Protein AF-0000000086670997 (afdb_homodimer)

pLDDT: mean 85.23, std 21.54, range [17.92, 98.88]

Structure (mmCIF, N/CA/C/O backbone):
data_AF-0000000086670997-model_v1
#
loop_
_entity.id
_entity.type
_entity.pdbx_description
1 polymer 'Uncharacterized protein'
#
loop_
_atom_site.group_PDB
_atom_site.id
_atom_site.type_symbol
_atom_site.label_atom_id
_atom_site.label_alt_id
_atom_site.label_comp_id
_atom_site.label_asym_id
_atom_site.label_entity_id
_atom_site.label_seq_id
_atom_site.pdbx_PDB_ins_code
_atom_site.Cartn_x
_atom_site.Cartn_y
_atom_site.Cartn_z
_atom_site.occupancy
_atom_site.B_iso_or_equiv
_atom_site.auth_seq_id
_atom_site.auth_comp_id
_atom_site.auth_asym_id
_atom_site.auth_atom_id
_atom_site.pdbx_PDB_model_num
ATOM 1 N N . MET A 1 1 ? 8.398 23.922 -49.25 1 22.88 1 MET A N 1
ATOM 2 C CA . MET A 1 1 ? 7.891 25.281 -49.438 1 22.88 1 MET A CA 1
ATOM 3 C C . MET A 1 1 ? 7.719 26 -48.094 1 22.88 1 MET A C 1
ATOM 5 O O . MET A 1 1 ? 7.359 25.359 -47.094 1 22.88 1 MET A O 1
ATOM 9 N N . PRO A 1 2 ? 8.055 27.344 -48 1 24.55 2 PRO A N 1
ATOM 10 C CA . PRO A 1 2 ? 8.688 28.125 -46.938 1 24.55 2 PRO A CA 1
ATOM 11 C C . PRO A 1 2 ? 7.676 28.641 -45.906 1 24.55 2 PRO A C 1
ATOM 13 O O . PRO A 1 2 ? 6.695 29.297 -46.281 1 24.55 2 PRO A O 1
ATOM 16 N N . PRO A 1 3 ? 7.285 27.75 -44.906 1 23.03 3 PRO A N 1
ATOM 17 C CA . PRO A 1 3 ? 6.168 27.797 -43.969 1 23.03 3 PRO A CA 1
ATOM 18 C C . PRO A 1 3 ? 6.16 29.062 -43.125 1 23.03 3 PRO A C 1
ATOM 20 O O . PRO A 1 3 ? 6.891 29.156 -42.125 1 23.03 3 PRO A O 1
ATOM 23 N N . SER A 1 4 ? 5.891 30.062 -44.031 1 19.33 4 SER A N 1
ATOM 24 C CA . SER A 1 4 ? 6.199 31.453 -43.688 1 19.33 4 SER A CA 1
ATOM 25 C C . SER A 1 4 ? 5.582 31.844 -42.344 1 19.33 4 SER A C 1
ATOM 27 O O . SER A 1 4 ? 4.711 31.141 -41.844 1 19.33 4 SER A O 1
ATOM 29 N N . LYS A 1 5 ? 5.254 33.188 -42.219 1 19.38 5 LYS A N 1
ATOM 30 C CA . LYS A 1 5 ? 5.641 34.344 -41.406 1 19.38 5 LYS A CA 1
ATOM 31 C C . LYS A 1 5 ? 4.562 34.688 -40.406 1 19.38 5 LYS A C 1
ATOM 33 O O . LYS A 1 5 ? 3.434 35.031 -40.781 1 19.38 5 LYS A O 1
ATOM 38 N N . ARG A 1 6 ? 4.547 34.062 -39.281 1 19.53 6 ARG A N 1
ATOM 39 C CA . ARG A 1 6 ? 3.598 34.031 -38.188 1 19.53 6 ARG A CA 1
ATOM 40 C C . ARG A 1 6 ? 3.234 35.469 -37.719 1 19.53 6 ARG A C 1
ATOM 42 O O . ARG A 1 6 ? 4.062 36.156 -37.156 1 19.53 6 ARG A O 1
ATOM 49 N N . GLN A 1 7 ? 2.412 36 -38.656 1 19.33 7 GLN A N 1
ATOM 50 C CA . GLN A 1 7 ? 2.205 37.438 -38.5 1 19.33 7 GLN A CA 1
ATOM 51 C C . GLN A 1 7 ? 1.81 37.812 -37.094 1 19.33 7 GLN A C 1
ATOM 53 O O . GLN A 1 7 ? 1.206 37 -36.375 1 19.33 7 GLN A O 1
ATOM 58 N N . ARG A 1 8 ? 1.976 39.062 -36.75 1 18.05 8 ARG A N 1
ATOM 59 C CA . ARG A 1 8 ? 2.275 40.062 -35.719 1 18.05 8 ARG A CA 1
ATOM 60 C C . ARG A 1 8 ? 1.058 40.344 -34.844 1 18.05 8 ARG A C 1
ATOM 62 O O . ARG A 1 8 ? -0.078 40.125 -35.25 1 18.05 8 ARG A O 1
ATOM 69 N N . VAL A 1 9 ? 1.232 40.906 -33.656 1 22.52 9 VAL A N 1
ATOM 70 C CA . VAL A 1 9 ? 0.93 41.125 -32.25 1 22.52 9 VAL A CA 1
ATOM 71 C C . VAL A 1 9 ? -0.15 42.219 -32.125 1 22.52 9 VAL A C 1
ATOM 73 O O . VAL A 1 9 ? -0.377 42.719 -31.031 1 22.52 9 VAL A O 1
ATOM 76 N N . LYS A 1 10 ? -0.94 42.344 -33.281 1 17.92 10 LYS A N 1
ATOM 77 C CA . LYS A 1 10 ? -1.246 43.781 -33.156 1 17.92 10 LYS A CA 1
ATOM 78 C C . LYS A 1 10 ? -1.859 44.094 -31.797 1 17.92 10 LYS A C 1
ATOM 80 O O . LYS A 1 10 ? -1.407 45 -31.109 1 17.92 10 LYS A O 1
ATOM 85 N N . GLU A 1 11 ? -3.236 44.188 -31.672 1 20.27 11 GLU A N 1
ATOM 86 C CA . GLU A 1 11 ? -3.916 45.469 -31.469 1 20.27 11 GLU A CA 1
ATOM 87 C C . GLU A 1 11 ? -4.168 45.719 -30 1 20.27 11 GLU A C 1
ATOM 89 O O . GLU A 1 11 ? -4.148 44.781 -29.172 1 20.27 11 GLU A O 1
ATOM 94 N N . GLU A 1 12 ? -5.234 46.531 -29.688 1 21.55 12 GLU A N 1
ATOM 95 C CA . GLU A 1 12 ? -5.445 47.844 -29.047 1 21.55 12 GLU A CA 1
ATOM 96 C C . GLU A 1 12 ? -5.695 47.688 -27.547 1 21.55 12 GLU A C 1
ATOM 98 O O . GLU A 1 12 ? -6.012 46.594 -27.078 1 21.55 12 GLU A O 1
ATOM 103 N N . PRO A 1 13 ? -6.699 48.562 -26.984 1 22.67 13 PRO A N 1
ATOM 104 C CA . PRO A 1 13 ? -6.676 49.656 -26 1 22.67 13 PRO A CA 1
ATOM 105 C C . PRO A 1 13 ? -7.016 49.156 -24.594 1 22.67 13 PRO A C 1
ATOM 107 O O . PRO A 1 13 ? -7.695 48.156 -24.438 1 22.67 13 PRO A O 1
ATOM 110 N N . ASP A 1 14 ? -6.418 49.688 -23.625 1 22.3 14 ASP A N 1
ATOM 111 C CA . ASP A 1 14 ? -6.121 49.625 -22.203 1 22.3 14 ASP A CA 1
ATOM 112 C C . ASP A 1 14 ? -7.379 49.844 -21.375 1 22.3 14 ASP A C 1
ATOM 114 O O . ASP A 1 14 ? -7.828 50.969 -21.203 1 22.3 14 ASP A O 1
ATOM 118 N N . PRO A 1 15 ? -8.586 49.281 -21.766 1 24.11 15 PRO A N 1
ATOM 119 C CA . PRO A 1 15 ? -9.656 49.938 -21.031 1 24.11 15 PRO A CA 1
ATOM 120 C C . PRO A 1 15 ? -9.422 49.969 -19.516 1 24.11 15 PRO A C 1
ATOM 122 O O . PRO A 1 15 ? -8.695 49.125 -19 1 24.11 15 PRO A O 1
ATOM 125 N N . SER A 1 16 ? -9.734 51.125 -18.891 1 21.25 16 SER A N 1
ATOM 126 C CA . SER A 1 16 ? -9.578 51.75 -17.594 1 21.25 16 SER A CA 1
ATOM 127 C C . SER A 1 16 ? -10.094 50.844 -16.469 1 21.25 16 SER A C 1
ATOM 129 O O . SER A 1 16 ? -10.961 50 -16.703 1 21.25 16 SER A O 1
ATOM 131 N N . ASP A 1 17 ? -9.469 50.938 -15.242 1 20.86 17 ASP A N 1
ATOM 132 C CA . ASP A 1 17 ? -9.094 50.344 -13.961 1 20.86 17 ASP A CA 1
ATOM 133 C C . ASP A 1 17 ? -10.273 50.312 -13 1 20.86 17 ASP A C 1
ATOM 135 O O . ASP A 1 17 ? -10.102 50.125 -11.797 1 20.86 17 ASP A O 1
ATOM 139 N N . SER A 1 18 ? -11.57 50.688 -13.414 1 22.69 18 SER A N 1
ATOM 140 C CA . SER A 1 18 ? -12.312 51.062 -12.211 1 22.69 18 SER A CA 1
ATOM 141 C C . SER A 1 18 ? -12.469 49.844 -11.281 1 22.69 18 SER A C 1
ATOM 143 O O . SER A 1 18 ? -13.07 48.844 -11.656 1 22.69 18 SER A O 1
ATOM 145 N N . GLY A 1 19 ? -11.531 49.656 -10.375 1 20.67 19 GLY A N 1
ATOM 146 C CA . GLY A 1 19 ? -11.266 48.594 -9.391 1 20.67 19 GLY A CA 1
ATOM 147 C C . GLY A 1 19 ? -12.391 48.438 -8.398 1 20.67 19 GLY A C 1
ATOM 148 O O . GLY A 1 19 ? -12.148 48.125 -7.223 1 20.67 19 GLY A O 1
ATOM 149 N N . GLY A 1 20 ? -13.688 48.812 -8.711 1 20.59 20 GLY A N 1
ATOM 150 C CA . GLY A 1 20 ? -14.516 48.719 -7.523 1 20.59 20 GLY A CA 1
ATOM 151 C C . GLY A 1 20 ? -14.555 47.312 -6.938 1 20.59 20 GLY A C 1
ATOM 152 O O . GLY A 1 20 ? -14.734 46.344 -7.668 1 20.59 20 GLY A O 1
ATOM 153 N N . SER A 1 21 ? -13.742 47.094 -5.93 1 22.33 21 SER A N 1
ATOM 154 C CA . SER A 1 21 ? -13.578 45.875 -5.148 1 22.33 21 SER A CA 1
ATOM 155 C C . SER A 1 21 ? -14.922 45.344 -4.633 1 22.33 21 SER A C 1
ATOM 157 O O . SER A 1 21 ? -15.531 45.969 -3.75 1 22.33 21 SER A O 1
ATOM 159 N N . GLU A 1 22 ? -15.883 45.031 -5.523 1 22.14 22 GLU A N 1
ATOM 160 C CA . GLU A 1 22 ? -17.094 44.469 -4.934 1 22.14 22 GLU A CA 1
ATOM 161 C C . GLU A 1 22 ? -16.75 43.281 -4.039 1 22.14 22 GLU A C 1
ATOM 163 O O . GLU A 1 22 ? -16.141 42.312 -4.492 1 22.14 22 GLU A O 1
ATOM 168 N N . TYR A 1 23 ? -16.484 43.562 -2.789 1 25.14 23 TYR A N 1
ATOM 169 C CA . TYR A 1 23 ? -16.453 42.531 -1.739 1 25.14 23 TYR A CA 1
ATOM 170 C C . TYR A 1 23 ? -17.641 41.594 -1.855 1 25.14 23 TYR A C 1
ATOM 172 O O . TYR A 1 23 ? -18.797 42.031 -1.812 1 25.14 23 TYR A O 1
ATOM 180 N N . GLY A 1 24 ? -17.578 40.719 -2.807 1 23.8 24 GLY A N 1
ATOM 181 C CA . GLY A 1 24 ? -18.609 39.688 -2.898 1 23.8 24 GLY A CA 1
ATOM 182 C C . GLY A 1 24 ? -18.953 39.062 -1.558 1 23.8 24 GLY A C 1
ATOM 183 O O . GLY A 1 24 ? -18.078 38.594 -0.852 1 23.8 24 GLY A O 1
ATOM 184 N N . VAL A 1 25 ? -19.906 39.719 -0.866 1 27.75 25 VAL A N 1
ATOM 185 C CA . VAL A 1 25 ? -20.609 39 0.188 1 27.75 25 VAL A CA 1
ATOM 186 C C . VAL A 1 25 ? -20.875 37.562 -0.249 1 27.75 25 VAL A C 1
ATOM 188 O O . VAL A 1 25 ? -21.5 37.312 -1.286 1 27.75 25 VAL A O 1
ATOM 191 N N . GLU A 1 26 ? -19.922 36.781 0.002 1 29.64 26 GLU A N 1
ATOM 192 C CA . GLU A 1 26 ? -20.219 35.344 -0.138 1 29.64 26 GLU A CA 1
ATOM 193 C C . GLU A 1 26 ? -21.641 35.031 0.292 1 29.64 26 GLU A C 1
ATOM 195 O O . GLU A 1 26 ? -22.062 35.406 1.388 1 29.64 26 GLU A O 1
ATOM 200 N N . SER A 1 27 ? -22.562 35.094 -0.643 1 27.83 27 SER A N 1
ATOM 201 C CA . SER A 1 27 ? -23.875 34.469 -0.455 1 27.83 27 SER A CA 1
ATOM 202 C C . SER A 1 27 ? -23.781 33.25 0.461 1 27.83 27 SER A C 1
ATOM 204 O O . SER A 1 27 ? -22.797 32.5 0.411 1 27.83 27 SER A O 1
ATOM 206 N N . ASP A 1 28 ? -24.406 33.344 1.614 1 27.94 28 ASP A N 1
ATOM 207 C CA . ASP A 1 28 ? -24.781 32.219 2.455 1 27.94 28 ASP A CA 1
ATOM 208 C C . ASP A 1 28 ? -25.219 31.031 1.605 1 27.94 28 ASP A C 1
ATOM 210 O O . ASP A 1 28 ? -26.375 30.922 1.216 1 27.94 28 ASP A O 1
ATOM 214 N N . LYS A 1 29 ? -24.625 30.688 0.598 1 35.12 29 LYS A N 1
ATOM 215 C CA . LYS A 1 29 ? -25.016 29.344 0.172 1 35.12 29 LYS A CA 1
ATOM 216 C C . LYS A 1 29 ? -25.297 28.453 1.372 1 35.12 29 LYS A C 1
ATOM 218 O O . LYS A 1 29 ? -24.422 28.219 2.203 1 35.12 29 LYS A O 1
ATOM 223 N N . GLY A 1 30 ? -26.484 28.406 1.93 1 33.06 30 GLY A N 1
ATOM 224 C CA . GLY A 1 30 ? -27 27.5 2.939 1 33.06 30 GLY A CA 1
ATOM 225 C C . GLY A 1 30 ? -26.234 26.188 3.025 1 33.06 30 GLY A C 1
ATOM 226 O O . GLY A 1 30 ? -25.656 25.734 2.031 1 33.06 30 GLY A O 1
ATOM 227 N N . ASP A 1 31 ? -25.719 25.812 4.277 1 41.69 31 ASP A N 1
ATOM 228 C CA . ASP A 1 31 ? -25.078 24.641 4.875 1 41.69 31 ASP A CA 1
ATOM 229 C C . ASP A 1 31 ? -25.703 23.359 4.348 1 41.69 31 ASP A C 1
ATOM 231 O O . ASP A 1 31 ? -26.625 22.812 4.957 1 41.69 31 ASP A O 1
ATOM 235 N N . HIS A 1 32 ? -26.141 23.312 3.211 1 40.5 32 HIS A N 1
ATOM 236 C CA . HIS A 1 32 ? -26.75 22.047 2.82 1 40.5 32 HIS A CA 1
ATOM 237 C C . HIS A 1 32 ? -25.797 20.875 3.07 1 40.5 32 HIS A C 1
ATOM 239 O O . HIS A 1 32 ? -25.109 20.422 2.148 1 40.5 32 HIS A O 1
ATOM 245 N N . HIS A 1 33 ? -25.078 20.922 4.125 1 50.41 33 HIS A N 1
ATOM 246 C CA . HIS A 1 33 ? -24.578 19.562 4.363 1 50.41 33 HIS A CA 1
ATOM 247 C C . HIS A 1 33 ? -25.719 18.547 4.32 1 50.41 33 HIS A C 1
ATOM 249 O O . HIS A 1 33 ? -26.719 18.703 5.012 1 50.41 33 HIS A O 1
ATOM 255 N N . GLU A 1 34 ? -25.891 17.875 3.287 1 57.31 34 GLU A N 1
ATOM 256 C CA . GLU A 1 34 ? -26.828 16.781 3.031 1 57.31 34 GLU A CA 1
ATOM 257 C C . GLU A 1 34 ? -27.031 15.922 4.273 1 57.31 34 GLU A C 1
ATOM 259 O O . GLU A 1 34 ? -26.125 15.781 5.094 1 57.31 34 GLU A O 1
ATOM 264 N N . ASN A 1 35 ? -28.25 15.688 4.727 1 75.88 35 ASN A N 1
ATOM 265 C CA . ASN A 1 35 ? -28.781 14.836 5.793 1 75.88 35 ASN A CA 1
ATOM 266 C C . ASN A 1 35 ? -28.141 13.453 5.766 1 75.88 35 ASN A C 1
ATOM 268 O O . ASN A 1 35 ? -28.422 12.656 4.867 1 75.88 35 ASN A O 1
ATOM 272 N N . VAL A 1 36 ? -27.031 13.312 6.578 1 91.25 36 VAL A N 1
ATOM 273 C CA . VAL A 1 36 ? -26.422 12 6.762 1 91.25 36 VAL A CA 1
ATOM 274 C C . VAL A 1 36 ? -27.375 11.086 7.535 1 91.25 36 VAL A C 1
ATOM 276 O O . VAL A 1 36 ? -27.844 11.445 8.617 1 91.25 36 VAL A O 1
ATOM 279 N N . ALA A 1 37 ? -27.75 10 6.961 1 92.12 37 ALA A N 1
ATOM 280 C CA . ALA A 1 37 ? -28.656 9.055 7.598 1 92.12 37 ALA A CA 1
ATOM 281 C C . ALA A 1 37 ? -27.938 8.234 8.664 1 92.12 37 ALA A C 1
ATOM 283 O O . ALA A 1 37 ? -26.797 7.812 8.461 1 92.12 37 ALA A O 1
ATOM 284 N N . PRO A 1 38 ? -28.625 8.078 9.828 1 95.31 38 PRO A N 1
ATOM 285 C CA . PRO A 1 38 ? -28.031 7.188 10.828 1 95.31 38 PRO A CA 1
ATOM 286 C C . PRO A 1 38 ? -27.969 5.734 10.367 1 95.31 38 PRO A C 1
ATOM 288 O O . PRO A 1 38 ? -28.734 5.328 9.484 1 95.31 38 PRO A O 1
ATOM 291 N N . GLY A 1 39 ? -27.016 4.965 10.93 1 95.25 39 GLY A N 1
ATOM 292 C CA . GLY A 1 39 ? -26.875 3.557 10.594 1 95.25 39 GLY A CA 1
ATOM 293 C C . GLY A 1 39 ? -25.469 3.021 10.836 1 95.25 39 GLY A C 1
ATOM 294 O O . GLY A 1 39 ? -24.609 3.738 11.352 1 95.25 39 GLY A O 1
ATOM 295 N N . ILE A 1 40 ? -25.359 1.769 10.57 1 95.25 40 ILE A N 1
ATOM 296 C CA . ILE A 1 40 ? -24.078 1.108 10.734 1 95.25 40 ILE A CA 1
ATOM 297 C C . ILE A 1 40 ? -23.438 0.872 9.367 1 95.25 40 ILE A C 1
ATOM 299 O O . ILE A 1 40 ? -24.078 0.349 8.461 1 95.25 40 ILE A O 1
ATOM 303 N N . HIS A 1 41 ? -22.266 1.304 9.234 1 94.25 41 HIS A N 1
ATOM 304 C CA . HIS A 1 41 ? -21.5 1.111 8 1 94.25 41 HIS A CA 1
ATOM 305 C C . HIS A 1 41 ? -20.328 0.166 8.219 1 94.25 41 HIS A C 1
ATOM 307 O O . HIS A 1 41 ? -19.391 0.493 8.953 1 94.25 41 HIS A O 1
ATOM 313 N N . MET A 1 42 ? -20.422 -1.019 7.582 1 93.38 42 MET A N 1
ATOM 314 C CA . MET A 1 42 ? -19.266 -1.915 7.598 1 93.38 42 MET A CA 1
ATOM 315 C C . MET A 1 42 ? -18.172 -1.414 6.656 1 93.38 42 MET A C 1
ATOM 317 O O . MET A 1 42 ? -18.453 -1.081 5.504 1 93.38 42 MET A O 1
ATOM 321 N N . LEU A 1 43 ? -16.938 -1.371 7.191 1 95.62 43 LEU A N 1
ATOM 322 C CA . LEU A 1 43 ? -15.898 -0.694 6.422 1 95.62 43 LEU A CA 1
ATOM 323 C C . LEU A 1 43 ? -15.07 -1.698 5.629 1 95.62 43 LEU A C 1
ATOM 325 O O . LEU A 1 43 ? -14.219 -1.31 4.828 1 95.62 43 LEU A O 1
ATOM 329 N N . GLY A 1 44 ? -15.266 -3.004 5.863 1 94.75 44 GLY A N 1
ATOM 330 C CA . GLY A 1 44 ? -14.57 -4.027 5.102 1 94.75 44 GLY A CA 1
ATOM 331 C C . GLY A 1 44 ? -13.133 -4.238 5.555 1 94.75 44 GLY A C 1
ATOM 332 O O . GLY A 1 44 ? -12.32 -4.789 4.812 1 94.75 44 GLY A O 1
ATOM 333 N N . LEU A 1 45 ? -12.758 -3.768 6.695 1 96.94 45 LEU A N 1
ATOM 334 C CA . LEU A 1 45 ? -11.414 -3.895 7.254 1 96.94 45 LEU A CA 1
ATOM 335 C C . LEU A 1 45 ? -11.414 -4.832 8.461 1 96.94 45 LEU A C 1
ATOM 337 O O . LEU A 1 45 ? -12.18 -4.633 9.406 1 96.94 45 LEU A O 1
ATOM 341 N N . SER A 1 46 ? -10.602 -5.836 8.359 1 95.56 46 SER A N 1
ATOM 342 C CA . SER A 1 46 ? -10.422 -6.703 9.516 1 95.56 46 SER A CA 1
ATOM 343 C C . SER A 1 46 ? -9.461 -6.078 10.531 1 95.56 46 SER A C 1
ATOM 345 O O . SER A 1 46 ? -8.641 -5.23 10.172 1 95.56 46 SER A O 1
ATOM 347 N N . GLN A 1 47 ? -9.5 -6.523 11.711 1 95.62 47 GLN A N 1
ATOM 348 C CA . GLN A 1 47 ? -8.711 -5.992 12.812 1 95.62 47 GLN A CA 1
ATOM 349 C C . GLN A 1 47 ? -7.219 -6.062 12.5 1 95.62 47 GLN A C 1
ATOM 351 O O . GLN A 1 47 ? -6.445 -5.215 12.961 1 95.62 47 GLN A O 1
ATOM 356 N N . ASP A 1 48 ? -6.816 -6.938 11.641 1 91.75 48 ASP A N 1
ATOM 357 C CA . ASP A 1 48 ? -5.395 -7.191 11.43 1 91.75 48 ASP A CA 1
ATOM 358 C C . ASP A 1 48 ? -4.914 -6.582 10.109 1 91.75 48 ASP A C 1
ATOM 360 O O . ASP A 1 48 ? -3.809 -6.875 9.656 1 91.75 48 ASP A O 1
ATOM 364 N N . TYR A 1 49 ? -5.754 -5.809 9.477 1 95.75 49 TYR A N 1
ATOM 365 C CA . TYR A 1 49 ? -5.316 -5.133 8.258 1 95.75 49 TYR A CA 1
ATOM 366 C C . TYR A 1 49 ? -4.195 -4.145 8.562 1 95.75 49 TYR A C 1
ATOM 368 O O . TYR A 1 49 ? -4.258 -3.404 9.547 1 95.75 49 TYR A O 1
ATOM 376 N N . VAL A 1 50 ? -3.082 -4.145 7.797 1 95.38 50 VAL A N 1
ATOM 377 C CA . VAL A 1 50 ? -1.878 -3.334 7.949 1 95.38 50 VAL A CA 1
ATOM 378 C C . VAL A 1 50 ? -1.318 -3.502 9.359 1 95.38 50 VAL A C 1
ATOM 380 O O . VAL A 1 50 ? -1.239 -2.535 10.125 1 95.38 50 VAL A O 1
ATOM 383 N N . PRO A 1 51 ? -0.908 -4.633 9.672 1 93.44 51 PRO A N 1
ATOM 384 C CA . PRO A 1 51 ? -0.532 -4.961 11.047 1 93.44 51 PRO A CA 1
ATOM 385 C C . PRO A 1 51 ? 0.698 -4.191 11.523 1 93.44 51 PRO A C 1
ATOM 387 O O . PRO A 1 51 ? 0.923 -4.066 12.734 1 93.44 51 PRO A O 1
ATOM 390 N N . SER A 1 52 ? 1.49 -3.641 10.672 1 91.25 52 SER A N 1
ATOM 391 C CA . SER A 1 52 ? 2.738 -2.98 11.047 1 91.25 52 SER A CA 1
ATOM 392 C C . SER A 1 52 ? 2.49 -1.548 11.5 1 91.25 52 SER A C 1
ATOM 394 O O . SER A 1 52 ? 3.373 -0.917 12.094 1 91.25 52 SER A O 1
ATOM 396 N N . TRP A 1 53 ? 1.298 -1.001 11.195 1 95.94 53 TRP A N 1
ATOM 397 C CA . TRP A 1 53 ? 1.023 0.386 11.555 1 95.94 53 TRP A CA 1
ATOM 398 C C . TRP A 1 53 ? 0.849 0.532 13.062 1 95.94 53 TRP A C 1
ATOM 400 O O . TRP A 1 53 ? 0.199 -0.299 13.703 1 95.94 53 TRP A O 1
ATOM 410 N N . THR A 1 54 ? 1.431 1.566 13.586 1 96.88 54 THR A N 1
ATOM 411 C CA . THR A 1 54 ? 1.367 1.905 15 1 96.88 54 THR A CA 1
ATOM 412 C C . THR A 1 54 ? 0.404 3.064 15.234 1 96.88 54 THR A C 1
ATOM 414 O O . THR A 1 54 ? -0.127 3.643 14.289 1 96.88 54 THR A O 1
ATOM 417 N N . GLU A 1 55 ? 0.192 3.398 16.516 1 98.12 55 GLU A N 1
ATOM 418 C CA . GLU A 1 55 ? -0.625 4.562 16.844 1 98.12 55 GLU A CA 1
ATOM 419 C C . GLU A 1 55 ? -0.013 5.844 16.297 1 98.12 55 GLU A C 1
ATOM 421 O O . GLU A 1 55 ? -0.734 6.773 15.93 1 98.12 55 GLU A O 1
ATOM 426 N N . GLY A 1 56 ? 1.317 5.875 16.219 1 97.31 56 GLY A N 1
ATOM 427 C CA . GLY A 1 56 ? 1.982 7.004 15.578 1 97.31 56 GLY A CA 1
ATOM 428 C C . GLY A 1 56 ? 1.624 7.164 14.117 1 97.31 56 GLY A C 1
ATOM 429 O O . GLY A 1 56 ? 1.399 8.281 13.641 1 97.31 56 GLY A O 1
ATOM 430 N N . ASP A 1 57 ? 1.565 6.02 13.414 1 96.62 57 ASP A N 1
ATOM 431 C CA . ASP A 1 57 ? 1.136 6.043 12.023 1 96.62 57 ASP A CA 1
ATOM 432 C C . ASP A 1 57 ? -0.304 6.535 11.898 1 96.62 57 ASP A C 1
ATOM 434 O O . ASP A 1 57 ? -0.635 7.277 10.969 1 96.62 57 ASP A O 1
ATOM 438 N N . ALA A 1 58 ? -1.138 6.082 12.797 1 98.38 58 ALA A N 1
ATOM 439 C CA . ALA A 1 58 ? -2.533 6.516 12.805 1 98.38 58 ALA A CA 1
ATOM 440 C C . ALA A 1 58 ? -2.639 8.023 13.039 1 98.38 58 ALA A C 1
ATOM 442 O O . ALA A 1 58 ? -3.404 8.711 12.359 1 98.38 58 ALA A O 1
ATOM 443 N N . PHE A 1 59 ? -1.895 8.539 14.016 1 98.5 59 PHE A N 1
ATOM 444 C CA . PHE A 1 59 ? -1.889 9.969 14.273 1 98.5 59 PHE A CA 1
ATOM 445 C C . PHE A 1 59 ? -1.448 10.742 13.039 1 98.5 59 PHE A C 1
ATOM 447 O O . PHE A 1 59 ? -2.002 11.805 12.727 1 98.5 59 PHE A O 1
ATOM 454 N N . ARG A 1 60 ? -0.437 10.211 12.336 1 97.25 60 ARG A N 1
ATOM 455 C CA . ARG A 1 60 ? 0.03 10.836 11.102 1 97.25 60 ARG A CA 1
ATOM 456 C C . ARG A 1 60 ? -1.124 11.062 10.133 1 97.25 60 ARG A C 1
ATOM 458 O O . ARG A 1 60 ? -1.22 12.117 9.508 1 97.25 60 ARG A O 1
ATOM 465 N N . GLU A 1 61 ? -2.004 10.062 9.984 1 97.38 61 GLU A N 1
ATOM 466 C CA . GLU A 1 61 ? -3.145 10.148 9.078 1 97.38 61 GLU A CA 1
ATOM 467 C C . GLU A 1 61 ? -4.156 11.18 9.555 1 97.38 61 GLU A C 1
ATOM 469 O O . GLU A 1 61 ? -4.703 11.945 8.75 1 97.38 61 GLU A O 1
ATOM 474 N N . TRP A 1 62 ? -4.434 11.203 10.836 1 98.12 62 TRP A N 1
ATOM 475 C CA . TRP A 1 62 ? -5.363 12.18 11.391 1 98.12 62 TRP A CA 1
ATOM 476 C C . TRP A 1 62 ? -4.836 13.602 11.203 1 98.12 62 TRP A C 1
ATOM 478 O O . TRP A 1 62 ? -5.586 14.5 10.812 1 98.12 62 TRP A O 1
ATOM 488 N N . TYR A 1 63 ? -3.549 13.781 11.516 1 98.12 63 TYR A N 1
ATOM 489 C CA . TYR A 1 63 ? -2.936 15.094 11.344 1 98.12 63 TYR A CA 1
ATOM 490 C C . TYR A 1 63 ? -2.998 15.531 9.883 1 98.12 63 TYR A C 1
ATOM 492 O O . TYR A 1 63 ? -3.326 16.688 9.586 1 98.12 63 TYR A O 1
ATOM 500 N N . GLN A 1 64 ? -2.598 14.578 8.977 1 96.81 64 GLN A N 1
ATOM 501 C CA . GLN A 1 64 ? -2.645 14.883 7.547 1 96.81 64 GLN A CA 1
ATOM 502 C C . GLN A 1 64 ? -4.035 15.359 7.133 1 96.81 64 GLN A C 1
ATOM 504 O O . GLN A 1 64 ? -4.172 16.344 6.402 1 96.81 64 GLN A O 1
ATOM 509 N N . ASN A 1 65 ? -5.059 14.617 7.539 1 96.31 65 ASN A N 1
ATOM 510 C CA . ASN A 1 65 ? -6.43 14.992 7.203 1 96.31 65 ASN A CA 1
ATOM 511 C C . ASN A 1 65 ? -6.797 16.359 7.781 1 96.31 65 ASN A C 1
ATOM 513 O O . ASN A 1 65 ? -7.469 17.156 7.129 1 96.31 65 ASN A O 1
ATOM 517 N N . TRP A 1 66 ? -6.344 16.578 8.969 1 97.62 66 TRP A N 1
ATOM 518 C CA . TRP A 1 66 ? -6.57 17.859 9.633 1 97.62 66 TRP A CA 1
ATOM 519 C C . TRP A 1 66 ? -5.938 19 8.844 1 97.62 66 TRP A C 1
ATOM 521 O O . TRP A 1 66 ? -6.621 19.953 8.469 1 97.62 66 TRP A O 1
ATOM 531 N N . LYS A 1 67 ? -4.746 18.875 8.516 1 96.75 67 LYS A N 1
ATOM 532 C CA . LYS A 1 67 ? -3.979 19.875 7.781 1 96.75 67 LYS A CA 1
ATOM 533 C C . LYS A 1 67 ? -4.551 20.094 6.387 1 96.75 67 LYS A C 1
ATOM 535 O O . LYS A 1 67 ? -4.809 21.219 5.984 1 96.75 67 LYS A O 1
ATOM 540 N N . ASP A 1 68 ? -4.746 19.016 5.641 1 95.62 68 ASP A N 1
ATOM 541 C CA . ASP A 1 68 ? -5.258 19.094 4.277 1 95.62 68 ASP A CA 1
ATOM 542 C C . ASP A 1 68 ? -6.609 19.797 4.234 1 95.62 68 ASP A C 1
ATOM 544 O O . ASP A 1 68 ? -6.859 20.625 3.35 1 95.62 68 ASP A O 1
ATOM 548 N N . SER A 1 69 ? -7.465 19.422 5.16 1 95.31 69 SER A N 1
ATOM 549 C CA . SER A 1 69 ? -8.797 20.016 5.199 1 95.31 69 SER A CA 1
ATOM 550 C C . SER A 1 69 ? -8.727 21.516 5.41 1 95.31 69 SER A C 1
ATOM 552 O O . SER A 1 69 ? -9.445 22.281 4.75 1 95.31 69 SER A O 1
ATOM 554 N N . ILE A 1 70 ? -7.91 21.969 6.293 1 96.88 70 ILE A N 1
ATOM 555 C CA . ILE A 1 70 ? -7.781 23.391 6.598 1 96.88 70 ILE A CA 1
ATOM 556 C C . ILE A 1 70 ? -7.223 24.141 5.387 1 96.88 70 ILE A C 1
ATOM 558 O O . ILE A 1 70 ? -7.723 25.203 5.016 1 96.88 70 ILE A O 1
ATOM 562 N N . ILE A 1 71 ? -6.215 23.547 4.77 1 95.38 71 ILE A N 1
ATOM 563 C CA . ILE A 1 71 ? -5.602 24.141 3.592 1 95.38 71 ILE A CA 1
ATOM 564 C C . ILE A 1 71 ? -6.641 24.297 2.484 1 95.38 71 ILE A C 1
ATOM 566 O O . ILE A 1 71 ? -6.742 25.344 1.858 1 95.38 71 ILE A O 1
ATOM 570 N N . GLN A 1 72 ? -7.406 23.266 2.287 1 93.5 72 GLN A N 1
ATOM 571 C CA . GLN A 1 72 ? -8.398 23.281 1.22 1 93.5 72 GLN A CA 1
ATOM 572 C C . GLN A 1 72 ? -9.547 24.234 1.539 1 93.5 72 GLN A C 1
ATOM 574 O O . GLN A 1 72 ? -9.945 25.031 0.695 1 93.5 72 GLN A O 1
ATOM 579 N N . THR A 1 73 ? -10.055 24.188 2.723 1 95.12 73 THR A N 1
ATOM 580 C CA . THR A 1 73 ? -11.219 24.953 3.133 1 95.12 73 THR A CA 1
ATOM 581 C C . THR A 1 73 ? -10.922 26.453 3.061 1 95.12 73 THR A C 1
ATOM 583 O O . THR A 1 73 ? -11.766 27.234 2.611 1 95.12 73 THR A O 1
ATOM 586 N N . PHE A 1 74 ? -9.75 26.828 3.42 1 95.56 74 PHE A N 1
ATOM 587 C CA . PHE A 1 74 ? -9.461 28.25 3.549 1 95.56 74 PHE A CA 1
ATOM 588 C C . PHE A 1 74 ? -8.453 28.703 2.494 1 95.56 74 PHE A C 1
ATOM 590 O O . PHE A 1 74 ? -7.93 29.812 2.557 1 95.56 74 PHE A O 1
ATOM 597 N N . ASN A 1 75 ? -8.102 27.75 1.561 1 93.25 75 ASN A N 1
ATOM 598 C CA . ASN A 1 75 ? -7.188 28.016 0.453 1 93.25 75 ASN A CA 1
ATOM 599 C C . ASN A 1 75 ? -5.867 28.594 0.942 1 93.25 75 ASN A C 1
ATOM 601 O O . ASN A 1 75 ? -5.422 29.641 0.452 1 93.25 75 ASN A O 1
ATOM 605 N N . LEU A 1 76 ? -5.312 27.953 1.938 1 93.69 76 LEU A N 1
ATOM 606 C CA . LEU A 1 76 ? -4.051 28.406 2.516 1 93.69 76 LEU A CA 1
ATOM 607 C C . LEU A 1 76 ? -2.871 27.938 1.672 1 93.69 76 LEU A C 1
ATOM 609 O O . LEU A 1 76 ? -2.975 26.938 0.946 1 93.69 76 LEU A O 1
ATOM 613 N N . ASN A 1 77 ? -1.798 28.766 1.789 1 90.12 77 ASN A N 1
ATOM 614 C CA . ASN A 1 77 ? -0.51 28.25 1.337 1 90.12 77 ASN A CA 1
ATOM 615 C C . ASN A 1 77 ? -0.014 27.125 2.234 1 90.12 77 ASN A C 1
ATOM 617 O O . ASN A 1 77 ? 0.093 27.281 3.451 1 90.12 77 ASN A O 1
ATOM 621 N N . PRO A 1 78 ? 0.252 26 1.66 1 89.69 78 PRO A N 1
ATOM 622 C CA . PRO A 1 78 ? 0.613 24.828 2.479 1 89.69 78 PRO A CA 1
ATOM 623 C C . PRO A 1 78 ? 1.992 24.969 3.119 1 89.69 78 PRO A C 1
ATOM 625 O O . PRO A 1 78 ? 2.309 24.25 4.07 1 89.69 78 PRO A O 1
ATOM 628 N N . ARG A 1 79 ? 2.881 25.844 2.539 1 86.5 79 ARG A N 1
ATOM 629 C CA . ARG A 1 79 ? 4.238 26.016 3.045 1 86.5 79 ARG A CA 1
ATOM 630 C C . ARG A 1 79 ? 4.625 27.5 3.094 1 86.5 79 ARG A C 1
ATOM 632 O O . ARG A 1 79 ? 4.684 28.156 2.059 1 86.5 79 ARG A O 1
ATOM 639 N N . PRO A 1 80 ? 4.801 28.062 4.32 1 87.44 80 PRO A N 1
ATOM 640 C CA . PRO A 1 80 ? 4.852 27.328 5.582 1 87.44 80 PRO A CA 1
ATOM 641 C C . PRO A 1 80 ? 3.477 27.172 6.234 1 87.44 80 PRO A C 1
ATOM 643 O O . PRO A 1 80 ? 2.617 28.047 6.078 1 87.44 80 PRO A O 1
ATOM 646 N N . PHE A 1 81 ? 3.289 26.109 6.867 1 92.12 81 PHE A N 1
ATOM 647 C CA . PHE A 1 81 ? 2.119 25.875 7.703 1 92.12 81 PHE A CA 1
ATOM 648 C C . PHE A 1 81 ? 2.418 26.203 9.164 1 92.12 81 PHE A C 1
ATOM 650 O O . PHE A 1 81 ? 2.936 25.359 9.898 1 92.12 81 PHE A O 1
ATOM 657 N N . ILE A 1 82 ? 2.084 27.359 9.555 1 92.12 82 ILE A N 1
ATOM 658 C CA . ILE A 1 82 ? 2.559 27.922 10.812 1 92.12 82 ILE A CA 1
ATOM 659 C C . ILE A 1 82 ? 1.525 27.656 11.914 1 92.12 82 ILE A C 1
ATOM 661 O O . ILE A 1 82 ? 0.373 28.078 11.797 1 92.12 82 ILE A O 1
ATOM 665 N N . LEU A 1 83 ? 1.984 27.031 12.922 1 96.62 83 LEU A N 1
ATOM 666 C CA . LEU A 1 83 ? 1.136 26.703 14.062 1 96.62 83 LEU A CA 1
ATOM 667 C C . LEU A 1 83 ? 1.562 27.484 15.305 1 96.62 83 LEU A C 1
ATOM 669 O O . LEU A 1 83 ? 2.725 27.875 15.422 1 96.62 83 LEU A O 1
ATOM 673 N N . GLU A 1 84 ? 0.607 27.797 16.125 1 96.88 84 GLU A N 1
ATOM 674 C CA . GLU A 1 84 ? 0.867 28.344 17.453 1 96.88 84 GLU A CA 1
ATOM 675 C C . GLU A 1 84 ? 0.609 27.297 18.547 1 96.88 84 GLU A C 1
ATOM 677 O O . GLU A 1 84 ? -0.375 26.562 18.484 1 96.88 84 GLU A O 1
ATOM 682 N N . GLN A 1 85 ? 1.503 27.219 19.484 1 96.69 85 GLN A N 1
ATOM 683 C CA . GLN A 1 85 ? 1.388 26.219 20.531 1 96.69 85 GLN A CA 1
ATOM 684 C C . GLN A 1 85 ? 1.336 26.875 21.906 1 96.69 85 GLN A C 1
ATOM 686 O O . GLN A 1 85 ? 2.086 27.812 22.188 1 96.69 85 GLN A O 1
ATOM 691 N N . ASN A 1 86 ? 0.396 26.469 22.688 1 96.56 86 ASN A N 1
ATOM 692 C CA . ASN A 1 86 ? 0.243 26.891 24.078 1 96.56 86 ASN A CA 1
ATOM 693 C C . ASN A 1 86 ? 0.027 25.703 25 1 96.56 86 ASN A C 1
ATOM 695 O O . ASN A 1 86 ? -0.91 24.922 24.812 1 96.56 86 ASN A O 1
ATOM 699 N N . THR A 1 87 ? 0.892 25.516 25.969 1 95.56 87 THR A N 1
ATOM 700 C CA . THR A 1 87 ? 0.767 24.422 26.938 1 95.56 87 THR A CA 1
ATOM 701 C C . THR A 1 87 ? 0.361 24.953 28.297 1 95.56 87 THR A C 1
ATOM 703 O O . THR A 1 87 ? 1.024 25.844 28.859 1 95.56 87 THR A O 1
ATOM 706 N N . THR A 1 88 ? -0.681 24.484 28.781 1 95.69 88 THR A N 1
ATOM 707 C CA . THR A 1 88 ? -1.137 24.797 30.125 1 95.69 88 THR A CA 1
ATOM 708 C C . THR A 1 88 ? -1.014 23.578 31.031 1 95.69 88 THR A C 1
ATOM 710 O O . THR A 1 88 ? -0.536 22.516 30.609 1 95.69 88 THR A O 1
ATOM 713 N N . ASP A 1 89 ? -1.404 23.703 32.281 1 95.69 89 ASP A N 1
ATOM 714 C CA . ASP A 1 89 ? -1.392 22.578 33.219 1 95.69 89 ASP A CA 1
ATOM 715 C C . ASP A 1 89 ? -2.428 21.531 32.812 1 95.69 89 ASP A C 1
ATOM 717 O O . ASP A 1 89 ? -2.236 20.328 33.062 1 95.69 89 ASP A O 1
ATOM 721 N N . SER A 1 90 ? -3.428 21.984 32.156 1 97.19 90 SER A N 1
ATOM 722 C CA . SER A 1 90 ? -4.551 21.094 31.891 1 97.19 90 SER A CA 1
ATOM 723 C C . SER A 1 90 ? -4.469 20.516 30.484 1 97.19 90 SER A C 1
ATOM 725 O O . SER A 1 90 ? -4.914 19.391 30.234 1 97.19 90 SER A O 1
ATOM 727 N N . ASP A 1 91 ? -3.938 21.344 29.531 1 97.69 91 ASP A N 1
ATOM 728 C CA . ASP A 1 91 ? -3.99 20.844 28.172 1 97.69 91 ASP A CA 1
ATOM 729 C C . ASP A 1 91 ? -2.867 21.438 27.312 1 97.69 91 ASP A C 1
ATOM 731 O O . ASP A 1 91 ? -2.146 22.328 27.781 1 97.69 91 ASP A O 1
ATOM 735 N N . ILE A 1 92 ? -2.514 20.812 26.25 1 98.25 92 ILE A N 1
ATOM 736 C CA . ILE A 1 92 ? -1.697 21.328 25.156 1 98.25 92 ILE A CA 1
ATOM 737 C C . ILE A 1 92 ? -2.6 21.797 24.016 1 98.25 92 ILE A C 1
ATOM 739 O O . ILE A 1 92 ? -3.465 21.047 23.562 1 98.25 92 ILE A O 1
ATOM 743 N N . GLN A 1 93 ? -2.4 23.062 23.609 1 98.56 93 GLN A N 1
ATOM 744 C CA . GLN A 1 93 ? -3.213 23.641 22.547 1 98.56 93 GLN A CA 1
ATOM 745 C C . GLN A 1 93 ? -2.352 24.047 21.359 1 98.56 93 GLN A C 1
ATOM 747 O O . GLN A 1 93 ? -1.388 24.797 21.516 1 98.56 93 GLN A O 1
ATOM 752 N N . ILE A 1 94 ? -2.643 23.484 20.203 1 98.5 94 ILE A N 1
ATOM 753 C CA . ILE A 1 94 ? -2.016 23.844 18.938 1 98.5 94 ILE A CA 1
ATOM 754 C C . ILE A 1 94 ? -3.059 24.438 18 1 98.5 94 ILE A C 1
ATOM 756 O O . ILE A 1 94 ? -4.086 23.828 17.719 1 98.5 94 ILE A O 1
ATOM 760 N N . THR A 1 95 ? -2.809 25.688 17.484 1 98.38 95 THR A N 1
ATOM 761 C CA . THR A 1 95 ? -3.838 26.406 16.734 1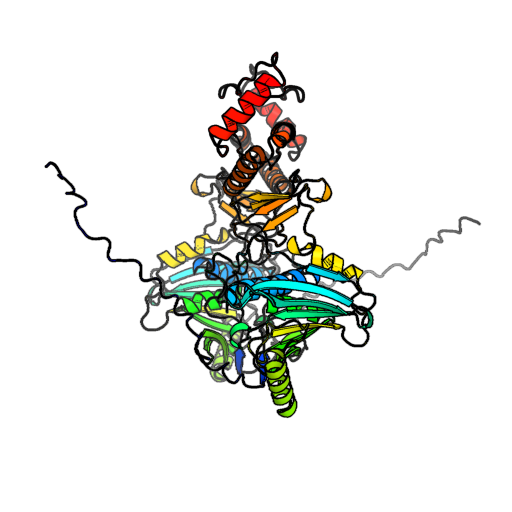 98.38 95 THR A CA 1
ATOM 762 C C . THR A 1 95 ? -3.283 26.938 15.422 1 98.38 95 THR A C 1
ATOM 764 O O . THR A 1 95 ? -2.072 27.125 15.273 1 98.38 95 THR A O 1
ATOM 767 N N . ILE A 1 96 ? -4.105 27.094 14.469 1 97.94 96 ILE A N 1
ATOM 768 C CA . ILE A 1 96 ? -3.805 27.703 13.18 1 97.94 96 ILE A CA 1
ATOM 769 C C . ILE A 1 96 ? -4.75 28.875 12.938 1 97.94 96 ILE A C 1
ATOM 771 O O . ILE A 1 96 ? -5.949 28.781 13.188 1 97.94 96 ILE A O 1
ATOM 775 N N . HIS A 1 97 ? -4.156 30.016 12.477 1 97.44 97 HIS A N 1
ATOM 776 C CA . HIS A 1 97 ? -4.898 31.266 12.32 1 97.44 97 HIS A CA 1
ATOM 777 C C . HIS A 1 97 ? -4.664 31.875 10.945 1 97.44 97 HIS A C 1
ATOM 779 O O . HIS A 1 97 ? -3.678 31.547 10.281 1 97.44 97 HIS A O 1
ATOM 785 N N . ARG A 1 98 ? -5.574 32.625 10.555 1 95.38 98 ARG A N 1
ATOM 786 C CA . ARG A 1 98 ? -5.355 33.531 9.43 1 95.38 98 ARG A CA 1
ATOM 787 C C . ARG A 1 98 ? -5.742 34.969 9.797 1 95.38 98 ARG A C 1
ATOM 789 O O . ARG A 1 98 ? -6.516 35.188 10.734 1 95.38 98 ARG A O 1
ATOM 796 N N . LYS A 1 99 ? -5.133 35.875 9.07 1 92.31 99 LYS A N 1
ATOM 797 C CA . LYS A 1 99 ? -5.484 37.281 9.234 1 92.31 99 LYS A CA 1
ATOM 798 C C . LYS A 1 99 ? -6.586 37.688 8.258 1 92.31 99 LYS A C 1
ATOM 800 O O . LYS A 1 99 ? -6.512 37.375 7.066 1 92.31 99 LYS A O 1
ATOM 805 N N . ILE A 1 100 ? -7.594 38.219 8.844 1 89.5 100 ILE A N 1
ATOM 806 C CA . ILE A 1 100 ? -8.672 38.719 7.992 1 89.5 100 ILE A CA 1
ATOM 807 C C . ILE A 1 100 ? -8.797 40.219 8.125 1 89.5 100 ILE A C 1
ATOM 809 O O . ILE A 1 100 ? -8.672 40.781 9.219 1 89.5 100 ILE A O 1
ATOM 813 N N . GLN A 1 101 ? -8.883 40.875 6.992 1 86.44 101 GLN A N 1
ATOM 814 C CA . GLN A 1 101 ? -9.039 42.344 6.98 1 86.44 101 GLN A CA 1
ATOM 815 C C . GLN A 1 101 ? -10.492 42.719 7.23 1 86.44 101 GLN A C 1
ATOM 817 O O . GLN A 1 101 ? -11.406 42.219 6.574 1 86.44 101 GLN A O 1
ATOM 822 N N . ILE A 1 102 ? -10.562 43.438 8.406 1 80.75 102 ILE A N 1
ATOM 823 C CA . ILE A 1 102 ? -11.883 43.969 8.719 1 80.75 102 ILE A CA 1
ATOM 824 C C . ILE A 1 102 ? -11.891 45.469 8.453 1 80.75 102 ILE A C 1
ATOM 826 O O . ILE A 1 102 ? -11.312 46.25 9.211 1 80.75 102 ILE A O 1
ATOM 830 N N . GLY A 1 103 ? -12.25 46 7.285 1 74.69 103 GLY A N 1
ATOM 831 C CA . GLY A 1 103 ? -12.234 47.406 6.91 1 74.69 103 GLY A CA 1
ATOM 832 C C . GLY A 1 103 ? -10.867 47.875 6.453 1 74.69 103 GLY A C 1
ATOM 833 O O . GLY A 1 103 ? -9.984 47.062 6.164 1 74.69 103 GLY A O 1
ATOM 834 N N . ALA A 1 104 ? -10.688 49.188 6.266 1 78.5 104 ALA A N 1
ATOM 835 C CA . ALA A 1 104 ? -9.492 49.781 5.676 1 78.5 104 ALA A CA 1
ATOM 836 C C . ALA A 1 104 ? -8.297 49.688 6.613 1 78.5 104 ALA A C 1
ATOM 838 O O . ALA A 1 104 ? -7.168 49.469 6.168 1 78.5 104 ALA A O 1
ATOM 839 N N . ASP A 1 105 ? -8.539 49.656 7.898 1 81.25 105 ASP A N 1
ATOM 840 C CA . ASP A 1 105 ? -7.348 49.75 8.742 1 81.25 105 ASP A CA 1
ATOM 841 C C . ASP A 1 105 ? -7.395 48.75 9.891 1 81.25 105 ASP A C 1
ATOM 843 O O . ASP A 1 105 ? -6.734 48.938 10.914 1 81.25 105 ASP A O 1
ATOM 847 N N . ARG A 1 106 ? -8.234 47.719 9.781 1 86.25 106 ARG A N 1
ATOM 848 C CA . ARG A 1 106 ? -8.328 46.781 10.898 1 86.25 106 ARG A CA 1
ATOM 849 C C . ARG A 1 106 ? -8.289 45.344 10.406 1 86.25 106 ARG A C 1
ATOM 851 O O . ARG A 1 106 ? -8.875 45.031 9.375 1 86.25 106 ARG A O 1
ATOM 858 N N . SER A 1 107 ? -7.375 44.531 11.078 1 90 107 SER A N 1
ATOM 859 C CA . SER A 1 107 ? -7.305 43.094 10.789 1 90 107 SER A CA 1
ATOM 860 C C . SER A 1 107 ? -7.633 42.281 12.031 1 90 107 SER A C 1
ATOM 862 O O . SER A 1 107 ? -7.52 42.75 13.156 1 90 107 SER A O 1
ATOM 864 N N . GLN A 1 108 ? -8.305 41.219 11.797 1 91.38 108 GLN A N 1
ATOM 865 C CA . GLN A 1 108 ? -8.602 40.281 12.852 1 91.38 108 GLN A CA 1
ATOM 866 C C . GLN A 1 108 ? -7.898 38.938 12.602 1 91.38 108 GLN A C 1
ATOM 868 O O . GLN A 1 108 ? -7.652 38.562 11.453 1 91.38 108 GLN A O 1
ATOM 873 N N . LYS A 1 109 ? -7.594 38.375 13.75 1 94.31 109 LYS A N 1
ATOM 874 C CA . LYS A 1 109 ? -7.055 37 13.711 1 94.31 109 LYS A CA 1
ATOM 875 C C . LYS A 1 109 ? -8.164 35.969 13.867 1 94.31 109 LYS A C 1
ATOM 877 O O . LYS A 1 109 ? -8.93 36.031 14.828 1 94.31 109 LYS A O 1
ATOM 882 N N . GLU A 1 110 ? -8.305 35.125 12.867 1 96.69 110 GLU A N 1
ATOM 883 C CA . GLU A 1 110 ? -9.352 34.094 12.875 1 96.69 110 GLU A CA 1
ATOM 884 C C . GLU A 1 110 ? -8.773 32.719 13.109 1 96.69 110 GLU A C 1
ATOM 886 O O . GLU A 1 110 ? -7.789 32.312 12.477 1 96.69 110 GLU A O 1
ATOM 891 N N . LEU A 1 111 ? -9.344 32 14.047 1 98.12 111 LEU A N 1
ATOM 892 C CA . LEU A 1 111 ? -8.992 30.609 14.289 1 98.12 111 LEU A CA 1
ATOM 893 C C . LEU A 1 111 ? -9.602 29.688 13.234 1 98.12 111 LEU A C 1
ATOM 895 O O . LEU A 1 111 ? -10.805 29.781 12.961 1 98.12 111 LEU A O 1
ATOM 899 N N . LEU A 1 112 ? -8.789 28.844 12.609 1 98.31 112 LEU A N 1
ATOM 900 C CA . LEU A 1 112 ? -9.234 28 11.508 1 98.31 112 LEU A CA 1
ATOM 901 C C . LEU A 1 112 ? -9.422 26.562 11.969 1 98.31 112 LEU A C 1
ATOM 903 O O . LEU A 1 112 ? -10.164 25.797 11.344 1 98.31 112 LEU A O 1
ATOM 907 N N . GLY A 1 113 ? -8.773 26.125 12.992 1 98.56 113 GLY A N 1
ATOM 908 C CA . GLY A 1 113 ? -8.773 24.797 13.594 1 98.56 113 GLY A CA 1
ATOM 909 C C . GLY A 1 113 ? -7.777 24.672 14.742 1 98.56 113 GLY A C 1
ATOM 910 O O . GLY A 1 113 ? -7.012 25.594 15.008 1 98.56 113 GLY A O 1
ATOM 911 N N . TYR A 1 114 ? -7.844 23.531 15.422 1 98.81 114 TYR A N 1
ATOM 912 C CA . TYR A 1 114 ? -6.918 23.344 16.531 1 98.81 114 TYR A CA 1
ATOM 913 C C . TYR A 1 114 ? -6.699 21.859 16.812 1 98.81 114 TYR A C 1
ATOM 915 O O . TYR A 1 114 ? -7.488 21.016 16.375 1 98.81 114 TYR A O 1
ATOM 923 N N . ILE A 1 115 ? -5.637 21.516 17.422 1 98.75 115 ILE A N 1
ATOM 924 C CA . ILE A 1 115 ? -5.352 20.25 18.094 1 98.75 115 ILE A CA 1
ATOM 925 C C . ILE A 1 115 ? -5.227 20.5 19.594 1 98.75 115 ILE A C 1
ATOM 927 O O . ILE A 1 115 ? -4.531 21.422 20.031 1 98.75 115 ILE A O 1
ATOM 931 N N . LYS A 1 116 ? -5.895 19.719 20.391 1 98.81 116 LYS A N 1
ATOM 932 C CA . LYS A 1 116 ? -5.883 19.875 21.844 1 98.81 116 LYS A CA 1
ATOM 933 C C . LYS A 1 116 ? -5.688 18.516 22.531 1 98.81 116 LYS A C 1
ATOM 935 O O . LYS A 1 116 ? -6.375 17.547 22.203 1 98.81 116 LYS A O 1
ATOM 940 N N . PHE A 1 117 ? -4.723 18.422 23.359 1 98.81 117 PHE A N 1
ATOM 941 C CA . PHE A 1 117 ? -4.516 17.25 24.188 1 98.81 117 PHE A CA 1
ATOM 942 C C . PHE A 1 117 ? -4.887 17.531 25.641 1 98.81 117 PHE A C 1
ATOM 944 O O . PHE A 1 117 ? -4.246 18.359 26.297 1 98.81 117 PHE A O 1
ATOM 951 N N . ILE A 1 118 ? -5.891 16.922 26.125 1 98.75 118 ILE A N 1
ATOM 952 C CA . ILE A 1 118 ? -6.367 17.078 27.484 1 98.75 118 ILE A CA 1
ATOM 953 C C . ILE A 1 118 ? -5.641 16.094 28.406 1 98.75 118 ILE A C 1
ATOM 955 O O . ILE A 1 118 ? -5.883 14.883 28.344 1 98.75 118 ILE A O 1
ATOM 959 N N . LYS A 1 119 ? -4.844 16.609 29.281 1 97.94 119 LYS A N 1
ATOM 960 C CA . LYS A 1 119 ? -3.904 15.812 30.062 1 97.94 119 LYS A CA 1
ATOM 961 C C . LYS A 1 119 ? -4.641 14.898 31.031 1 97.94 119 LYS A C 1
ATOM 963 O O . LYS A 1 119 ? -4.289 13.727 31.172 1 97.94 119 LYS A O 1
ATOM 968 N N . GLN A 1 120 ? -5.664 15.375 31.703 1 97.38 120 GLN A N 1
ATOM 969 C CA . GLN A 1 120 ? -6.352 14.648 32.781 1 97.38 120 GLN A CA 1
ATOM 970 C C . GLN A 1 120 ? -7 13.375 32.25 1 97.38 120 GLN A C 1
ATOM 972 O O . GLN A 1 120 ? -6.93 12.32 32.875 1 97.38 120 GLN A O 1
ATOM 977 N N . THR A 1 121 ? -7.551 13.445 31.078 1 97.69 121 THR A N 1
ATOM 978 C CA . THR A 1 121 ? -8.305 12.312 30.547 1 97.69 121 THR A CA 1
ATOM 979 C C . THR A 1 121 ? -7.5 11.578 29.484 1 97.69 121 THR A C 1
ATOM 981 O O . THR A 1 121 ? -7.883 10.484 29.047 1 97.69 121 THR A O 1
ATOM 984 N N . GLY A 1 122 ? -6.355 12.172 29.094 1 98.38 122 GLY A N 1
ATOM 985 C CA . GLY A 1 122 ? -5.621 11.578 27.984 1 98.38 122 GLY A CA 1
ATOM 986 C C . GLY A 1 122 ? -6.414 11.547 26.688 1 98.38 122 GLY A C 1
ATOM 987 O O . GLY A 1 122 ? -6.492 10.516 26.031 1 98.38 122 GLY A O 1
ATOM 988 N N . THR A 1 123 ? -7.055 12.648 26.359 1 98.75 123 THR A N 1
ATOM 989 C CA . THR A 1 123 ? -7.902 12.75 25.172 1 98.75 123 THR A CA 1
ATOM 990 C C . THR A 1 123 ? -7.301 13.719 24.156 1 98.75 123 THR A C 1
ATOM 992 O O . THR A 1 123 ? -6.848 14.805 24.516 1 98.75 123 THR A O 1
ATOM 995 N N . LEU A 1 124 ? -7.227 13.305 22.953 1 98.81 124 LEU A N 1
ATOM 996 C CA . LEU A 1 124 ? -6.746 14.117 21.844 1 98.81 124 LEU A CA 1
ATOM 997 C C . LEU A 1 124 ? -7.906 14.586 20.984 1 98.81 124 LEU A C 1
ATOM 999 O O . LEU A 1 124 ? -8.789 13.797 20.625 1 98.81 124 LEU A O 1
ATOM 1003 N N . GLU A 1 125 ? -7.918 15.875 20.672 1 98.88 125 GLU A N 1
ATOM 1004 C CA . GLU A 1 125 ? -8.922 16.469 19.797 1 98.88 125 GLU A CA 1
ATOM 1005 C C . GLU A 1 125 ? -8.273 17.141 18.594 1 98.88 125 GLU A C 1
ATOM 1007 O O . GLU A 1 125 ? -7.27 17.844 18.734 1 98.88 125 GLU A O 1
ATOM 1012 N N . LEU A 1 126 ? -8.711 16.875 17.438 1 98.88 126 LEU A N 1
ATOM 1013 C CA . LEU A 1 126 ? -8.367 17.594 16.219 1 98.88 126 LEU A CA 1
ATOM 1014 C C . LEU A 1 126 ? -9.609 18.203 15.57 1 98.88 126 LEU A C 1
ATOM 1016 O O . LEU A 1 126 ? -10.5 17.484 15.133 1 98.88 126 LEU A O 1
ATOM 1020 N N . ALA A 1 127 ? -9.711 19.516 15.5 1 98.81 127 ALA A N 1
ATOM 1021 C CA . ALA A 1 127 ? -10.898 20.188 14.984 1 98.81 127 ALA A CA 1
ATOM 1022 C C . ALA A 1 127 ? -10.57 21.016 13.734 1 98.81 127 ALA A C 1
ATOM 1024 O O . ALA A 1 127 ? -9.609 21.797 13.734 1 98.81 127 ALA A O 1
ATOM 1025 N N . ASN A 1 128 ? -11.328 20.734 12.734 1 97.25 128 ASN A N 1
ATOM 1026 C CA . ASN A 1 128 ? -11.352 21.531 11.508 1 97.25 128 ASN A CA 1
ATOM 1027 C C . ASN A 1 128 ? -12.625 22.375 11.414 1 97.25 128 ASN A C 1
ATOM 1029 O O . ASN A 1 128 ? -13.727 21.828 11.352 1 97.25 128 ASN A O 1
ATOM 1033 N N . PHE A 1 129 ? -12.344 23.688 11.289 1 98.19 129 PHE A N 1
ATOM 1034 C CA . PHE A 1 129 ? -13.523 24.531 11.164 1 98.19 129 PHE A CA 1
ATOM 1035 C C . PHE A 1 129 ? -14.023 24.562 9.727 1 98.19 129 PHE A C 1
ATOM 1037 O O . PHE A 1 129 ? -13.234 24.391 8.789 1 98.19 129 PHE A O 1
ATOM 1044 N N . SER A 1 130 ? -15.328 24.719 9.594 1 97.31 130 SER A N 1
ATOM 1045 C CA . SER A 1 130 ? -15.992 24.812 8.297 1 97.31 130 SER A CA 1
ATOM 1046 C C . SER A 1 130 ? -15.672 23.609 7.414 1 97.31 130 SER A C 1
ATOM 1048 O O . SER A 1 130 ? -15.297 23.766 6.25 1 97.31 130 SER A O 1
ATOM 1050 N N . ALA A 1 131 ? -15.766 22.469 7.965 1 96.5 131 ALA A N 1
ATOM 1051 C CA . ALA A 1 131 ? -15.523 21.203 7.277 1 96.5 131 ALA A CA 1
ATOM 1052 C C . ALA A 1 131 ? -16.703 20.25 7.445 1 96.5 131 ALA A C 1
ATOM 1054 O O . ALA A 1 131 ? -17.594 20.5 8.258 1 96.5 131 ALA A O 1
ATOM 1055 N N . ALA A 1 132 ? -16.734 19.25 6.656 1 95.81 132 ALA A N 1
ATOM 1056 C CA . ALA A 1 132 ? -17.797 18.266 6.703 1 95.81 132 ALA A CA 1
ATOM 1057 C C . ALA A 1 132 ? -17.281 16.875 6.355 1 95.81 132 ALA A C 1
ATOM 1059 O O . ALA A 1 132 ? -16.188 16.734 5.797 1 95.81 132 ALA A O 1
ATOM 1060 N N . LEU A 1 133 ? -17.938 15.891 6.797 1 94.62 133 LEU A N 1
ATOM 1061 C CA . LEU A 1 133 ? -17.672 14.492 6.473 1 94.62 133 LEU A CA 1
ATOM 1062 C C . LEU A 1 133 ? -18.891 13.852 5.801 1 94.62 133 LEU A C 1
ATOM 1064 O O . LEU A 1 133 ? -20.031 14.094 6.207 1 94.62 133 LEU A O 1
ATOM 1068 N N . ASP A 1 134 ? -18.656 13.102 4.789 1 92.62 134 ASP A N 1
ATOM 1069 C CA . ASP A 1 134 ? -19.688 12.391 4.035 1 92.62 134 ASP A CA 1
ATOM 1070 C C . ASP A 1 134 ? -19.5 10.875 4.152 1 92.62 134 ASP A C 1
ATOM 1072 O O . ASP A 1 134 ? -18.359 10.383 4.156 1 92.62 134 ASP A O 1
ATOM 1076 N N . PRO A 1 135 ? -20.641 10.156 4.219 1 91.56 135 PRO A N 1
ATOM 1077 C CA . PRO A 1 135 ? -20.547 8.695 4.32 1 91.56 135 PRO A CA 1
ATOM 1078 C C . PRO A 1 135 ? -19.734 8.078 3.184 1 91.56 135 PRO A C 1
ATOM 1080 O O . PRO A 1 135 ? -19.141 7.012 3.35 1 91.56 135 PRO A O 1
ATOM 1083 N N . ARG A 1 136 ? -19.672 8.703 2.051 1 88.12 136 ARG A N 1
ATOM 1084 C CA . ARG A 1 136 ? -18.891 8.203 0.93 1 88.12 136 ARG A CA 1
ATOM 1085 C C . ARG A 1 136 ? -17.406 8.133 1.29 1 88.12 136 ARG A C 1
ATOM 1087 O O . ARG A 1 136 ? -16.656 7.363 0.695 1 88.12 136 ARG A O 1
ATOM 1094 N N . HIS A 1 137 ? -17 8.914 2.287 1 91.69 137 HIS A N 1
ATOM 1095 C CA . HIS A 1 137 ? -15.602 8.961 2.699 1 91.69 137 HIS A CA 1
ATOM 1096 C C . HIS A 1 137 ? -15.234 7.742 3.539 1 91.69 137 HIS A C 1
ATOM 1098 O O . HIS A 1 137 ? -14.055 7.52 3.836 1 91.69 137 HIS A O 1
ATOM 1104 N N . LEU A 1 138 ? -16.234 6.926 3.861 1 94.31 138 LEU A N 1
ATOM 1105 C CA . LEU A 1 138 ? -15.977 5.742 4.68 1 94.31 138 LEU A CA 1
ATOM 1106 C C . LEU A 1 138 ? -15.453 4.594 3.83 1 94.31 138 LEU A C 1
ATOM 1108 O O . LEU A 1 138 ? -14.945 3.604 4.363 1 94.31 138 LEU A O 1
ATOM 1112 N N . SER A 1 139 ? -15.594 4.652 2.527 1 94.19 139 SER A N 1
ATOM 1113 C CA . SER A 1 139 ? -15.055 3.633 1.631 1 94.19 139 SER A CA 1
ATOM 1114 C C . SER A 1 139 ? -13.609 3.93 1.264 1 94.19 139 SER A C 1
ATOM 1116 O O . SER A 1 139 ? -13.227 5.09 1.089 1 94.19 139 SER A O 1
ATOM 1118 N N . LEU A 1 140 ? -12.797 2.889 1.147 1 95.75 140 LEU A N 1
ATOM 1119 C CA . LEU A 1 140 ? -11.438 3.094 0.643 1 95.75 140 LEU A CA 1
ATOM 1120 C C . LEU A 1 140 ? -11.469 3.592 -0.798 1 95.75 140 LEU A C 1
ATOM 1122 O O . LEU A 1 140 ? -12.242 3.092 -1.618 1 95.75 140 LEU A O 1
ATOM 1126 N N . GLY A 1 141 ? -10.641 4.613 -1.044 1 91.88 141 GLY A N 1
ATOM 1127 C CA . GLY A 1 141 ? -10.578 5.184 -2.381 1 91.88 141 GLY A CA 1
ATOM 1128 C C . GLY A 1 141 ? -11.445 6.414 -2.547 1 91.88 141 GLY A C 1
ATOM 1129 O O . GLY A 1 141 ? -11.328 7.137 -3.537 1 91.88 141 GLY A O 1
ATOM 1130 N N . GLY A 1 142 ? -12.344 6.684 -1.644 1 81.62 142 GLY A N 1
ATOM 1131 C CA . GLY A 1 142 ? -13.203 7.855 -1.697 1 81.62 142 GLY A CA 1
ATOM 1132 C C . GLY A 1 142 ? -12.5 9.133 -1.278 1 81.62 142 GLY A C 1
ATOM 1133 O O . GLY A 1 142 ? -12.484 9.477 -0.095 1 81.62 142 GLY A O 1
ATOM 1134 N N . THR A 1 143 ? -11.68 9.719 -2.201 1 80.69 143 THR A N 1
ATOM 1135 C CA . THR A 1 143 ? -10.961 10.938 -1.829 1 80.69 143 THR A CA 1
ATOM 1136 C C . THR A 1 143 ? -11.172 12.031 -2.871 1 80.69 143 THR A C 1
ATOM 1138 O O . THR A 1 143 ? -11.367 11.742 -4.055 1 80.69 143 THR A O 1
ATOM 1141 N N . THR A 1 144 ? -11.195 13.219 -2.367 1 76.88 144 THR A N 1
ATOM 1142 C CA . THR A 1 144 ? -11.242 14.406 -3.219 1 76.88 144 THR A CA 1
ATOM 1143 C C . THR A 1 144 ? -9.859 15.039 -3.326 1 76.88 144 THR A C 1
ATOM 1145 O O . THR A 1 144 ? -9.688 16.062 -3.992 1 76.88 144 THR A O 1
ATOM 1148 N N . LYS A 1 145 ? -8.852 14.422 -2.748 1 74.06 145 LYS A N 1
ATOM 1149 C CA . LYS A 1 145 ? -7.539 15.047 -2.58 1 74.06 145 LYS A CA 1
ATOM 1150 C C . LYS A 1 145 ? -6.547 14.531 -3.619 1 74.06 145 LYS A C 1
ATOM 1152 O O . LYS A 1 145 ? -5.445 15.062 -3.752 1 74.06 145 LYS A O 1
ATOM 1157 N N . ARG A 1 146 ? -6.82 13.57 -4.414 1 74.56 146 ARG A N 1
ATOM 1158 C CA . ARG A 1 146 ? -5.883 12.844 -5.262 1 74.56 146 ARG A CA 1
ATOM 1159 C C . ARG A 1 146 ? -5.203 13.781 -6.258 1 74.56 146 ARG A C 1
ATOM 1161 O O . ARG A 1 146 ? -4 13.664 -6.504 1 74.56 146 ARG A O 1
ATOM 1168 N N . ASP A 1 147 ? -5.836 14.742 -6.719 1 71.81 147 ASP A N 1
ATOM 1169 C CA . ASP A 1 147 ? -5.289 15.57 -7.793 1 71.81 147 ASP A CA 1
ATOM 1170 C C . ASP A 1 147 ? -4.91 16.953 -7.277 1 71.81 147 ASP A C 1
ATOM 1172 O O . ASP A 1 147 ? -4.539 17.828 -8.055 1 71.81 147 ASP A O 1
ATOM 1176 N N . GLY A 1 148 ? -5.023 17 -5.996 1 73.06 148 GLY A N 1
ATOM 1177 C CA . GLY A 1 148 ? -4.703 18.312 -5.453 1 73.06 148 GLY A CA 1
ATOM 1178 C C . GLY A 1 148 ? -3.213 18.531 -5.277 1 73.06 148 GLY A C 1
ATOM 1179 O O . GLY A 1 148 ? -2.518 17.688 -4.711 1 73.06 148 GLY A O 1
ATOM 1180 N N . SER A 1 149 ? -2.736 19.578 -5.746 1 76.81 149 SER A N 1
ATOM 1181 C CA . SER A 1 149 ? -1.312 19.891 -5.664 1 76.81 149 SER A CA 1
ATOM 1182 C C . SER A 1 149 ? -0.927 20.344 -4.262 1 76.81 149 SER A C 1
ATOM 1184 O O . SER A 1 149 ? 0.224 20.188 -3.846 1 76.81 149 SER A O 1
ATOM 1186 N N . LYS A 1 150 ? -1.885 20.797 -3.506 1 82.31 150 LYS A N 1
ATOM 1187 C CA . LYS A 1 150 ? -1.551 21.406 -2.219 1 82.31 150 LYS A CA 1
ATOM 1188 C C . LYS A 1 150 ? -1.665 20.391 -1.087 1 82.31 150 LYS A C 1
ATOM 1190 O O . LYS A 1 150 ? -1.043 20.547 -0.034 1 82.31 150 LYS A O 1
ATOM 1195 N N . THR A 1 151 ? -2.426 19.344 -1.316 1 85.81 151 THR A N 1
ATOM 1196 C CA . THR A 1 151 ? -2.707 18.391 -0.248 1 85.81 151 THR A CA 1
ATOM 1197 C C . THR A 1 151 ? -1.745 17.203 -0.311 1 85.81 151 THR A C 1
ATOM 1199 O O . THR A 1 151 ? -1.186 16.906 -1.369 1 85.81 151 THR A O 1
ATOM 1202 N N . ALA A 1 152 ? -1.559 16.594 0.811 1 82.69 152 ALA A N 1
ATOM 1203 C CA . ALA A 1 152 ? -0.662 15.445 0.92 1 82.69 152 ALA A CA 1
ATOM 1204 C C . ALA A 1 152 ? -1.402 14.141 0.638 1 82.69 152 ALA A C 1
ATOM 1206 O O . ALA A 1 152 ? -0.808 13.172 0.159 1 82.69 152 ALA A O 1
ATOM 1207 N N . GLY A 1 153 ? -2.641 14.109 0.925 1 83.88 153 GLY A N 1
ATOM 1208 C CA . GLY A 1 153 ? -3.414 12.891 0.772 1 83.88 153 GLY A CA 1
ATOM 1209 C C . GLY A 1 153 ? -3.615 12.484 -0.677 1 83.88 153 GLY A C 1
ATOM 1210 O O . GLY A 1 153 ? -3.893 13.336 -1.528 1 83.88 153 GLY A O 1
ATOM 1211 N N . THR A 1 154 ? -3.451 11.133 -0.924 1 82.81 154 THR A N 1
ATOM 1212 C CA . THR A 1 154 ? -3.584 10.719 -2.318 1 82.81 154 THR A CA 1
ATOM 1213 C C . THR A 1 154 ? -4.293 9.375 -2.422 1 82.81 154 THR A C 1
ATOM 1215 O O . THR A 1 154 ? -4.914 9.07 -3.441 1 82.81 154 THR A O 1
ATOM 1218 N N . HIS A 1 155 ? -4.445 8.609 -1.403 1 90.12 155 HIS A N 1
ATOM 1219 C CA . HIS A 1 155 ? -4.832 7.211 -1.552 1 90.12 155 HIS A CA 1
ATOM 1220 C C . HIS A 1 155 ? -6.297 7.004 -1.181 1 90.12 155 HIS A C 1
ATOM 1222 O O . HIS A 1 155 ? -6.906 6.004 -1.569 1 90.12 155 HIS A O 1
ATOM 1228 N N . GLY A 1 156 ? -6.875 7.871 -0.316 1 91.62 156 GLY A N 1
ATOM 1229 C CA . GLY A 1 156 ? -8.266 7.762 0.088 1 91.62 156 GLY A CA 1
ATOM 1230 C C . GLY A 1 156 ? -8.508 6.652 1.093 1 91.62 156 GLY A C 1
ATOM 1231 O O . GLY A 1 156 ? -9.578 6.031 1.091 1 91.62 156 GLY A O 1
ATOM 1232 N N . GLU A 1 157 ? -7.551 6.32 1.88 1 94.5 157 GLU A N 1
ATOM 1233 C CA . GLU A 1 157 ? -7.734 5.254 2.857 1 94.5 157 GLU A CA 1
ATOM 1234 C C . GLU A 1 157 ? -7.316 5.703 4.254 1 94.5 157 GLU A C 1
ATOM 1236 O O . GLU A 1 157 ? -7.625 5.035 5.242 1 94.5 157 GLU A O 1
ATOM 1241 N N . GLY A 1 158 ? -6.801 6.859 4.402 1 94.12 158 GLY A N 1
ATOM 1242 C CA . GLY A 1 158 ? -6 7.254 5.551 1 94.12 158 GLY A CA 1
ATOM 1243 C C . GLY A 1 158 ? -6.762 7.18 6.863 1 94.12 158 GLY A C 1
ATOM 1244 O O . GLY A 1 158 ? -6.422 6.387 7.738 1 94.12 158 GLY A O 1
ATOM 1245 N N . PHE A 1 159 ? -7.875 7.93 7.047 1 95.19 159 PHE A N 1
ATOM 1246 C CA . PHE A 1 159 ? -8.461 8.039 8.375 1 95.19 159 PHE A CA 1
ATOM 1247 C C . PHE A 1 159 ? -9.211 6.762 8.742 1 95.19 159 PHE A C 1
ATOM 1249 O O . PHE A 1 159 ? -9.391 6.461 9.93 1 95.19 159 PHE A O 1
ATOM 1256 N N . LYS A 1 160 ? -9.641 5.918 7.707 1 97.44 160 LYS A N 1
ATOM 1257 C CA . LYS A 1 160 ? -10.273 4.641 8.023 1 97.44 160 LYS A CA 1
ATOM 1258 C C . LYS A 1 160 ? -9.266 3.672 8.641 1 97.44 160 LYS A C 1
ATOM 1260 O O . LYS A 1 160 ? -9.555 3.021 9.648 1 97.44 160 LYS A O 1
ATOM 1265 N N . VAL A 1 161 ? -8.086 3.629 7.965 1 97.88 161 VAL A N 1
ATOM 1266 C CA . VAL A 1 161 ? -7.039 2.762 8.492 1 97.88 161 VAL A CA 1
ATOM 1267 C C . VAL A 1 161 ? -6.566 3.285 9.844 1 97.88 161 VAL A C 1
ATOM 1269 O O . VAL A 1 161 ? -6.273 2.502 10.75 1 97.88 161 VAL A O 1
ATOM 1272 N N . ALA A 1 162 ? -6.484 4.637 9.961 1 98.62 162 ALA A N 1
ATOM 1273 C CA . ALA A 1 162 ? -6.129 5.23 11.25 1 98.62 162 ALA A CA 1
ATOM 1274 C C . ALA A 1 162 ? -7.129 4.844 12.328 1 98.62 162 ALA A C 1
ATOM 1276 O O . ALA A 1 162 ? -6.742 4.512 13.453 1 98.62 162 ALA A O 1
ATOM 1277 N N . ALA A 1 163 ? -8.43 4.906 12.016 1 98.75 163 ALA A N 1
ATOM 1278 C CA . ALA A 1 163 ? -9.469 4.484 12.961 1 98.75 163 ALA A CA 1
ATOM 1279 C C . ALA A 1 163 ? -9.297 3.018 13.336 1 98.75 163 ALA A C 1
ATOM 1281 O O . ALA A 1 163 ? -9.438 2.652 14.508 1 98.75 163 ALA A O 1
ATOM 1282 N N . LEU A 1 164 ? -9 2.182 12.375 1 98.69 164 LEU A N 1
ATOM 1283 C CA . LEU A 1 164 ? -8.75 0.763 12.617 1 98.69 164 LEU A CA 1
ATOM 1284 C C . LEU A 1 164 ? -7.613 0.569 13.617 1 98.69 164 LEU A C 1
ATOM 1286 O O . LEU A 1 164 ? -7.77 -0.142 14.609 1 98.69 164 LEU A O 1
ATOM 1290 N N . VAL A 1 165 ? -6.473 1.205 13.32 1 98.69 165 VAL A N 1
ATOM 1291 C CA . VAL A 1 165 ? -5.273 1.055 14.133 1 98.69 165 VAL A CA 1
ATOM 1292 C C . VAL A 1 165 ? -5.551 1.548 15.555 1 98.69 165 VAL A C 1
ATOM 1294 O O . VAL A 1 165 ? -5.176 0.892 16.531 1 98.69 165 VAL A O 1
ATOM 1297 N N . MET A 1 166 ? -6.234 2.693 15.688 1 98.81 166 MET A N 1
ATOM 1298 C CA . MET A 1 166 ? -6.582 3.207 17.016 1 98.81 166 MET A CA 1
ATOM 1299 C C . MET A 1 166 ? -7.496 2.236 17.75 1 98.81 166 MET A C 1
ATOM 1301 O O . MET A 1 166 ? -7.258 1.918 18.922 1 98.81 166 MET A O 1
ATOM 1305 N N . THR A 1 167 ? -8.531 1.745 17.094 1 98.56 167 THR A N 1
ATOM 1306 C CA . THR A 1 167 ? -9.523 0.871 17.703 1 98.56 167 THR A CA 1
ATOM 1307 C C . THR A 1 167 ? -8.875 -0.431 18.172 1 98.56 167 THR A C 1
ATOM 1309 O O . THR A 1 167 ? -9.141 -0.894 19.281 1 98.56 167 THR A O 1
ATOM 1312 N N . ARG A 1 168 ? -8.016 -1.062 17.344 1 97.44 168 ARG A N 1
ATOM 1313 C CA . ARG A 1 168 ? -7.422 -2.334 17.734 1 97.44 168 ARG A CA 1
ATOM 1314 C C . ARG A 1 168 ? -6.441 -2.148 18.891 1 97.44 168 ARG A C 1
ATOM 1316 O O . ARG A 1 168 ? -6.066 -3.115 19.562 1 97.44 168 ARG A O 1
ATOM 1323 N N . ASN A 1 169 ? -5.945 -0.921 19.109 1 97.81 169 ASN A N 1
ATOM 1324 C CA . ASN A 1 169 ? -5.078 -0.604 20.25 1 97.81 169 ASN A CA 1
ATOM 1325 C C . ASN A 1 169 ? -5.871 -0.041 21.422 1 97.81 169 ASN A C 1
ATOM 1327 O O . ASN A 1 169 ? -5.332 0.706 22.234 1 97.81 169 ASN A O 1
ATOM 1331 N N . ASN A 1 170 ? -7.18 -0.238 21.438 1 97.81 170 ASN A N 1
ATOM 1332 C CA . ASN A 1 170 ? -8.094 0.061 22.531 1 97.81 170 ASN A CA 1
ATOM 1333 C C . ASN A 1 170 ? -8.336 1.562 22.672 1 97.81 170 ASN A C 1
ATOM 1335 O O . ASN A 1 170 ? -8.562 2.062 23.766 1 97.81 170 ASN A O 1
ATOM 1339 N N . ARG A 1 171 ? -8.125 2.307 21.609 1 98.62 171 ARG A N 1
ATOM 1340 C CA . ARG A 1 171 ? -8.523 3.711 21.594 1 98.62 171 ARG A CA 1
ATOM 1341 C C . ARG A 1 171 ? -9.953 3.861 21.094 1 98.62 171 ARG A C 1
ATOM 1343 O O . ARG A 1 171 ? -10.453 3.002 20.359 1 98.62 171 ARG A O 1
ATOM 1350 N N . VAL A 1 172 ? -10.602 4.879 21.516 1 98.62 172 VAL A N 1
ATOM 1351 C CA . VAL A 1 172 ? -11.945 5.23 21.078 1 98.62 172 VAL A CA 1
ATOM 1352 C C . VAL A 1 172 ? -11.883 6.441 20.141 1 98.62 172 VAL A C 1
ATOM 1354 O O . VAL A 1 172 ? -11.398 7.508 20.531 1 98.62 172 VAL A O 1
ATOM 1357 N N . VAL A 1 173 ? -12.312 6.23 18.906 1 98.75 173 VAL A N 1
ATOM 1358 C CA . VAL A 1 173 ? -12.352 7.316 17.938 1 98.75 173 VAL A CA 1
ATOM 1359 C C . VAL A 1 173 ? -13.789 7.797 17.75 1 98.75 173 VAL A C 1
ATOM 1361 O O . VAL A 1 173 ? -14.656 7.027 17.328 1 98.75 173 VAL A O 1
ATOM 1364 N N . HIS A 1 174 ? -14 9.031 18.094 1 98.62 174 HIS A N 1
ATOM 1365 C CA . HIS A 1 174 ? -15.305 9.68 17.969 1 98.62 174 HIS A CA 1
ATOM 1366 C C . HIS A 1 174 ? -15.211 10.938 17.109 1 98.62 174 HIS A C 1
ATOM 1368 O O . HIS A 1 174 ? -14.422 11.844 17.406 1 98.62 174 HIS A O 1
ATOM 1374 N N . ILE A 1 175 ? -16.031 10.961 16.078 1 98.81 175 ILE A N 1
ATOM 1375 C CA . ILE A 1 175 ? -16.031 12.125 15.188 1 98.81 175 ILE A CA 1
ATOM 1376 C C . ILE A 1 175 ? -17.391 12.82 15.266 1 98.81 175 ILE A C 1
ATOM 1378 O O . ILE A 1 175 ? -18.438 12.164 15.297 1 98.81 175 ILE A O 1
ATOM 1382 N N . GLU A 1 176 ? -17.422 14.094 15.367 1 98.56 176 GLU A N 1
ATOM 1383 C CA . GLU A 1 176 ? -18.594 14.938 15.188 1 98.56 176 GLU A CA 1
ATOM 1384 C C . GLU A 1 176 ? -18.484 15.758 13.906 1 98.56 176 GLU A C 1
ATOM 1386 O O . GLU A 1 176 ? -17.547 16.531 13.734 1 98.56 176 GLU A O 1
ATOM 1391 N N . ALA A 1 177 ? -19.328 15.555 13.039 1 98.06 177 ALA A N 1
ATOM 1392 C CA . ALA A 1 177 ? -19.312 16.219 11.742 1 98.06 177 ALA A CA 1
ATOM 1393 C C . ALA A 1 177 ? -20.672 16.109 11.055 1 98.06 177 ALA A C 1
ATOM 1395 O O . ALA A 1 177 ? -21.375 15.102 11.219 1 98.06 177 ALA A O 1
ATOM 1396 N N . SER A 1 178 ? -21.094 17.109 10.336 1 97.31 178 SER A N 1
ATOM 1397 C CA . SER A 1 178 ? -22.25 17.062 9.445 1 97.31 178 SER A CA 1
ATOM 1398 C C . SER A 1 178 ? -23.531 16.75 10.219 1 97.31 178 SER A C 1
ATOM 1400 O O . SER A 1 178 ? -24.359 15.961 9.758 1 97.31 178 SER A O 1
ATOM 1402 N N . SER A 1 179 ? -23.578 17.234 11.445 1 97.06 179 SER A N 1
ATOM 1403 C CA . SER A 1 179 ? -24.75 17.172 12.32 1 97.06 179 SER A CA 1
ATOM 1404 C C . SER A 1 179 ? -25 15.75 12.812 1 97.06 179 SER A C 1
ATOM 1406 O O . SER A 1 179 ? -26.125 15.383 13.133 1 97.06 179 SER A O 1
ATOM 1408 N N . VAL A 1 180 ? -23.984 14.898 12.773 1 98.12 180 VAL A N 1
ATOM 1409 C CA . VAL A 1 180 ? -24.109 13.539 13.281 1 98.12 180 VAL A CA 1
ATOM 1410 C C . VAL A 1 180 ? -22.844 13.141 14.023 1 98.12 180 VAL A C 1
ATOM 1412 O O . VAL A 1 180 ? -21.828 13.844 13.953 1 98.12 180 VAL A O 1
ATOM 1415 N N . TYR A 1 181 ? -22.938 12.055 14.789 1 98.44 181 TYR A N 1
ATOM 1416 C CA . TYR A 1 181 ? -21.812 11.43 15.477 1 98.44 181 TYR A CA 1
ATOM 1417 C C . TYR A 1 181 ? -21.359 10.18 14.734 1 98.44 181 TYR A C 1
ATOM 1419 O O . TYR A 1 181 ? -22.172 9.391 14.266 1 98.44 181 TYR A O 1
ATOM 1427 N N . TRP A 1 182 ? -20.078 10.031 14.516 1 98.62 182 TRP A N 1
ATOM 1428 C CA . TRP A 1 182 ? -19.438 8.859 13.914 1 98.62 182 TRP A CA 1
ATOM 1429 C C . TRP A 1 182 ? -18.594 8.117 14.938 1 98.62 182 TRP A C 1
ATOM 1431 O O . TRP A 1 182 ? -17.625 8.664 15.477 1 98.62 182 TRP A O 1
ATOM 1441 N N . ARG A 1 183 ? -18.922 6.891 15.211 1 98.5 183 ARG A N 1
ATOM 1442 C CA . ARG A 1 183 ? -18.188 6.086 16.172 1 98.5 183 ARG A CA 1
ATOM 1443 C C . ARG A 1 183 ? -17.672 4.801 15.539 1 98.5 183 ARG A C 1
ATOM 1445 O O . ARG A 1 183 ? -18.422 4.105 14.844 1 98.5 183 ARG A O 1
ATOM 1452 N N . PHE A 1 184 ? -16.438 4.496 15.828 1 98.56 184 PHE A N 1
ATOM 1453 C CA . PHE A 1 184 ? -15.836 3.314 15.234 1 98.56 184 PHE A CA 1
ATOM 1454 C C . PHE A 1 184 ? -15.711 2.191 16.25 1 98.56 184 PHE A C 1
ATOM 1456 O O . PHE A 1 184 ? -15.453 2.441 17.438 1 98.56 184 PHE A O 1
ATOM 1463 N N . GLY A 1 185 ? -15.898 1.011 15.797 1 97.94 185 GLY A N 1
ATOM 1464 C CA . GLY A 1 185 ? -15.781 -0.187 16.609 1 97.94 185 GLY A CA 1
ATOM 1465 C C . GLY A 1 185 ? -15.805 -1.467 15.797 1 97.94 185 GLY A C 1
ATOM 1466 O O . GLY A 1 185 ? -16.047 -1.438 14.594 1 97.94 185 GLY A O 1
ATOM 1467 N N . PHE A 1 186 ? -15.461 -2.557 16.469 1 96.94 186 PHE A N 1
ATOM 1468 C CA . PHE A 1 186 ? -15.445 -3.85 15.805 1 96.94 186 PHE A CA 1
ATOM 1469 C C . PHE A 1 186 ? -16.797 -4.535 15.922 1 96.94 186 PHE A C 1
ATOM 1471 O O . PHE A 1 186 ? -17.438 -4.48 16.969 1 96.94 186 PHE A O 1
ATOM 1478 N N . ARG A 1 187 ? -17.203 -5.059 14.82 1 94.25 187 ARG A N 1
ATOM 1479 C CA . ARG A 1 187 ? -18.453 -5.789 14.734 1 94.25 187 ARG A CA 1
ATOM 1480 C C . ARG A 1 187 ? -18.281 -7.102 13.984 1 94.25 187 ARG A C 1
ATOM 1482 O O . ARG A 1 187 ? -17.156 -7.508 13.688 1 94.25 187 ARG A O 1
ATOM 1489 N N . GLY A 1 188 ? -19.484 -7.828 13.734 1 87.06 188 GLY A N 1
ATOM 1490 C CA . G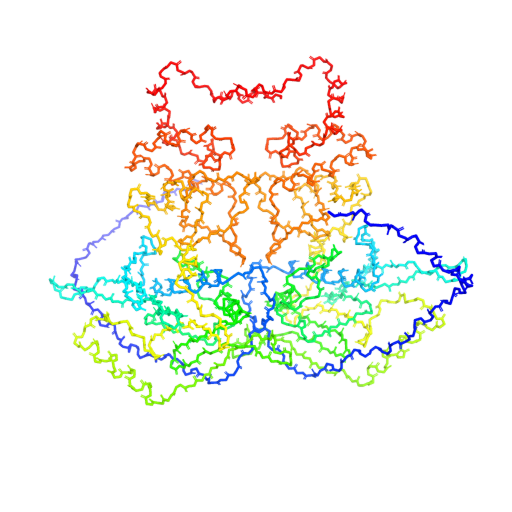LY A 1 188 ? -19.469 -9.125 13.07 1 87.06 188 GLY A CA 1
ATOM 1491 C C . GLY A 1 188 ? -19.469 -10.289 14.039 1 87.06 188 GLY A C 1
ATOM 1492 O O . GLY A 1 188 ? -19.391 -10.094 15.258 1 87.06 188 GLY A O 1
ATOM 1493 N N . ASP A 1 189 ? -19.453 -11.438 13.484 1 83.25 189 ASP A N 1
ATOM 1494 C CA . ASP A 1 189 ? -19.594 -12.641 14.297 1 83.25 189 ASP A CA 1
ATOM 1495 C C . ASP A 1 189 ? -18.391 -12.797 15.242 1 83.25 189 ASP A C 1
ATOM 1497 O O . ASP A 1 189 ? -18.562 -13.156 16.406 1 83.25 189 ASP A O 1
ATOM 1501 N N . ASN A 1 190 ? -17.281 -12.461 14.742 1 87.06 190 ASN A N 1
ATOM 1502 C CA . ASN A 1 190 ? -16.062 -12.609 15.539 1 87.06 190 ASN A CA 1
ATOM 1503 C C . ASN A 1 190 ? -15.617 -11.281 16.141 1 87.06 190 ASN A C 1
ATOM 1505 O O . ASN A 1 190 ? -14.562 -11.211 16.781 1 87.06 190 ASN A O 1
ATOM 1509 N N . LYS A 1 191 ? -16.375 -10.164 15.922 1 91.94 191 LYS A N 1
ATOM 1510 C CA . LYS A 1 191 ? -16.062 -8.828 16.422 1 91.94 191 LYS A CA 1
ATOM 1511 C C . LYS A 1 191 ? -14.68 -8.383 15.961 1 91.94 191 LYS A C 1
ATOM 1513 O O . LYS A 1 191 ? -13.875 -7.914 16.781 1 91.94 191 LYS A O 1
ATOM 1518 N N . ASP A 1 192 ? -14.398 -8.641 14.742 1 93.44 192 ASP A N 1
ATOM 1519 C CA . ASP A 1 192 ? -13.062 -8.336 14.219 1 93.44 192 ASP A CA 1
ATOM 1520 C C . ASP A 1 192 ? -13.156 -7.48 12.953 1 93.44 192 ASP A C 1
ATOM 1522 O O . ASP A 1 192 ? -12.148 -7.262 12.273 1 93.44 192 ASP A O 1
ATOM 1526 N N . LYS A 1 193 ? -14.398 -7.047 12.672 1 95.06 193 LYS A N 1
ATOM 1527 C CA . LYS A 1 193 ? -14.602 -6.215 11.492 1 95.06 193 LYS A CA 1
ATOM 1528 C C . LYS A 1 193 ? -14.906 -4.77 11.883 1 95.06 193 LYS A C 1
ATOM 1530 O O . LYS A 1 193 ? -15.836 -4.516 12.648 1 95.06 193 LYS A O 1
ATOM 1535 N N . LEU A 1 194 ? -14.125 -3.883 11.367 1 97.62 194 LEU A N 1
ATOM 1536 C CA . LEU A 1 194 ? -14.312 -2.479 11.711 1 97.62 194 LEU A CA 1
ATOM 1537 C C . LEU A 1 194 ? -15.617 -1.944 11.125 1 97.62 194 LEU A C 1
ATOM 1539 O O . LEU A 1 194 ? -15.938 -2.227 9.969 1 97.62 194 LEU A O 1
ATOM 1543 N N . ALA A 1 195 ? -16.344 -1.233 11.891 1 97.62 195 ALA A N 1
ATOM 1544 C CA . ALA A 1 195 ? -17.594 -0.577 11.477 1 97.62 195 ALA A CA 1
ATOM 1545 C C . ALA A 1 195 ? -17.656 0.846 12.023 1 97.62 195 ALA A C 1
ATOM 1547 O O . ALA A 1 195 ? -16.969 1.182 12.992 1 97.62 195 ALA A O 1
ATOM 1548 N N . CYS A 1 196 ? -18.344 1.677 11.352 1 98.06 196 CYS A N 1
ATOM 1549 C CA . CYS A 1 196 ? -18.656 3.025 11.805 1 98.06 196 CYS A CA 1
ATOM 1550 C C . CYS A 1 196 ? -20.156 3.16 12.102 1 98.06 196 CYS A C 1
ATOM 1552 O O . CYS A 1 196 ? -20.984 2.908 11.227 1 98.06 196 CYS A O 1
ATOM 1554 N N . GLN A 1 197 ? -20.5 3.455 13.281 1 98.31 197 GLN A N 1
ATOM 1555 C CA . GLN A 1 197 ? -21.875 3.73 13.672 1 98.31 197 GLN A CA 1
ATOM 1556 C C . GLN A 1 197 ? -22.172 5.227 13.625 1 98.31 197 GLN A C 1
ATOM 1558 O O . GLN A 1 197 ? -21.484 6.023 14.258 1 98.31 197 GLN A O 1
ATOM 1563 N N . ILE A 1 198 ? -23.141 5.598 12.852 1 97.81 198 ILE A N 1
ATOM 1564 C CA . ILE A 1 198 ? -23.562 6.988 12.734 1 97.81 198 ILE A CA 1
ATOM 1565 C C . ILE A 1 198 ? -24.844 7.203 13.523 1 97.81 198 ILE A C 1
ATOM 1567 O O . ILE A 1 198 ? -25.828 6.473 13.336 1 97.81 198 ILE A O 1
ATOM 1571 N N . THR A 1 199 ? -24.828 8.125 14.398 1 98 199 THR A N 1
ATOM 1572 C CA . THR A 1 199 ? -26 8.469 15.203 1 98 199 THR A CA 1
ATOM 1573 C C . THR A 1 199 ? -26.266 9.969 15.164 1 98 199 THR A C 1
ATOM 1575 O O . THR A 1 199 ? -25.359 10.758 14.883 1 98 199 THR A O 1
ATOM 1578 N N . LYS A 1 200 ? -27.5 10.328 15.461 1 96.5 200 LYS A N 1
ATOM 1579 C CA . LYS A 1 200 ? -27.875 11.734 15.469 1 96.5 200 LYS A CA 1
ATOM 1580 C C . LYS A 1 200 ? -27.875 12.297 16.891 1 96.5 200 LYS A C 1
ATOM 1582 O O . LYS A 1 200 ? -28.375 11.656 17.812 1 96.5 200 LYS A O 1
ATOM 1587 N N . PRO A 1 201 ? -27.219 13.414 16.984 1 96.31 201 PRO A N 1
ATOM 1588 C CA . PRO A 1 201 ? -27.391 14.086 18.266 1 96.31 201 PRO A CA 1
ATOM 1589 C C . PRO A 1 201 ? -28.828 14.547 18.516 1 96.31 201 PRO A C 1
ATOM 1591 O O . PRO A 1 201 ? -29.625 14.594 17.594 1 96.31 201 PRO A O 1
ATOM 1594 N N . ALA A 1 202 ? -29.078 14.883 19.797 1 95.31 202 ALA A N 1
ATOM 1595 C CA . ALA A 1 202 ? -30.375 15.492 20.125 1 95.31 202 ALA A CA 1
ATOM 1596 C C . ALA A 1 202 ? -30.547 16.812 19.391 1 95.31 202 ALA A C 1
ATOM 1598 O O . ALA A 1 202 ? -29.594 17.562 19.203 1 95.31 202 ALA A O 1
ATOM 1599 N N . THR A 1 203 ? -31.781 17.062 18.969 1 94.19 203 THR A N 1
ATOM 1600 C CA . THR A 1 203 ? -32.094 18.297 18.281 1 94.19 203 THR A CA 1
ATOM 1601 C C . THR A 1 203 ? -31.703 19.516 19.109 1 94.19 203 THR A C 1
ATOM 1603 O O . THR A 1 203 ? -31.266 20.531 18.562 1 94.19 203 THR A O 1
ATOM 1606 N N . SER A 1 204 ? -31.844 19.391 20.344 1 95.56 204 SER A N 1
ATOM 1607 C CA . SER A 1 204 ? -31.484 20.484 21.25 1 95.56 204 SER A CA 1
ATOM 1608 C C . SER A 1 204 ? -30 20.781 21.172 1 95.56 204 SER A C 1
ATOM 1610 O O . SER A 1 204 ? -29.578 21.938 21.266 1 95.56 204 SER A O 1
ATOM 1612 N N . THR A 1 205 ? -29.266 19.703 21.047 1 94.44 205 THR A N 1
ATOM 1613 C CA . THR A 1 205 ? -27.812 19.859 20.953 1 94.44 205 THR A CA 1
ATOM 1614 C C . THR A 1 205 ? -27.438 20.609 19.688 1 94.44 205 THR A C 1
ATOM 1616 O O . THR A 1 205 ? -26.578 21.5 19.703 1 94.44 205 THR A O 1
ATOM 1619 N N . ILE A 1 206 ? -28.031 20.297 18.625 1 94.62 206 ILE A N 1
ATOM 1620 C CA . ILE A 1 206 ? -27.75 20.938 17.344 1 94.62 206 ILE A CA 1
ATOM 1621 C C . ILE A 1 206 ? -28.141 22.406 17.406 1 94.62 206 ILE A C 1
ATOM 1623 O O . ILE A 1 206 ? -27.406 23.281 16.938 1 94.62 206 ILE A O 1
ATOM 1627 N N . LYS A 1 207 ? -29.297 22.656 17.953 1 95 207 LYS A N 1
ATOM 1628 C CA . LYS A 1 207 ? -29.766 24.031 18.094 1 95 207 LYS A CA 1
ATOM 1629 C C . LYS A 1 207 ? -28.812 24.859 18.969 1 95 207 LYS A C 1
ATOM 1631 O O . LYS A 1 207 ? -28.5 26 18.641 1 95 207 LYS A O 1
ATOM 1636 N N . LYS A 1 208 ? -28.422 24.234 20.031 1 96.25 208 LYS A N 1
ATOM 1637 C CA . LYS A 1 208 ? -27.469 24.922 20.922 1 96.25 208 LYS A CA 1
ATOM 1638 C C . 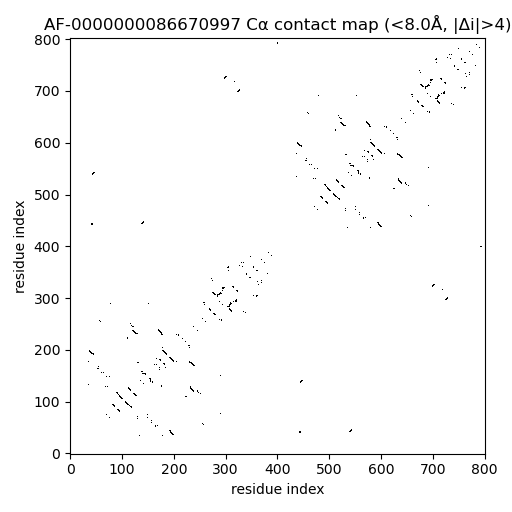LYS A 1 208 ? -26.188 25.266 20.188 1 96.25 208 LYS A C 1
ATOM 1640 O O . LYS A 1 208 ? -25.641 26.359 20.344 1 96.25 208 LYS A O 1
ATOM 1645 N N . HIS A 1 209 ? -25.656 24.344 19.438 1 96.12 209 HIS A N 1
ATOM 1646 C CA . HIS A 1 209 ? -24.453 24.578 18.625 1 96.12 209 HIS A CA 1
ATOM 1647 C C . HIS A 1 209 ? -24.672 25.719 17.641 1 96.12 209 HIS A C 1
ATOM 1649 O O . HIS A 1 209 ? -23.797 26.578 17.484 1 96.12 209 HIS A O 1
ATOM 1655 N N . HIS A 1 210 ? -25.812 25.703 17 1 95.62 210 HIS A N 1
ATOM 1656 C CA . HIS A 1 210 ? -26.141 26.75 16.047 1 95.62 210 HIS A CA 1
ATOM 1657 C C . HIS A 1 210 ? -26.156 28.125 16.719 1 95.62 210 HIS A C 1
ATOM 1659 O O . HIS A 1 210 ? -25.547 29.078 16.219 1 95.62 210 HIS A O 1
ATOM 1665 N N . ASP A 1 211 ? -26.797 28.234 17.812 1 96.69 211 ASP A N 1
ATOM 1666 C CA . ASP A 1 211 ? -26.922 29.5 18.531 1 96.69 211 ASP A CA 1
ATOM 1667 C C . ASP A 1 211 ? -25.562 29.984 19.031 1 96.69 211 ASP A C 1
ATOM 1669 O O . ASP A 1 211 ? -25.266 31.172 18.984 1 96.69 211 ASP A O 1
ATOM 1673 N N . SER A 1 212 ? -24.844 29.062 19.547 1 96.19 212 SER A N 1
ATOM 1674 C CA . SER A 1 212 ? -23.516 29.406 20.062 1 96.19 212 SER A CA 1
ATOM 1675 C C . SER A 1 212 ? -22.625 29.953 18.969 1 96.19 212 SER A C 1
ATOM 1677 O O . SER A 1 212 ? -21.891 30.922 19.188 1 96.19 212 SER A O 1
ATOM 1679 N N . LEU A 1 213 ? -22.625 29.328 17.812 1 96.12 213 LEU A N 1
ATOM 1680 C CA . LEU A 1 213 ? -21.812 29.797 16.703 1 96.12 213 LEU A CA 1
ATOM 1681 C C . LEU A 1 213 ? -22.266 31.172 16.234 1 96.12 213 LEU A C 1
ATOM 1683 O O . LEU A 1 213 ? -21.438 32.031 15.945 1 96.12 213 LEU A O 1
ATOM 1687 N N . LEU A 1 214 ? -23.594 31.344 16.125 1 95.38 214 LEU A N 1
ATOM 1688 C CA . LEU A 1 214 ? -24.141 32.656 15.719 1 95.38 214 LEU A CA 1
ATOM 1689 C C . LEU A 1 214 ? -23.703 33.75 16.688 1 95.38 214 LEU A C 1
ATOM 1691 O O . LEU A 1 214 ? -23.375 34.844 16.266 1 95.38 214 LEU A O 1
ATOM 1695 N N . SER A 1 215 ? -23.75 33.406 17.922 1 96.19 215 SER A N 1
ATOM 1696 C CA . SER A 1 215 ? -23.328 34.344 18.938 1 96.19 215 SER A CA 1
ATOM 1697 C C . SER A 1 215 ? -21.844 34.688 18.828 1 96.19 215 SER A C 1
ATOM 1699 O O . SER A 1 215 ? -21.453 35.844 18.953 1 96.19 215 SER A O 1
ATOM 1701 N N . GLU A 1 216 ? -21.047 33.75 18.578 1 94.56 216 GLU A N 1
ATOM 1702 C CA . GLU A 1 216 ? -19.609 33.906 18.484 1 94.56 216 GLU A CA 1
ATOM 1703 C C . GLU A 1 216 ? -19.234 34.75 17.266 1 94.56 216 GLU A C 1
ATOM 1705 O O . GLU A 1 216 ? -18.25 35.531 17.312 1 94.56 216 GLU A O 1
ATOM 1710 N N . THR A 1 217 ? -19.969 34.656 16.266 1 93.38 217 THR A N 1
ATOM 1711 C CA . THR A 1 217 ? -19.609 35.312 15.008 1 93.38 217 THR A CA 1
ATOM 1712 C C . THR A 1 217 ? -20.484 36.531 14.766 1 93.38 217 THR A C 1
ATOM 1714 O O . THR A 1 217 ? -20.562 37.031 13.641 1 93.38 217 THR A O 1
ATOM 1717 N N . LYS A 1 218 ? -21.109 36.938 15.766 1 91.56 218 LYS A N 1
ATOM 1718 C CA . LYS A 1 218 ? -22 38.094 15.641 1 91.56 218 LYS A CA 1
ATOM 1719 C C . LYS A 1 218 ? -21.234 39.312 15.156 1 91.56 218 LYS A C 1
ATOM 1721 O O . LYS A 1 218 ? -20.094 39.531 15.57 1 91.56 218 LYS A O 1
ATOM 1726 N N . ASN A 1 219 ? -21.828 40.125 14.242 1 88.69 219 ASN A N 1
ATOM 1727 C CA . ASN A 1 219 ? -21.266 41.375 13.703 1 88.69 219 ASN A CA 1
ATOM 1728 C C . ASN A 1 219 ? -19.984 41.125 12.93 1 88.69 219 ASN A C 1
ATOM 1730 O O . ASN A 1 219 ? -19.062 41.938 12.969 1 88.69 219 ASN A O 1
ATOM 1734 N N . GLY A 1 220 ? -19.875 39.906 12.414 1 85.94 220 GLY A N 1
ATOM 1735 C CA . GLY A 1 220 ? -18.734 39.625 11.562 1 85.94 220 GLY A CA 1
ATOM 1736 C C . GLY A 1 220 ? -17.469 39.281 12.344 1 85.94 220 GLY A C 1
ATOM 1737 O O . GLY A 1 220 ? -16.375 39.344 11.805 1 85.94 220 GLY A O 1
ATOM 1738 N N . ARG A 1 221 ? -17.609 38.969 13.578 1 91.06 221 ARG A N 1
ATOM 1739 C CA . ARG A 1 221 ? -16.469 38.625 14.414 1 91.06 221 ARG A CA 1
ATOM 1740 C C . ARG A 1 221 ? -15.859 37.312 14 1 91.06 221 ARG A C 1
ATOM 1742 O O . ARG A 1 221 ? -16.578 36.344 13.68 1 91.06 221 ARG A O 1
ATOM 1749 N N . ALA A 1 222 ? -14.516 37.312 14.016 1 94.31 222 ALA A N 1
ATOM 1750 C CA . ALA A 1 222 ? -13.789 36.094 13.695 1 94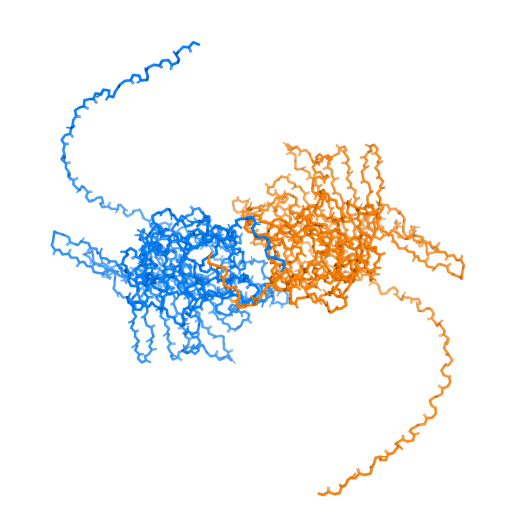.31 222 ALA A CA 1
ATOM 1751 C C . ALA A 1 222 ? -13.891 35.062 14.828 1 94.31 222 ALA A C 1
ATOM 1753 O O . ALA A 1 222 ? -13.945 35.469 16 1 94.31 222 ALA A O 1
ATOM 1754 N N . ARG A 1 223 ? -13.953 33.812 14.445 1 95.69 223 ARG A N 1
ATOM 1755 C CA . ARG A 1 223 ? -13.93 32.75 15.453 1 95.69 223 ARG A CA 1
ATOM 1756 C C . ARG A 1 223 ? -12.609 32.75 16.219 1 95.69 223 ARG A C 1
ATOM 1758 O O . ARG A 1 223 ? -11.539 32.844 15.617 1 95.69 223 ARG A O 1
ATOM 1765 N N . LYS A 1 224 ? -12.672 32.562 17.578 1 95.12 224 LYS A N 1
ATOM 1766 C CA . LYS A 1 224 ? -11.461 32.625 18.406 1 95.12 224 LYS A CA 1
ATOM 1767 C C . LYS A 1 224 ? -11.43 31.5 19.422 1 95.12 224 LYS A C 1
ATOM 1769 O O . LYS A 1 224 ? -10.375 31.172 19.969 1 95.12 224 LYS A O 1
ATOM 1774 N N . ASN A 1 225 ? -12.547 30.875 19.641 1 95.75 225 ASN A N 1
ATOM 1775 C CA . ASN A 1 225 ? -12.656 29.875 20.703 1 95.75 225 ASN A CA 1
ATOM 1776 C C . ASN A 1 225 ? -12.32 28.484 20.219 1 95.75 225 ASN A C 1
ATOM 1778 O O . ASN A 1 225 ? -12.641 28.125 19.078 1 95.75 225 ASN A O 1
ATOM 1782 N N . LEU A 1 226 ? -11.711 27.672 21.078 1 97.69 226 LEU A N 1
ATOM 1783 C CA . LEU A 1 226 ? -11.43 26.281 20.781 1 97.69 226 LEU A CA 1
ATOM 1784 C C . LEU A 1 226 ? -12.68 25.422 20.938 1 97.69 226 LEU A C 1
ATOM 1786 O O . LEU A 1 226 ? -12.719 24.516 21.766 1 97.69 226 LEU A O 1
ATOM 1790 N N . THR A 1 227 ? -13.656 25.734 20.125 1 97.5 227 THR A N 1
ATOM 1791 C CA . THR A 1 227 ? -14.938 25.047 20.141 1 97.5 227 THR A CA 1
ATOM 1792 C C . THR A 1 227 ? -15.367 24.656 18.734 1 97.5 227 THR A C 1
ATOM 1794 O O . THR A 1 227 ? -15.344 25.484 17.828 1 97.5 227 THR A O 1
ATOM 1797 N N . SER A 1 228 ? -15.695 23.422 18.609 1 97.69 228 SER A N 1
ATOM 1798 C CA . SER A 1 228 ? -16.234 22.922 17.344 1 97.69 228 SER A CA 1
ATOM 1799 C C . SER A 1 228 ? -17.75 22.75 17.422 1 97.69 228 SER A C 1
ATOM 1801 O O . SER A 1 228 ? -18.281 22.406 18.469 1 97.69 228 SER A O 1
ATOM 1803 N N . TYR A 1 229 ? -18.391 22.984 16.359 1 98 229 TYR A N 1
ATOM 1804 C CA . TYR A 1 229 ? -19.844 22.844 16.266 1 98 229 TYR A CA 1
ATOM 1805 C C . TYR A 1 229 ? -20.234 21.75 15.273 1 98 229 TYR A C 1
ATOM 1807 O O . TYR A 1 229 ? -19.859 21.812 14.102 1 98 229 TYR A O 1
ATOM 1815 N N . VAL A 1 230 ? -21.062 20.828 15.672 1 97.38 230 VAL A N 1
ATOM 1816 C CA . VAL A 1 230 ? -21.297 19.547 15.008 1 97.38 230 VAL A CA 1
ATOM 1817 C C . VAL A 1 230 ? -21.891 19.797 13.625 1 97.38 230 VAL A C 1
ATOM 1819 O O . VAL A 1 230 ? -21.656 19.016 12.695 1 97.38 230 VAL A O 1
ATOM 1822 N N . HIS A 1 231 ? -22.656 20.891 13.375 1 96.31 231 HIS A N 1
ATOM 1823 C CA . HIS A 1 231 ? -23.312 21.125 12.102 1 96.31 231 HIS A CA 1
ATOM 1824 C C . HIS A 1 231 ? -22.391 21.859 11.133 1 96.31 231 HIS A C 1
ATOM 1826 O O . HIS A 1 231 ? -22.688 21.938 9.938 1 96.31 231 HIS A O 1
ATOM 1832 N N . ARG A 1 232 ? -21.25 22.391 11.609 1 97.38 232 ARG A N 1
ATOM 1833 C CA . ARG A 1 232 ? -20.453 23.297 10.781 1 97.38 232 ARG A CA 1
ATOM 1834 C C . ARG A 1 232 ? -19.016 22.797 10.656 1 97.38 232 ARG A C 1
ATOM 1836 O O . ARG A 1 232 ? -18.312 23.125 9.695 1 97.38 232 ARG A O 1
ATOM 1843 N N . ASP A 1 233 ? -18.562 22.016 11.648 1 98.25 233 ASP A N 1
ATOM 1844 C CA . ASP A 1 233 ? -17.156 21.656 11.766 1 98.25 233 ASP A CA 1
ATOM 1845 C C . ASP A 1 233 ? -16.984 20.141 11.812 1 98.25 233 ASP A C 1
ATOM 1847 O O . ASP A 1 233 ? -17.953 19.391 11.781 1 98.25 233 ASP A O 1
ATOM 1851 N N . VAL A 1 234 ? -15.758 19.719 11.734 1 98.44 234 VAL A N 1
ATOM 1852 C CA . VAL A 1 234 ? -15.367 18.328 11.992 1 98.44 234 VAL A CA 1
ATOM 1853 C C . VAL A 1 234 ? -14.43 18.281 13.203 1 98.44 234 VAL A C 1
ATOM 1855 O O . VAL A 1 234 ? -13.453 19.016 13.266 1 98.44 234 VAL A O 1
ATOM 1858 N N . ILE A 1 235 ? -14.719 17.469 14.172 1 98.81 235 ILE A N 1
ATOM 1859 C CA . ILE A 1 235 ? -13.797 17.234 15.273 1 98.81 235 ILE A CA 1
ATOM 1860 C C . ILE A 1 235 ? -13.602 15.734 15.469 1 98.81 235 ILE A C 1
ATOM 1862 O O . ILE A 1 235 ? -14.57 14.969 15.469 1 98.81 235 ILE A O 1
ATOM 1866 N N . VAL A 1 236 ? -12.406 15.305 15.492 1 98.88 236 VAL A N 1
ATOM 1867 C CA . VAL A 1 236 ? -12.008 13.938 15.828 1 98.88 236 VAL A CA 1
ATOM 1868 C C . VAL A 1 236 ? -11.523 13.883 17.281 1 98.88 236 VAL A C 1
ATOM 1870 O O . VAL A 1 236 ? -10.602 14.602 17.656 1 98.88 236 VAL A O 1
ATOM 1873 N N . ARG A 1 237 ? -12.125 13.078 18.078 1 98.81 237 ARG A N 1
ATOM 1874 C CA . ARG A 1 237 ? -11.719 12.852 19.453 1 98.81 237 ARG A CA 1
ATOM 1875 C C . ARG A 1 237 ? -11.188 11.438 19.656 1 98.81 237 ARG A C 1
ATOM 1877 O O . ARG A 1 237 ? -11.859 10.469 19.297 1 98.81 237 ARG A O 1
ATOM 1884 N N . ILE A 1 238 ? -10.023 11.328 20.109 1 98.81 238 ILE A N 1
ATOM 1885 C CA . ILE A 1 238 ? -9.398 10.039 20.375 1 98.81 238 ILE A CA 1
ATOM 1886 C C . ILE A 1 238 ? -9.148 9.898 21.875 1 98.81 238 ILE A C 1
ATOM 1888 O O . ILE A 1 238 ? -8.438 10.703 22.484 1 98.81 238 ILE A O 1
ATOM 1892 N N . SER A 1 239 ? -9.742 8.961 22.453 1 98.62 239 SER A N 1
ATOM 1893 C CA . SER A 1 239 ? -9.578 8.609 23.859 1 98.62 239 SER A CA 1
ATOM 1894 C C . SER A 1 239 ? -9.281 7.121 24.031 1 98.62 239 SER A C 1
ATOM 1896 O O . SER A 1 239 ? -8.766 6.48 23.109 1 98.62 239 SER A O 1
ATOM 1898 N N . THR A 1 240 ? -9.438 6.656 25.266 1 98.44 240 THR A N 1
ATOM 1899 C CA . THR A 1 240 ? -9.117 5.262 25.547 1 98.44 240 THR A CA 1
ATOM 1900 C C . THR A 1 240 ? -10.328 4.535 26.125 1 98.44 240 THR A C 1
ATOM 1902 O O . THR A 1 240 ? -11.078 5.113 26.922 1 98.44 240 THR A O 1
ATOM 1905 N N . SER A 1 241 ? -10.453 3.311 25.672 1 96.56 241 SER A N 1
ATOM 1906 C CA . SER A 1 241 ? -11.531 2.482 26.219 1 96.56 241 SER A CA 1
ATOM 1907 C C . SER A 1 241 ? -11.352 2.252 27.703 1 96.56 241 SER A C 1
ATOM 1909 O O . SER A 1 241 ? -10.227 2.242 28.219 1 96.56 241 SER A O 1
ATOM 1911 N N . LYS A 1 242 ? -12.469 1.948 28.375 1 95.12 242 LYS A N 1
ATOM 1912 C CA . LYS A 1 242 ? -12.445 1.684 29.797 1 95.12 242 LYS A CA 1
ATOM 1913 C C . LYS A 1 242 ? -11.547 0.496 30.125 1 95.12 242 LYS A C 1
ATOM 1915 O O . LYS A 1 242 ? -11.57 -0.518 29.422 1 95.12 242 LYS A O 1
ATOM 1920 N N . GLY A 1 243 ? -10.758 0.637 31.156 1 95.69 243 GLY A N 1
ATOM 1921 C CA . GLY A 1 243 ? -9.922 -0.462 31.625 1 95.69 243 GLY A CA 1
ATOM 1922 C C . GLY A 1 243 ? -8.531 -0.453 31.016 1 95.69 243 GLY A C 1
ATOM 1923 O O . GLY A 1 243 ? -7.695 -1.289 31.359 1 95.69 243 GLY A O 1
ATOM 1924 N N . HIS A 1 244 ? -8.328 0.477 30.141 1 97.44 244 HIS A N 1
ATOM 1925 C CA . HIS A 1 244 ? -7.016 0.566 29.516 1 97.44 244 HIS A CA 1
ATOM 1926 C C . HIS A 1 244 ? -6.316 1.87 29.875 1 97.44 244 HIS A C 1
ATOM 1928 O O . HIS A 1 244 ? -6.957 2.805 30.375 1 97.44 244 HIS A O 1
ATOM 1934 N N . GLU A 1 245 ? -5.039 1.92 29.688 1 97.06 245 GLU A N 1
ATOM 1935 C CA . GLU A 1 245 ? -4.246 3.086 30.062 1 97.06 245 GLU A CA 1
ATOM 1936 C C . GLU A 1 245 ? -4.512 4.262 29.125 1 97.06 245 GLU A C 1
ATOM 1938 O O . GLU A 1 245 ? -4.492 4.102 27.891 1 97.06 245 GLU A O 1
ATOM 1943 N N . SER A 1 246 ? -4.738 5.398 29.703 1 97.88 246 SER A N 1
ATOM 1944 C CA . SER A 1 246 ? -5 6.605 28.922 1 97.88 246 SER A CA 1
ATOM 1945 C C . SER A 1 246 ? -3.764 7.039 28.141 1 97.88 246 SER A C 1
ATOM 1947 O O . SER A 1 246 ? -2.645 6.641 28.469 1 97.88 246 SER A O 1
ATOM 1949 N N . ILE A 1 247 ? -3.959 7.828 27.141 1 98.44 247 ILE A N 1
ATOM 1950 C CA . ILE A 1 247 ? -2.857 8.383 26.359 1 98.44 247 ILE A CA 1
ATOM 1951 C C . ILE A 1 247 ? -2.039 9.336 27.219 1 98.44 247 ILE A C 1
ATOM 1953 O O . ILE A 1 247 ? -2.578 10.289 27.781 1 98.44 247 ILE A O 1
ATOM 1957 N N . LYS A 1 248 ? -0.813 9.094 27.328 1 98 248 LYS A N 1
ATOM 1958 C CA . LYS A 1 248 ? 0.074 9.953 28.094 1 98 248 LYS A CA 1
ATOM 1959 C C . LYS A 1 248 ? 0.578 11.125 27.25 1 98 248 LYS A C 1
ATOM 1961 O O . LYS A 1 248 ? 0.65 11.023 26.031 1 98 248 LYS A O 1
ATOM 1966 N N . GLU A 1 249 ? 0.863 12.156 27.969 1 97.69 249 GLU A N 1
ATOM 1967 C CA . GLU A 1 249 ? 1.402 13.336 27.297 1 97.69 249 GLU A CA 1
ATOM 1968 C C . GLU A 1 249 ? 2.627 12.984 26.453 1 97.69 249 GLU A C 1
ATOM 1970 O O . GLU A 1 249 ? 2.762 13.445 25.328 1 97.69 249 GLU A O 1
ATOM 1975 N N . GLN A 1 250 ? 3.484 12.211 27 1 97.12 250 GLN A N 1
ATOM 1976 C CA . GLN A 1 250 ? 4.691 11.812 26.281 1 97.12 250 GLN A CA 1
ATOM 1977 C C . GLN A 1 250 ? 4.348 11.047 25.016 1 97.12 250 GLN A C 1
ATOM 1979 O O . GLN A 1 250 ? 5.02 11.203 23.984 1 97.12 250 GLN A O 1
ATOM 1984 N N . GLN A 1 251 ? 3.377 10.195 25.047 1 97.44 251 GLN A N 1
ATOM 1985 C CA . GLN A 1 251 ? 2.932 9.461 23.859 1 97.44 251 GLN A CA 1
ATOM 1986 C C . GLN A 1 251 ? 2.453 10.414 22.766 1 97.44 251 GLN A C 1
ATOM 1988 O O . GLN A 1 251 ? 2.76 10.211 21.594 1 97.44 251 GLN A O 1
ATOM 1993 N N . PHE A 1 252 ? 1.729 11.391 23.25 1 97.94 252 PHE A N 1
ATOM 1994 C CA . PHE A 1 252 ? 1.276 12.391 22.297 1 97.94 252 PHE A CA 1
ATOM 1995 C C . PHE A 1 252 ? 2.461 13.047 21.594 1 97.94 252 PHE A C 1
ATOM 1997 O O . PHE A 1 252 ? 2.461 13.203 20.375 1 97.94 252 PHE A O 1
ATOM 2004 N N . TRP A 1 253 ? 3.395 13.43 22.312 1 96.38 253 TRP A N 1
ATOM 2005 C CA . TRP A 1 253 ? 4.559 14.094 21.734 1 96.38 253 TRP A CA 1
ATOM 2006 C C . TRP A 1 253 ? 5.336 13.141 20.828 1 96.38 253 TRP A C 1
ATOM 2008 O O . TRP A 1 253 ? 5.875 13.555 19.797 1 96.38 253 TRP A O 1
ATOM 2018 N N . ASP A 1 254 ? 5.395 11.906 21.188 1 96.56 254 ASP A N 1
ATOM 2019 C CA . ASP A 1 254 ? 6.02 10.906 20.312 1 96.56 254 ASP A CA 1
ATOM 2020 C C . ASP A 1 254 ? 5.281 10.797 18.984 1 96.56 254 ASP A C 1
ATOM 2022 O O . ASP A 1 254 ? 5.906 10.773 17.922 1 96.56 254 ASP A O 1
ATOM 2026 N N . TRP A 1 255 ? 3.959 10.75 19.094 1 97.56 255 TRP A N 1
ATOM 2027 C CA . TRP A 1 255 ? 3.154 10.695 17.875 1 97.56 255 TRP A CA 1
ATOM 2028 C C . TRP A 1 255 ? 3.404 11.922 17 1 97.56 255 TRP A C 1
ATOM 2030 O O . TRP A 1 255 ? 3.518 11.805 15.781 1 97.56 255 TRP A O 1
ATOM 2040 N N . SER A 1 256 ? 3.551 13.062 17.625 1 96.62 256 SER A N 1
ATOM 2041 C CA . SER A 1 256 ? 3.607 14.344 16.922 1 96.62 256 SER A CA 1
ATOM 2042 C C . SER A 1 256 ? 4.891 14.469 16.109 1 96.62 256 SER A C 1
ATOM 2044 O O . SER A 1 256 ? 4.992 15.32 15.234 1 96.62 256 SER A O 1
ATOM 2046 N N . SER A 1 257 ? 5.887 13.609 16.344 1 93.25 257 SER A N 1
ATOM 2047 C CA . SER A 1 257 ? 7.168 13.656 15.641 1 93.25 257 SER A CA 1
ATOM 2048 C C . SER A 1 257 ? 7.004 13.328 14.164 1 93.25 257 SER A C 1
ATOM 2050 O O . SER A 1 257 ? 7.914 13.562 13.367 1 93.25 257 SER A O 1
ATOM 2052 N N . VAL A 1 258 ? 5.879 12.883 13.766 1 94.19 258 VAL A N 1
ATOM 2053 C CA . VAL A 1 258 ? 5.621 12.5 12.383 1 94.19 258 VAL A CA 1
ATOM 2054 C C . VAL A 1 258 ? 5.395 13.75 11.531 1 94.19 258 VAL A C 1
ATOM 2056 O O . VAL A 1 258 ? 5.406 13.68 10.297 1 94.19 258 VAL A O 1
ATOM 2059 N N . ALA A 1 259 ? 5.145 14.844 12.148 1 95.06 259 ALA A N 1
ATOM 2060 C CA . ALA A 1 259 ? 4.852 16.078 11.438 1 95.06 259 ALA A CA 1
ATOM 2061 C C . ALA A 1 259 ? 5.863 17.172 11.797 1 95.06 259 ALA A C 1
ATOM 2063 O O . ALA A 1 259 ? 6.016 17.516 12.969 1 95.06 259 ALA A O 1
ATOM 2064 N N . ILE A 1 260 ? 6.461 17.766 10.852 1 94.19 260 ILE A N 1
ATOM 2065 C CA . ILE A 1 260 ? 7.516 18.734 11.102 1 94.19 260 ILE A CA 1
ATOM 2066 C C . ILE A 1 260 ? 6.902 20.047 11.609 1 94.19 260 ILE A C 1
ATOM 2068 O O . ILE A 1 260 ? 7.531 20.766 12.383 1 94.19 260 ILE A O 1
ATOM 2072 N N . ASP A 1 261 ? 5.648 20.297 11.281 1 94.19 261 ASP A N 1
ATOM 2073 C CA . ASP A 1 261 ? 4.965 21.516 11.688 1 94.19 261 ASP A CA 1
ATOM 2074 C C . ASP A 1 261 ? 4.793 21.562 13.203 1 94.19 261 ASP A C 1
ATOM 2076 O O . ASP A 1 261 ? 4.773 22.641 13.797 1 94.19 261 ASP A O 1
ATOM 2080 N N . LEU A 1 262 ? 4.598 20.453 13.773 1 95.75 262 LEU A N 1
ATOM 2081 C CA . LEU A 1 262 ? 4.32 20.375 15.203 1 95.75 262 LEU A CA 1
ATOM 2082 C C . LEU A 1 262 ? 5.594 20.562 16.016 1 95.75 262 LEU A C 1
ATOM 2084 O O . LEU A 1 262 ? 5.531 20.859 17.219 1 95.75 262 LEU A O 1
ATOM 2088 N N . HIS A 1 263 ? 6.719 20.344 15.367 1 90.81 263 HIS A N 1
ATOM 2089 C CA . HIS A 1 263 ? 8.047 20.578 15.93 1 90.81 263 HIS A CA 1
ATOM 2090 C C . HIS A 1 263 ? 8.883 21.453 15 1 90.81 263 HIS A C 1
ATOM 2092 O O . HIS A 1 263 ? 9.969 21.062 14.578 1 90.81 263 HIS A O 1
ATOM 2098 N N . CYS A 1 264 ? 8.336 22.562 14.797 1 88.12 264 CYS A N 1
ATOM 2099 C CA . CYS A 1 264 ? 8.977 23.438 13.82 1 88.12 264 CYS A CA 1
ATOM 2100 C C . CYS A 1 264 ? 10.367 23.844 14.289 1 88.12 264 CYS A C 1
ATOM 2102 O O . CYS A 1 264 ? 10.531 24.375 15.383 1 88.12 264 CYS A O 1
ATOM 2104 N N . PRO A 1 265 ? 11.289 23.625 13.375 1 91.62 265 PRO A N 1
ATOM 2105 C CA . PRO A 1 265 ? 12.648 24.031 13.75 1 91.62 265 PRO A CA 1
ATOM 2106 C C . PRO A 1 265 ? 12.797 25.547 13.852 1 91.62 265 PRO A C 1
ATOM 2108 O O . PRO A 1 265 ? 12.023 26.297 13.234 1 91.62 265 PRO A O 1
ATOM 2111 N N . SER A 1 266 ? 13.797 25.969 14.648 1 92.69 266 SER A N 1
ATOM 2112 C CA . SER A 1 266 ? 14.133 27.391 14.688 1 92.69 266 SER A CA 1
ATOM 2113 C C . SER A 1 266 ? 14.602 27.891 13.32 1 92.69 266 SER A C 1
ATOM 2115 O O . SER A 1 266 ? 15.07 27.094 12.492 1 92.69 266 SER A O 1
ATOM 2117 N N . PRO A 1 267 ? 14.422 29.125 13.133 1 91.88 267 PRO A N 1
ATOM 2118 C CA . PRO A 1 267 ? 14.75 29.688 11.828 1 91.88 267 PRO A CA 1
ATOM 2119 C C . PRO A 1 267 ? 16.188 29.391 11.391 1 91.88 267 PRO A C 1
ATOM 2121 O O . PRO A 1 267 ? 16.469 29.312 10.195 1 91.88 267 PRO A O 1
ATOM 2124 N N . GLU A 1 268 ? 17.078 29.234 12.297 1 93.81 268 GLU A N 1
ATOM 2125 C CA . GLU A 1 268 ? 18.469 28.984 11.977 1 93.81 268 GLU A CA 1
ATOM 2126 C C . GLU A 1 268 ? 18.672 27.547 11.492 1 93.81 268 GLU A C 1
ATOM 2128 O O . GLU A 1 268 ? 19.688 27.234 10.883 1 93.81 268 GLU A O 1
ATOM 2133 N N . LYS A 1 269 ? 17.688 26.797 11.719 1 96.25 269 LYS A N 1
ATOM 2134 C CA . LYS A 1 269 ? 17.859 25.359 11.453 1 96.25 269 LYS A CA 1
ATOM 2135 C C . LYS A 1 269 ? 17 24.922 10.273 1 96.25 269 LYS A C 1
ATOM 2137 O O . LYS A 1 269 ? 16.875 23.719 10.016 1 96.25 269 LYS A O 1
ATOM 2142 N N . ILE A 1 270 ? 16.422 25.859 9.648 1 96.31 270 ILE A N 1
ATOM 2143 C CA . ILE A 1 270 ? 15.594 25.5 8.508 1 96.31 270 ILE A CA 1
ATOM 2144 C C . ILE A 1 270 ? 15.766 26.531 7.395 1 96.31 270 ILE A C 1
ATOM 2146 O O . ILE A 1 270 ? 15.859 27.734 7.66 1 96.31 270 ILE A O 1
ATOM 2150 N N . ILE A 1 271 ? 15.922 26.094 6.16 1 97.12 271 ILE A N 1
ATOM 2151 C CA . ILE A 1 271 ? 15.883 26.922 4.965 1 97.12 271 ILE A CA 1
ATOM 2152 C C . ILE A 1 271 ? 14.758 26.469 4.047 1 97.12 271 ILE A C 1
ATOM 2154 O O . ILE A 1 271 ? 14.742 25.312 3.596 1 97.12 271 ILE A O 1
ATOM 2158 N N . ARG A 1 272 ? 13.844 27.328 3.818 1 95.44 272 ARG A N 1
ATOM 2159 C CA . ARG A 1 272 ? 12.68 27.016 2.998 1 95.44 272 ARG A CA 1
ATOM 2160 C C . ARG A 1 272 ? 12.914 27.406 1.543 1 95.44 272 ARG A C 1
ATOM 2162 O O . ARG A 1 272 ? 13.352 28.531 1.263 1 95.44 272 ARG A O 1
ATOM 2169 N N . THR A 1 273 ? 12.719 26.438 0.667 1 96.44 273 THR A N 1
ATOM 2170 C CA . THR A 1 273 ? 12.82 26.688 -0.765 1 96.44 273 THR A CA 1
ATOM 2171 C C . THR A 1 273 ? 11.562 26.219 -1.489 1 96.44 273 THR A C 1
ATOM 2173 O O . THR A 1 273 ? 10.711 25.562 -0.894 1 96.44 273 THR A O 1
ATOM 2176 N N . GLU A 1 274 ? 11.422 26.547 -2.719 1 94.69 274 GLU A N 1
ATOM 2177 C CA . GLU A 1 274 ? 10.25 26.156 -3.5 1 94.69 274 GLU A CA 1
ATOM 2178 C C . GLU A 1 274 ? 10.227 24.641 -3.73 1 94.69 274 GLU A C 1
ATOM 2180 O O . GLU A 1 274 ? 9.164 24.062 -3.971 1 94.69 274 GLU A O 1
ATOM 2185 N N . HIS A 1 275 ? 11.391 24.016 -3.609 1 96.5 275 HIS A N 1
ATOM 2186 C CA . HIS A 1 275 ? 11.484 22.578 -3.879 1 96.5 275 HIS A CA 1
ATOM 2187 C C . HIS A 1 275 ? 11.352 21.766 -2.594 1 96.5 275 HIS A C 1
ATOM 2189 O O . HIS A 1 275 ? 11.172 20.547 -2.641 1 96.5 275 HIS A O 1
ATOM 2195 N N . GLY A 1 276 ? 11.422 22.422 -1.455 1 96.81 276 GLY A N 1
ATOM 2196 C CA . GLY A 1 276 ? 11.406 21.781 -0.149 1 96.81 276 GLY A CA 1
ATOM 2197 C C . GLY A 1 276 ? 12.281 22.484 0.869 1 96.81 276 GLY A C 1
ATOM 2198 O O . GLY A 1 276 ? 12.891 23.516 0.567 1 96.81 276 GLY A O 1
ATOM 2199 N N . ASP A 1 277 ? 12.328 21.953 2.029 1 97.25 277 ASP A N 1
ATOM 2200 C CA . ASP A 1 277 ? 13.094 22.578 3.107 1 97.25 277 ASP A CA 1
ATOM 2201 C C . ASP A 1 277 ? 14.344 21.766 3.43 1 97.25 277 ASP A C 1
ATOM 2203 O O . ASP A 1 277 ? 14.312 20.531 3.402 1 97.25 277 ASP A O 1
ATOM 2207 N N . LEU A 1 278 ? 15.406 22.516 3.662 1 98.12 278 LEU A N 1
ATOM 2208 C CA . LEU A 1 278 ? 16.609 21.938 4.246 1 98.12 278 LEU A CA 1
ATOM 2209 C C . LEU A 1 278 ? 16.594 22.062 5.77 1 98.12 278 LEU A C 1
ATOM 2211 O O . LEU A 1 278 ? 16.438 23.156 6.305 1 98.12 278 LEU A O 1
ATOM 2215 N N . LEU A 1 279 ? 16.656 20.984 6.441 1 97.25 279 LEU A N 1
ATOM 2216 C CA . LEU A 1 279 ? 16.703 20.953 7.898 1 97.25 279 LEU A CA 1
ATOM 2217 C C . LEU A 1 279 ? 18.125 20.75 8.398 1 97.25 279 LEU A C 1
ATOM 2219 O O . LEU A 1 279 ? 18.766 19.75 8.055 1 97.25 279 LEU A O 1
ATOM 2223 N N . ILE A 1 280 ? 18.547 21.641 9.18 1 96.69 280 ILE A N 1
ATOM 2224 C CA . ILE A 1 280 ? 19.953 21.672 9.594 1 96.69 280 ILE A CA 1
ATOM 2225 C C . ILE A 1 280 ? 20.078 21.234 11.047 1 96.69 280 ILE A C 1
ATOM 2227 O O . ILE A 1 280 ? 19.359 21.75 11.914 1 96.69 280 ILE A O 1
ATOM 2231 N N . GLY A 1 281 ? 21.047 20.312 11.289 1 93.75 281 GLY A N 1
ATOM 2232 C CA . GLY A 1 281 ? 21.312 19.828 12.633 1 93.75 281 GLY A CA 1
ATOM 2233 C C . GLY A 1 281 ? 21.297 18.312 12.75 1 93.75 281 GLY A C 1
ATOM 2234 O O . GLY A 1 281 ? 20.609 17.641 11.984 1 93.75 281 GLY A O 1
ATOM 2235 N N . PRO A 1 282 ? 22.047 17.766 13.656 1 92.62 282 PRO A N 1
ATOM 2236 C CA . PRO A 1 282 ? 22.141 16.312 13.805 1 92.62 282 PRO A CA 1
ATOM 2237 C C . PRO A 1 282 ? 20.812 15.664 14.141 1 92.62 282 PRO A C 1
ATOM 2239 O O . PRO A 1 282 ? 20.578 14.508 13.773 1 92.62 282 PRO A O 1
ATOM 2242 N N . GLN A 1 283 ? 19.938 16.406 14.758 1 91.25 283 GLN A N 1
ATOM 2243 C CA . GLN A 1 283 ? 18.641 15.852 15.156 1 91.25 283 GLN A CA 1
ATOM 2244 C C . GLN A 1 283 ? 17.766 15.586 13.945 1 91.25 283 GLN A C 1
ATOM 2246 O O . GLN A 1 283 ? 16.781 14.836 14.039 1 91.25 283 GLN A O 1
ATOM 2251 N N . PHE A 1 284 ? 18.109 16.25 12.844 1 93.25 284 PHE A N 1
ATOM 2252 C CA . PHE A 1 284 ? 17.281 16.094 11.648 1 93.25 284 PHE A CA 1
ATOM 2253 C C . PHE A 1 284 ? 17.938 15.148 10.648 1 93.25 284 PHE A C 1
ATOM 2255 O O . PHE A 1 284 ? 17.344 14.836 9.609 1 93.25 284 PHE A O 1
ATOM 2262 N N . ALA A 1 285 ? 19.172 14.672 10.969 1 91.62 285 ALA A N 1
ATOM 2263 C CA . ALA A 1 285 ? 19.891 13.797 10.047 1 91.62 285 ALA A CA 1
ATOM 2264 C C . ALA A 1 285 ? 19.062 12.57 9.695 1 91.62 285 ALA A C 1
ATOM 2266 O O . ALA A 1 285 ? 18.516 11.898 10.586 1 91.62 285 ALA A O 1
ATOM 2267 N N . GLY A 1 286 ? 18.875 12.414 8.422 1 89.56 286 GLY A N 1
ATOM 2268 C CA . GLY A 1 286 ? 18.172 11.227 7.953 1 89.56 286 GLY A CA 1
ATOM 2269 C C . GLY A 1 286 ? 16.672 11.359 8.016 1 89.56 286 GLY A C 1
ATOM 2270 O O . GLY A 1 286 ? 15.945 10.453 7.609 1 89.56 286 GLY A O 1
ATOM 2271 N N . ARG A 1 287 ? 16.141 12.445 8.492 1 91.06 287 ARG A N 1
ATOM 2272 C CA . ARG A 1 287 ? 14.695 12.633 8.578 1 91.06 287 ARG A CA 1
ATOM 2273 C C . ARG A 1 287 ? 14.148 13.258 7.297 1 91.06 287 ARG A C 1
ATOM 2275 O O . ARG A 1 287 ? 14.516 14.383 6.945 1 91.06 287 ARG A O 1
ATOM 2282 N N . ILE A 1 288 ? 13.336 12.477 6.656 1 92.81 288 ILE A N 1
ATOM 2283 C CA . ILE A 1 288 ? 12.766 12.938 5.395 1 92.81 288 ILE A CA 1
ATOM 2284 C C . ILE A 1 288 ? 11.258 13.125 5.547 1 92.81 288 ILE A C 1
ATOM 2286 O O . ILE A 1 288 ? 10.57 12.258 6.082 1 92.81 288 ILE A O 1
ATOM 2290 N N . TYR A 1 289 ? 10.789 14.227 5.133 1 94 289 TYR A N 1
ATOM 2291 C CA . TYR A 1 289 ? 9.375 14.57 5.137 1 94 289 TYR A CA 1
ATOM 2292 C C . TYR A 1 289 ? 8.891 14.883 3.725 1 94 289 TYR A C 1
ATOM 2294 O O . TYR A 1 289 ? 9.688 15.234 2.85 1 94 289 TYR A O 1
ATOM 2302 N N . LEU A 1 290 ? 7.719 14.648 3.475 1 94.19 290 LEU A N 1
ATOM 2303 C CA . LEU A 1 290 ? 7.008 15.094 2.281 1 94.19 290 LEU A CA 1
ATOM 2304 C C . LEU A 1 290 ? 5.785 15.922 2.654 1 94.19 290 LEU A C 1
ATOM 2306 O O . LEU A 1 290 ? 4.863 15.422 3.301 1 94.19 290 LEU A O 1
ATOM 2310 N N . LYS A 1 291 ? 5.785 17.188 2.307 1 93.5 291 LYS A N 1
ATOM 2311 C CA . LYS A 1 291 ? 4.707 18.109 2.621 1 93.5 291 LYS A CA 1
ATOM 2312 C C . LYS A 1 291 ? 4.434 18.156 4.121 1 93.5 291 LYS A C 1
ATOM 2314 O O . LYS A 1 291 ? 3.277 18.141 4.551 1 93.5 291 LYS A O 1
ATOM 2319 N N . GLY A 1 292 ? 5.52 18.031 4.816 1 94.75 292 GLY A N 1
ATOM 2320 C CA . GLY A 1 292 ? 5.473 18.234 6.258 1 94.75 292 GLY A CA 1
ATOM 2321 C C . GLY A 1 292 ? 5.258 16.953 7.031 1 94.75 292 GLY A C 1
ATOM 2322 O O . GLY A 1 292 ? 5.234 16.953 8.266 1 94.75 292 GLY A O 1
ATOM 2323 N N . LEU A 1 293 ? 5.105 15.82 6.355 1 95.56 293 LEU A N 1
ATOM 2324 C CA . LEU A 1 293 ? 4.828 14.547 7.012 1 95.56 293 LEU A CA 1
ATOM 2325 C C . LEU A 1 293 ? 5.984 13.57 6.816 1 95.56 293 LEU A C 1
ATOM 2327 O O . LEU A 1 293 ? 6.492 13.414 5.707 1 95.56 293 LEU A O 1
ATOM 2331 N N . ARG A 1 294 ? 6.352 12.891 7.871 1 93.5 294 ARG A N 1
ATOM 2332 C CA . ARG A 1 294 ? 7.48 11.969 7.863 1 93.5 294 ARG A CA 1
ATOM 2333 C C . ARG A 1 294 ? 7.234 10.812 6.902 1 93.5 294 ARG A C 1
ATOM 2335 O O . ARG A 1 294 ? 6.125 10.281 6.832 1 93.5 294 ARG A O 1
ATOM 2342 N N . VAL A 1 295 ? 8.18 10.539 6.109 1 90.69 295 VAL A N 1
ATOM 2343 C CA . VAL A 1 295 ? 8.102 9.414 5.18 1 90.69 295 VAL A CA 1
ATOM 2344 C C . VAL A 1 295 ? 9.266 8.461 5.43 1 90.69 295 VAL A C 1
ATOM 2346 O O . VAL A 1 295 ? 10.352 8.883 5.828 1 90.69 295 VAL A O 1
ATOM 2349 N N . SER A 1 296 ? 8.852 7.227 5.367 1 77.69 296 SER A N 1
ATOM 2350 C CA . SER A 1 296 ? 9.93 6.25 5.496 1 77.69 296 SER A CA 1
ATOM 2351 C C . SER A 1 296 ? 10.547 5.922 4.141 1 77.69 296 SER A C 1
ATOM 2353 O O . SER A 1 296 ? 9.914 6.133 3.102 1 77.69 296 SER A O 1
ATOM 2355 N N . GLY A 1 297 ? 11.727 5.84 4.07 1 65.94 297 GLY A N 1
ATOM 2356 C CA . GLY A 1 297 ? 12.328 5.496 2.791 1 65.94 297 GLY A CA 1
ATOM 2357 C C . GLY A 1 297 ? 13.367 4.391 2.898 1 65.94 297 GLY A C 1
ATOM 2358 O O . GLY A 1 297 ? 13.812 4.059 3.996 1 65.94 297 GLY A O 1
ATOM 2359 N N . HIS A 1 298 ? 13.344 3.561 1.795 1 54.31 298 HIS A N 1
ATOM 2360 C CA . HIS A 1 298 ? 14.383 2.551 1.655 1 54.31 298 HIS A CA 1
ATOM 2361 C C . HIS A 1 298 ? 15.766 3.193 1.613 1 54.31 298 HIS A C 1
ATOM 2363 O O . HIS A 1 298 ? 16.109 3.871 0.644 1 54.31 298 HIS A O 1
ATOM 2369 N N . GLY A 1 299 ? 15.961 4.125 2.719 1 47.41 299 GLY A N 1
ATOM 2370 C CA . GLY A 1 299 ? 17.328 4.57 2.516 1 47.41 299 GLY A CA 1
ATOM 2371 C C . GLY A 1 299 ? 18.25 3.477 1.992 1 47.41 299 GLY A C 1
ATOM 2372 O O . GLY A 1 299 ? 17.922 2.291 2.096 1 47.41 299 GLY A O 1
ATOM 2373 N N . LEU A 1 300 ? 18.953 3.838 0.896 1 43.72 300 LEU A N 1
ATOM 2374 C CA . LEU A 1 300 ? 20.062 2.963 0.552 1 43.72 300 LEU A CA 1
ATOM 2375 C C . LEU A 1 300 ? 20.672 2.336 1.803 1 43.72 300 LEU A C 1
ATOM 2377 O O . LEU A 1 300 ? 20.641 2.938 2.879 1 43.72 300 LEU A O 1
ATOM 2381 N N . ASP A 1 301 ? 21.078 1.062 1.714 1 44.53 301 ASP A N 1
ATOM 2382 C CA . ASP A 1 301 ? 21.969 0.153 2.432 1 44.53 301 ASP A CA 1
ATOM 2383 C C . ASP A 1 301 ? 22.641 0.852 3.617 1 44.53 301 ASP A C 1
ATOM 2385 O O . ASP A 1 301 ? 23.859 0.923 3.697 1 44.53 301 ASP A O 1
ATOM 2389 N N . GLY A 1 302 ? 21.797 1.576 4.52 1 53.78 302 GLY A N 1
ATOM 2390 C CA . GLY A 1 302 ? 22.609 2.047 5.625 1 53.78 302 GLY A CA 1
ATOM 2391 C C . GLY A 1 302 ? 23.031 3.494 5.473 1 53.78 302 GLY A C 1
ATOM 2392 O O . GLY A 1 302 ? 23.625 4.07 6.391 1 53.78 302 GLY A O 1
ATOM 2393 N N . VAL A 1 303 ? 22.938 3.926 4.219 1 60.69 303 VAL A N 1
ATOM 2394 C CA . VAL A 1 303 ? 23.453 5.289 4.109 1 60.69 303 VAL A CA 1
ATOM 2395 C C . VAL A 1 303 ? 22.328 6.285 4.395 1 60.69 303 VAL A C 1
ATOM 2397 O O . VAL A 1 303 ? 21.219 6.16 3.861 1 60.69 303 VAL A O 1
ATOM 2400 N N . THR A 1 304 ? 22.5 7.047 5.387 1 76.56 304 THR A N 1
ATOM 2401 C CA . THR A 1 304 ? 21.547 8.016 5.91 1 76.56 304 THR A CA 1
ATOM 2402 C C . THR A 1 304 ? 21.938 9.43 5.488 1 76.56 304 THR A C 1
ATOM 2404 O O . THR A 1 304 ? 23.109 9.734 5.297 1 76.56 304 THR A O 1
ATOM 2407 N N . TYR A 1 305 ? 20.938 10.141 5.059 1 90 305 TYR A N 1
ATOM 2408 C CA . TYR A 1 305 ? 21.125 11.57 4.824 1 90 305 TYR A CA 1
ATOM 2409 C C . TYR A 1 305 ? 21.828 12.227 6.008 1 90 305 TYR A C 1
ATOM 2411 O O . TYR A 1 305 ? 21.531 11.914 7.164 1 90 305 TYR A O 1
ATOM 2419 N N . SER A 1 306 ? 22.766 13 5.613 1 93.5 306 SER A N 1
ATOM 2420 C CA . SER A 1 306 ? 23.438 13.773 6.652 1 93.5 306 SER A CA 1
ATOM 2421 C C . SER A 1 306 ? 22.531 14.898 7.168 1 93.5 306 SER A C 1
ATOM 2423 O O . SER A 1 306 ? 22.688 15.352 8.305 1 93.5 306 SER A O 1
ATOM 2425 N N . TYR A 1 307 ? 21.625 15.352 6.348 1 95.88 307 TYR A N 1
ATOM 2426 C CA . TYR A 1 307 ? 20.672 16.391 6.695 1 95.88 307 TYR A CA 1
ATOM 2427 C C . TYR A 1 307 ? 19.234 15.891 6.574 1 95.88 307 TYR A C 1
ATOM 2429 O O . TYR A 1 307 ? 19 14.781 6.102 1 95.88 307 TYR A O 1
ATOM 2437 N N . GLY A 1 308 ? 18.328 16.719 7.145 1 95.25 308 GLY A N 1
ATOM 2438 C CA . GLY A 1 308 ? 16.922 16.453 6.949 1 95.25 308 GLY A CA 1
ATOM 2439 C C . GLY A 1 308 ? 16.312 17.25 5.816 1 95.25 308 GLY A C 1
ATOM 2440 O O . GLY A 1 308 ? 16.828 18.297 5.441 1 95.25 308 GLY A O 1
ATOM 2441 N N . TYR A 1 309 ? 15.297 16.688 5.223 1 96.25 309 TYR A N 1
ATOM 2442 C CA . TYR A 1 309 ? 14.633 17.359 4.113 1 96.25 309 TYR A CA 1
ATOM 2443 C C . TYR A 1 309 ? 13.117 17.25 4.238 1 96.25 309 TYR A C 1
ATOM 2445 O O . TYR A 1 309 ? 12.594 16.203 4.633 1 96.25 309 TYR A O 1
ATOM 2453 N N . ASP A 1 310 ? 12.375 18.281 3.957 1 95.75 310 ASP A N 1
ATOM 2454 C CA . ASP A 1 310 ? 10.938 18.266 3.729 1 95.75 310 ASP A CA 1
ATOM 2455 C C . ASP A 1 310 ? 10.609 18.609 2.275 1 95.75 310 ASP A C 1
ATOM 2457 O O . ASP A 1 310 ? 10.539 19.781 1.907 1 95.75 310 ASP A O 1
ATOM 2461 N N . PHE A 1 311 ? 10.383 17.594 1.485 1 95.06 311 PHE A N 1
ATOM 2462 C CA . PHE A 1 311 ? 10.18 17.766 0.052 1 95.06 311 PHE A CA 1
ATOM 2463 C C . PHE A 1 311 ? 8.828 18.406 -0.228 1 95.06 311 PHE A C 1
ATOM 2465 O O . PHE A 1 311 ? 7.824 18.047 0.401 1 95.06 311 PHE A O 1
ATOM 2472 N N . ALA A 1 312 ? 8.789 19.312 -1.195 1 94.38 312 ALA A N 1
ATOM 2473 C CA . ALA A 1 312 ? 7.547 19.984 -1.583 1 94.38 312 ALA A CA 1
ATOM 2474 C C . ALA A 1 312 ? 6.73 19.125 -2.537 1 94.38 312 ALA A C 1
ATOM 2476 O O . ALA A 1 312 ? 5.52 19.312 -2.672 1 94.38 312 ALA A O 1
ATOM 2477 N N . SER A 1 313 ? 7.41 18.234 -3.156 1 91.12 313 SER A N 1
ATOM 2478 C CA . SER A 1 313 ? 6.758 17.344 -4.113 1 91.12 313 SER A CA 1
ATOM 2479 C C . SER A 1 313 ? 7.363 15.945 -4.07 1 91.12 313 SER A C 1
ATOM 2481 O O . SER A 1 313 ? 8.508 15.773 -3.648 1 91.12 313 SER A O 1
ATOM 2483 N N . GLY A 1 314 ? 6.551 15.07 -4.441 1 89.19 314 GLY A N 1
ATOM 2484 C CA . GLY A 1 314 ? 6.965 13.68 -4.445 1 89.19 314 GLY A CA 1
ATOM 2485 C C . GLY A 1 314 ? 5.797 12.711 -4.387 1 89.19 314 GLY A C 1
ATOM 2486 O O . GLY A 1 314 ? 4.637 13.125 -4.406 1 89.19 314 GLY A O 1
ATOM 2487 N N . ARG A 1 315 ? 6.145 11.406 -4.395 1 86.12 315 ARG A N 1
ATOM 2488 C CA . ARG A 1 315 ? 5.129 10.359 -4.355 1 86.12 315 ARG A CA 1
ATOM 2489 C C . ARG A 1 315 ? 5.43 9.344 -3.254 1 86.12 315 ARG A C 1
ATOM 2491 O O . ARG A 1 315 ? 6.594 9.023 -3.002 1 86.12 315 ARG A O 1
ATOM 2498 N N . ILE A 1 316 ? 4.359 8.953 -2.615 1 88.69 316 ILE A N 1
ATOM 2499 C CA . ILE A 1 316 ? 4.5 7.914 -1.599 1 88.69 316 ILE A CA 1
ATOM 2500 C C . ILE A 1 316 ? 3.525 6.773 -1.889 1 88.69 316 ILE A C 1
ATOM 2502 O O . ILE A 1 316 ? 2.488 6.98 -2.523 1 88.69 316 ILE A O 1
ATOM 2506 N N . ASN A 1 317 ? 3.867 5.617 -1.48 1 90.25 317 ASN A N 1
ATOM 2507 C CA . ASN A 1 317 ? 2.99 4.465 -1.651 1 90.25 317 ASN A CA 1
ATOM 2508 C C . ASN A 1 317 ? 1.979 4.355 -0.513 1 90.25 317 ASN A C 1
ATOM 2510 O O . ASN A 1 317 ? 1.904 5.242 0.343 1 90.25 317 ASN A O 1
ATOM 2514 N N . ARG A 1 318 ? 1.127 3.318 -0.493 1 92.06 318 ARG A N 1
ATOM 2515 C CA . ARG A 1 318 ? 0.051 3.176 0.483 1 92.06 318 ARG A CA 1
ATOM 2516 C C . ARG A 1 318 ? 0.61 2.938 1.882 1 92.06 318 ARG A C 1
ATOM 2518 O O . ARG A 1 318 ? -0.071 3.189 2.879 1 92.06 318 ARG A O 1
ATOM 2525 N N . ASP A 1 319 ? 1.81 2.484 1.974 1 91.5 319 ASP A N 1
ATOM 2526 C CA . ASP A 1 319 ? 2.457 2.279 3.266 1 91.5 319 ASP A CA 1
ATOM 2527 C C . ASP A 1 319 ? 3.281 3.498 3.668 1 91.5 319 ASP A C 1
ATOM 2529 O O . ASP A 1 319 ? 4.082 3.434 4.605 1 91.5 319 ASP A O 1
ATOM 2533 N N . ARG A 1 320 ? 3.154 4.578 2.857 1 90.94 320 ARG A N 1
ATOM 2534 C CA . ARG A 1 320 ? 3.742 5.891 3.113 1 90.94 320 ARG A CA 1
ATOM 2535 C C . ARG A 1 320 ? 5.266 5.832 3.029 1 90.94 320 ARG A C 1
ATOM 2537 O O . ARG A 1 320 ? 5.957 6.496 3.805 1 90.94 320 ARG A O 1
ATOM 2544 N N . GLU A 1 321 ? 5.688 5.023 2.143 1 86.75 321 GLU A N 1
ATOM 2545 C CA . GLU A 1 321 ? 7.102 4.98 1.793 1 86.75 321 GLU A CA 1
ATOM 2546 C C . GLU A 1 321 ? 7.387 5.809 0.543 1 86.75 321 GLU A C 1
ATOM 2548 O O . GLU A 1 321 ? 6.582 5.832 -0.389 1 86.75 321 GLU A O 1
ATOM 2553 N N . ARG A 1 322 ? 8.461 6.398 0.566 1 81.81 322 ARG A N 1
ATOM 2554 C CA . ARG A 1 322 ? 8.844 7.23 -0.57 1 81.81 322 ARG A CA 1
ATOM 2555 C C . ARG A 1 322 ? 9.023 6.391 -1.83 1 81.81 322 ARG A C 1
ATOM 2557 O O . ARG A 1 322 ? 9.602 5.305 -1.78 1 81.81 322 ARG A O 1
ATOM 2564 N N . MET A 1 323 ? 8.523 6.918 -2.922 1 70 323 MET A N 1
ATOM 2565 C CA . MET A 1 323 ? 8.539 6.188 -4.188 1 70 323 MET A CA 1
ATOM 2566 C C . MET A 1 323 ? 9.375 6.926 -5.23 1 70 323 MET A C 1
ATOM 2568 O O . MET A 1 323 ? 9.469 6.484 -6.379 1 70 323 MET A O 1
ATOM 2572 N N . MET A 1 324 ? 9.992 7.965 -4.871 1 73.5 324 MET A N 1
ATOM 2573 C CA . MET A 1 324 ? 10.742 8.727 -5.867 1 73.5 324 MET A CA 1
ATOM 2574 C C . MET A 1 324 ? 11.969 7.941 -6.336 1 73.5 324 MET A C 1
ATOM 2576 O O . MET A 1 324 ? 12.633 7.285 -5.535 1 73.5 324 MET A O 1
ATOM 2580 N N . LYS A 1 325 ? 12.141 8.047 -7.613 1 75.88 325 LYS A N 1
ATOM 2581 C CA . LYS A 1 325 ? 13.398 7.535 -8.156 1 75.88 325 LYS A CA 1
ATOM 2582 C C . LYS A 1 325 ? 14.594 8.266 -7.547 1 75.88 325 LYS A C 1
ATOM 2584 O O . LYS A 1 325 ? 14.5 9.445 -7.203 1 75.88 325 LYS A O 1
ATOM 2589 N N . GLN A 1 326 ? 15.602 7.629 -7.465 1 78.06 326 GLN A N 1
ATOM 2590 C CA . GLN A 1 326 ? 16.781 8.188 -6.82 1 78.06 326 GLN A CA 1
ATOM 2591 C C . GLN A 1 326 ? 17.234 9.469 -7.516 1 78.06 326 GLN A C 1
ATOM 2593 O O . GLN A 1 326 ? 17.578 10.453 -6.859 1 78.06 326 GLN A O 1
ATOM 2598 N N . ARG A 1 327 ? 17.25 9.445 -8.82 1 82.81 327 ARG A N 1
ATOM 2599 C CA . ARG A 1 327 ? 17.719 10.609 -9.57 1 82.81 327 ARG A CA 1
ATOM 2600 C C . ARG A 1 327 ? 16.766 11.789 -9.383 1 82.81 327 ARG A C 1
ATOM 2602 O O . ARG A 1 327 ? 17.203 12.938 -9.32 1 82.81 327 ARG A O 1
ATOM 2609 N N . GLU A 1 328 ? 15.5 11.445 -9.367 1 86.88 328 GLU A N 1
ATOM 2610 C CA . GLU A 1 328 ? 14.523 12.5 -9.125 1 86.88 328 GLU A CA 1
ATOM 2611 C C . GLU A 1 328 ? 14.703 13.117 -7.746 1 86.88 328 GLU A C 1
ATOM 2613 O O . GLU A 1 328 ? 14.672 14.336 -7.594 1 86.88 328 GLU A O 1
ATOM 2618 N N . GLU A 1 329 ? 14.875 12.281 -6.832 1 89.25 329 GLU A N 1
ATOM 2619 C CA . GLU A 1 329 ? 15.117 12.75 -5.473 1 89.25 329 GLU A CA 1
ATOM 2620 C C . GLU A 1 329 ? 16.406 13.562 -5.398 1 89.25 329 GLU A C 1
ATOM 2622 O O . GLU A 1 329 ? 16.453 14.609 -4.75 1 89.25 329 GLU A O 1
ATOM 2627 N N . ALA A 1 330 ? 17.438 13.047 -6.062 1 91.12 330 ALA A N 1
ATOM 2628 C CA . ALA A 1 330 ? 18.719 13.742 -6.098 1 91.12 330 ALA A CA 1
ATOM 2629 C C . ALA A 1 330 ? 18.562 15.133 -6.707 1 91.12 330 ALA A C 1
ATOM 2631 O O . ALA A 1 330 ? 19.203 16.094 -6.254 1 91.12 330 ALA A O 1
ATOM 2632 N N . ARG A 1 331 ? 17.781 15.227 -7.707 1 94.19 331 ARG A N 1
ATOM 2633 C CA . ARG A 1 331 ? 17.531 16.516 -8.352 1 94.19 331 ARG A CA 1
ATOM 2634 C C . ARG A 1 331 ? 16.875 17.5 -7.398 1 94.19 331 ARG A C 1
ATOM 2636 O O . ARG A 1 331 ? 17.266 18.672 -7.336 1 94.19 331 ARG A O 1
ATOM 2643 N N . ILE A 1 332 ? 15.906 17.031 -6.672 1 95.56 332 ILE A N 1
ATOM 2644 C CA . ILE A 1 332 ? 15.211 17.875 -5.703 1 95.56 332 ILE A CA 1
ATOM 2645 C C . ILE A 1 332 ? 16.188 18.328 -4.629 1 95.56 332 ILE A C 1
ATOM 2647 O O . ILE A 1 332 ? 16.25 19.516 -4.293 1 95.56 332 ILE A O 1
ATOM 2651 N N . VAL A 1 333 ? 16.984 17.406 -4.145 1 96.44 333 VAL A N 1
ATOM 2652 C CA . VAL A 1 333 ? 17.953 17.703 -3.098 1 96.44 333 VAL A CA 1
ATOM 2653 C C . VAL A 1 333 ? 18.969 18.719 -3.609 1 96.44 333 VAL A C 1
ATOM 2655 O O . VAL A 1 333 ? 19.297 19.688 -2.916 1 96.44 333 VAL A O 1
ATOM 2658 N N . ALA A 1 334 ? 19.438 18.516 -4.844 1 97.25 334 ALA A N 1
ATOM 2659 C CA . ALA A 1 334 ? 20.375 19.453 -5.453 1 97.25 334 ALA A CA 1
ATOM 2660 C C . ALA A 1 334 ? 19.766 20.844 -5.566 1 97.25 334 ALA A C 1
ATOM 2662 O O . ALA A 1 334 ? 20.438 21.844 -5.281 1 97.25 334 ALA A O 1
ATOM 2663 N N . SER A 1 335 ? 18.547 20.891 -5.945 1 97.5 335 SER A N 1
ATOM 2664 C CA . SER A 1 335 ? 17.859 22.172 -6.082 1 97.5 335 SER A CA 1
ATOM 2665 C C . SER A 1 335 ? 17.688 22.859 -4.73 1 97.5 335 SER A C 1
ATOM 2667 O O . SER A 1 335 ? 17.828 24.078 -4.625 1 97.5 335 SER A O 1
ATOM 2669 N N . ILE A 1 336 ? 17.344 22.109 -3.73 1 98 336 ILE A N 1
ATOM 2670 C CA . ILE A 1 336 ? 17.219 22.641 -2.377 1 98 336 ILE A CA 1
ATOM 2671 C C . ILE A 1 336 ? 18.547 23.25 -1.931 1 98 336 ILE A C 1
ATOM 2673 O O . ILE A 1 336 ? 18.578 24.375 -1.438 1 98 336 ILE A O 1
ATOM 2677 N N . TRP A 1 337 ? 19.625 22.547 -2.143 1 97.94 337 TRP A N 1
ATOM 2678 C CA . TRP A 1 337 ? 20.938 23 -1.704 1 97.94 337 TRP A CA 1
ATOM 2679 C C . TRP A 1 337 ? 21.375 24.25 -2.486 1 97.94 337 TRP A C 1
ATOM 2681 O O . TRP A 1 337 ? 21.984 25.156 -1.93 1 97.94 337 TRP A O 1
ATOM 2691 N N . GLU A 1 338 ? 21.078 24.25 -3.783 1 97.62 338 GLU A N 1
ATOM 2692 C CA . GLU A 1 338 ? 21.422 25.422 -4.594 1 97.62 338 GLU A CA 1
ATOM 2693 C C . GLU A 1 338 ? 20.781 26.688 -4.027 1 97.62 338 GLU A C 1
ATOM 2695 O O . GLU A 1 338 ? 21.453 27.703 -3.85 1 97.62 338 GLU A O 1
ATOM 2700 N N . LEU A 1 339 ? 19.547 26.594 -3.711 1 97.56 339 LEU A N 1
ATOM 2701 C CA . LEU A 1 339 ? 18.828 27.734 -3.176 1 97.56 339 LEU A CA 1
ATOM 2702 C C . LEU A 1 339 ? 19.266 28.031 -1.743 1 97.56 339 LEU A C 1
ATOM 2704 O O . LEU A 1 339 ? 19.312 29.188 -1.329 1 97.56 339 LEU A O 1
ATOM 2708 N N . ALA A 1 340 ? 19.547 27 -0.969 1 97.56 340 ALA A N 1
ATOM 2709 C CA . ALA A 1 340 ? 20 27.172 0.412 1 97.56 340 ALA A CA 1
ATOM 2710 C C . ALA A 1 340 ? 21.312 27.938 0.476 1 97.56 340 ALA A C 1
ATOM 2712 O O . ALA A 1 340 ? 21.469 28.844 1.284 1 97.56 340 ALA A O 1
ATOM 2713 N N . VAL A 1 341 ? 22.25 27.625 -0.417 1 96.56 341 VAL A N 1
ATOM 2714 C CA . VAL A 1 341 ? 23.578 28.25 -0.427 1 96.56 341 VAL A CA 1
ATOM 2715 C C . VAL A 1 341 ? 23.453 29.688 -0.916 1 96.56 341 VAL A C 1
ATOM 2717 O O . VAL A 1 341 ? 24.188 30.578 -0.467 1 96.56 341 VAL A O 1
ATOM 2720 N N . ALA A 1 342 ? 22.516 29.859 -1.808 1 95.94 342 ALA A N 1
ATOM 2721 C CA . ALA A 1 342 ? 22.25 31.219 -2.264 1 95.94 342 ALA A CA 1
ATOM 2722 C C . ALA A 1 342 ? 21.75 32.094 -1.119 1 95.94 342 ALA A C 1
ATOM 2724 O O . ALA A 1 342 ? 22.109 33.281 -1.02 1 95.94 342 ALA A O 1
ATOM 2725 N N . GLU A 1 343 ? 20.969 31.547 -0.277 1 96.31 343 GLU A N 1
ATOM 2726 C CA . GLU A 1 343 ? 20.391 32.281 0.853 1 96.31 343 GLU A CA 1
ATOM 2727 C C . GLU A 1 343 ? 21.406 32.406 1.989 1 96.31 343 GLU A C 1
ATOM 2729 O O . GLU A 1 343 ? 21.469 33.438 2.646 1 96.31 343 GLU A O 1
ATOM 2734 N N . ARG A 1 344 ? 22.141 31.359 2.242 1 96.62 344 ARG A N 1
ATOM 2735 C CA . ARG A 1 344 ? 23.156 31.312 3.289 1 96.62 344 ARG A CA 1
ATOM 2736 C C . ARG A 1 344 ? 24.469 30.766 2.752 1 96.62 344 ARG A C 1
ATOM 2738 O O . ARG A 1 344 ? 24.797 29.594 2.951 1 96.62 344 ARG A O 1
ATOM 2745 N N . PRO A 1 345 ? 25.312 31.594 2.287 1 94.06 345 PRO A N 1
ATOM 2746 C CA . PRO A 1 345 ? 26.547 31.172 1.616 1 94.06 345 PRO A CA 1
ATOM 2747 C C . PRO A 1 345 ? 27.484 30.375 2.529 1 94.06 345 PRO A C 1
ATOM 2749 O O . PRO A 1 345 ? 28.281 29.562 2.051 1 94.06 345 PRO A O 1
ATOM 2752 N N . GLU A 1 346 ? 27.344 30.516 3.801 1 93.38 346 GLU A N 1
ATOM 2753 C CA . GLU A 1 346 ? 28.188 29.797 4.738 1 93.38 346 GLU A CA 1
ATOM 2754 C C . GLU A 1 346 ? 27.938 28.297 4.664 1 93.38 346 GLU A C 1
ATOM 2756 O O . GLU A 1 346 ? 28.766 27.5 5.105 1 93.38 346 GLU A O 1
ATOM 2761 N N . LEU A 1 347 ? 26.859 27.938 4.031 1 95.94 347 LEU A N 1
ATOM 2762 C CA . LEU A 1 347 ? 26.5 26.516 3.918 1 95.94 347 LEU A CA 1
ATOM 2763 C C . LEU A 1 347 ? 27.297 25.844 2.807 1 95.94 347 LEU A C 1
ATOM 2765 O O . LEU A 1 347 ? 27.281 24.609 2.689 1 95.94 347 LEU A O 1
ATOM 2769 N N . THR A 1 348 ? 27.984 26.688 2.037 1 96.12 348 THR A N 1
ATOM 2770 C CA . THR A 1 348 ? 28.797 26.125 0.963 1 96.12 348 THR A CA 1
ATOM 2771 C C . THR A 1 348 ? 29.828 25.141 1.52 1 96.12 348 THR A C 1
ATOM 2773 O O . THR A 1 348 ? 30.031 24.062 0.96 1 96.12 348 THR A O 1
ATOM 2776 N N . LYS A 1 349 ? 30.438 25.531 2.588 1 94.81 349 LYS A N 1
ATOM 2777 C CA . LYS A 1 349 ? 31.422 24.672 3.229 1 94.81 349 LYS A CA 1
ATOM 2778 C C . LYS A 1 349 ? 30.797 23.328 3.623 1 94.81 349 LYS A C 1
ATOM 2780 O O . LYS A 1 349 ? 31.422 22.281 3.438 1 94.81 349 LYS A O 1
ATOM 2785 N N . GLU A 1 350 ? 29.625 23.391 4.145 1 95.31 350 GLU A N 1
ATOM 2786 C CA . GLU A 1 350 ? 28.922 22.188 4.566 1 95.31 350 GLU A CA 1
ATOM 2787 C C . GLU A 1 350 ? 28.562 21.312 3.371 1 95.31 350 GLU A C 1
ATOM 2789 O O . GLU A 1 350 ? 28.672 20.078 3.438 1 95.31 350 GLU A O 1
ATOM 2794 N N . TYR A 1 351 ? 28.094 21.938 2.322 1 96.25 351 TYR A N 1
ATOM 2795 C CA . TYR A 1 351 ? 27.75 21.203 1.112 1 96.25 351 TYR A CA 1
ATOM 2796 C C . TYR A 1 351 ? 28.969 20.469 0.561 1 96.25 351 TYR A C 1
ATOM 2798 O O . TYR A 1 351 ? 28.875 19.297 0.183 1 96.25 351 TYR A O 1
ATOM 2806 N N . VAL A 1 352 ? 30.094 21.125 0.538 1 93.62 352 VAL A N 1
ATOM 2807 C CA . VAL A 1 352 ? 31.344 20.562 0.02 1 93.62 352 VAL A CA 1
ATOM 2808 C C . VAL A 1 352 ? 31.781 19.391 0.894 1 93.62 352 VAL A C 1
ATOM 2810 O O . VAL A 1 352 ? 32.25 18.359 0.385 1 93.62 352 VAL A O 1
ATOM 2813 N N . ARG A 1 353 ? 31.578 19.469 2.15 1 93.25 353 ARG A N 1
ATOM 2814 C CA . ARG A 1 353 ? 31.969 18.406 3.086 1 93.25 353 ARG A CA 1
ATOM 2815 C C . ARG A 1 353 ? 31.156 17.141 2.836 1 93.25 353 ARG A C 1
ATOM 2817 O O . ARG A 1 353 ? 31.594 16.047 3.186 1 93.25 353 ARG A O 1
ATOM 2824 N N . LEU A 1 354 ? 29.969 17.25 2.258 1 94 354 LEU A N 1
ATOM 2825 C CA . LEU A 1 354 ? 29.125 16.094 1.997 1 94 354 LEU A CA 1
ATOM 2826 C C . LEU A 1 354 ? 29.766 15.148 1.001 1 94 354 LEU A C 1
ATOM 2828 O O . LEU A 1 354 ? 29.484 13.953 0.995 1 94 354 LEU A O 1
ATOM 2832 N N . PHE A 1 355 ? 30.625 15.656 0.168 1 89 355 PHE A N 1
ATOM 2833 C CA . PHE A 1 355 ? 31.297 14.836 -0.835 1 89 355 PHE A CA 1
ATOM 2834 C C . PHE A 1 355 ? 32.344 13.938 -0.189 1 89 355 PHE A C 1
ATOM 2836 O O . PHE A 1 355 ? 32.812 12.984 -0.81 1 89 355 PHE A O 1
ATOM 2843 N N . ASP A 1 356 ? 32.656 14.266 1.043 1 86.69 356 ASP A N 1
ATOM 2844 C CA . ASP A 1 356 ? 33.625 13.445 1.78 1 86.69 356 ASP A CA 1
ATOM 2845 C C . ASP A 1 356 ? 32.906 12.25 2.436 1 86.69 356 ASP A C 1
ATOM 2847 O O . ASP A 1 356 ? 33.594 11.32 2.898 1 86.69 356 ASP A O 1
ATOM 2851 N N . VAL A 1 357 ? 31.688 12.336 2.461 1 84 357 VAL A N 1
ATOM 2852 C CA . VAL A 1 357 ? 30.906 11.234 3.035 1 84 357 VAL A CA 1
ATOM 2853 C C . VAL A 1 357 ? 30.703 10.148 1.985 1 84 357 VAL A C 1
ATOM 2855 O O . VAL A 1 357 ? 30.172 10.422 0.902 1 84 357 VAL A O 1
ATOM 2858 N N . VAL A 1 358 ? 31.062 8.922 2.287 1 75.81 358 VAL A N 1
ATOM 2859 C CA . VAL A 1 358 ? 30.984 7.801 1.353 1 75.81 358 VAL A CA 1
ATOM 2860 C C . VAL A 1 358 ? 29.531 7.523 1.005 1 75.81 358 VAL A C 1
ATOM 2862 O O . VAL A 1 358 ? 28.703 7.301 1.894 1 75.81 358 VAL A O 1
ATOM 2865 N N . ARG A 1 359 ? 29.203 7.629 -0.299 1 76.5 359 ARG A N 1
ATOM 2866 C CA . ARG A 1 359 ? 27.875 7.309 -0.836 1 76.5 359 ARG A CA 1
ATOM 2867 C C . ARG A 1 359 ? 26.797 8.18 -0.202 1 76.5 359 ARG A C 1
ATOM 2869 O O . ARG A 1 359 ? 25.719 7.699 0.137 1 76.5 359 ARG A O 1
ATOM 2876 N N . SER A 1 360 ? 27.141 9.438 0.005 1 85.88 360 SER A N 1
ATOM 2877 C CA . SER A 1 360 ? 26.203 10.383 0.598 1 85.88 360 SER A CA 1
ATOM 2878 C C . SER A 1 360 ? 25 10.609 -0.319 1 85.88 360 SER A C 1
ATOM 2880 O O . SER A 1 360 ? 25.156 11.062 -1.454 1 85.88 360 SER A O 1
ATOM 2882 N N . PRO A 1 361 ? 23.875 10.391 0.2 1 87.56 361 PRO A N 1
ATOM 2883 C CA . PRO A 1 361 ? 22.688 10.672 -0.625 1 87.56 361 PRO A CA 1
ATOM 2884 C C . PRO A 1 361 ? 22.453 12.164 -0.829 1 87.56 361 PRO A C 1
ATOM 2886 O O . PRO A 1 361 ? 21.766 12.562 -1.771 1 87.56 361 PRO A O 1
ATOM 2889 N N . ASP A 1 362 ? 23.047 12.953 -0.008 1 93.88 362 ASP A N 1
ATOM 2890 C CA . ASP A 1 362 ? 22.859 14.406 -0.089 1 93.88 362 ASP A CA 1
ATOM 2891 C C . ASP A 1 362 ? 23.453 14.953 -1.384 1 93.88 362 ASP A C 1
ATOM 2893 O O . ASP A 1 362 ? 23.047 16.016 -1.854 1 93.88 362 ASP A O 1
ATOM 2897 N N . VAL A 1 363 ? 24.453 14.188 -1.909 1 93.62 363 VAL A N 1
ATOM 2898 C CA . VAL A 1 363 ? 25.109 14.648 -3.125 1 93.62 363 VAL A CA 1
ATOM 2899 C C . VAL A 1 363 ? 25.094 13.547 -4.176 1 93.62 363 VAL A C 1
ATOM 2901 O O . VAL A 1 363 ? 26.016 13.445 -4.996 1 93.62 363 VAL A O 1
ATOM 2904 N N . ALA A 1 364 ? 24.094 12.695 -4.027 1 86 364 ALA A N 1
ATOM 2905 C CA . ALA A 1 364 ? 23.953 11.633 -5.02 1 86 364 ALA A CA 1
ATOM 2906 C C . ALA A 1 364 ? 23.734 12.211 -6.414 1 86 364 ALA A C 1
ATOM 2908 O O . ALA A 1 364 ? 23 13.18 -6.586 1 86 364 ALA A O 1
ATOM 2909 N N . PHE A 1 365 ? 24.406 11.68 -7.395 1 84.12 365 PHE A N 1
ATOM 2910 C CA . PHE A 1 365 ? 24.266 12.055 -8.797 1 84.12 365 PHE A CA 1
ATOM 2911 C C . PHE A 1 365 ? 24.625 13.523 -8.992 1 84.12 365 PHE A C 1
ATOM 2913 O O . PHE A 1 365 ? 24.094 14.18 -9.891 1 84.12 365 PHE A O 1
ATOM 2920 N N . ALA A 1 366 ? 25.406 14.039 -8.117 1 90.5 366 ALA A N 1
ATOM 2921 C CA . ALA A 1 366 ? 25.734 15.461 -8.203 1 90.5 366 ALA A CA 1
ATOM 2922 C C . ALA A 1 366 ? 26.312 15.82 -9.57 1 90.5 366 ALA A C 1
ATOM 2924 O O . ALA A 1 366 ? 26.078 16.922 -10.078 1 90.5 366 ALA A O 1
ATOM 2925 N N . ASP A 1 367 ? 26.984 14.922 -10.18 1 86.38 367 ASP A N 1
ATOM 2926 C CA . ASP A 1 367 ? 27.641 15.156 -11.461 1 86.38 367 ASP A CA 1
ATOM 2927 C C . ASP A 1 367 ? 26.625 15.398 -12.57 1 86.38 367 ASP A C 1
ATOM 2929 O O . ASP A 1 367 ? 26.938 16.016 -13.594 1 86.38 367 ASP A O 1
ATOM 2933 N N . THR A 1 368 ? 25.375 14.992 -12.336 1 88.31 368 THR A N 1
ATOM 2934 C CA . THR A 1 368 ? 24.391 15.094 -13.406 1 88.31 368 THR A CA 1
ATOM 2935 C C . THR A 1 368 ? 23.25 16.031 -13.008 1 88.31 368 THR A C 1
ATOM 2937 O O . THR A 1 368 ? 22.609 16.641 -13.867 1 88.31 368 THR A O 1
ATOM 2940 N N . VAL A 1 369 ? 23.031 16.219 -11.711 1 92.88 369 VAL A N 1
ATOM 2941 C CA . VAL A 1 369 ? 21.781 16.875 -11.312 1 92.88 369 VAL A CA 1
ATOM 2942 C C . VAL A 1 369 ? 22.094 18.297 -10.828 1 92.88 369 VAL A C 1
ATOM 2944 O O . VAL A 1 369 ? 21.188 19.125 -10.742 1 92.88 369 VAL A O 1
ATOM 2947 N N . VAL A 1 370 ? 23.297 18.562 -10.5 1 94.19 370 VAL A N 1
ATOM 2948 C CA . VAL A 1 370 ? 23.656 19.891 -10.008 1 94.19 370 VAL A CA 1
ATOM 2949 C C . VAL A 1 370 ? 23.703 20.875 -11.172 1 94.19 370 VAL A C 1
ATOM 2951 O O . VAL A 1 370 ? 24.234 20.547 -12.242 1 94.19 370 VAL A O 1
ATOM 2954 N N . SER A 1 371 ? 23.156 22.047 -10.984 1 94.19 371 SER A N 1
ATOM 2955 C CA . SER A 1 371 ? 23.156 23.062 -12.031 1 94.19 371 SER A CA 1
ATOM 2956 C C . SER A 1 371 ? 24.562 23.594 -12.297 1 94.19 371 SER A C 1
ATOM 2958 O O . SER A 1 371 ? 25.453 23.453 -11.453 1 94.19 371 SER A O 1
ATOM 2960 N N . LYS A 1 372 ? 24.719 24.203 -13.469 1 93.12 372 LYS A N 1
ATOM 2961 C CA . LYS A 1 372 ? 26 24.828 -13.805 1 93.12 372 LYS A CA 1
ATOM 2962 C C . LYS A 1 372 ? 26.344 25.938 -12.812 1 93.12 372 LYS A C 1
ATOM 2964 O O . LYS A 1 372 ? 27.5 26.062 -12.383 1 93.12 372 LYS A O 1
ATOM 2969 N N . ASN A 1 373 ? 25.375 26.703 -12.445 1 93.94 373 ASN A N 1
ATOM 2970 C CA . ASN A 1 373 ? 25.578 27.797 -11.5 1 93.94 373 ASN A CA 1
ATOM 2971 C C . ASN A 1 373 ? 26.094 27.281 -10.156 1 93.94 373 ASN A C 1
ATOM 2973 O O . ASN A 1 373 ? 27.031 27.844 -9.594 1 93.94 373 ASN A O 1
ATOM 2977 N N . MET A 1 374 ? 25.5 26.234 -9.672 1 94.5 374 MET A N 1
ATOM 2978 C CA . MET A 1 374 ? 25.906 25.656 -8.398 1 94.5 374 MET A CA 1
ATOM 2979 C C . MET A 1 374 ? 27.312 25.047 -8.5 1 94.5 374 MET A C 1
ATOM 2981 O O . MET A 1 374 ? 28.109 25.188 -7.578 1 94.5 374 MET A O 1
ATOM 2985 N N . ALA A 1 375 ? 27.562 24.406 -9.602 1 93.25 375 ALA A N 1
ATOM 2986 C CA . ALA A 1 375 ? 28.891 23.812 -9.812 1 93.25 375 ALA A CA 1
ATOM 2987 C C . ALA A 1 375 ? 29.969 24.875 -9.828 1 93.25 375 ALA A C 1
ATOM 2989 O O . ALA A 1 375 ? 31.031 24.703 -9.219 1 93.25 375 ALA A O 1
ATOM 2990 N N . GLU A 1 376 ? 29.703 25.922 -10.477 1 91.88 376 GLU A N 1
ATOM 2991 C CA . GLU A 1 376 ? 30.641 27.031 -10.539 1 91.88 376 GLU A CA 1
ATOM 2992 C C . GLU A 1 376 ? 30.859 27.656 -9.164 1 91.88 376 GLU A C 1
ATOM 2994 O O . GLU A 1 376 ? 31.984 28 -8.797 1 91.88 376 GLU A O 1
ATOM 2999 N N . HIS A 1 377 ? 29.797 27.812 -8.492 1 93.25 377 HIS A N 1
ATOM 3000 C CA . HIS A 1 377 ? 29.875 28.359 -7.145 1 93.25 377 HIS A CA 1
ATOM 3001 C C . HIS A 1 377 ? 30.766 27.5 -6.246 1 93.25 377 HIS A C 1
ATOM 3003 O O . HIS A 1 377 ? 31.609 28.016 -5.527 1 93.25 377 HIS A O 1
ATOM 3009 N N . VAL A 1 378 ? 30.562 26.219 -6.266 1 92.31 378 VAL A N 1
ATOM 3010 C CA . VAL A 1 378 ? 31.344 25.281 -5.465 1 92.31 378 VAL A CA 1
ATOM 3011 C C . VAL A 1 378 ? 32.812 25.312 -5.902 1 92.31 378 VAL A C 1
ATOM 3013 O O . VAL A 1 378 ? 33.719 25.297 -5.066 1 92.31 378 VAL A O 1
ATOM 3016 N N . TRP A 1 379 ? 32.969 25.469 -7.227 1 88.62 379 TRP A N 1
ATOM 3017 C CA . TRP A 1 379 ? 34.312 25.547 -7.773 1 88.62 379 TRP A CA 1
ATOM 3018 C C . TRP A 1 379 ? 35.062 26.766 -7.223 1 88.62 379 TRP A C 1
ATOM 3020 O O . TRP A 1 379 ? 36.188 26.656 -6.801 1 88.62 379 TRP A O 1
ATOM 3030 N N . GLN A 1 380 ? 34.406 27.844 -7.223 1 88.94 380 GLN A N 1
ATOM 3031 C CA . GLN A 1 380 ? 35 29.062 -6.703 1 88.94 380 GLN A CA 1
ATOM 3032 C C . GLN A 1 380 ? 35.312 28.938 -5.219 1 88.94 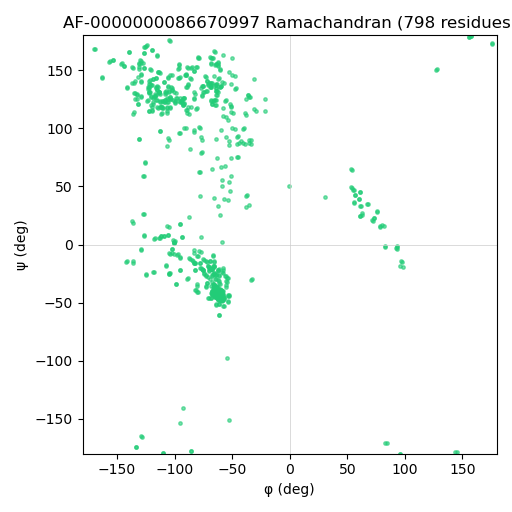380 GLN A C 1
ATOM 3034 O O . GLN A 1 380 ? 36.375 29.406 -4.766 1 88.94 380 GLN A O 1
ATOM 3039 N N . TYR A 1 381 ? 34.438 28.328 -4.555 1 91.19 381 TYR A N 1
ATOM 3040 C CA . TYR A 1 381 ? 34.688 28.094 -3.137 1 91.19 381 TYR A CA 1
ATOM 3041 C C . TYR A 1 381 ? 35.938 27.234 -2.928 1 91.19 381 TYR A C 1
ATOM 3043 O O . TYR A 1 381 ? 36.75 27.516 -2.051 1 91.19 381 TYR A O 1
ATOM 3051 N N . LEU A 1 382 ? 36.094 26.172 -3.711 1 88 382 LEU A N 1
ATOM 3052 C CA . LEU A 1 382 ? 37.219 25.25 -3.588 1 88 382 LEU A CA 1
ATOM 3053 C C . LEU A 1 382 ? 38.531 25.922 -3.951 1 88 382 LEU A C 1
ATOM 3055 O O . LEU A 1 382 ? 39.531 25.688 -3.311 1 88 382 LEU A O 1
ATOM 3059 N N . LEU A 1 383 ? 38.438 26.781 -4.926 1 85.19 383 LEU A N 1
ATOM 3060 C CA . LEU A 1 383 ? 39.625 27.516 -5.332 1 85.19 383 LEU A CA 1
ATOM 3061 C C . LEU A 1 383 ? 40.094 28.453 -4.219 1 85.19 383 LEU A C 1
ATOM 3063 O O . LEU A 1 383 ? 41.281 28.609 -3.992 1 85.19 383 LEU A O 1
ATOM 3067 N N . ASN A 1 384 ? 39.188 28.953 -3.559 1 87.25 384 ASN A N 1
ATOM 3068 C CA . ASN A 1 384 ? 39.5 29.906 -2.498 1 87.25 384 ASN A CA 1
ATOM 3069 C C . ASN A 1 384 ? 39.938 29.188 -1.218 1 87.25 384 ASN A C 1
ATOM 3071 O O . ASN A 1 384 ? 40.781 29.688 -0.488 1 87.25 384 ASN A O 1
ATOM 3075 N N . SER A 1 385 ? 39.344 28.078 -0.979 1 83.19 385 SER A N 1
ATOM 3076 C CA . SER A 1 385 ? 39.594 27.359 0.27 1 83.19 385 SER A CA 1
ATOM 3077 C C . SER A 1 385 ? 40.875 26.547 0.193 1 83.19 385 SER A C 1
ATOM 3079 O O . SER A 1 385 ? 41.5 26.281 1.216 1 83.19 385 SER A O 1
ATOM 3081 N N . ALA A 1 386 ? 41.156 25.922 -0.937 1 75.62 386 ALA A N 1
ATOM 3082 C CA . ALA A 1 386 ? 42.375 25.156 -1.119 1 75.62 386 ALA A CA 1
ATOM 3083 C C . ALA A 1 386 ? 43.156 25.609 -2.367 1 75.62 386 ALA A C 1
ATOM 3085 O O . ALA A 1 386 ? 43.188 24.875 -3.361 1 75.62 386 ALA A O 1
ATOM 3086 N N . PRO A 1 387 ? 43.688 26.75 -2.248 1 64.94 387 PRO A N 1
ATOM 3087 C CA . PRO A 1 387 ? 44.312 27.344 -3.434 1 64.94 387 PRO A CA 1
ATOM 3088 C C . PRO A 1 387 ? 45.406 26.469 -4.027 1 64.94 387 PRO A C 1
ATOM 3090 O O . PRO A 1 387 ? 45.656 26.531 -5.23 1 64.94 387 PRO A O 1
ATOM 3093 N N . ASP A 1 388 ? 45.938 25.547 -3.227 1 66.06 388 ASP A N 1
ATOM 3094 C CA . ASP A 1 388 ? 47.062 24.75 -3.693 1 66.06 388 ASP A CA 1
ATOM 3095 C C . ASP A 1 388 ? 46.625 23.375 -4.16 1 66.06 388 ASP A C 1
ATOM 3097 O O . ASP A 1 388 ? 47.438 22.531 -4.52 1 66.06 388 ASP A O 1
ATOM 3101 N N . CYS A 1 389 ? 45.281 23.109 -4.109 1 56.75 389 CYS A N 1
ATOM 3102 C CA . CYS A 1 389 ? 44.781 21.781 -4.469 1 56.75 389 CYS A CA 1
ATOM 3103 C C . CYS A 1 389 ? 44.344 21.75 -5.926 1 56.75 389 CYS A C 1
ATOM 3105 O O . CYS A 1 389 ? 43.812 22.734 -6.438 1 56.75 389 CYS A O 1
ATOM 3107 N N . PHE A 1 390 ? 44.969 20.766 -6.836 1 52.91 390 PHE A N 1
ATOM 3108 C CA . PHE A 1 390 ? 44.531 20.5 -8.195 1 52.91 390 PHE A CA 1
ATOM 3109 C C . PHE A 1 390 ? 43.281 19.625 -8.203 1 52.91 390 PHE A C 1
ATOM 3111 O O . PHE A 1 390 ? 43.281 18.516 -7.684 1 52.91 390 PHE A O 1
ATOM 3118 N N . PHE A 1 391 ? 42.125 20.234 -8.391 1 52.72 391 PHE A N 1
ATOM 3119 C CA . PHE A 1 391 ? 40.906 19.469 -8.453 1 52.72 391 PHE A CA 1
ATOM 3120 C C . PHE A 1 391 ? 40.688 18.891 -9.852 1 52.72 391 PHE A C 1
ATOM 3122 O O . PHE A 1 391 ? 40.875 19.594 -10.852 1 52.72 391 PHE A O 1
ATOM 3129 N N . TYR A 1 392 ? 41.031 17.609 -10.117 1 47.59 392 TYR A N 1
ATOM 3130 C CA . TYR A 1 392 ? 40.812 17.062 -11.453 1 47.59 392 TYR A CA 1
ATOM 3131 C C . TYR A 1 392 ? 39.656 16.094 -11.477 1 47.59 392 TYR A C 1
ATOM 3133 O O . TYR A 1 392 ? 39.281 15.508 -10.445 1 47.59 392 TYR A O 1
ATOM 3141 N N . ALA A 1 393 ? 38.75 16.312 -12.305 1 48.62 393 ALA A N 1
ATOM 3142 C CA . ALA A 1 393 ? 37.688 15.344 -12.57 1 48.62 393 ALA A CA 1
ATOM 3143 C C . ALA A 1 393 ? 38.281 13.969 -12.875 1 48.62 393 ALA A C 1
ATOM 3145 O O . ALA A 1 393 ? 39.375 13.859 -13.438 1 48.62 393 ALA A O 1
ATOM 3146 N N . GLU A 1 394 ? 37.969 12.984 -12.141 1 46.06 394 GLU A N 1
ATOM 3147 C CA . GLU A 1 394 ? 38.469 11.656 -12.5 1 46.06 394 GLU A CA 1
ATOM 3148 C C . GLU A 1 394 ? 38.438 11.453 -14.016 1 46.06 394 GLU A C 1
ATOM 3150 O O . GLU A 1 394 ? 37.5 11.891 -14.688 1 46.06 394 GLU A O 1
ATOM 3155 N N . ASP A 1 395 ? 39.594 11.359 -14.547 1 39.78 395 ASP A N 1
ATOM 3156 C CA . ASP A 1 395 ? 39.656 10.961 -15.945 1 39.78 395 ASP A CA 1
ATOM 3157 C C . ASP A 1 395 ? 38.656 9.852 -16.25 1 39.78 395 ASP A C 1
ATOM 3159 O O . ASP A 1 395 ? 38.688 8.781 -15.641 1 39.78 395 ASP A O 1
ATOM 3163 N N . PRO A 1 396 ? 37.562 10.227 -16.797 1 42.03 396 PRO A N 1
ATOM 3164 C CA . PRO A 1 396 ? 36.594 9.195 -17.156 1 42.03 396 PRO A CA 1
ATOM 3165 C C . PRO A 1 396 ? 37.25 7.879 -17.578 1 42.03 396 PRO A C 1
ATOM 3167 O O . PRO A 1 396 ? 36.625 6.824 -17.531 1 42.03 396 PRO A O 1
ATOM 3170 N N . ASP A 1 397 ? 38.406 8.023 -18.125 1 38.22 397 ASP A N 1
ATOM 3171 C CA . ASP A 1 397 ? 39.156 6.891 -18.656 1 38.22 397 ASP A CA 1
ATOM 3172 C C . ASP A 1 397 ? 39.938 6.184 -17.562 1 38.22 397 ASP A C 1
ATOM 3174 O O . ASP A 1 39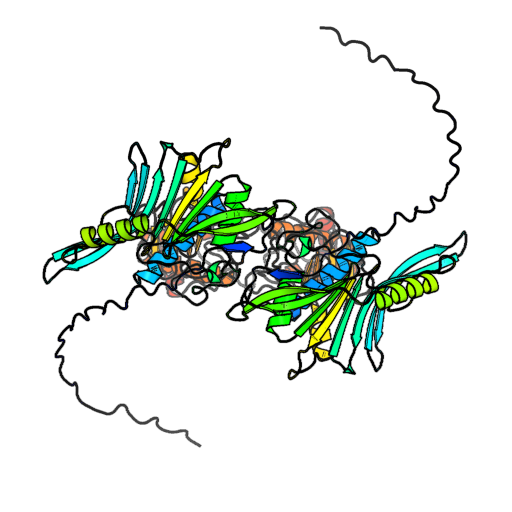7 ? 40.688 5.246 -17.844 1 38.22 397 ASP A O 1
ATOM 3178 N N . SER A 1 398 ? 40 6.672 -16.406 1 37.47 398 SER A N 1
ATOM 3179 C CA . SER A 1 398 ? 40.781 5.969 -15.383 1 37.47 398 SER A CA 1
ATOM 3180 C C . SER A 1 398 ? 39.906 4.977 -14.625 1 37.47 398 SER A C 1
ATOM 3182 O O . SER A 1 398 ? 38.781 5.289 -14.25 1 37.47 398 SER A O 1
ATOM 3184 N N . ARG A 1 399 ? 39.938 3.643 -14.922 1 34.19 399 ARG A N 1
ATOM 3185 C CA . ARG A 1 399 ? 39.188 2.525 -14.336 1 34.19 399 ARG A CA 1
ATOM 3186 C C . ARG A 1 399 ? 39.75 2.148 -12.977 1 34.19 399 ARG A C 1
ATOM 3188 O O . ARG A 1 399 ? 40.906 1.718 -12.875 1 34.19 399 ARG A O 1
ATOM 3195 N N . PRO A 1 400 ? 39.281 2.715 -11.914 1 32.47 400 PRO A N 1
ATOM 3196 C CA . PRO A 1 400 ? 39.781 2.119 -10.672 1 32.47 400 PRO A CA 1
ATOM 3197 C C . PRO A 1 400 ? 39.531 0.617 -10.594 1 32.47 400 PRO A C 1
ATOM 3199 O O . PRO A 1 400 ? 38.5 0.137 -11.07 1 32.47 400 PRO A O 1
ATOM 3202 N N . ILE A 1 401 ? 40.5 -0.193 -10.68 1 29.66 401 ILE A N 1
ATOM 3203 C CA . ILE A 1 401 ? 40.281 -1.616 -10.445 1 29.66 401 ILE A CA 1
ATOM 3204 C C . ILE A 1 401 ? 40.094 -1.873 -8.953 1 29.66 401 ILE A C 1
ATOM 3206 O O . ILE A 1 401 ? 40.875 -1.398 -8.133 1 29.66 401 ILE A O 1
ATOM 3210 N N . MET B 1 1 ? 27.266 -23.359 48.188 1 22.39 1 MET B N 1
ATOM 3211 C CA . MET B 1 1 ? 26.656 -24.625 48.594 1 22.39 1 MET B CA 1
ATOM 3212 C C . MET B 1 1 ? 26.812 -25.672 47.5 1 22.39 1 MET B C 1
ATOM 3214 O O . MET B 1 1 ? 26.922 -25.328 46.312 1 22.39 1 MET B O 1
ATOM 3218 N N . PRO B 1 2 ? 26.922 -27.062 47.844 1 23.58 2 PRO B N 1
ATOM 3219 C CA . PRO B 1 2 ? 27.469 -28.219 47.125 1 23.58 2 PRO B CA 1
ATOM 3220 C C . PRO B 1 2 ? 26.672 -28.531 45.844 1 23.58 2 PRO B C 1
ATOM 3222 O O . PRO B 1 2 ? 25.5 -28.141 45.719 1 23.58 2 PRO B O 1
ATOM 3225 N N . PRO B 1 3 ? 27.375 -29.219 44.812 1 24.84 3 PRO B N 1
ATOM 3226 C CA . PRO B 1 3 ? 27.297 -29.516 43.375 1 24.84 3 PRO B CA 1
ATOM 3227 C C . PRO B 1 3 ? 26.297 -30.625 43.062 1 24.84 3 PRO B C 1
ATOM 3229 O O . PRO B 1 3 ? 26.25 -31.125 41.938 1 24.84 3 PRO B O 1
ATOM 3232 N N . SER B 1 4 ? 25.094 -30.5 43.812 1 21.77 4 SER B N 1
ATOM 3233 C CA . SER B 1 4 ? 24.391 -31.766 44 1 21.77 4 SER B CA 1
ATOM 3234 C C . SER B 1 4 ? 24.203 -32.531 42.688 1 21.77 4 SER B C 1
ATOM 3236 O O . SER B 1 4 ? 24.109 -31.906 41.625 1 21.77 4 SER B O 1
ATOM 3238 N N . LYS B 1 5 ? 24.266 -33.875 42.812 1 23.02 5 LYS B N 1
ATOM 3239 C CA . LYS B 1 5 ? 24.406 -35.188 42.188 1 23.02 5 LYS B CA 1
ATOM 3240 C C . LYS B 1 5 ? 23.328 -35.406 41.156 1 23.02 5 LYS B C 1
ATOM 3242 O O . LYS B 1 5 ? 22.141 -35.188 41.406 1 23.02 5 LYS B O 1
ATOM 3247 N N . ARG B 1 6 ? 23.688 -35.594 39.781 1 22.66 6 ARG B N 1
ATOM 3248 C CA . ARG B 1 6 ? 23.25 -35.781 38.406 1 22.66 6 ARG B CA 1
ATOM 3249 C C . ARG B 1 6 ? 22.453 -37.062 38.25 1 22.66 6 ARG B C 1
ATOM 3251 O O . ARG B 1 6 ? 23.016 -38.094 37.844 1 22.66 6 ARG B O 1
ATOM 3258 N N . GLN B 1 7 ? 21.656 -37.438 39.406 1 20.56 7 GLN B N 1
ATOM 3259 C CA . GLN B 1 7 ? 21.25 -38.844 39.375 1 20.56 7 GLN B CA 1
ATOM 3260 C C . GLN B 1 7 ? 20.609 -39.219 38.062 1 20.56 7 GLN B C 1
ATOM 3262 O O . GLN B 1 7 ? 19.734 -38.5 37.562 1 20.56 7 GLN B O 1
ATOM 3267 N N . ARG B 1 8 ? 21.188 -40.156 37.344 1 21.48 8 ARG B N 1
ATOM 3268 C CA . ARG B 1 8 ? 21.125 -40.781 36.031 1 21.48 8 ARG B CA 1
ATOM 3269 C C . ARG B 1 8 ? 19.828 -41.594 35.844 1 21.48 8 ARG B C 1
ATOM 3271 O O . ARG B 1 8 ? 19.625 -42.594 36.531 1 21.48 8 ARG B O 1
ATOM 3278 N N . VAL B 1 9 ? 18.672 -40.875 35.844 1 19.88 9 VAL B N 1
ATOM 3279 C CA . VAL B 1 9 ? 17.391 -41.562 35.969 1 19.88 9 VAL B CA 1
ATOM 3280 C C . VAL B 1 9 ? 17.312 -42.688 34.938 1 19.88 9 VAL B C 1
ATOM 3282 O O . VAL B 1 9 ? 17.562 -42.469 33.75 1 19.88 9 VAL B O 1
ATOM 3285 N N . LYS B 1 10 ? 17.281 -43.938 35.312 1 23.53 10 LYS B N 1
ATOM 3286 C CA . LYS B 1 10 ? 17.391 -45.25 34.719 1 23.53 10 LYS B CA 1
ATOM 3287 C C . LYS B 1 10 ? 16.328 -45.469 33.656 1 23.53 10 LYS B C 1
ATOM 3289 O O . LYS B 1 10 ? 16.297 -46.5 33 1 23.53 10 LYS B O 1
ATOM 3294 N N . GLU B 1 11 ? 15.359 -44.406 33.281 1 22.86 11 GLU B N 1
ATOM 3295 C CA . GLU B 1 11 ? 14.062 -45.062 33.094 1 22.86 11 GLU B CA 1
ATOM 3296 C C . GLU B 1 11 ? 14.133 -46.156 32.031 1 22.86 11 GLU B C 1
ATOM 3298 O O . GLU B 1 11 ? 15.023 -46.125 31.188 1 22.86 11 GLU B O 1
ATOM 3303 N N . GLU B 1 12 ? 13.109 -47.031 32.062 1 25.45 12 GLU B N 1
ATOM 3304 C CA . GLU B 1 12 ? 12.664 -48.375 31.719 1 25.45 12 GLU B CA 1
ATOM 3305 C C . GLU B 1 12 ? 12.602 -48.594 30.203 1 25.45 12 GLU B C 1
ATOM 3307 O O . GLU B 1 12 ? 12.414 -47.625 29.453 1 25.45 12 GLU B O 1
ATOM 3312 N N . PRO B 1 13 ? 12.891 -49.719 29.734 1 27.03 13 PRO B N 1
ATOM 3313 C CA . PRO B 1 13 ? 13.25 -50.312 28.438 1 27.03 13 PRO B CA 1
ATOM 3314 C C . PRO B 1 13 ? 12.117 -50.188 27.422 1 27.03 13 PRO B C 1
ATOM 3316 O O . PRO B 1 13 ? 11.008 -50.688 27.672 1 27.03 13 PRO B O 1
ATOM 3319 N N . ASP B 1 14 ? 11.891 -49 26.875 1 22.97 14 ASP B N 1
ATOM 3320 C CA . ASP B 1 14 ? 10.672 -48.75 26.125 1 22.97 14 ASP B CA 1
ATOM 3321 C C . ASP B 1 14 ? 10.414 -49.844 25.109 1 22.97 14 ASP B C 1
ATOM 3323 O O . ASP B 1 14 ? 11.328 -50.25 24.375 1 22.97 14 ASP B O 1
ATOM 3327 N N . PRO B 1 15 ? 9.352 -50.625 25.312 1 26.55 15 PRO B N 1
ATOM 3328 C CA . PRO B 1 15 ? 8.914 -51.812 24.578 1 26.55 15 PRO B CA 1
ATOM 3329 C C . PRO B 1 15 ? 8.922 -51.594 23.062 1 26.55 15 PRO B C 1
ATOM 3331 O O . PRO B 1 15 ? 8.906 -50.438 22.594 1 26.55 15 PRO B O 1
ATOM 3334 N N . SER B 1 16 ? 9.25 -52.625 22.344 1 24.5 16 SER B N 1
ATOM 3335 C CA . SER B 1 16 ? 9.578 -52.969 20.969 1 24.5 16 SER B CA 1
ATOM 3336 C C . SER B 1 16 ? 8.422 -52.625 20.031 1 24.5 16 SER B C 1
ATOM 3338 O O . SER B 1 16 ? 7.375 -53.281 20.062 1 24.5 16 SER B O 1
ATOM 3340 N N . ASP B 1 17 ? 8.141 -51.281 19.891 1 22.55 17 ASP B N 1
ATOM 3341 C CA . ASP B 1 17 ? 6.984 -50.719 19.188 1 22.55 17 ASP B CA 1
ATOM 3342 C C . ASP B 1 17 ? 6.867 -51.281 17.781 1 22.55 17 ASP B C 1
ATOM 3344 O O . ASP B 1 17 ? 7.793 -51.156 16.969 1 22.55 17 ASP B O 1
ATOM 3348 N N . SER B 1 18 ? 6.191 -52.469 17.656 1 24.11 18 SER B N 1
ATOM 3349 C CA . SER B 1 18 ? 5.805 -53.125 16.406 1 24.11 18 SER B CA 1
ATOM 3350 C C . SER B 1 18 ? 5.18 -52.125 15.445 1 24.11 18 SER B C 1
ATOM 3352 O O . SER B 1 18 ? 4.172 -51.5 15.766 1 24.11 18 SER B O 1
ATOM 3354 N N . GLY B 1 19 ? 5.938 -51.438 14.672 1 22.77 19 GLY B N 1
ATOM 3355 C CA . GLY B 1 19 ? 5.707 -50.344 13.75 1 22.77 19 GLY B CA 1
ATOM 3356 C C . GLY B 1 19 ? 4.699 -50.656 12.664 1 22.77 19 GLY B C 1
ATOM 3357 O O . GLY B 1 19 ? 5.062 -50.781 11.492 1 22.77 19 GLY B O 1
ATOM 3358 N N . GLY B 1 20 ? 3.572 -51.438 13.094 1 21.39 20 GLY B N 1
ATOM 3359 C CA . GLY B 1 20 ? 2.668 -51.688 11.984 1 21.39 20 GLY B CA 1
ATOM 3360 C C . GLY B 1 20 ? 2.242 -50.406 11.266 1 21.39 20 GLY B C 1
ATOM 3361 O O . GLY B 1 20 ? 2.029 -49.375 11.898 1 21.39 20 GLY B O 1
ATOM 3362 N N . SER B 1 21 ? 2.744 -50.188 10.086 1 24.06 21 SER B N 1
ATOM 3363 C CA . SER B 1 21 ? 2.535 -49.094 9.148 1 24.06 21 SER B CA 1
ATOM 3364 C C . SER B 1 21 ? 1.051 -48.875 8.875 1 24.06 21 SER B C 1
ATOM 3366 O O . SER B 1 21 ? 0.437 -49.625 8.125 1 24.06 21 SER B O 1
ATOM 3368 N N . GLU B 1 22 ? 0.244 -48.688 9.961 1 23.48 22 GLU B N 1
ATOM 3369 C CA . GLU B 1 22 ? -1.148 -48.438 9.609 1 23.48 22 GLU B CA 1
ATOM 3370 C C . GLU B 1 22 ? -1.266 -47.25 8.648 1 23.48 22 GLU B C 1
ATOM 3372 O O . GLU B 1 22 ? -0.808 -46.156 8.961 1 23.48 22 GLU B O 1
ATOM 3377 N N . TYR B 1 23 ? -1.254 -47.531 7.395 1 25.72 23 TYR B N 1
ATOM 3378 C CA . TYR B 1 23 ? -1.674 -46.562 6.375 1 25.72 23 TYR B CA 1
ATOM 3379 C C . TYR B 1 23 ? -2.982 -45.875 6.766 1 25.72 23 TYR B C 1
ATOM 3381 O O . TYR B 1 23 ? -3.996 -46.562 6.969 1 25.72 23 TYR B O 1
ATOM 3389 N N . GLY B 1 24 ? -2.875 -44.969 7.695 1 24.08 24 GLY B N 1
ATOM 3390 C CA . GLY B 1 24 ? -4.039 -44.188 8.086 1 24.08 24 GLY B CA 1
ATOM 3391 C C . GLY B 1 24 ? -4.883 -43.719 6.906 1 24.08 24 GLY B C 1
ATOM 3392 O O . GLY B 1 24 ? -4.375 -43.094 5.973 1 24.08 24 GLY B O 1
ATOM 3393 N N . VAL B 1 25 ? -5.828 -44.594 6.547 1 27.92 25 VAL B N 1
ATOM 3394 C CA . VAL B 1 25 ? -6.969 -44.062 5.793 1 27.92 25 VAL B CA 1
ATOM 3395 C C . VAL B 1 25 ? -7.402 -42.719 6.359 1 27.92 25 VAL B C 1
ATOM 3397 O O . VAL B 1 25 ? -7.707 -42.625 7.551 1 27.92 25 VAL B O 1
ATOM 3400 N N . GLU B 1 26 ? -6.777 -41.75 5.867 1 29.94 26 GLU B N 1
ATOM 3401 C CA . GLU B 1 26 ? -7.312 -40.406 6.184 1 29.94 26 GLU B CA 1
ATOM 3402 C C . GLU B 1 26 ? -8.836 -40.438 6.289 1 29.94 26 GLU B C 1
ATOM 3404 O O . GLU B 1 26 ? -9.516 -40.938 5.383 1 29.94 26 GLU B O 1
ATOM 3409 N N . SER B 1 27 ? -9.32 -40.688 7.492 1 28.03 27 SER B N 1
ATOM 3410 C CA . SER B 1 27 ? -10.719 -40.438 7.809 1 28.03 27 SER B CA 1
ATOM 3411 C C . SER B 1 27 ? -11.266 -39.281 7.004 1 28.03 27 SER B C 1
ATOM 3413 O O . SER B 1 27 ? -10.555 -38.312 6.758 1 28.03 27 SER B O 1
ATOM 3415 N N . ASP B 1 28 ? -12.234 -39.562 6.168 1 27.81 28 ASP B N 1
ATOM 3416 C CA . ASP B 1 28 ? -13.156 -38.594 5.605 1 27.81 28 ASP B CA 1
ATOM 3417 C C . ASP B 1 28 ? -13.539 -37.531 6.645 1 27.81 28 ASP B C 1
ATOM 3419 O O . ASP B 1 28 ? -14.477 -37.75 7.422 1 27.81 28 ASP B O 1
ATOM 3423 N N . LYS B 1 29 ? -12.711 -37.031 7.414 1 35.41 29 LYS B N 1
ATOM 3424 C CA . LYS B 1 29 ? -13.258 -35.844 8.055 1 35.41 29 LYS B CA 1
ATOM 3425 C C . LYS B 1 29 ? -14.195 -35.094 7.117 1 35.41 29 LYS B C 1
ATOM 3427 O O . LYS B 1 29 ? -13.781 -34.656 6.043 1 35.41 29 LYS B O 1
ATOM 3432 N N . GLY B 1 30 ? -15.453 -35.406 7.023 1 33.12 30 GLY B N 1
ATOM 3433 C CA . GLY B 1 30 ? -16.516 -34.688 6.348 1 33.12 30 GLY B CA 1
ATOM 3434 C C . GLY B 1 30 ? -16.188 -33.219 6.145 1 33.12 30 GLY B C 1
ATOM 3435 O O . GLY B 1 30 ? -15.57 -32.594 7.004 1 33.12 30 GLY B O 1
ATOM 3436 N N . ASP B 1 31 ? -16.047 -32.75 4.852 1 41.31 31 ASP B N 1
ATOM 3437 C CA . ASP B 1 31 ? -15.922 -31.453 4.199 1 41.31 31 ASP B CA 1
ATOM 3438 C C . ASP B 1 31 ? -16.766 -30.406 4.91 1 41.31 31 ASP B C 1
ATOM 3440 O O . ASP B 1 31 ? -17.922 -30.188 4.559 1 41.31 31 ASP B O 1
ATOM 3444 N N . HIS B 1 32 ? -16.906 -30.469 6.152 1 40.06 32 HIS B N 1
ATOM 3445 C CA . HIS B 1 32 ? -17.75 -29.422 6.746 1 40.06 32 HIS B CA 1
ATOM 3446 C C . HIS B 1 32 ? -17.297 -28.031 6.301 1 40.06 32 HIS B C 1
ATOM 3448 O O . HIS B 1 32 ? -16.484 -27.406 6.965 1 40.06 32 HIS B O 1
ATOM 3454 N N . HIS B 1 33 ? -17.047 -27.844 5.086 1 50 33 HIS B N 1
ATOM 3455 C CA . HIS B 1 33 ? -17.109 -26.422 4.785 1 50 33 HIS B CA 1
ATOM 3456 C C . HIS B 1 33 ? -18.359 -25.781 5.355 1 50 33 HIS B C 1
ATOM 3458 O O . HIS B 1 33 ? -19.469 -26.281 5.121 1 50 33 HIS B O 1
ATOM 3464 N N . GLU B 1 34 ? -18.281 -25.156 6.418 1 57.22 34 GLU B N 1
ATOM 3465 C CA . GLU B 1 34 ? -19.312 -24.391 7.117 1 57.22 34 GLU B CA 1
ATOM 3466 C C . GLU B 1 34 ? -20.25 -23.719 6.133 1 57.22 34 GLU B C 1
ATOM 3468 O O . GLU B 1 34 ? -19.859 -23.359 5.023 1 57.22 34 GLU B O 1
ATOM 3473 N N . ASN B 1 35 ? -21.547 -23.891 6.238 1 75.38 35 ASN B N 1
ATOM 3474 C CA . ASN B 1 35 ? -22.688 -23.312 5.539 1 75.38 35 ASN B CA 1
ATOM 3475 C C . ASN B 1 35 ? -22.562 -21.797 5.398 1 75.38 35 ASN B C 1
ATOM 3477 O O . ASN B 1 35 ? -22.656 -21.062 6.383 1 75.38 35 ASN B O 1
ATOM 3481 N N . VAL B 1 36 ? -21.969 -21.391 4.203 1 91.12 36 VAL B N 1
ATOM 3482 C CA . VAL B 1 36 ? -21.906 -19.969 3.873 1 91.12 36 VAL B CA 1
ATOM 3483 C C . VAL B 1 36 ? -23.312 -19.453 3.615 1 91.12 36 VAL B C 1
ATOM 3485 O O . VAL B 1 36 ? -24.062 -20 2.795 1 91.12 36 VAL B O 1
ATOM 3488 N N . ALA B 1 37 ? -23.734 -18.484 4.371 1 91.94 37 ALA B N 1
ATOM 3489 C CA . ALA B 1 37 ? -25.062 -17.906 4.227 1 91.94 37 ALA B CA 1
ATOM 3490 C C . ALA B 1 37 ? -25.125 -16.969 3.018 1 91.94 37 ALA B C 1
ATOM 3492 O O . ALA B 1 37 ? -24.172 -16.219 2.764 1 91.94 37 ALA B O 1
ATOM 3493 N N . PRO B 1 38 ? -26.203 -17.109 2.234 1 95.19 38 PRO B N 1
ATOM 3494 C CA . PRO B 1 38 ? -26.359 -16.156 1.136 1 95.19 38 PRO B CA 1
ATOM 3495 C C . PRO B 1 38 ? -26.562 -14.727 1.624 1 95.19 38 PRO B C 1
ATOM 3497 O O . PRO B 1 38 ? -26.984 -14.508 2.762 1 95.19 38 PRO B O 1
ATOM 3500 N N . GLY B 1 39 ? -26.203 -13.734 0.776 1 95.19 39 GLY B N 1
ATOM 3501 C CA . GLY B 1 39 ? -26.359 -12.328 1.111 1 95.19 39 GLY B CA 1
ATOM 3502 C C . GLY B 1 39 ? -25.422 -11.422 0.358 1 95.19 39 GLY B C 1
ATOM 3503 O O . GLY B 1 39 ? -24.656 -11.875 -0.503 1 95.19 39 GLY B O 1
ATOM 3504 N N . ILE B 1 40 ? -25.594 -10.172 0.634 1 95.25 40 ILE B N 1
ATOM 3505 C CA . ILE B 1 40 ? -24.734 -9.164 0.007 1 95.25 40 ILE B CA 1
ATOM 3506 C C . ILE B 1 40 ? -23.703 -8.664 1.016 1 95.25 40 ILE B C 1
ATOM 3508 O O . ILE B 1 40 ? -24.062 -8.305 2.143 1 95.25 40 ILE B O 1
ATOM 3512 N N . HIS B 1 41 ? -22.516 -8.727 0.639 1 94.19 41 HIS B N 1
ATOM 3513 C CA . HIS B 1 41 ? -21.406 -8.234 1.465 1 94.19 41 HIS B CA 1
ATOM 3514 C C . HIS B 1 41 ? -20.766 -6.996 0.849 1 94.19 41 HIS B C 1
ATOM 3516 O O . HIS B 1 41 ? -20.156 -7.074 -0.219 1 94.19 41 HIS B O 1
ATOM 3522 N N . MET B 1 42 ? -20.938 -5.848 1.556 1 93.38 42 MET B N 1
ATOM 3523 C CA . MET B 1 42 ? -20.219 -4.648 1.133 1 93.38 42 MET B CA 1
ATOM 3524 C C . MET B 1 42 ? -18.75 -4.734 1.517 1 93.38 42 MET B C 1
ATOM 3526 O O . MET B 1 42 ? -18.422 -5.062 2.658 1 93.38 42 MET B O 1
ATOM 3530 N N . LEU B 1 43 ? -17.875 -4.438 0.53 1 95.56 43 LEU B N 1
ATOM 3531 C CA . LEU B 1 43 ? -16.469 -4.715 0.769 1 95.56 43 LEU B CA 1
ATOM 3532 C C . LEU B 1 43 ? -15.734 -3.459 1.222 1 95.56 43 LEU B C 1
ATOM 3534 O O . LEU B 1 43 ? -14.555 -3.518 1.584 1 95.56 43 LEU B O 1
ATOM 3538 N N . GLY B 1 44 ? -16.391 -2.285 1.169 1 94.75 44 GLY B N 1
ATOM 3539 C CA . GLY B 1 44 ? -15.797 -1.052 1.651 1 94.75 44 GLY B CA 1
ATOM 3540 C C . GLY B 1 44 ? -14.805 -0.447 0.674 1 94.75 44 GLY B C 1
ATOM 3541 O O . GLY B 1 44 ? -13.969 0.374 1.058 1 94.75 44 GLY B O 1
ATOM 3542 N N . LEU B 1 45 ? -14.797 -0.862 -0.552 1 96.94 45 LEU B N 1
ATOM 3543 C CA . LEU B 1 45 ? -13.898 -0.372 -1.593 1 96.94 45 LEU B CA 1
ATOM 3544 C C . LEU B 1 45 ? -14.664 0.443 -2.631 1 96.94 45 LEU B C 1
ATOM 3546 O O . LEU B 1 45 ? -15.648 -0.034 -3.195 1 96.94 45 LEU B O 1
ATOM 3550 N N . SER B 1 46 ? -14.219 1.655 -2.803 1 95.69 46 SER B N 1
ATOM 3551 C CA . SER B 1 46 ? -14.789 2.459 -3.881 1 95.69 46 SER B CA 1
ATOM 3552 C C . SER B 1 46 ? -14.18 2.082 -5.23 1 95.69 46 SER B C 1
ATOM 3554 O O . SER B 1 46 ? -13.07 1.543 -5.289 1 95.69 46 SER B O 1
ATOM 3556 N N . GLN B 1 47 ? -14.812 2.418 -6.262 1 95.62 47 GLN B N 1
ATOM 3557 C CA . GLN B 1 47 ? -14.414 2.076 -7.625 1 95.62 47 GLN B CA 1
ATOM 3558 C C . GLN B 1 47 ? -13.023 2.613 -7.941 1 95.62 47 GLN B C 1
ATOM 3560 O O . GLN B 1 47 ? -12.281 2.014 -8.727 1 95.62 47 GLN B O 1
ATOM 3565 N N . ASP B 1 48 ? -12.594 3.627 -7.254 1 91.81 48 ASP B N 1
ATOM 3566 C CA . ASP B 1 48 ? -11.352 4.309 -7.621 1 91.81 48 ASP B CA 1
ATOM 3567 C C . ASP B 1 48 ? -10.227 3.957 -6.656 1 91.81 48 ASP B C 1
ATOM 3569 O O . ASP B 1 48 ? -9.172 4.59 -6.672 1 91.81 48 ASP B O 1
ATOM 3573 N N . TYR B 1 49 ? -10.453 3.018 -5.789 1 95.69 49 TYR B N 1
ATOM 3574 C CA . TYR B 1 49 ? -9.383 2.58 -4.906 1 95.69 49 TYR B CA 1
ATOM 3575 C C . TYR B 1 49 ? -8.242 1.958 -5.699 1 95.69 49 TYR B C 1
ATOM 3577 O O . TYR B 1 49 ? -8.469 1.179 -6.625 1 95.69 49 TYR B O 1
ATOM 3585 N N . VAL B 1 50 ? -6.977 2.33 -5.441 1 95.38 50 VAL B N 1
ATOM 3586 C CA . VAL B 1 50 ? -5.754 1.911 -6.121 1 95.38 50 VAL B CA 1
ATOM 3587 C C . VAL B 1 50 ? -5.891 2.148 -7.621 1 95.38 50 VAL B C 1
ATOM 3589 O O . VAL B 1 50 ? -5.844 1.203 -8.414 1 95.38 50 VAL B O 1
ATOM 3592 N N . PRO B 1 51 ? -5.996 3.338 -8 1 93.56 51 PRO B N 1
ATOM 3593 C CA . PRO B 1 51 ? -6.324 3.672 -9.391 1 93.56 51 PRO B CA 1
ATOM 3594 C C . PRO B 1 51 ? -5.223 3.271 -10.367 1 93.56 51 PRO B C 1
ATOM 3596 O O . PRO B 1 51 ? -5.48 3.139 -11.57 1 93.56 51 PRO B O 1
ATOM 3599 N N . SER B 1 52 ? -4.031 3.041 -9.945 1 91.44 52 SER B N 1
ATOM 3600 C CA . SER B 1 52 ? -2.906 2.76 -10.828 1 91.44 52 SER B CA 1
ATOM 3601 C C . SER B 1 52 ? -2.879 1.292 -11.242 1 91.44 52 SER B C 1
ATOM 3603 O O . SER B 1 52 ? -2.166 0.917 -12.172 1 91.44 52 SER B O 1
ATOM 3605 N N . TRP B 1 53 ? -3.627 0.437 -10.508 1 95.88 53 TRP B N 1
ATOM 3606 C CA . TRP B 1 53 ? -3.596 -0.989 -10.82 1 95.88 53 TRP B CA 1
ATOM 3607 C C . TRP B 1 53 ? -4.312 -1.275 -12.133 1 95.88 53 TRP B C 1
ATOM 3609 O O . TRP B 1 53 ? -5.379 -0.721 -12.398 1 95.88 53 TRP B O 1
ATOM 3619 N N . THR B 1 54 ? -3.721 -2.121 -12.906 1 96.88 54 THR B N 1
ATOM 3620 C CA . THR B 1 54 ? -4.246 -2.553 -14.195 1 96.88 54 THR B CA 1
ATOM 3621 C C . THR B 1 54 ? -4.82 -3.963 -14.102 1 96.88 54 THR B C 1
ATOM 3623 O O . THR B 1 54 ? -4.715 -4.613 -13.062 1 96.88 54 THR B O 1
ATOM 3626 N N . GLU B 1 55 ? -5.414 -4.438 -15.211 1 98.19 55 GLU B N 1
ATOM 3627 C CA . GLU B 1 55 ? -5.902 -5.809 -15.258 1 98.19 55 GLU B CA 1
ATOM 3628 C C . GLU B 1 55 ? -4.762 -6.809 -15.086 1 98.19 55 GLU B C 1
ATOM 3630 O O . GLU B 1 55 ? -4.961 -7.891 -14.523 1 98.19 55 GLU B O 1
ATOM 3635 N N . GLY B 1 56 ? -3.57 -6.426 -15.547 1 97.38 56 GLY B N 1
ATOM 3636 C CA . GLY B 1 56 ? -2.4 -7.258 -15.312 1 97.38 56 GLY B CA 1
ATOM 3637 C C . GLY B 1 56 ? -2.074 -7.426 -13.836 1 97.38 56 GLY B C 1
ATOM 3638 O O . GLY B 1 56 ? -1.741 -8.523 -13.391 1 97.38 56 GLY B O 1
ATOM 3639 N N . ASP B 1 57 ? -2.195 -6.316 -13.102 1 96.69 57 ASP B N 1
ATOM 3640 C CA . ASP B 1 57 ? -1.997 -6.379 -11.656 1 96.69 57 ASP B CA 1
ATOM 3641 C C . ASP B 1 57 ? -3.045 -7.273 -11 1 96.69 57 ASP B C 1
ATOM 3643 O O . ASP B 1 57 ? -2.734 -8.023 -10.07 1 96.69 57 ASP B O 1
ATOM 3647 N N . ALA B 1 58 ? -4.262 -7.148 -11.453 1 98.44 58 ALA B N 1
ATOM 3648 C CA . ALA B 1 58 ? -5.34 -7.98 -10.922 1 98.44 58 ALA B CA 1
ATOM 3649 C C . ALA B 1 58 ? -5.074 -9.461 -11.195 1 98.44 58 ALA B C 1
ATOM 3651 O O . ALA B 1 58 ? -5.254 -10.297 -10.305 1 98.44 58 ALA B O 1
ATOM 3652 N N . PHE B 1 59 ? -4.664 -9.789 -12.422 1 98.5 59 PHE B N 1
ATOM 3653 C CA . PHE B 1 59 ? -4.336 -11.164 -12.75 1 98.5 59 PHE B CA 1
ATOM 3654 C C . PHE B 1 59 ? -3.223 -11.688 -11.852 1 98.5 59 PHE B C 1
ATOM 3656 O O . PHE B 1 59 ? -3.26 -12.844 -11.414 1 98.5 59 PHE B O 1
ATOM 3663 N N . ARG B 1 60 ? -2.227 -10.844 -11.578 1 97.25 60 ARG B N 1
ATOM 3664 C CA . ARG B 1 60 ? -1.138 -11.219 -10.688 1 97.25 60 ARG B CA 1
ATOM 3665 C C . ARG B 1 60 ? -1.676 -11.719 -9.352 1 97.25 60 ARG B C 1
ATOM 3667 O O . ARG B 1 60 ? -1.19 -12.711 -8.812 1 97.25 60 ARG B O 1
ATOM 3674 N N . GLU B 1 61 ? -2.682 -11.023 -8.789 1 97.38 61 GLU B N 1
ATOM 3675 C CA . GLU B 1 61 ? -3.275 -11.391 -7.508 1 97.38 61 GLU B CA 1
ATOM 3676 C C . GLU B 1 61 ? -4.031 -12.711 -7.602 1 97.38 61 GLU B C 1
ATOM 3678 O O . GLU B 1 61 ? -3.945 -13.547 -6.695 1 97.38 61 GLU B O 1
ATOM 3683 N N . TRP B 1 62 ? -4.777 -12.883 -8.664 1 98.12 62 TRP B N 1
ATOM 3684 C CA . TRP B 1 62 ? -5.512 -14.133 -8.844 1 98.12 62 TRP B CA 1
ATOM 3685 C C . TRP B 1 62 ? -4.551 -15.312 -8.984 1 98.12 62 TRP B C 1
ATOM 3687 O O . TRP B 1 62 ? -4.77 -16.375 -8.383 1 98.12 62 TRP B O 1
ATOM 3697 N N . TYR B 1 63 ? -3.516 -15.125 -9.805 1 98.06 63 TYR B N 1
ATOM 3698 C CA . TYR B 1 63 ? -2.52 -16.172 -9.977 1 98.06 63 TYR B CA 1
ATOM 3699 C C . TYR B 1 63 ? -1.853 -16.516 -8.648 1 98.06 63 TYR B C 1
ATOM 3701 O O . TYR B 1 63 ? -1.672 -17.688 -8.32 1 98.06 63 TYR B O 1
ATOM 3709 N N . GLN B 1 64 ? -1.424 -15.422 -7.926 1 96.81 64 GLN B N 1
ATOM 3710 C CA . GLN B 1 64 ? -0.798 -15.641 -6.625 1 96.81 64 GLN B CA 1
ATOM 3711 C C . GLN B 1 64 ? -1.692 -16.484 -5.715 1 96.81 64 GLN B C 1
ATOM 3713 O O . GLN B 1 64 ? -1.222 -17.406 -5.059 1 96.81 64 GLN B O 1
ATOM 3718 N N . ASN B 1 65 ? -2.967 -16.109 -5.609 1 96.25 65 ASN B N 1
ATOM 3719 C CA . ASN B 1 65 ? -3.9 -16.859 -4.773 1 96.25 65 ASN B CA 1
ATOM 3720 C C . ASN B 1 65 ? -4.043 -18.297 -5.242 1 96.25 65 ASN B C 1
ATOM 3722 O O . ASN B 1 65 ? -4.121 -19.219 -4.426 1 96.25 65 ASN B O 1
ATOM 3726 N N . TRP B 1 66 ? -4.066 -18.453 -6.527 1 97.56 66 TRP B N 1
ATOM 3727 C CA . TRP B 1 66 ? -4.148 -19.781 -7.121 1 97.56 66 TRP B CA 1
ATOM 3728 C C . TRP B 1 66 ? -2.939 -20.625 -6.727 1 97.56 66 TRP B C 1
ATOM 3730 O O . TRP B 1 66 ? -3.092 -21.719 -6.172 1 97.56 66 TRP B O 1
ATOM 3740 N N . LYS B 1 67 ? -1.805 -20.125 -6.906 1 96.69 67 LYS B N 1
ATOM 3741 C CA . LYS B 1 67 ? -0.545 -20.812 -6.609 1 96.69 67 LYS B CA 1
ATOM 3742 C C . LYS B 1 67 ? -0.411 -21.094 -5.117 1 96.69 67 LYS B C 1
ATOM 3744 O O . LYS B 1 67 ? -0.135 -22.219 -4.715 1 96.69 67 LYS B O 1
ATOM 3749 N N . ASP B 1 68 ? -0.607 -20.062 -4.297 1 95.56 68 ASP B N 1
ATOM 3750 C CA . ASP B 1 68 ? -0.477 -20.203 -2.848 1 95.56 68 ASP B CA 1
ATOM 3751 C C . ASP B 1 68 ? -1.414 -21.281 -2.309 1 95.56 68 ASP B C 1
ATOM 3753 O O . ASP B 1 68 ? -1.021 -22.078 -1.457 1 95.56 68 ASP B O 1
ATOM 3757 N N . SER B 1 69 ? -2.637 -21.234 -2.785 1 95.25 69 SER B N 1
ATOM 3758 C CA . SER B 1 69 ? -3.625 -22.203 -2.316 1 95.25 69 SER B CA 1
ATOM 3759 C C . SER B 1 69 ? -3.197 -23.625 -2.631 1 95.25 69 SER B C 1
ATOM 3761 O O . SER B 1 69 ? -3.314 -24.516 -1.787 1 95.25 69 SER B O 1
ATOM 3763 N N . ILE B 1 70 ? -2.709 -23.891 -3.801 1 96.81 70 ILE B N 1
ATOM 3764 C CA . ILE B 1 70 ? -2.295 -25.219 -4.223 1 96.81 70 ILE B CA 1
ATOM 3765 C C . ILE B 1 70 ? -1.098 -25.672 -3.389 1 96.81 70 ILE B C 1
ATOM 3767 O O . ILE B 1 70 ? -1.062 -26.812 -2.914 1 96.81 70 ILE B O 1
ATOM 3771 N N . ILE B 1 71 ? -0.16 -24.766 -3.199 1 95.38 71 ILE B N 1
ATOM 3772 C CA . ILE B 1 71 ? 1.029 -25.078 -2.414 1 95.38 71 ILE B CA 1
ATOM 3773 C C . ILE B 1 71 ? 0.623 -25.453 -0.991 1 95.38 71 ILE B C 1
ATOM 3775 O O . ILE B 1 71 ? 1.105 -26.453 -0.447 1 95.38 71 ILE B O 1
ATOM 3779 N N . GLN B 1 72 ? -0.269 -24.703 -0.438 1 93.44 72 GLN B N 1
ATOM 3780 C CA . GLN B 1 72 ? -0.695 -24.938 0.938 1 93.44 72 GLN B CA 1
ATOM 3781 C C . GLN B 1 72 ? -1.523 -26.203 1.049 1 93.44 72 GLN B C 1
ATOM 3783 O O . GLN B 1 72 ? -1.279 -27.047 1.927 1 93.44 72 GLN B O 1
ATOM 3788 N N . THR B 1 73 ? -2.451 -26.391 0.181 1 95.06 73 THR B N 1
ATOM 3789 C CA . THR B 1 73 ? -3.391 -27.5 0.229 1 95.06 73 THR B CA 1
ATOM 3790 C C . THR B 1 73 ? -2.656 -28.828 0.076 1 95.06 73 THR B C 1
ATOM 3792 O O . THR B 1 73 ? -2.959 -29.797 0.778 1 95.06 73 THR B O 1
ATOM 3795 N N . PHE B 1 74 ? -1.683 -28.875 -0.752 1 95.44 74 PHE B N 1
ATOM 3796 C CA . PHE B 1 74 ? -1.053 -30.156 -1.082 1 95.44 74 PHE B CA 1
ATOM 3797 C C . PHE B 1 74 ? 0.376 -30.203 -0.555 1 95.44 74 PHE B C 1
ATOM 3799 O O . PHE B 1 74 ? 1.139 -31.109 -0.898 1 95.44 74 PHE B O 1
ATOM 3806 N N . ASN B 1 75 ? 0.756 -29.109 0.22 1 93.19 75 ASN B N 1
ATOM 3807 C CA . ASN B 1 75 ? 2.07 -29.016 0.847 1 93.19 75 ASN B CA 1
ATOM 3808 C C . ASN B 1 75 ? 3.191 -29.219 -0.171 1 93.19 75 ASN B C 1
ATOM 3810 O O . ASN B 1 75 ? 4.086 -30.031 0.032 1 93.19 75 ASN B O 1
ATOM 3814 N N . LEU B 1 76 ? 3.084 -28.5 -1.271 1 93.62 76 LEU B N 1
ATOM 3815 C CA . LEU B 1 76 ? 4.078 -28.594 -2.336 1 93.62 76 LEU B CA 1
ATOM 3816 C C . LEU B 1 76 ? 5.297 -27.734 -2.01 1 93.62 76 LEU B C 1
ATOM 3818 O O . LEU B 1 76 ? 5.203 -26.781 -1.236 1 93.62 76 LEU B O 1
ATOM 3822 N N . ASN B 1 77 ? 6.43 -28.203 -2.6 1 90.06 77 ASN B N 1
ATOM 3823 C CA . ASN B 1 77 ? 7.566 -27.281 -2.67 1 90.06 77 ASN B CA 1
ATOM 3824 C C . ASN B 1 77 ? 7.293 -26.125 -3.615 1 90.06 77 ASN B C 1
ATOM 3826 O O . ASN B 1 77 ? 6.953 -26.328 -4.781 1 90.06 77 ASN B O 1
ATOM 3830 N N . PRO B 1 78 ? 7.41 -24.938 -3.129 1 89.75 78 PRO B N 1
ATOM 3831 C CA . PRO B 1 78 ? 7.043 -23.781 -3.945 1 89.75 78 PRO B CA 1
ATOM 3832 C C . PRO B 1 78 ? 8.016 -23.547 -5.102 1 89.75 78 PRO B C 1
ATOM 3834 O O . PRO B 1 78 ? 7.684 -22.828 -6.051 1 89.75 78 PRO B O 1
ATOM 3837 N N . ARG B 1 79 ? 9.289 -24.062 -4.98 1 86.31 79 ARG B N 1
ATOM 3838 C CA . ARG B 1 79 ? 10.305 -23.859 -6.008 1 86.31 79 ARG B CA 1
ATOM 3839 C C . ARG B 1 79 ? 11.055 -25.156 -6.305 1 86.31 79 ARG B C 1
ATOM 3841 O O . ARG B 1 79 ? 11.711 -25.703 -5.426 1 86.31 79 ARG B O 1
ATOM 3848 N N . PRO B 1 80 ? 10.891 -25.703 -7.539 1 87.31 80 PRO B N 1
ATOM 3849 C CA . PRO B 1 80 ? 10.203 -25.062 -8.656 1 87.31 80 PRO B CA 1
ATOM 3850 C C . PRO B 1 80 ? 8.711 -25.391 -8.695 1 87.31 80 PRO B C 1
ATOM 3852 O O . PRO B 1 80 ? 8.297 -26.469 -8.266 1 87.31 80 PRO B O 1
ATOM 3855 N N . PHE B 1 81 ? 7.961 -24.469 -9.133 1 92.06 81 PHE B N 1
ATOM 3856 C CA . PHE B 1 81 ? 6.539 -24.656 -9.406 1 92.06 81 PHE B CA 1
ATOM 3857 C C . PHE B 1 81 ? 6.312 -24.969 -10.883 1 92.06 81 PHE B C 1
ATOM 3859 O O . PHE B 1 81 ? 6.207 -24.062 -11.711 1 92.06 81 PHE B O 1
ATOM 3866 N N . ILE B 1 82 ? 6.219 -26.203 -11.18 1 92.06 82 ILE B N 1
ATOM 3867 C CA . ILE B 1 82 ? 6.281 -26.672 -12.562 1 92.06 82 ILE B CA 1
ATOM 3868 C C . ILE B 1 82 ? 4.871 -26.797 -13.125 1 92.06 82 ILE B C 1
ATOM 3870 O O . ILE B 1 82 ? 4.051 -27.547 -12.586 1 92.06 82 ILE B O 1
ATOM 3874 N N . LEU B 1 83 ? 4.672 -26.141 -14.195 1 96.56 83 LEU B N 1
ATOM 3875 C CA . LEU B 1 83 ? 3.377 -26.172 -14.867 1 96.56 83 LEU B CA 1
ATOM 3876 C C . LEU B 1 83 ? 3.479 -26.859 -16.219 1 96.56 83 LEU B C 1
ATOM 3878 O O . LEU B 1 83 ? 4.551 -26.891 -16.828 1 96.56 83 LEU B O 1
ATOM 3882 N N . GLU B 1 84 ? 2.41 -27.5 -16.609 1 96.81 84 GLU B N 1
ATOM 3883 C CA . GLU B 1 84 ? 2.262 -28.031 -17.969 1 96.81 84 GLU B CA 1
ATOM 3884 C C . GLU B 1 84 ? 1.29 -27.188 -18.781 1 96.81 84 GLU B C 1
ATOM 3886 O O . GLU B 1 84 ? 0.251 -26.75 -18.266 1 96.81 84 GLU B O 1
ATOM 3891 N N . GLN B 1 85 ? 1.644 -26.906 -20 1 96.69 85 GLN B N 1
ATOM 3892 C CA . GLN B 1 85 ? 0.818 -26.062 -20.844 1 96.69 85 GLN B CA 1
ATOM 3893 C C . GLN B 1 85 ? 0.414 -26.781 -22.125 1 96.69 85 GLN B C 1
ATOM 3895 O O . GLN B 1 85 ? 1.234 -27.469 -22.75 1 96.69 85 GLN B O 1
ATOM 3900 N N . ASN B 1 86 ? -0.83 -26.734 -22.438 1 96.56 86 ASN B N 1
ATOM 3901 C CA . ASN B 1 86 ? -1.397 -27.281 -23.672 1 96.56 86 ASN B CA 1
ATOM 3902 C C . ASN B 1 86 ? -2.316 -26.266 -24.344 1 96.56 86 ASN B C 1
ATOM 3904 O O . ASN B 1 86 ? -3.283 -25.797 -23.75 1 96.56 86 ASN B O 1
ATOM 3908 N N . THR B 1 87 ? -2.018 -25.891 -25.578 1 95.56 87 THR B N 1
ATOM 3909 C CA . THR B 1 87 ? -2.838 -24.938 -26.328 1 95.56 87 THR B CA 1
ATOM 3910 C C . THR B 1 87 ? -3.588 -25.656 -27.453 1 95.56 87 THR B C 1
ATOM 3912 O O . THR B 1 87 ? -2.977 -26.328 -28.281 1 95.56 87 THR B O 1
ATOM 3915 N N . THR B 1 88 ? -4.824 -25.547 -27.422 1 95.62 88 THR B N 1
ATOM 3916 C CA . THR B 1 88 ? -5.672 -26.062 -28.5 1 95.62 88 THR B CA 1
ATOM 3917 C C . THR B 1 88 ? -6.297 -24.922 -29.297 1 95.62 88 THR B C 1
ATOM 3919 O O . THR B 1 88 ? -6.023 -23.75 -29.031 1 95.62 88 THR B O 1
ATOM 3922 N N . ASP B 1 89 ? -7.09 -25.219 -30.281 1 95.5 89 ASP B N 1
ATOM 3923 C CA . ASP B 1 89 ? -7.793 -24.203 -31.062 1 95.5 89 ASP B CA 1
ATOM 3924 C C . ASP B 1 89 ? -8.844 -23.5 -30.219 1 95.5 89 ASP B C 1
ATOM 3926 O O . ASP B 1 89 ? -9.141 -22.328 -30.453 1 95.5 89 ASP B O 1
ATOM 3930 N N . SER B 1 90 ? -9.305 -24.203 -29.234 1 97.12 90 SER B N 1
ATOM 3931 C CA . SER B 1 90 ? -10.438 -23.672 -28.469 1 97.12 90 SER B CA 1
ATOM 3932 C C . SER B 1 90 ? -9.969 -23.016 -27.188 1 97.12 90 SER B C 1
ATOM 3934 O O . SER B 1 90 ? -10.594 -22.047 -26.719 1 97.12 90 SER B O 1
ATOM 3936 N N . ASP B 1 91 ? -8.883 -23.578 -26.594 1 97.69 91 ASP B N 1
ATOM 3937 C CA . ASP B 1 91 ? -8.523 -23.031 -25.281 1 97.69 91 ASP B CA 1
ATOM 3938 C C . ASP B 1 91 ? -7.035 -23.219 -25.016 1 97.69 91 ASP B C 1
ATOM 3940 O O . ASP B 1 91 ? -6.328 -23.859 -25.781 1 97.69 91 ASP B O 1
ATOM 3944 N N . ILE B 1 92 ? -6.473 -22.453 -24.125 1 98.25 92 ILE B N 1
ATOM 3945 C CA . ILE B 1 92 ? -5.168 -22.625 -23.5 1 98.25 92 ILE B CA 1
ATOM 3946 C C . ILE B 1 92 ? -5.34 -23.281 -22.125 1 98.25 92 ILE B C 1
ATOM 3948 O O . ILE B 1 92 ? -6.125 -22.797 -21.297 1 98.25 92 ILE B O 1
ATOM 3952 N N . GLN B 1 93 ? -4.625 -24.391 -21.922 1 98.56 93 GLN B N 1
ATOM 3953 C CA . GLN B 1 93 ? -4.723 -25.109 -20.656 1 98.56 93 GLN B CA 1
ATOM 3954 C C . GLN B 1 93 ? -3.373 -25.156 -19.953 1 98.56 93 GLN B C 1
ATOM 3956 O O . GLN B 1 93 ? -2.371 -25.578 -20.531 1 98.56 93 GLN B O 1
ATOM 3961 N N . ILE B 1 94 ? -3.33 -24.656 -18.734 1 98.5 94 ILE B N 1
ATOM 3962 C CA . ILE B 1 94 ? -2.17 -24.719 -17.844 1 98.5 94 ILE B CA 1
ATOM 3963 C C . ILE B 1 94 ? -2.51 -25.547 -16.609 1 98.5 94 ILE B C 1
ATOM 3965 O O . ILE B 1 94 ? -3.471 -25.25 -15.906 1 98.5 94 ILE B O 1
ATOM 3969 N N . THR B 1 95 ? -1.715 -26.625 -16.312 1 98.38 95 THR B N 1
ATOM 3970 C CA . THR B 1 95 ? -2.084 -27.578 -15.273 1 98.38 95 THR B CA 1
ATOM 3971 C C . THR B 1 95 ? -0.913 -27.828 -14.328 1 98.38 95 THR B C 1
ATOM 3973 O O . THR B 1 95 ? 0.245 -27.609 -14.695 1 98.38 95 THR B O 1
ATOM 3976 N N . ILE B 1 96 ? -1.192 -28.141 -13.141 1 97.88 96 ILE B N 1
ATOM 3977 C CA . ILE B 1 96 ? -0.225 -28.547 -12.125 1 97.88 96 ILE B CA 1
ATOM 3978 C C . ILE B 1 96 ? -0.586 -29.938 -11.594 1 97.88 96 ILE B C 1
ATOM 3980 O O . ILE B 1 96 ? -1.758 -30.219 -11.336 1 97.88 96 ILE B O 1
ATOM 3984 N N . HIS B 1 97 ? 0.46 -30.812 -11.477 1 97.38 97 HIS B N 1
ATOM 3985 C CA . HIS B 1 97 ? 0.255 -32.219 -11.109 1 97.38 97 HIS B CA 1
ATOM 3986 C C . HIS B 1 97 ? 1.2 -32.625 -9.992 1 97.38 97 HIS B C 1
ATOM 3988 O O . HIS B 1 97 ? 2.225 -31.984 -9.758 1 97.38 97 HIS B O 1
ATOM 3994 N N . ARG B 1 98 ? 0.795 -33.594 -9.328 1 95.38 98 ARG B N 1
ATOM 3995 C CA . ARG B 1 98 ? 1.711 -34.312 -8.445 1 95.38 98 ARG B CA 1
ATOM 3996 C C . ARG B 1 98 ? 1.657 -35.812 -8.711 1 95.38 98 ARG B C 1
ATOM 3998 O O . ARG B 1 98 ? 0.678 -36.312 -9.266 1 95.38 98 ARG B O 1
ATOM 4005 N N . LYS B 1 99 ? 2.748 -36.469 -8.352 1 92.31 99 LYS B N 1
ATOM 4006 C CA . LYS B 1 99 ? 2.799 -37.906 -8.445 1 92.31 99 LYS B CA 1
ATOM 4007 C C . LYS B 1 99 ? 2.363 -38.562 -7.133 1 92.31 99 LYS B C 1
ATOM 4009 O O . LYS B 1 99 ? 2.822 -38.156 -6.059 1 92.31 99 LYS B O 1
ATOM 4014 N N . ILE B 1 100 ? 1.42 -39.406 -7.297 1 89.5 100 ILE B N 1
ATOM 4015 C CA . ILE B 1 100 ? 0.974 -40.156 -6.113 1 89.5 100 ILE B CA 1
ATOM 4016 C C . ILE B 1 100 ? 1.273 -41.625 -6.273 1 89.5 100 ILE B C 1
ATOM 4018 O O . ILE B 1 100 ? 1.1 -42.188 -7.359 1 89.5 100 ILE B O 1
ATOM 4022 N N . GLN B 1 101 ? 1.845 -42.219 -5.242 1 86.38 101 GLN B N 1
ATOM 4023 C CA . GLN B 1 101 ? 2.148 -43.625 -5.254 1 86.38 101 GLN B CA 1
ATOM 4024 C C . GLN B 1 101 ? 0.914 -44.469 -4.91 1 86.38 101 GLN B C 1
ATOM 4026 O O . GLN B 1 101 ? 0.25 -44.219 -3.904 1 86.38 101 GLN B O 1
ATOM 4031 N N . ILE B 1 102 ? 0.592 -45.25 -6.012 1 80.69 102 ILE B N 1
ATOM 4032 C CA . ILE B 1 102 ? -0.507 -46.188 -5.797 1 80.69 102 ILE B CA 1
ATOM 4033 C C . ILE B 1 102 ? 0.043 -47.594 -5.645 1 80.69 102 ILE B C 1
ATOM 4035 O O . ILE B 1 102 ? 0.468 -48.219 -6.625 1 80.69 102 ILE B O 1
ATOM 4039 N N . GLY B 1 103 ? 0.397 -48.125 -4.457 1 74.69 103 GLY B N 1
ATOM 4040 C CA . GLY B 1 103 ? 0.981 -49.438 -4.211 1 74.69 103 GLY B CA 1
ATOM 4041 C C . GLY B 1 103 ? 2.488 -49.469 -4.383 1 74.69 103 GLY B C 1
ATOM 4042 O O . GLY B 1 103 ? 3.129 -48.406 -4.434 1 74.69 103 GLY B O 1
ATOM 4043 N N . ALA B 1 104 ? 3.107 -50.625 -4.363 1 77.81 104 ALA B N 1
ATOM 4044 C CA . ALA B 1 104 ? 4.555 -50.812 -4.352 1 77.81 104 ALA B CA 1
ATOM 4045 C C . ALA B 1 104 ? 5.172 -50.406 -5.684 1 77.81 104 ALA B C 1
ATOM 4047 O O . ALA B 1 104 ? 6.27 -49.844 -5.723 1 77.81 104 ALA B O 1
ATOM 4048 N N . ASP B 1 105 ? 4.422 -50.531 -6.781 1 80.75 105 ASP B N 1
ATOM 4049 C CA . ASP B 1 105 ? 5.133 -50.312 -8.039 1 80.75 105 ASP B CA 1
ATOM 4050 C C . ASP B 1 105 ? 4.316 -49.469 -9 1 80.75 105 ASP B C 1
ATOM 4052 O O . ASP B 1 105 ? 4.52 -49.5 -10.211 1 80.75 105 ASP B O 1
ATOM 4056 N N . ARG B 1 106 ? 3.324 -48.719 -8.477 1 86.12 106 ARG B N 1
ATOM 4057 C CA . ARG B 1 106 ? 2.51 -47.938 -9.398 1 86.12 106 ARG B CA 1
ATOM 4058 C C . ARG B 1 106 ? 2.299 -46.531 -8.883 1 86.12 106 ARG B C 1
ATOM 4060 O O . ARG B 1 106 ? 2.111 -46.312 -7.68 1 86.12 106 ARG B O 1
ATOM 4067 N N . SER B 1 107 ? 2.578 -45.531 -9.812 1 90.06 107 SER B N 1
ATOM 4068 C CA . SER B 1 107 ? 2.324 -44.125 -9.492 1 90.06 107 SER B CA 1
ATOM 4069 C C . SER B 1 107 ? 1.294 -43.5 -10.438 1 90.06 107 SER B C 1
ATOM 4071 O O . SER B 1 107 ? 1.081 -44.031 -11.539 1 90.06 107 SER B O 1
ATOM 4073 N N . GLN B 1 108 ? 0.503 -42.688 -9.898 1 91.44 108 GLN B N 1
ATOM 4074 C CA . GLN B 1 108 ? -0.467 -41.938 -10.688 1 91.44 108 GLN B CA 1
ATOM 4075 C C . GLN B 1 108 ? -0.154 -40.438 -10.664 1 91.44 108 GLN B C 1
ATOM 4077 O O . GLN B 1 108 ? 0.423 -39.938 -9.695 1 91.44 108 GLN B O 1
ATOM 4082 N N . LYS B 1 109 ? -0.519 -39.875 -11.789 1 94.44 109 LYS B N 1
ATOM 4083 C CA . LYS B 1 109 ? -0.44 -38.438 -11.898 1 94.44 109 LYS B CA 1
ATOM 4084 C C . LYS B 1 109 ? -1.769 -37.781 -11.523 1 94.44 109 LYS B C 1
ATOM 4086 O O . LYS B 1 109 ? -2.809 -38.094 -12.102 1 94.44 109 LYS B O 1
ATOM 4091 N N . GLU B 1 110 ? -1.75 -36.938 -10.5 1 96.75 110 GLU B N 1
ATOM 4092 C CA . GLU B 1 110 ? -2.965 -36.312 -10.008 1 96.75 110 GLU B CA 1
ATOM 4093 C C . GLU B 1 110 ? -2.98 -34.812 -10.375 1 96.75 110 GLU B C 1
ATOM 4095 O O . GLU B 1 110 ? -1.988 -34.125 -10.18 1 96.75 110 GLU B O 1
ATOM 4100 N N . LEU B 1 111 ? -4.066 -34.375 -10.961 1 98.12 111 LEU B N 1
ATOM 4101 C CA . LEU B 1 111 ? -4.281 -32.938 -11.242 1 98.12 111 LEU B CA 1
ATOM 4102 C C . LEU B 1 111 ? -4.656 -32.188 -9.969 1 98.12 111 LEU B C 1
ATOM 4104 O O . LEU B 1 111 ? -5.559 -32.625 -9.242 1 98.12 111 LEU B O 1
ATOM 4108 N N . LEU B 1 112 ? -3.963 -31.094 -9.672 1 98.31 112 LEU B N 1
ATOM 4109 C CA . LEU B 1 112 ? -4.16 -30.359 -8.43 1 98.31 112 LEU B CA 1
ATOM 4110 C C . LEU B 1 112 ? -4.945 -29.078 -8.688 1 98.31 112 LEU B C 1
ATOM 4112 O O . LEU B 1 112 ? -5.559 -28.516 -7.773 1 98.31 112 LEU B O 1
ATOM 4116 N N . GLY B 1 113 ? -4.93 -28.531 -9.859 1 98.56 113 GLY B N 1
ATOM 4117 C CA . GLY B 1 113 ? -5.57 -27.312 -10.328 1 98.56 113 GLY B CA 1
ATOM 4118 C C . GLY B 1 113 ? -5.211 -26.969 -11.758 1 98.56 113 GLY B C 1
ATOM 4119 O O . GLY B 1 113 ? -4.375 -27.625 -12.375 1 98.56 113 GLY B O 1
ATOM 4120 N N . TYR B 1 114 ? -5.883 -25.938 -12.281 1 98.75 114 TYR B N 1
ATOM 4121 C CA . TYR B 1 114 ? -5.59 -25.547 -13.664 1 98.75 114 TYR B CA 1
ATOM 4122 C C . TYR B 1 114 ? -5.965 -24.094 -13.914 1 98.75 114 TYR B C 1
ATOM 4124 O O . TYR B 1 114 ? -6.719 -23.5 -13.141 1 98.75 114 TYR B O 1
ATOM 4132 N N . ILE B 1 115 ? -5.395 -23.5 -14.859 1 98.75 115 ILE B N 1
ATOM 4133 C CA . ILE B 1 115 ? -5.801 -22.25 -15.508 1 98.75 115 ILE B CA 1
ATOM 4134 C C . ILE B 1 115 ? -6.227 -22.531 -16.953 1 98.75 115 ILE B C 1
ATOM 4136 O O . ILE B 1 115 ? -5.523 -23.234 -17.688 1 98.75 115 ILE B O 1
ATOM 4140 N N . LYS B 1 116 ? -7.363 -22.062 -17.359 1 98.75 116 LYS B N 1
ATOM 4141 C CA . LYS B 1 116 ? -7.895 -22.281 -18.703 1 98.75 116 LYS B CA 1
ATOM 4142 C C . LYS B 1 116 ? -8.406 -20.984 -19.312 1 98.75 116 LYS B C 1
ATOM 4144 O O . LYS B 1 116 ? -9.164 -20.25 -18.672 1 98.75 116 LYS B O 1
ATOM 4149 N N . PHE B 1 117 ? -7.926 -20.656 -20.438 1 98.81 117 PHE B N 1
ATOM 4150 C CA . PHE B 1 117 ? -8.438 -19.516 -21.203 1 98.81 117 PHE B CA 1
ATOM 4151 C C . PHE B 1 117 ? -9.258 -20 -22.391 1 98.81 117 PHE B C 1
ATOM 4153 O O . PHE B 1 117 ? -8.719 -20.625 -23.312 1 98.81 117 PHE B O 1
ATOM 4160 N N . ILE B 1 118 ? -10.5 -19.734 -22.406 1 98.69 118 ILE B N 1
ATOM 4161 C CA . ILE B 1 118 ? -11.422 -20.125 -23.469 1 98.69 118 ILE B CA 1
ATOM 4162 C C . ILE B 1 118 ? -11.461 -19.031 -24.531 1 98.69 118 ILE B C 1
ATOM 4164 O O . ILE B 1 118 ? -12.008 -17.953 -24.297 1 98.69 118 ILE B O 1
ATOM 4168 N N . LYS B 1 119 ? -10.969 -19.344 -25.688 1 97.94 119 LYS B N 1
ATOM 4169 C CA . LYS B 1 119 ? -10.711 -18.344 -26.719 1 97.94 119 LYS B CA 1
ATOM 4170 C C . LYS B 1 119 ? -12.016 -17.766 -27.25 1 97.94 119 LYS B C 1
ATOM 4172 O O . LYS B 1 119 ? -12.133 -16.547 -27.453 1 97.94 119 LYS B O 1
ATOM 4177 N N . GLN B 1 120 ? -13.031 -18.562 -27.484 1 97.25 120 GLN B N 1
ATOM 4178 C CA . GLN B 1 120 ? -14.273 -18.156 -28.125 1 97.25 120 GLN B CA 1
ATOM 4179 C C . GLN B 1 120 ? -15.008 -17.094 -27.297 1 97.25 120 GLN B C 1
ATOM 4181 O O . GLN B 1 120 ? -15.523 -16.125 -27.844 1 97.25 120 GLN B O 1
ATOM 4186 N N . THR B 1 121 ? -14.984 -17.25 -26.016 1 97.62 121 THR B N 1
ATOM 4187 C CA . THR B 1 121 ? -15.766 -16.375 -25.156 1 97.62 121 THR B CA 1
ATOM 4188 C C . THR B 1 121 ? -14.859 -15.367 -24.453 1 97.62 121 THR B C 1
ATOM 4190 O O . THR B 1 121 ? -15.336 -14.414 -23.828 1 97.62 121 THR B O 1
ATOM 4193 N N . GLY B 1 122 ? -13.531 -15.555 -24.609 1 98.38 122 GLY B N 1
ATOM 4194 C CA . GLY B 1 122 ? -12.625 -14.695 -23.844 1 98.38 122 GLY B CA 1
ATOM 4195 C C . GLY B 1 122 ? -12.789 -14.828 -22.344 1 98.38 122 GLY B C 1
ATOM 4196 O O . GLY B 1 122 ? -12.906 -13.82 -21.641 1 98.38 122 GLY B O 1
ATOM 4197 N N . THR B 1 123 ? -12.875 -16.047 -21.859 1 98.69 123 THR B N 1
ATOM 4198 C CA . THR B 1 123 ? -13.102 -16.328 -20.453 1 98.69 123 THR B CA 1
ATOM 4199 C C . THR B 1 123 ? -11.875 -17 -19.828 1 98.69 123 THR B C 1
ATOM 4201 O O . THR B 1 123 ? -11.312 -17.922 -20.422 1 98.69 123 THR B O 1
ATOM 4204 N N . LEU B 1 124 ? -11.461 -16.5 -18.734 1 98.81 124 LEU B N 1
ATOM 4205 C CA . LEU B 1 124 ? -10.352 -17.062 -17.969 1 98.81 124 LEU B CA 1
ATOM 4206 C C . LEU B 1 124 ? -10.859 -17.812 -16.734 1 98.81 124 LEU B C 1
ATOM 4208 O O . LEU B 1 124 ? -11.719 -17.297 -16.016 1 98.81 124 LEU B O 1
ATOM 4212 N N . GLU B 1 125 ? -10.367 -19.016 -16.547 1 98.88 125 GLU B N 1
ATOM 4213 C CA . GLU B 1 125 ? -10.703 -19.812 -15.367 1 98.88 125 GLU B CA 1
ATOM 4214 C C . GLU B 1 125 ? -9.453 -20.203 -14.578 1 98.88 125 GLU B C 1
ATOM 4216 O O . GLU B 1 125 ? -8.438 -20.578 -15.164 1 98.88 125 GLU B O 1
ATOM 4221 N N . LEU B 1 126 ? -9.438 -20.016 -13.328 1 98.88 126 LEU B N 1
ATOM 4222 C CA . LEU B 1 126 ? -8.43 -20.516 -12.398 1 98.88 126 LEU B CA 1
ATOM 4223 C C . LEU B 1 126 ? -9.062 -21.422 -11.352 1 98.88 126 LEU B C 1
ATOM 4225 O O . LEU B 1 126 ? -9.875 -20.969 -10.539 1 98.88 126 LEU B O 1
ATOM 4229 N N . ALA B 1 127 ? -8.719 -22.688 -11.328 1 98.81 127 ALA B N 1
ATOM 4230 C CA . ALA B 1 127 ? -9.336 -23.656 -10.422 1 98.81 127 ALA B CA 1
ATOM 4231 C C . ALA B 1 127 ? -8.305 -24.266 -9.469 1 98.81 127 ALA B C 1
ATOM 4233 O O . ALA B 1 127 ? -7.246 -24.719 -9.898 1 98.81 127 ALA B O 1
ATOM 4234 N N . ASN B 1 128 ? -8.625 -24.156 -8.234 1 97.25 128 ASN B N 1
ATOM 4235 C CA . ASN B 1 128 ? -7.922 -24.844 -7.156 1 97.25 128 ASN B CA 1
ATOM 4236 C C . ASN B 1 128 ? -8.727 -26.016 -6.609 1 97.25 128 ASN B C 1
ATOM 4238 O O . ASN B 1 128 ? -9.82 -25.812 -6.07 1 97.25 128 ASN B O 1
ATOM 4242 N N . PHE B 1 129 ? -8.047 -27.172 -6.684 1 98.19 129 PHE B N 1
ATOM 4243 C CA . PHE B 1 129 ? -8.766 -28.328 -6.148 1 98.19 129 PHE B CA 1
ATOM 4244 C C . PHE B 1 129 ? -8.609 -28.406 -4.633 1 98.19 129 PHE B C 1
ATOM 4246 O O . PHE B 1 129 ? -7.617 -27.922 -4.082 1 98.19 129 PHE B O 1
ATOM 4253 N N . SER B 1 130 ? -9.633 -28.938 -4.008 1 97.25 130 SER B N 1
ATOM 4254 C CA . SER B 1 130 ? -9.656 -29.156 -2.564 1 97.25 130 SER B CA 1
ATOM 4255 C C . SER B 1 130 ? -9.383 -27.859 -1.81 1 97.25 130 SER B C 1
ATOM 4257 O O . SER B 1 130 ? -8.547 -27.812 -0.91 1 97.25 130 SER B O 1
ATOM 4259 N N . ALA B 1 131 ? -10.031 -26.828 -2.201 1 96.5 131 ALA B N 1
ATOM 4260 C CA . ALA B 1 131 ? -9.922 -25.5 -1.591 1 96.5 131 ALA B CA 1
ATOM 4261 C C . ALA B 1 131 ? -11.297 -24.969 -1.207 1 96.5 131 ALA B C 1
ATOM 4263 O O . ALA B 1 131 ? -12.328 -25.516 -1.609 1 96.5 131 ALA B O 1
ATOM 4264 N N . ALA B 1 132 ? -11.297 -23.969 -0.403 1 95.75 132 ALA B N 1
ATOM 4265 C CA . ALA B 1 132 ? -12.539 -23.359 0.052 1 95.75 132 ALA B CA 1
ATOM 4266 C C . ALA B 1 132 ? -12.367 -21.844 0.246 1 95.75 132 ALA B C 1
ATOM 4268 O O . ALA B 1 132 ? -11.242 -21.344 0.315 1 95.75 132 ALA B O 1
ATOM 4269 N N . LEU B 1 133 ? -13.414 -21.141 0.177 1 94.62 133 LEU B N 1
ATOM 4270 C CA . LEU B 1 133 ? -13.477 -19.719 0.457 1 94.62 133 LEU B CA 1
ATOM 4271 C C . LEU B 1 133 ? -14.445 -19.438 1.602 1 94.62 133 LEU B C 1
ATOM 4273 O O . LEU B 1 133 ? -15.523 -20.031 1.675 1 94.62 133 LEU B O 1
ATOM 4277 N N . ASP B 1 134 ? -14.062 -18.578 2.486 1 92.5 134 ASP B N 1
ATOM 4278 C CA . ASP B 1 134 ? -14.859 -18.156 3.633 1 92.5 134 ASP B CA 1
ATOM 4279 C C . ASP B 1 134 ? -15.203 -16.672 3.545 1 92.5 134 ASP B C 1
ATOM 4281 O O . ASP B 1 134 ? -14.375 -15.859 3.113 1 92.5 134 ASP B O 1
ATOM 4285 N N . PRO B 1 135 ? -16.438 -16.328 3.996 1 91.5 135 PRO B N 1
ATOM 4286 C CA . PRO B 1 135 ? -16.828 -14.922 3.957 1 91.5 135 PRO B CA 1
ATOM 4287 C C . PRO B 1 135 ? -15.852 -14.016 4.707 1 91.5 135 PRO B C 1
ATOM 4289 O O . PRO B 1 135 ? -15.734 -12.828 4.383 1 91.5 135 PRO B O 1
ATOM 4292 N N . ARG B 1 136 ? -15.164 -14.523 5.688 1 88.12 136 ARG B N 1
ATOM 4293 C CA . ARG B 1 136 ? -14.188 -13.734 6.43 1 88.12 136 ARG B CA 1
ATOM 4294 C C . ARG B 1 136 ? -13.07 -13.25 5.512 1 88.12 136 ARG B C 1
ATOM 4296 O O . ARG B 1 136 ? -12.414 -12.25 5.801 1 88.12 136 ARG B O 1
ATOM 4303 N N . HIS B 1 137 ? -12.883 -13.922 4.375 1 91.5 137 HIS B N 1
ATOM 4304 C CA . HIS B 1 137 ? -11.82 -13.578 3.434 1 91.5 137 HIS B CA 1
ATOM 4305 C C . HIS B 1 137 ? -12.211 -12.367 2.592 1 91.5 137 HIS B C 1
ATOM 4307 O O . HIS B 1 137 ? -11.383 -11.82 1.856 1 91.5 137 HIS B O 1
ATOM 4313 N N . LEU B 1 138 ? -13.438 -11.906 2.758 1 94.25 138 LEU B N 1
ATOM 4314 C CA . LEU B 1 138 ? -13.914 -10.766 1.979 1 94.25 138 LEU B CA 1
ATOM 4315 C C . LEU B 1 138 ? -13.469 -9.453 2.613 1 94.25 138 LEU B C 1
ATOM 4317 O O . LEU B 1 138 ? -13.531 -8.398 1.979 1 94.25 138 LEU B O 1
ATOM 4321 N N . SER B 1 139 ? -13.047 -9.469 3.859 1 94.12 139 SER B N 1
ATOM 4322 C CA . SER B 1 139 ? -12.523 -8.281 4.523 1 94.12 139 SER B CA 1
ATOM 4323 C C . SER B 1 139 ? -11.039 -8.102 4.254 1 94.12 139 SER B C 1
ATOM 4325 O O . SER B 1 139 ? -10.289 -9.086 4.18 1 94.12 139 SER B O 1
ATOM 4327 N N . LEU B 1 140 ? -10.609 -6.855 4.094 1 95.69 140 LEU B N 1
ATOM 4328 C CA . LEU B 1 140 ? -9.172 -6.609 3.994 1 95.69 140 LEU B CA 1
ATOM 4329 C C . LEU B 1 140 ? -8.469 -6.988 5.293 1 95.69 140 LEU B C 1
ATOM 4331 O O . LEU B 1 140 ? -8.953 -6.688 6.383 1 95.69 140 LEU B O 1
ATOM 4335 N N . GLY B 1 141 ? -7.344 -7.695 5.117 1 91.81 141 GLY B N 1
ATOM 4336 C CA . GLY B 1 141 ? -6.578 -8.125 6.277 1 91.81 141 GLY B CA 1
ATOM 4337 C C . GLY B 1 141 ? -6.879 -9.555 6.695 1 91.81 141 GLY B C 1
ATOM 4338 O O . GLY B 1 141 ? -6.148 -10.141 7.496 1 91.81 141 GLY B O 1
ATOM 4339 N N . GLY B 1 142 ? -7.945 -10.141 6.23 1 81.12 142 GLY B N 1
ATOM 4340 C CA . GLY B 1 142 ? -8.305 -11.508 6.555 1 81.12 142 GLY B CA 1
ATOM 4341 C C . GLY B 1 142 ? -7.473 -12.531 5.801 1 81.12 142 GLY B C 1
ATOM 4342 O O . GLY B 1 142 ? -7.801 -12.891 4.668 1 81.12 142 GLY B O 1
ATOM 4343 N N . THR B 1 143 ? -6.223 -12.797 6.27 1 80.62 143 THR B N 1
ATOM 4344 C CA . THR B 1 143 ? -5.391 -13.766 5.566 1 80.62 143 THR B CA 1
ATOM 4345 C C . THR B 1 143 ? -4.824 -14.797 6.531 1 80.62 143 THR B C 1
ATOM 4347 O O . THR B 1 143 ? -4.594 -14.5 7.707 1 80.62 143 THR B O 1
ATOM 4350 N N . THR B 1 144 ? -4.703 -15.969 6.004 1 76.75 144 THR B N 1
ATOM 4351 C CA . THR B 1 144 ? -4.047 -17.062 6.723 1 76.75 144 THR B CA 1
ATOM 4352 C C . THR B 1 144 ? -2.613 -17.234 6.23 1 76.75 144 THR B C 1
ATOM 4354 O O . THR B 1 144 ? -1.892 -18.109 6.719 1 76.75 144 THR B O 1
ATOM 4357 N N . LYS B 1 145 ? -2.172 -16.406 5.324 1 74 145 LYS B N 1
ATOM 4358 C CA . LYS B 1 145 ? -0.918 -16.609 4.605 1 74 145 LYS B CA 1
ATOM 4359 C C . LYS B 1 145 ? 0.202 -15.758 5.188 1 74 145 LYS B C 1
ATOM 4361 O O . LYS B 1 145 ? 1.372 -15.938 4.844 1 74 145 LYS B O 1
ATOM 4366 N N . ARG B 1 146 ? 0.009 -14.859 6.082 1 74.44 146 ARG B N 1
ATOM 4367 C CA . ARG B 1 146 ? 0.943 -13.828 6.52 1 74.44 146 ARG B CA 1
ATOM 4368 C C . ARG B 1 146 ? 2.201 -14.445 7.117 1 74.44 146 ARG B C 1
ATOM 4370 O O . ARG B 1 146 ? 3.311 -13.969 6.879 1 74.44 146 ARG B O 1
ATOM 4377 N N . ASP B 1 147 ? 2.117 -15.523 7.734 1 71.69 147 ASP B N 1
ATOM 4378 C CA . ASP B 1 147 ? 3.262 -16.078 8.453 1 71.69 147 ASP B CA 1
ATOM 4379 C C . ASP B 1 147 ? 3.809 -17.312 7.738 1 71.69 147 ASP B C 1
ATOM 4381 O O . ASP B 1 147 ? 4.703 -17.984 8.25 1 71.69 147 ASP B O 1
ATOM 4385 N N . GLY B 1 148 ? 3.219 -17.469 6.594 1 73.31 148 GLY B N 1
ATOM 4386 C CA . GLY B 1 148 ? 3.68 -18.656 5.891 1 73.31 148 GLY B CA 1
ATOM 4387 C C . GLY B 1 148 ? 4.969 -18.422 5.117 1 73.31 148 GLY B C 1
ATOM 4388 O O . GLY B 1 148 ? 5.086 -17.453 4.379 1 73.31 148 GLY B O 1
ATOM 4389 N N . SER B 1 149 ? 5.891 -19.25 5.27 1 77.06 149 SER B N 1
ATOM 4390 C CA . SER B 1 149 ? 7.184 -19.109 4.602 1 77.06 149 SER B CA 1
ATOM 4391 C C . SER B 1 149 ? 7.094 -19.531 3.139 1 77.06 149 SER B C 1
ATOM 4393 O O . SER B 1 149 ? 7.875 -19.062 2.305 1 77.06 149 SER B O 1
ATOM 4395 N N . LYS B 1 150 ? 6.094 -20.297 2.807 1 82.38 150 LYS B N 1
ATOM 4396 C CA . LYS B 1 150 ? 6.051 -20.859 1.461 1 82.38 150 LYS B CA 1
ATOM 4397 C C . LYS B 1 150 ? 5.191 -20 0.534 1 82.38 150 LYS B C 1
ATOM 4399 O O . LYS B 1 150 ? 5.363 -20.031 -0.687 1 82.38 150 LYS B O 1
ATOM 4404 N N . THR B 1 151 ? 4.316 -19.219 1.113 1 86.19 151 THR B N 1
ATOM 4405 C CA . THR B 1 151 ? 3.357 -18.469 0.306 1 86.19 151 THR B CA 1
ATOM 4406 C C . THR B 1 151 ? 3.854 -17.047 0.054 1 86.19 151 THR B C 1
ATOM 4408 O O . THR B 1 151 ? 4.672 -16.531 0.815 1 86.19 151 THR B O 1
ATOM 4411 N N . ALA B 1 152 ? 3.383 -16.484 -1.008 1 82.81 152 ALA B N 1
ATOM 4412 C CA . ALA B 1 152 ? 3.764 -15.125 -1.394 1 82.81 152 ALA B CA 1
ATOM 4413 C C . ALA B 1 152 ? 2.838 -14.094 -0.755 1 82.81 152 ALA B C 1
ATOM 4415 O O . ALA B 1 152 ? 3.248 -12.961 -0.498 1 82.81 152 ALA B O 1
ATOM 4416 N N . GLY B 1 153 ? 1.641 -14.469 -0.512 1 84.38 153 GLY B N 1
ATOM 4417 C CA . GLY B 1 153 ? 0.659 -13.531 0.014 1 84.38 153 GLY B CA 1
ATOM 4418 C C . GLY B 1 153 ? 0.944 -13.109 1.443 1 84.38 153 GLY B C 1
ATOM 4419 O O . GLY B 1 153 ? 1.292 -13.938 2.285 1 84.38 153 GLY B O 1
ATOM 4420 N N . THR B 1 154 ? 0.803 -11.75 1.684 1 83.06 154 THR B N 1
ATOM 4421 C CA . THR B 1 154 ? 1.13 -11.305 3.033 1 83.06 154 THR B CA 1
ATOM 4422 C C . THR B 1 154 ? 0.153 -10.227 3.498 1 83.06 154 THR B C 1
ATOM 4424 O O . THR B 1 154 ? -0.062 -10.055 4.699 1 83.06 154 THR B O 1
ATOM 4427 N N . HIS B 1 155 ? -0.633 -9.617 2.678 1 90.12 155 HIS B N 1
ATOM 4428 C CA . HIS B 1 155 ? -1.33 -8.391 3.059 1 90.12 155 HIS B CA 1
ATOM 4429 C C . HIS B 1 155 ? -2.807 -8.664 3.328 1 90.12 155 HIS B C 1
ATOM 4431 O O . HIS B 1 155 ? -3.477 -7.863 3.99 1 90.12 155 HIS B O 1
ATOM 4437 N N . GLY B 1 156 ? -3.389 -9.727 2.721 1 91.69 156 GLY B N 1
ATOM 4438 C CA . GLY B 1 156 ? -4.789 -10.062 2.922 1 91.69 156 GLY B CA 1
ATOM 4439 C C . GLY B 1 156 ? -5.738 -9.148 2.176 1 91.69 156 GLY B C 1
ATOM 4440 O O . GLY B 1 156 ? -6.844 -8.875 2.648 1 91.69 156 GLY B O 1
ATOM 4441 N N . GLU B 1 157 ? -5.324 -8.602 1.084 1 94.56 157 GLU B N 1
ATOM 4442 C CA . GLU B 1 157 ? -6.199 -7.703 0.336 1 94.56 157 GLU B CA 1
ATOM 4443 C C . GLU B 1 157 ? -6.273 -8.109 -1.135 1 94.56 157 GLU B C 1
ATOM 4445 O O . GLU B 1 157 ? -7.148 -7.637 -1.867 1 94.56 157 GLU B O 1
ATOM 4450 N N . GLY B 1 158 ? -5.543 -9.055 -1.558 1 94.06 158 GLY B N 1
ATOM 4451 C CA . GLY B 1 158 ? -5.191 -9.258 -2.955 1 94.06 158 GLY B CA 1
ATOM 4452 C C . GLY B 1 158 ? -6.398 -9.5 -3.842 1 94.06 158 GLY B C 1
ATOM 4453 O O . GLY B 1 158 ? -6.688 -8.703 -4.734 1 94.06 158 GLY B O 1
ATOM 4454 N N . PHE B 1 159 ? -7.207 -10.562 -3.609 1 95.12 159 PHE B N 1
ATOM 4455 C CA . PHE B 1 159 ? -8.219 -10.922 -4.594 1 95.12 159 PHE B CA 1
ATOM 4456 C C . PHE B 1 159 ? -9.398 -9.953 -4.543 1 95.12 159 PHE B C 1
ATOM 4458 O O . PHE B 1 159 ? -10.117 -9.797 -5.531 1 95.12 159 PHE B O 1
ATOM 4465 N N . LYS B 1 160 ? -9.594 -9.219 -3.365 1 97.44 160 LYS B N 1
ATOM 4466 C CA . LYS B 1 160 ? -10.648 -8.211 -3.318 1 97.44 160 LYS B CA 1
ATOM 4467 C C . LYS B 1 160 ? -10.312 -7.023 -4.223 1 97.44 160 LYS B C 1
ATOM 4469 O O . LYS B 1 160 ? -11.164 -6.562 -4.984 1 97.44 160 LYS B O 1
ATOM 4474 N N . VAL B 1 161 ? -9.039 -6.59 -4.078 1 97.88 161 VAL B N 1
ATOM 4475 C CA . VAL B 1 161 ? -8.602 -5.484 -4.926 1 97.88 161 VAL B CA 1
ATOM 4476 C C . VAL B 1 161 ? -8.578 -5.93 -6.387 1 97.88 161 VAL B C 1
ATOM 4478 O O . VAL B 1 161 ? -8.922 -5.156 -7.281 1 97.88 161 VAL B O 1
ATOM 4481 N N . ALA B 1 162 ? -8.172 -7.195 -6.613 1 98.62 162 ALA B N 1
ATOM 4482 C CA . ALA B 1 162 ? -8.203 -7.738 -7.969 1 98.62 162 ALA B CA 1
ATOM 4483 C C . ALA B 1 162 ? -9.617 -7.734 -8.531 1 98.62 162 ALA B C 1
ATOM 4485 O O . ALA B 1 162 ? -9.836 -7.371 -9.688 1 98.62 162 ALA B O 1
ATOM 4486 N N . ALA B 1 163 ? -10.602 -8.164 -7.723 1 98.75 163 ALA B N 1
ATOM 4487 C CA . ALA B 1 163 ? -12 -8.141 -8.133 1 98.75 163 ALA B CA 1
ATOM 4488 C C . ALA B 1 163 ? -12.445 -6.715 -8.453 1 98.75 163 ALA B C 1
ATOM 4490 O O . ALA B 1 163 ? -13.148 -6.484 -9.445 1 98.75 163 ALA B O 1
ATOM 4491 N N . LEU B 1 164 ? -12.047 -5.77 -7.652 1 98.69 164 LEU B N 1
ATOM 4492 C CA . LEU B 1 164 ? -12.352 -4.363 -7.875 1 98.69 164 LEU B CA 1
ATOM 4493 C C . LEU B 1 164 ? -11.836 -3.898 -9.227 1 98.69 164 LEU B C 1
ATOM 4495 O O . LEU B 1 164 ? -12.586 -3.332 -10.031 1 98.69 164 LEU B O 1
ATOM 4499 N N . VAL B 1 165 ? -10.547 -4.141 -9.453 1 98.62 165 VAL B N 1
ATOM 4500 C CA . VAL B 1 165 ? -9.883 -3.691 -10.672 1 98.62 165 VAL B CA 1
ATOM 4501 C C . VAL B 1 165 ? -10.539 -4.336 -11.883 1 98.62 165 VAL B C 1
ATOM 4503 O O . VAL B 1 165 ? -10.805 -3.662 -12.883 1 98.62 165 VAL B O 1
ATOM 4506 N N . MET B 1 166 ? -10.844 -5.637 -11.812 1 98.75 166 MET B N 1
ATOM 4507 C CA . MET B 1 166 ? -11.516 -6.312 -12.914 1 98.75 166 MET B CA 1
ATOM 4508 C C . MET B 1 166 ? -12.898 -5.707 -13.164 1 98.75 166 MET B C 1
ATOM 4510 O O . MET B 1 166 ? -13.258 -5.406 -14.305 1 98.75 166 MET B O 1
ATOM 4514 N N . THR B 1 167 ? -13.68 -5.52 -12.102 1 98.56 167 THR B N 1
ATOM 4515 C CA . THR B 1 167 ? -15.047 -5.02 -12.203 1 98.56 167 THR B CA 1
ATOM 4516 C C . THR B 1 167 ? -15.062 -3.619 -12.805 1 98.56 167 THR B C 1
ATOM 4518 O O . THR B 1 167 ? -15.883 -3.328 -13.688 1 98.56 167 THR B O 1
ATOM 4521 N N . ARG B 1 168 ? -14.18 -2.715 -12.367 1 97.44 168 ARG B N 1
ATOM 4522 C CA . ARG B 1 168 ? -14.195 -1.349 -12.875 1 97.44 168 ARG B CA 1
ATOM 4523 C C . ARG B 1 168 ? -13.766 -1.308 -14.344 1 97.44 168 ARG B C 1
ATOM 4525 O O . ARG B 1 168 ? -13.992 -0.315 -15.031 1 97.44 168 ARG B O 1
ATOM 4532 N N . ASN B 1 169 ? -13.062 -2.344 -14.82 1 97.81 169 ASN B N 1
ATOM 4533 C CA . ASN B 1 169 ? -12.672 -2.459 -16.219 1 97.81 169 ASN B CA 1
ATOM 4534 C C . ASN B 1 169 ? -13.672 -3.311 -17.016 1 97.81 169 ASN B C 1
ATOM 4536 O O . ASN B 1 169 ? -13.312 -3.912 -18.016 1 97.81 169 ASN B O 1
ATOM 4540 N N . ASN B 1 170 ? -14.867 -3.506 -16.484 1 97.81 170 ASN B N 1
ATOM 4541 C CA . ASN B 1 170 ? -16.016 -4.137 -17.125 1 97.81 170 ASN B CA 1
ATOM 4542 C C . ASN B 1 170 ? -15.828 -5.645 -17.25 1 97.81 170 ASN B C 1
ATOM 4544 O O . ASN B 1 170 ? -16.328 -6.262 -18.188 1 97.81 170 ASN B O 1
ATOM 4548 N N . ARG B 1 171 ? -14.992 -6.223 -16.422 1 98.62 171 ARG B N 1
ATOM 4549 C CA . ARG B 1 171 ? -14.898 -7.676 -16.328 1 98.62 171 ARG B CA 1
ATOM 4550 C C . ARG B 1 171 ? -15.891 -8.219 -15.305 1 98.62 171 ARG B C 1
ATOM 4552 O O . ARG B 1 171 ? -16.266 -7.512 -14.367 1 98.62 171 ARG B O 1
ATOM 4559 N N . VAL B 1 172 ? -16.312 -9.414 -15.5 1 98.62 172 VAL B N 1
ATOM 4560 C CA . VAL B 1 172 ? -17.188 -10.117 -14.578 1 98.62 172 VAL B CA 1
ATOM 4561 C C . VAL B 1 172 ? -16.406 -11.195 -13.836 1 98.62 172 VAL B C 1
ATOM 4563 O O . VAL B 1 172 ? -15.82 -12.086 -14.461 1 98.62 172 VAL B O 1
ATOM 4566 N N . VAL B 1 173 ? -16.344 -11.047 -12.523 1 98.75 173 VAL B N 1
ATOM 4567 C CA . VAL B 1 173 ? -15.656 -12.031 -11.688 1 98.75 173 VAL B CA 1
ATOM 4568 C C . VAL B 1 173 ? -16.688 -12.906 -10.977 1 98.75 173 VAL B C 1
ATOM 4570 O O . VAL B 1 173 ? -17.5 -12.406 -10.195 1 98.75 173 VAL B O 1
ATOM 4573 N N . HIS B 1 174 ? -16.625 -14.164 -11.273 1 98.56 174 HIS B N 1
ATOM 4574 C CA . HIS B 1 174 ? -17.516 -15.172 -10.688 1 98.56 174 HIS B CA 1
ATOM 4575 C C . HIS B 1 174 ? -16.703 -16.281 -10.023 1 98.56 174 HIS B C 1
ATOM 4577 O O . HIS B 1 174 ? -15.875 -16.922 -10.672 1 98.56 174 HIS B O 1
ATOM 4583 N N . ILE B 1 175 ? -16.984 -16.484 -8.75 1 98.81 175 ILE B N 1
ATOM 4584 C CA . ILE B 1 175 ? -16.281 -17.531 -8.016 1 98.81 175 ILE B CA 1
ATOM 4585 C C . ILE B 1 175 ? -17.281 -18.609 -7.578 1 98.81 175 ILE B C 1
ATOM 4587 O O . ILE B 1 175 ? -18.391 -18.297 -7.148 1 98.81 175 ILE B O 1
ATOM 4591 N N . GLU B 1 176 ? -16.953 -19.844 -7.742 1 98.5 176 GLU B N 1
ATOM 4592 C CA . GLU B 1 176 ? -17.656 -20.984 -7.152 1 98.5 176 GLU B CA 1
ATOM 4593 C C . GLU B 1 176 ? -16.797 -21.656 -6.078 1 98.5 176 GLU B C 1
ATOM 4595 O O . GLU B 1 176 ? -15.68 -22.094 -6.352 1 98.5 176 GLU B O 1
ATOM 4600 N N . ALA B 1 177 ? -17.234 -21.656 -4.941 1 98 177 ALA B N 1
ATOM 4601 C CA . ALA B 1 177 ? -16.5 -22.188 -3.805 1 98 177 ALA B CA 1
ATOM 4602 C C . ALA B 1 177 ? -17.422 -22.438 -2.619 1 98 177 ALA B C 1
ATOM 4604 O O . ALA B 1 177 ? -18.391 -21.703 -2.416 1 98 177 ALA B O 1
ATOM 4605 N N . SER B 1 178 ? -17.203 -23.484 -1.864 1 97.31 178 SER B N 1
ATOM 4606 C CA . SER B 1 178 ? -17.859 -23.734 -0.581 1 97.31 178 SER B CA 1
ATOM 4607 C C . SER B 1 178 ? -19.359 -23.875 -0.745 1 97.31 178 SER B C 1
ATOM 4609 O O . SER B 1 178 ? -20.141 -23.344 0.056 1 97.31 178 SER B O 1
ATOM 4611 N N . SER B 1 179 ? -19.75 -24.422 -1.869 1 97.06 179 SER B N 1
ATOM 4612 C CA . SER B 1 179 ? -21.141 -24.766 -2.193 1 97.06 179 SER B CA 1
ATOM 4613 C C . SER B 1 179 ? -21.969 -23.516 -2.457 1 97.06 179 SER B C 1
ATOM 4615 O O . SER B 1 179 ? -23.188 -23.531 -2.264 1 97.06 179 SER B O 1
ATOM 4617 N N . VAL B 1 180 ? -21.344 -22.406 -2.773 1 98.12 180 VAL B N 1
ATOM 4618 C CA . VAL B 1 180 ? -22.062 -21.188 -3.105 1 98.12 180 VAL B CA 1
ATOM 4619 C C . VAL B 1 180 ? -21.391 -20.469 -4.273 1 98.12 180 VAL B C 1
ATOM 4621 O O . VAL B 1 180 ? -20.266 -20.828 -4.66 1 98.12 180 VAL B O 1
ATOM 4624 N N . TYR B 1 181 ? -22.109 -19.516 -4.855 1 98.44 181 TYR B N 1
ATOM 4625 C CA . TYR B 1 181 ? -21.609 -18.641 -5.895 1 98.44 181 TYR B CA 1
ATOM 4626 C C . TYR B 1 181 ? -21.281 -17.266 -5.328 1 98.44 181 TYR B C 1
ATOM 4628 O O . TYR B 1 181 ? -22.047 -16.719 -4.516 1 98.44 181 TYR B O 1
ATOM 4636 N N . TRP B 1 182 ? -20.125 -16.719 -5.641 1 98.56 182 TRP B N 1
ATOM 4637 C CA . TRP B 1 182 ? -19.703 -15.375 -5.273 1 98.56 182 TRP B CA 1
ATOM 4638 C C . TRP B 1 182 ? -19.594 -14.477 -6.504 1 98.56 182 TRP B C 1
ATOM 4640 O O . TRP B 1 182 ? -18.812 -14.75 -7.422 1 98.56 182 TRP B O 1
ATOM 4650 N N . ARG B 1 183 ? -20.375 -13.438 -6.527 1 98.5 183 ARG B N 1
ATOM 4651 C CA . ARG B 1 183 ? -20.359 -12.508 -7.656 1 98.5 183 ARG B CA 1
ATOM 4652 C C . ARG B 1 183 ? -20.047 -11.094 -7.195 1 98.5 183 ARG B C 1
ATOM 4654 O O . ARG B 1 183 ? -20.625 -10.609 -6.215 1 98.5 183 ARG B O 1
ATOM 4661 N N . PHE B 1 184 ? -19.172 -10.445 -7.945 1 98.56 184 PHE B N 1
ATOM 4662 C CA . PHE B 1 184 ? -18.766 -9.094 -7.566 1 98.56 184 PHE B CA 1
ATOM 4663 C C . PHE B 1 184 ? -19.406 -8.055 -8.477 1 98.56 184 PHE B C 1
ATOM 4665 O O . PHE B 1 184 ? -19.578 -8.297 -9.672 1 98.56 184 PHE B O 1
ATOM 4672 N N . GLY B 1 185 ? -19.75 -6.969 -7.91 1 97.94 185 GLY B N 1
ATOM 4673 C CA . GLY B 1 185 ? -20.328 -5.848 -8.625 1 97.94 185 GLY B CA 1
ATOM 4674 C C . GLY B 1 185 ? -20.406 -4.582 -7.793 1 97.94 185 GLY B C 1
ATOM 4675 O O . GLY B 1 185 ? -20.125 -4.605 -6.594 1 97.94 185 GLY B O 1
ATOM 4676 N N . PHE B 1 186 ? -20.703 -3.48 -8.477 1 96.94 186 PHE B N 1
ATOM 4677 C CA . PHE B 1 186 ? -20.812 -2.199 -7.785 1 96.94 186 PHE B CA 1
ATOM 4678 C C . PHE B 1 186 ? -22.234 -1.958 -7.297 1 96.94 186 PHE B C 1
ATOM 4680 O O . PHE B 1 186 ? -23.203 -2.273 -7.996 1 96.94 186 PHE B O 1
ATOM 4687 N N . ARG B 1 187 ? -22.297 -1.515 -6.094 1 94.31 187 ARG B N 1
ATOM 4688 C CA . ARG B 1 187 ? -23.562 -1.187 -5.461 1 94.31 187 ARG B CA 1
ATOM 4689 C C . ARG B 1 187 ? -23.5 0.162 -4.754 1 94.31 187 ARG B C 1
ATOM 4691 O O . ARG B 1 187 ? -22.516 0.896 -4.902 1 94.31 187 ARG B O 1
ATOM 4698 N N . GLY B 1 188 ? -24.641 0.521 -3.99 1 87.25 188 GLY B N 1
ATOM 4699 C CA . GLY B 1 188 ? -24.75 1.797 -3.303 1 87.25 188 GLY B CA 1
ATOM 4700 C C . GLY B 1 188 ? -25.5 2.846 -4.105 1 87.25 188 GLY B C 1
ATOM 4701 O O . GLY B 1 188 ? -25.875 2.609 -5.258 1 87.25 188 GLY B O 1
ATOM 4702 N N . ASP B 1 189 ? -25.609 3.973 -3.527 1 83.44 189 ASP B N 1
ATOM 4703 C CA . ASP B 1 189 ? -26.406 5.027 -4.133 1 83.44 189 ASP B CA 1
ATOM 4704 C C . ASP B 1 189 ? -25.812 5.473 -5.469 1 83.44 189 ASP B C 1
ATOM 4706 O O . ASP B 1 189 ? -26.547 5.688 -6.438 1 83.44 189 ASP B O 1
ATOM 4710 N N . ASN B 1 190 ? -24.547 5.523 -5.484 1 87.38 190 ASN B N 1
ATOM 4711 C CA . ASN B 1 190 ? -23.875 5.984 -6.691 1 87.38 190 ASN B CA 1
ATOM 4712 C C . ASN B 1 190 ? -23.344 4.816 -7.516 1 87.38 190 ASN B C 1
ATOM 4714 O O . ASN B 1 190 ? -22.672 5.02 -8.531 1 87.38 190 ASN B O 1
ATOM 4718 N N . LYS B 1 191 ? -23.562 3.531 -7.078 1 92.06 191 LYS B N 1
ATOM 4719 C CA . LYS B 1 191 ? -23.094 2.318 -7.746 1 92.06 191 LYS B CA 1
ATOM 4720 C C . LYS B 1 191 ? -21.578 2.338 -7.926 1 92.06 191 LYS B C 1
ATOM 4722 O O . LYS B 1 191 ? -21.078 2.08 -9.023 1 92.06 191 LYS B O 1
ATOM 4727 N N . ASP B 1 192 ? -20.906 2.76 -6.906 1 93.62 192 ASP B N 1
ATOM 4728 C CA . ASP B 1 192 ? -19.453 2.898 -6.996 1 93.62 192 ASP B CA 1
ATOM 4729 C C . ASP B 1 192 ? -18.766 2.141 -5.863 1 93.62 192 ASP B C 1
ATOM 4731 O O . ASP B 1 192 ? -17.562 2.281 -5.664 1 93.62 192 ASP B O 1
ATOM 4735 N N . LYS B 1 193 ? -19.594 1.368 -5.129 1 95.12 193 LYS B N 1
ATOM 4736 C CA . LYS B 1 193 ? -19.047 0.588 -4.027 1 95.12 193 LYS B CA 1
ATOM 4737 C C . LYS B 1 193 ? -19.031 -0.901 -4.355 1 95.12 193 LYS B C 1
ATOM 4739 O O . LYS B 1 193 ? -20.078 -1.472 -4.703 1 95.12 193 LYS B O 1
ATOM 4744 N N . LEU B 1 194 ? -17.875 -1.479 -4.258 1 97.62 194 LEU B N 1
ATOM 4745 C CA . LEU B 1 194 ? -17.766 -2.895 -4.59 1 97.62 194 LEU B CA 1
ATOM 4746 C C . LEU B 1 194 ? -18.5 -3.754 -3.562 1 97.62 194 LEU B C 1
ATOM 4748 O O . LEU B 1 194 ? -18.406 -3.51 -2.357 1 97.62 194 LEU B O 1
ATOM 4752 N N . ALA B 1 195 ? -19.234 -4.695 -4.016 1 97.62 195 ALA B N 1
ATOM 4753 C CA . ALA B 1 195 ? -19.938 -5.664 -3.184 1 97.62 195 ALA B CA 1
ATOM 4754 C C . ALA B 1 195 ? -19.797 -7.078 -3.744 1 97.62 195 ALA B C 1
ATOM 4756 O O . ALA B 1 195 ? -19.484 -7.254 -4.926 1 97.62 195 ALA B O 1
ATOM 4757 N N . CYS B 1 196 ? -19.859 -8.023 -2.906 1 98 196 CYS B N 1
ATOM 4758 C CA . CYS B 1 196 ? -19.906 -9.438 -3.279 1 98 196 CYS B CA 1
ATOM 4759 C C . CYS B 1 196 ? -21.281 -10.031 -2.953 1 98 196 CYS B C 1
ATOM 4761 O O . CYS B 1 196 ? -21.719 -9.984 -1.804 1 98 196 CYS B O 1
ATOM 4763 N N . GLN B 1 197 ? -21.969 -10.492 -3.916 1 98.31 197 GLN B N 1
ATOM 4764 C CA . GLN B 1 197 ? -23.234 -11.195 -3.73 1 98.31 197 GLN B CA 1
ATOM 4765 C C . GLN B 1 197 ? -23.016 -12.703 -3.664 1 98.31 197 GLN B C 1
ATOM 4767 O O . GLN B 1 197 ? -22.453 -13.297 -4.578 1 98.31 197 GLN B O 1
ATOM 4772 N N . ILE B 1 198 ? -23.438 -13.297 -2.596 1 97.81 198 ILE B N 1
ATOM 4773 C CA . ILE B 1 198 ? -23.344 -14.742 -2.404 1 97.81 198 ILE B CA 1
ATOM 4774 C C . ILE B 1 198 ? -24.719 -15.383 -2.617 1 97.81 198 ILE B C 1
ATOM 4776 O O . ILE B 1 198 ? -25.703 -14.969 -2.008 1 97.81 198 ILE B O 1
ATOM 4780 N N . THR B 1 199 ? -24.766 -16.312 -3.482 1 98 199 THR B N 1
ATOM 4781 C CA . THR B 1 199 ? -26 -17.047 -3.768 1 98 199 THR B CA 1
ATOM 4782 C C . THR B 1 199 ? -25.766 -18.547 -3.723 1 98 199 THR B C 1
ATOM 4784 O O . THR B 1 199 ? -24.625 -19.016 -3.869 1 98 199 THR B O 1
ATOM 4787 N N . LYS B 1 200 ? -26.844 -19.281 -3.525 1 96.44 200 LYS B N 1
ATOM 4788 C CA . LYS B 1 200 ? -26.734 -20.75 -3.473 1 96.44 200 LYS B CA 1
ATOM 4789 C C . LYS B 1 200 ? -27.156 -21.375 -4.801 1 96.44 200 LYS B C 1
ATOM 4791 O O . LYS B 1 200 ? -28.172 -20.969 -5.391 1 96.44 200 LYS B O 1
ATOM 4796 N N . PRO B 1 201 ? -26.297 -22.234 -5.219 1 96.31 201 PRO B N 1
ATOM 4797 C CA . PRO B 1 201 ? -26.766 -23 -6.375 1 96.31 201 PRO B CA 1
ATOM 4798 C C . PRO B 1 201 ? -27.953 -23.891 -6.039 1 96.31 201 PRO B C 1
ATOM 4800 O O . PRO B 1 201 ? -28.25 -24.125 -4.863 1 96.31 201 PRO B O 1
ATOM 4803 N N . ALA B 1 202 ? -28.594 -24.391 -7.129 1 95.38 202 ALA B N 1
ATOM 4804 C CA . ALA B 1 202 ? -29.656 -25.391 -6.938 1 95.38 202 ALA B CA 1
ATOM 4805 C C . ALA B 1 202 ? -29.109 -26.656 -6.285 1 95.38 202 ALA B C 1
ATOM 4807 O O . ALA B 1 202 ? -27.984 -27.062 -6.555 1 95.38 202 ALA B O 1
ATOM 4808 N N . THR B 1 203 ? -29.922 -27.219 -5.426 1 94.25 203 THR B N 1
ATOM 4809 C CA . THR B 1 203 ? -29.531 -28.453 -4.742 1 94.25 203 THR B CA 1
ATOM 4810 C C . THR B 1 203 ? -29.156 -29.531 -5.75 1 94.25 203 THR B C 1
ATOM 4812 O O . THR B 1 203 ? -28.266 -30.344 -5.5 1 94.25 203 THR B O 1
ATOM 4815 N N . SER B 1 204 ? -29.844 -29.547 -6.805 1 95.56 204 SER B N 1
ATOM 4816 C CA . SER B 1 204 ? -29.562 -30.531 -7.848 1 95.56 204 SER B CA 1
ATOM 4817 C C . SER B 1 204 ? -28.172 -30.359 -8.422 1 95.56 204 SER B C 1
ATOM 4819 O O . SER B 1 204 ? -27.5 -31.344 -8.75 1 95.56 204 SER B O 1
ATOM 4821 N N . THR B 1 205 ? -27.797 -29.109 -8.516 1 94.5 205 THR B N 1
ATOM 4822 C CA . THR B 1 205 ? -26.469 -28.812 -9.023 1 94.5 205 THR B CA 1
ATOM 4823 C C . THR B 1 205 ? -25.391 -29.328 -8.062 1 94.5 205 THR B C 1
ATOM 4825 O O . THR B 1 205 ? -24.406 -29.922 -8.5 1 94.5 205 THR B O 1
ATOM 4828 N N . ILE B 1 206 ? -25.578 -29.141 -6.836 1 94.69 206 ILE B N 1
ATOM 4829 C CA . ILE B 1 206 ? -24.625 -29.594 -5.82 1 94.69 206 ILE B CA 1
ATOM 4830 C C . ILE B 1 206 ? -24.547 -31.109 -5.82 1 94.69 206 ILE B C 1
ATOM 4832 O O . ILE B 1 206 ? -23.453 -31.688 -5.754 1 94.69 206 ILE B O 1
ATOM 4836 N N . LYS B 1 207 ? -25.688 -31.719 -5.875 1 95 207 LYS B N 1
ATOM 4837 C CA . LYS B 1 207 ? -25.734 -33.188 -5.906 1 95 207 LYS B CA 1
ATOM 4838 C C . LYS B 1 207 ? -25.016 -33.75 -7.133 1 95 207 LYS B C 1
ATOM 4840 O O . LYS B 1 207 ? -24.266 -34.719 -7.035 1 95 207 LYS B O 1
ATOM 4845 N N . LYS B 1 208 ? -25.297 -33.094 -8.234 1 96.31 208 LYS B N 1
ATOM 4846 C CA . LYS B 1 208 ? -24.641 -33.531 -9.469 1 96.31 208 LYS B CA 1
ATOM 4847 C C . LYS B 1 208 ? -23.125 -33.406 -9.336 1 96.31 208 LYS B C 1
ATOM 4849 O O . LYS B 1 208 ? -22.391 -34.312 -9.781 1 96.31 208 LYS B O 1
ATOM 4854 N N . HIS B 1 209 ? -22.641 -32.344 -8.797 1 96.12 209 HIS B N 1
ATOM 4855 C CA . HIS B 1 209 ? -21.203 -32.156 -8.57 1 96.12 209 HIS B CA 1
ATOM 4856 C C . HIS B 1 209 ? -20.656 -33.219 -7.66 1 96.12 209 HIS B C 1
ATOM 4858 O O . HIS B 1 209 ? -19.578 -33.781 -7.926 1 96.12 209 HIS B O 1
ATOM 4864 N N . HIS B 1 210 ? -21.391 -33.531 -6.605 1 95.62 210 HIS B N 1
ATOM 4865 C CA . HIS B 1 210 ? -20.969 -34.562 -5.664 1 95.62 210 HIS B CA 1
ATOM 4866 C C . HIS B 1 210 ? -20.844 -35.906 -6.359 1 95.62 210 HIS B C 1
ATOM 4868 O O . HIS B 1 210 ? -19.828 -36.594 -6.215 1 95.62 210 HIS B O 1
ATOM 4874 N N . ASP B 1 211 ? -21.797 -36.281 -7.109 1 96.62 211 ASP B N 1
ATOM 4875 C CA . ASP B 1 211 ? -21.828 -37.562 -7.801 1 96.62 211 ASP B CA 1
ATOM 4876 C C . ASP B 1 211 ? -20.703 -37.625 -8.844 1 96.62 211 ASP B C 1
ATOM 4878 O O . ASP B 1 211 ? -20.062 -38.688 -8.984 1 96.62 211 ASP B O 1
ATOM 4882 N N . SER B 1 212 ? -20.562 -36.594 -9.539 1 96.25 212 SER B N 1
ATOM 4883 C CA . SER B 1 212 ? -19.531 -36.562 -10.57 1 96.25 212 SER B CA 1
ATOM 4884 C C . SER B 1 212 ? -18.141 -36.719 -9.969 1 96.25 212 SER B C 1
ATOM 4886 O O . SER B 1 212 ? -17.312 -37.438 -10.523 1 96.25 212 SER B O 1
ATOM 4888 N N . LEU B 1 213 ? -17.875 -36.062 -8.867 1 96.12 213 LEU B N 1
ATOM 4889 C CA . LEU B 1 213 ? -16.578 -36.188 -8.211 1 96.12 213 LEU B CA 1
ATOM 4890 C C . LEU B 1 213 ? -16.359 -37.594 -7.691 1 96.12 213 LEU B C 1
ATOM 4892 O O . LEU B 1 213 ? -15.266 -38.156 -7.82 1 96.12 213 LEU B O 1
ATOM 4896 N N . LEU B 1 214 ? -17.406 -38.156 -7.074 1 95.38 214 LEU B N 1
ATOM 4897 C CA . LEU B 1 214 ? -17.328 -39.531 -6.574 1 95.38 214 LEU B CA 1
ATOM 4898 C C . LEU B 1 214 ? -17.016 -40.5 -7.699 1 95.38 214 LEU B C 1
ATOM 4900 O O . LEU B 1 214 ? -16.234 -41.438 -7.52 1 95.38 214 LEU B O 1
ATOM 4904 N N . SER B 1 215 ? -17.656 -40.281 -8.797 1 96.06 215 SER B N 1
ATOM 4905 C CA . SER B 1 215 ? -17.422 -41.125 -9.953 1 96.06 215 SER B CA 1
ATOM 4906 C C . SER B 1 215 ? -15.992 -40.969 -10.461 1 96.06 215 SER B C 1
ATOM 4908 O O . SER B 1 215 ? -15.352 -41.969 -10.82 1 96.06 215 SER B O 1
ATOM 4910 N N . GLU B 1 216 ? -15.469 -39.844 -10.5 1 94.56 216 GLU B N 1
ATOM 4911 C CA . GLU B 1 216 ? -14.125 -39.562 -11 1 94.56 216 GLU B CA 1
ATOM 4912 C C . GLU B 1 216 ? -13.062 -40.188 -10.094 1 94.56 216 GLU B C 1
ATOM 4914 O O . GLU B 1 216 ? -12.008 -40.594 -10.562 1 94.56 216 GLU B O 1
ATOM 4919 N N . THR B 1 217 ? -13.352 -40.219 -8.852 1 93.38 217 THR B N 1
ATOM 4920 C CA . THR B 1 217 ? -12.336 -40.656 -7.898 1 93.38 217 THR B CA 1
ATOM 4921 C C . THR B 1 217 ? -12.617 -42.062 -7.402 1 93.38 217 THR B C 1
ATOM 4923 O O . THR B 1 217 ? -12.086 -42.5 -6.371 1 93.38 217 THR B O 1
ATOM 4926 N N . LYS B 1 218 ? -13.453 -42.688 -8.086 1 91.62 218 LYS B N 1
ATOM 4927 C CA . LYS B 1 218 ? -13.812 -44.062 -7.691 1 91.62 218 LYS B CA 1
ATOM 4928 C C . LYS B 1 218 ? -12.586 -44.969 -7.629 1 91.62 218 LYS B C 1
ATOM 4930 O O . LYS B 1 218 ? -11.695 -44.875 -8.477 1 91.62 218 LYS B O 1
ATOM 4935 N N . ASN B 1 219 ? -12.5 -45.844 -6.613 1 88.88 219 ASN B N 1
ATOM 4936 C CA . ASN B 1 219 ? -11.43 -46.844 -6.43 1 88.88 219 ASN B CA 1
ATOM 4937 C C . ASN B 1 219 ? -10.078 -46.156 -6.234 1 88.88 219 ASN B C 1
ATOM 4939 O O . ASN B 1 219 ? -9.055 -46.688 -6.691 1 88.88 219 ASN B O 1
ATOM 4943 N N . GLY B 1 220 ? -10.141 -44.938 -5.719 1 86.19 220 GLY B N 1
ATOM 4944 C CA . GLY B 1 220 ? -8.898 -44.25 -5.391 1 86.19 220 GLY B CA 1
ATOM 4945 C C . GLY B 1 220 ? -8.219 -43.625 -6.594 1 86.19 220 GLY B C 1
ATOM 4946 O O . GLY B 1 220 ? -7.027 -43.312 -6.551 1 86.19 220 GLY B O 1
ATOM 4947 N N . ARG B 1 221 ? -8.914 -43.469 -7.66 1 91.25 221 ARG B N 1
ATOM 4948 C CA . ARG B 1 221 ? -8.367 -42.844 -8.867 1 91.25 221 ARG B CA 1
ATOM 4949 C C . ARG B 1 221 ? -8.078 -41.375 -8.641 1 91.25 221 ARG B C 1
ATOM 4951 O O . ARG B 1 221 ? -8.859 -40.656 -8 1 91.25 221 ARG B O 1
ATOM 4958 N N . ALA B 1 222 ? -6.934 -40.969 -9.195 1 94.44 222 ALA B N 1
ATOM 4959 C CA . ALA B 1 222 ? -6.543 -39.562 -9.109 1 94.44 222 ALA B CA 1
ATOM 4960 C C . ALA B 1 222 ? -7.391 -38.719 -10.047 1 94.44 222 ALA B C 1
ATOM 4962 O O . ALA B 1 222 ? -7.805 -39.156 -11.109 1 94.44 222 ALA B O 1
ATOM 4963 N N . ARG B 1 223 ? -7.672 -37.5 -9.586 1 95.69 223 ARG B N 1
ATOM 4964 C CA . ARG B 1 223 ? -8.383 -36.562 -10.445 1 95.69 223 ARG B CA 1
ATOM 4965 C C . ARG B 1 223 ? -7.547 -36.188 -11.672 1 95.69 223 ARG B C 1
ATOM 4967 O O . ARG B 1 223 ? -6.348 -35.938 -11.562 1 95.69 223 ARG B O 1
ATOM 4974 N N . LYS B 1 224 ? -8.195 -36.125 -12.891 1 95.12 224 LYS B N 1
ATOM 4975 C CA . LYS B 1 224 ? -7.465 -35.875 -14.125 1 95.12 224 LYS B CA 1
ATOM 4976 C C . LYS B 1 224 ? -8.195 -34.875 -15 1 95.12 224 LYS B C 1
ATOM 4978 O O . LYS B 1 224 ? -7.605 -34.281 -15.914 1 95.12 224 LYS B O 1
ATOM 4983 N N . ASN B 1 225 ? -9.438 -34.625 -14.695 1 95.69 225 ASN B N 1
ATOM 4984 C CA . ASN B 1 225 ? -10.258 -33.781 -15.562 1 95.69 225 ASN B CA 1
ATOM 4985 C C . ASN B 1 225 ? -10.195 -32.312 -15.156 1 95.69 225 ASN B C 1
ATOM 4987 O O . ASN B 1 225 ? -10.109 -32 -13.969 1 95.69 225 ASN B O 1
ATOM 4991 N N . LEU B 1 226 ? -10.266 -31.422 -16.141 1 97.69 226 LEU B N 1
ATOM 4992 C CA . LEU B 1 226 ? -10.32 -29.984 -15.906 1 97.69 226 LEU B CA 1
ATOM 4993 C C . LEU B 1 226 ? -11.727 -29.562 -15.492 1 97.69 226 LEU B C 1
ATOM 4995 O O . LEU B 1 226 ? -12.367 -28.766 -16.172 1 97.69 226 LEU B O 1
ATOM 4999 N N . THR B 1 227 ? -12.141 -30.094 -14.375 1 97.44 227 THR B N 1
ATOM 5000 C CA . THR B 1 227 ? -13.469 -29.828 -13.82 1 97.44 227 THR B CA 1
ATOM 5001 C C . THR B 1 227 ? -13.375 -29.5 -12.336 1 97.44 227 THR B C 1
ATOM 5003 O O . THR B 1 227 ? -12.734 -30.219 -11.57 1 97.44 227 THR B O 1
ATOM 5006 N N . SER B 1 228 ? -13.992 -28.422 -12.016 1 97.69 228 SER B N 1
ATOM 5007 C CA . SER B 1 228 ? -14.086 -28.031 -10.617 1 97.69 228 SER B CA 1
ATOM 5008 C C . SER B 1 228 ? -15.477 -28.312 -10.055 1 97.69 228 SER B C 1
ATOM 5010 O O . SER B 1 228 ? -16.469 -28.219 -10.773 1 97.69 228 SER B O 1
ATOM 5012 N N . TYR B 1 229 ? -15.539 -28.656 -8.828 1 98 229 TYR B N 1
ATOM 5013 C CA . TYR B 1 229 ? -16.797 -28.953 -8.148 1 98 229 TYR B CA 1
ATOM 5014 C C . TYR B 1 229 ? -17.047 -27.969 -7.02 1 98 229 TYR B C 1
ATOM 5016 O O . TYR B 1 229 ? -16.234 -27.844 -6.105 1 98 229 TYR B O 1
ATOM 5024 N N . VAL B 1 230 ? -18.219 -27.375 -6.984 1 97.38 230 VAL B N 1
ATOM 5025 C CA . VAL B 1 230 ? -18.531 -26.172 -6.203 1 97.38 230 VAL B CA 1
ATOM 5026 C C . VAL B 1 230 ? -18.406 -26.5 -4.711 1 97.38 230 VAL B C 1
ATOM 5028 O O . VAL B 1 230 ? -18.078 -25.625 -3.912 1 97.38 230 VAL B O 1
ATOM 5031 N N . HIS B 1 231 ? -18.641 -27.734 -4.25 1 96.31 231 HIS B N 1
ATOM 5032 C CA . HIS B 1 231 ? -18.625 -28.094 -2.832 1 96.31 231 HIS B CA 1
ATOM 5033 C C . HIS B 1 231 ? -17.219 -28.438 -2.371 1 96.31 231 HIS B C 1
ATOM 5035 O O . HIS B 1 231 ? -16.953 -28.531 -1.169 1 96.31 231 HIS B O 1
ATOM 5041 N N . ARG B 1 232 ? -16.266 -28.625 -3.297 1 97.38 232 ARG B N 1
ATOM 5042 C CA . ARG B 1 232 ? -14.969 -29.203 -2.932 1 97.38 232 ARG B CA 1
ATOM 5043 C C . ARG B 1 232 ? -13.82 -28.281 -3.363 1 97.38 232 ARG B C 1
ATOM 5045 O O . ARG B 1 232 ? -12.742 -28.312 -2.775 1 97.38 232 ARG B O 1
ATOM 5052 N N . ASP B 1 233 ? -14.07 -27.484 -4.402 1 98.25 233 ASP B N 1
ATOM 5053 C CA . ASP B 1 233 ? -13.008 -26.719 -5.055 1 98.25 233 ASP B CA 1
ATOM 5054 C C . ASP B 1 233 ? -13.328 -25.219 -5.07 1 98.25 233 ASP B C 1
ATOM 5056 O O . ASP B 1 233 ? -14.391 -24.812 -4.598 1 98.25 233 ASP B O 1
ATOM 5060 N N . VAL B 1 234 ? -12.367 -24.438 -5.477 1 98.44 234 VAL B N 1
ATOM 5061 C CA . VAL B 1 234 ? -12.555 -23.031 -5.781 1 98.44 234 VAL B CA 1
ATOM 5062 C C . VAL B 1 234 ? -12.25 -22.781 -7.258 1 98.44 234 VAL B C 1
ATOM 5064 O O . VAL B 1 234 ? -11.211 -23.203 -7.766 1 98.44 234 VAL B O 1
ATOM 5067 N N . ILE B 1 235 ? -13.133 -22.156 -7.977 1 98.75 235 ILE B N 1
ATOM 5068 C CA . ILE B 1 235 ? -12.859 -21.734 -9.344 1 98.75 235 ILE B CA 1
ATOM 5069 C C . ILE B 1 235 ? -13.219 -20.25 -9.5 1 98.75 235 ILE B C 1
ATOM 5071 O O . ILE B 1 235 ? -14.289 -19.828 -9.062 1 98.75 235 ILE B O 1
ATOM 5075 N N . VAL B 1 236 ? -12.32 -19.484 -9.969 1 98.88 236 VAL B N 1
ATOM 5076 C CA . VAL B 1 236 ? -12.523 -18.094 -10.344 1 98.88 236 VAL B CA 1
ATOM 5077 C C . VAL B 1 236 ? -12.703 -17.984 -11.852 1 98.88 236 VAL B C 1
ATOM 5079 O O . VAL B 1 236 ? -11.844 -18.406 -12.617 1 98.88 236 VAL B O 1
ATOM 5082 N N . ARG B 1 237 ? -13.789 -17.453 -12.289 1 98.81 237 ARG B N 1
ATOM 5083 C CA . ARG B 1 237 ? -14.055 -17.203 -13.703 1 98.81 237 ARG B CA 1
ATOM 5084 C C . ARG B 1 237 ? -14.109 -15.703 -14 1 98.81 237 ARG B C 1
ATOM 5086 O O . ARG B 1 237 ? -14.828 -14.961 -13.328 1 98.81 237 ARG B O 1
ATOM 5093 N N . ILE B 1 238 ? -13.32 -15.289 -14.875 1 98.81 238 ILE B N 1
ATOM 5094 C CA . ILE B 1 238 ? -13.281 -13.898 -15.297 1 98.81 238 ILE B CA 1
ATOM 5095 C C . ILE B 1 238 ? -13.711 -13.781 -16.75 1 98.81 238 ILE B C 1
ATOM 5097 O O . ILE B 1 238 ? -13.094 -14.375 -17.641 1 98.81 238 ILE B O 1
ATOM 5101 N N . SER B 1 239 ? -14.742 -13.109 -16.984 1 98.62 239 SER B N 1
ATOM 5102 C CA . SER B 1 239 ? -15.281 -12.812 -18.297 1 98.62 239 SER B CA 1
ATOM 5103 C C . SER B 1 239 ? -15.539 -11.32 -18.469 1 98.62 239 SER B C 1
ATOM 5105 O O . SER B 1 239 ? -14.914 -10.492 -17.797 1 98.62 239 SER B O 1
ATOM 5107 N N . THR B 1 240 ? -16.297 -10.992 -19.516 1 98.38 240 THR B N 1
ATOM 5108 C CA . THR B 1 240 ? -16.562 -9.586 -19.797 1 98.38 240 THR B CA 1
ATOM 5109 C C . THR B 1 240 ? -18.062 -9.305 -19.797 1 98.38 240 THR B C 1
ATOM 5111 O O . THR B 1 240 ? -18.844 -10.125 -20.25 1 98.38 240 THR B O 1
ATOM 5114 N N . SER B 1 241 ? -18.359 -8.141 -19.25 1 96.44 241 SER B N 1
ATOM 5115 C CA . SER B 1 241 ? -19.75 -7.707 -19.266 1 96.44 241 SER B CA 1
ATOM 5116 C C . SER B 1 241 ? -20.266 -7.527 -20.688 1 96.44 241 SER B C 1
ATOM 5118 O O . SER B 1 241 ? -19.5 -7.211 -21.594 1 96.44 241 SER B O 1
ATOM 5120 N N . LYS B 1 242 ? -21.594 -7.629 -20.812 1 94.94 242 LYS B N 1
ATOM 5121 C CA . LYS B 1 242 ? -22.234 -7.457 -22.125 1 94.94 242 LYS B CA 1
ATOM 5122 C C . LYS B 1 242 ? -21.938 -6.074 -22.688 1 94.94 242 LYS B C 1
ATOM 5124 O O . LYS B 1 242 ? -21.969 -5.074 -21.969 1 94.94 242 LYS B O 1
ATOM 5129 N N . GLY B 1 243 ? -21.625 -6.027 -23.969 1 95.62 243 GLY B N 1
ATOM 5130 C CA . GLY B 1 243 ? -21.406 -4.758 -24.641 1 95.62 243 GLY B CA 1
ATOM 5131 C C . GLY B 1 243 ? -19.969 -4.316 -24.656 1 95.62 243 GLY B C 1
ATOM 5132 O O . GLY B 1 243 ? -19.625 -3.293 -25.25 1 95.62 243 GLY B O 1
ATOM 5133 N N . HIS B 1 244 ? -19.156 -5.086 -24 1 97.38 244 HIS B N 1
ATOM 5134 C CA . HIS B 1 244 ? -17.75 -4.738 -23.969 1 97.38 244 HIS B CA 1
ATOM 5135 C C . HIS B 1 244 ? -16.906 -5.793 -24.672 1 97.38 244 HIS B C 1
ATOM 5137 O O . HIS B 1 244 ? -17.375 -6.906 -24.922 1 97.38 244 HIS B O 1
ATOM 5143 N N . GLU B 1 245 ? -15.703 -5.438 -25 1 97 245 GLU B N 1
ATOM 5144 C CA . GLU B 1 245 ? -14.812 -6.332 -25.75 1 97 245 GLU B CA 1
ATOM 5145 C C . GLU B 1 245 ? -14.312 -7.473 -24.859 1 97 245 GLU B C 1
ATOM 5147 O O . GLU B 1 245 ? -13.852 -7.238 -23.734 1 97 245 GLU B O 1
ATOM 5152 N N . SER B 1 246 ? -14.406 -8.656 -25.375 1 97.81 246 SER B N 1
ATOM 5153 C CA . SER B 1 246 ? -13.953 -9.828 -24.641 1 97.81 246 SER B CA 1
ATOM 5154 C C . SER B 1 246 ? -12.438 -9.828 -24.453 1 97.81 246 SER B C 1
ATOM 5156 O O . SER B 1 246 ? -11.727 -9.125 -25.172 1 97.81 246 SER B O 1
ATOM 5158 N N . ILE B 1 247 ? -11.969 -10.57 -23.516 1 98.38 247 ILE B N 1
ATOM 5159 C CA . ILE B 1 247 ? -10.531 -10.719 -23.281 1 98.38 247 ILE B CA 1
ATOM 5160 C C . ILE B 1 247 ? -9.891 -11.43 -24.469 1 98.38 247 ILE B C 1
ATOM 5162 O O . ILE B 1 247 ? -10.297 -12.531 -24.828 1 98.38 247 ILE B O 1
ATOM 5166 N N . LYS B 1 248 ? -8.938 -10.836 -25.031 1 98 248 LYS B N 1
ATOM 5167 C CA . LYS B 1 248 ? -8.219 -11.438 -26.156 1 98 248 LYS B CA 1
ATOM 5168 C C . LYS B 1 248 ? -7.094 -12.344 -25.672 1 98 248 LYS B C 1
ATOM 5170 O O . LYS B 1 248 ? -6.566 -12.148 -24.578 1 98 248 LYS B O 1
ATOM 5175 N N . GLU B 1 249 ? -6.828 -13.305 -26.5 1 97.62 249 GLU B N 1
ATOM 5176 C CA . GLU B 1 249 ? -5.738 -14.219 -26.188 1 97.62 249 GLU B CA 1
ATOM 5177 C C . GLU B 1 249 ? -4.449 -13.469 -25.891 1 97.62 249 GLU B C 1
ATOM 5179 O O . GLU B 1 249 ? -3.736 -13.789 -24.938 1 97.62 249 GLU B O 1
ATOM 5184 N N . GLN B 1 250 ? -4.164 -12.508 -26.672 1 97.12 250 GLN B N 1
ATOM 5185 C CA . GLN B 1 250 ? -2.951 -11.719 -26.484 1 97.12 250 GLN B CA 1
ATOM 5186 C C . GLN B 1 250 ? -2.961 -11.016 -25.125 1 97.12 250 GLN B C 1
ATOM 5188 O O . GLN B 1 250 ? -1.92 -10.898 -24.484 1 97.12 250 GLN B O 1
ATOM 5193 N N . GLN B 1 251 ? -4.07 -10.492 -24.703 1 97.44 251 GLN B N 1
ATOM 5194 C CA . GLN B 1 251 ? -4.199 -9.852 -23.391 1 97.44 251 GLN B CA 1
ATOM 5195 C C . GLN B 1 251 ? -3.881 -10.836 -22.266 1 97.44 251 GLN B C 1
ATOM 5197 O O . GLN B 1 251 ? -3.195 -10.484 -21.312 1 97.44 251 GLN B O 1
ATOM 5202 N N . PHE B 1 252 ? -4.406 -11.992 -22.5 1 97.81 252 PHE B N 1
ATOM 5203 C CA . PHE B 1 252 ? -4.109 -13.023 -21.516 1 97.81 252 PHE B CA 1
ATOM 5204 C C . PHE B 1 252 ? -2.607 -13.25 -21.391 1 97.81 252 PHE B C 1
ATOM 5206 O O . PHE B 1 252 ? -2.068 -13.32 -20.281 1 97.81 252 PHE B O 1
ATOM 5213 N N . TRP B 1 253 ? -1.971 -13.398 -22.438 1 96.31 253 TRP B N 1
ATOM 5214 C CA . TRP B 1 253 ? -0.533 -13.648 -22.438 1 96.31 253 TRP B CA 1
ATOM 5215 C C . TRP B 1 253 ? 0.218 -12.445 -21.859 1 96.31 253 TRP B C 1
ATOM 5217 O O . TRP B 1 253 ? 1.225 -12.609 -21.156 1 96.31 253 TRP B O 1
ATOM 5227 N N . ASP B 1 254 ? -0.246 -11.273 -22.125 1 96.5 254 ASP B N 1
ATOM 5228 C CA . ASP B 1 254 ? 0.341 -10.078 -21.516 1 96.5 254 ASP B CA 1
ATOM 5229 C C . ASP B 1 254 ? 0.209 -10.109 -20 1 96.5 254 ASP B C 1
ATOM 5231 O O . ASP B 1 254 ? 1.174 -9.836 -19.281 1 96.5 254 ASP B O 1
ATOM 5235 N N . TRP B 1 255 ? -0.989 -10.477 -19.547 1 97.56 255 TRP B N 1
ATOM 5236 C CA . TRP B 1 255 ? -1.209 -10.586 -18.109 1 97.56 255 TRP B CA 1
ATOM 5237 C C . TRP B 1 255 ? -0.275 -11.625 -17.5 1 97.56 255 TRP B C 1
ATOM 5239 O O . TRP B 1 255 ? 0.282 -11.398 -16.422 1 97.56 255 TRP B O 1
ATOM 5249 N N . SER B 1 256 ? -0.058 -12.695 -18.203 1 96.5 256 SER B N 1
ATOM 5250 C CA . SER B 1 256 ? 0.659 -13.852 -17.672 1 96.5 256 SER B CA 1
ATOM 5251 C C . SER B 1 256 ? 2.133 -13.531 -17.453 1 96.5 256 SER B C 1
ATOM 5253 O O . SER B 1 256 ? 2.832 -14.266 -16.734 1 96.5 256 SER B O 1
ATOM 5255 N N . SER B 1 257 ? 2.648 -12.438 -18 1 93.25 257 SER B N 1
ATOM 5256 C CA . SER B 1 257 ? 4.051 -12.055 -17.875 1 93.25 257 SER B CA 1
ATOM 5257 C C . SER B 1 257 ? 4.406 -11.688 -16.438 1 93.25 257 SER B C 1
ATOM 5259 O O . SER B 1 257 ? 5.582 -11.594 -16.094 1 93.25 257 SER B O 1
ATOM 5261 N N . VAL B 1 258 ? 3.455 -11.578 -15.602 1 94.19 258 VAL B N 1
ATOM 5262 C CA . VAL B 1 258 ? 3.672 -11.203 -14.211 1 94.19 258 VAL B CA 1
ATOM 5263 C C . VAL B 1 258 ? 4.195 -12.398 -13.422 1 94.19 258 VAL B C 1
ATOM 5265 O O . VAL B 1 258 ? 4.68 -12.25 -12.297 1 94.19 258 VAL B O 1
ATOM 5268 N N . ALA B 1 259 ? 4.062 -13.547 -13.953 1 95.12 259 ALA B N 1
ATOM 5269 C CA . ALA B 1 259 ? 4.469 -14.773 -13.266 1 95.12 259 ALA B CA 1
ATOM 5270 C C . ALA B 1 259 ? 5.523 -15.523 -14.078 1 95.12 259 ALA B C 1
ATOM 5272 O O . ALA B 1 259 ? 5.285 -15.891 -15.227 1 95.12 259 ALA B O 1
ATOM 5273 N N . ILE B 1 260 ? 6.598 -15.852 -13.484 1 94.25 260 ILE B N 1
ATOM 5274 C CA . ILE B 1 260 ? 7.703 -16.484 -14.195 1 94.25 260 ILE B CA 1
ATOM 5275 C C . ILE B 1 260 ? 7.359 -17.938 -14.5 1 94.25 260 ILE B C 1
ATOM 5277 O O . ILE B 1 260 ? 7.816 -18.484 -15.5 1 94.25 260 ILE B O 1
ATOM 5281 N N . ASP B 1 261 ? 6.484 -18.531 -13.719 1 94.25 261 ASP B N 1
ATOM 5282 C CA . ASP B 1 261 ? 6.098 -19.922 -13.898 1 94.25 261 ASP B CA 1
ATOM 5283 C C . ASP B 1 261 ? 5.359 -20.125 -15.219 1 94.25 261 ASP B C 1
ATOM 5285 O O . ASP B 1 261 ? 5.426 -21.203 -15.812 1 94.25 261 ASP B O 1
ATOM 5289 N N . LEU B 1 262 ? 4.621 -19.172 -15.586 1 95.69 262 LEU B N 1
ATOM 5290 C CA . LEU B 1 262 ? 3.779 -19.266 -16.766 1 95.69 262 LEU B CA 1
ATOM 5291 C C . LEU B 1 262 ? 4.613 -19.141 -18.047 1 95.69 262 LEU B C 1
ATOM 5293 O O . LEU B 1 262 ? 4.164 -19.516 -19.125 1 95.69 262 LEU B O 1
ATOM 5297 N N . HIS B 1 263 ? 5.777 -18.531 -17.891 1 90.75 263 HIS B N 1
ATOM 5298 C CA . HIS B 1 263 ? 6.77 -18.406 -18.953 1 90.75 263 HIS B CA 1
ATOM 5299 C C . HIS B 1 263 ? 8.133 -18.922 -18.5 1 90.75 263 HIS B C 1
ATOM 5301 O O . HIS B 1 263 ? 9.125 -18.203 -18.531 1 90.75 263 HIS B O 1
ATOM 5307 N N . CYS B 1 264 ? 8.07 -20.141 -18.156 1 87.88 264 CYS B N 1
ATOM 5308 C CA . CYS B 1 264 ? 9.281 -20.703 -17.578 1 87.88 264 CYS B CA 1
ATOM 5309 C C . CYS B 1 264 ? 10.422 -20.703 -18.594 1 87.88 264 CYS B C 1
ATOM 5311 O O . CYS B 1 264 ? 10.281 -21.234 -19.688 1 87.88 264 CYS B O 1
ATOM 5313 N N . PRO B 1 265 ? 11.523 -20.156 -18.125 1 91.56 265 PRO B N 1
ATOM 5314 C CA . PRO B 1 265 ? 12.664 -20.172 -19.031 1 91.56 265 PRO B CA 1
ATOM 5315 C C . PRO B 1 265 ? 13.211 -21.578 -19.281 1 91.56 265 PRO B C 1
ATOM 5317 O O . PRO B 1 265 ? 13.023 -22.469 -18.453 1 91.56 265 PRO B O 1
ATOM 5320 N N . SER B 1 266 ? 13.883 -21.734 -20.453 1 92.5 266 SER B N 1
ATOM 5321 C CA . SER B 1 266 ? 14.586 -22.984 -20.719 1 92.5 266 SER B CA 1
ATOM 5322 C C . SER B 1 266 ? 15.695 -23.219 -19.688 1 92.5 266 SER B C 1
ATOM 5324 O O . SER B 1 266 ? 16.188 -22.281 -19.078 1 92.5 266 SER B O 1
ATOM 5326 N N . PRO B 1 267 ? 15.977 -24.438 -19.516 1 91.69 267 PRO B N 1
ATOM 5327 C CA . PRO B 1 267 ? 16.953 -24.797 -18.5 1 91.69 267 PRO B CA 1
ATOM 5328 C C . PRO B 1 267 ? 18.281 -24.047 -18.672 1 91.69 267 PRO B C 1
ATOM 5330 O O . PRO B 1 267 ? 18.984 -23.797 -17.688 1 91.69 267 PRO B O 1
ATOM 5333 N N . GLU B 1 268 ? 18.641 -23.688 -19.844 1 93.75 268 GLU B N 1
ATOM 5334 C CA . GLU B 1 268 ? 19.906 -23 -20.094 1 93.75 268 GLU B CA 1
ATOM 5335 C C . GLU B 1 268 ? 19.844 -21.547 -19.656 1 93.75 268 GLU B C 1
ATOM 5337 O O . GLU B 1 268 ? 20.875 -20.891 -19.484 1 93.75 268 GLU B O 1
ATOM 5342 N N . LYS B 1 269 ? 18.672 -21.141 -19.406 1 96.25 269 LYS B N 1
ATOM 5343 C CA . LYS B 1 269 ? 18.484 -19.703 -19.141 1 96.25 269 LYS B CA 1
ATOM 5344 C C . LYS B 1 269 ? 18.094 -19.469 -17.688 1 96.25 269 LYS B C 1
ATOM 5346 O O . LYS B 1 269 ? 17.719 -18.344 -17.328 1 96.25 269 LYS B O 1
ATOM 5351 N N . ILE B 1 270 ? 18.141 -20.5 -16.938 1 96.25 270 ILE B N 1
ATOM 5352 C CA . ILE B 1 270 ? 17.766 -20.328 -15.531 1 96.25 270 ILE B CA 1
ATOM 5353 C C . ILE B 1 270 ? 18.672 -21.172 -14.648 1 96.25 270 ILE B C 1
ATOM 5355 O O . ILE B 1 270 ? 19.016 -22.312 -15.008 1 96.25 270 ILE B O 1
ATOM 5359 N N . ILE B 1 271 ? 19.172 -20.625 -13.562 1 97.12 271 ILE B N 1
ATOM 5360 C CA . ILE B 1 271 ? 19.875 -21.359 -12.516 1 97.12 271 ILE B CA 1
ATOM 5361 C C . ILE B 1 271 ? 19.141 -21.188 -11.188 1 97.12 271 ILE B C 1
ATOM 5363 O O . ILE B 1 271 ? 18.969 -20.078 -10.695 1 97.12 271 ILE B O 1
ATOM 5367 N N . ARG B 1 272 ? 18.719 -22.297 -10.664 1 95.38 272 ARG B N 1
ATOM 5368 C CA . ARG B 1 272 ? 17.938 -22.281 -9.422 1 95.38 272 ARG B CA 1
ATOM 5369 C C . ARG B 1 272 ? 18.844 -22.5 -8.211 1 95.38 272 ARG B C 1
ATOM 5371 O O . ARG B 1 272 ? 19.688 -23.406 -8.203 1 95.38 272 ARG B O 1
ATOM 5378 N N . THR B 1 273 ? 18.734 -21.562 -7.285 1 96.38 273 THR B N 1
ATOM 5379 C CA . THR B 1 273 ? 19.484 -21.672 -6.035 1 96.38 273 THR B CA 1
ATOM 5380 C C . THR B 1 273 ? 18.547 -21.562 -4.836 1 96.38 273 THR B C 1
ATOM 5382 O O . THR B 1 273 ? 17.359 -21.219 -4.992 1 96.38 273 THR B O 1
ATOM 5385 N N . GLU B 1 274 ? 19.016 -21.828 -3.68 1 94.69 274 GLU B N 1
ATOM 5386 C CA . GLU B 1 274 ? 18.203 -21.766 -2.471 1 94.69 274 GLU B CA 1
ATOM 5387 C C . GLU B 1 274 ? 17.812 -20.312 -2.15 1 94.69 274 GLU B C 1
ATOM 5389 O O . GLU B 1 274 ? 16.828 -20.07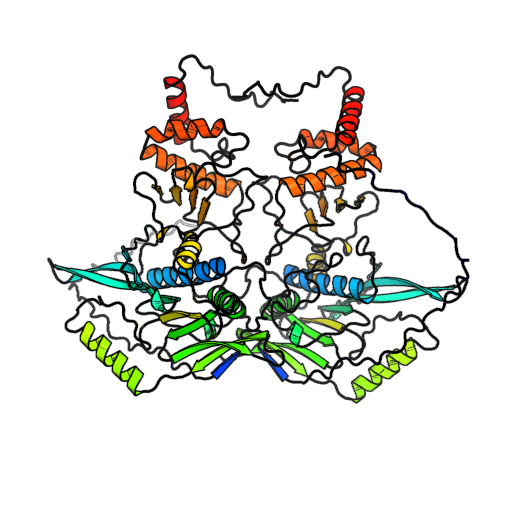8 -1.463 1 94.69 274 GLU B O 1
ATOM 5394 N N . HIS B 1 275 ? 18.578 -19.375 -2.689 1 96.5 275 HIS B N 1
ATOM 5395 C CA . HIS B 1 275 ? 18.344 -17.969 -2.387 1 96.5 275 HIS B CA 1
ATOM 5396 C C . HIS B 1 275 ? 17.469 -17.312 -3.451 1 96.5 275 HIS B C 1
ATOM 5398 O O . HIS B 1 275 ? 16.969 -16.203 -3.258 1 96.5 275 HIS B O 1
ATOM 5404 N N . GLY B 1 276 ? 17.25 -18 -4.559 1 96.81 276 GLY B N 1
ATOM 5405 C CA . GLY B 1 276 ? 16.516 -17.484 -5.703 1 96.81 276 GLY B CA 1
ATOM 5406 C C . GLY B 1 276 ? 17.078 -17.953 -7.031 1 96.81 276 GLY B C 1
ATOM 5407 O O . GLY B 1 276 ? 18.031 -18.734 -7.066 1 96.81 276 GLY B O 1
ATOM 5408 N N . ASP B 1 277 ? 16.484 -17.5 -8.078 1 97.25 277 ASP B N 1
ATOM 5409 C CA . ASP B 1 277 ? 16.906 -17.938 -9.414 1 97.25 277 ASP B CA 1
ATOM 5410 C C . ASP B 1 277 ? 17.609 -16.812 -10.164 1 97.25 277 ASP B C 1
ATOM 5412 O O . ASP B 1 277 ? 17.219 -15.641 -10.047 1 97.25 277 ASP B O 1
ATOM 5416 N N . LEU B 1 278 ? 18.656 -17.203 -10.852 1 98.12 278 LEU B N 1
ATOM 5417 C CA . LEU B 1 278 ? 19.297 -16.328 -11.836 1 98.12 278 LEU B CA 1
ATOM 5418 C C . LEU B 1 278 ? 18.688 -16.562 -13.219 1 98.12 278 LEU B C 1
ATOM 5420 O O . LEU B 1 278 ? 18.688 -17.688 -13.719 1 98.12 278 LEU B O 1
ATOM 5424 N N . LEU B 1 279 ? 18.156 -15.562 -13.797 1 97.19 279 LEU B N 1
ATOM 5425 C CA . LEU B 1 279 ? 17.594 -15.625 -15.148 1 97.19 279 LEU B CA 1
ATOM 5426 C C . LEU B 1 279 ? 18.562 -15.023 -16.156 1 97.19 279 LEU B C 1
ATOM 5428 O O . LEU B 1 279 ? 18.953 -13.859 -16.047 1 97.19 279 LEU B O 1
ATOM 5432 N N . ILE B 1 280 ? 18.875 -15.797 -17.109 1 96.69 280 ILE B N 1
ATOM 5433 C CA . ILE B 1 280 ? 19.922 -15.438 -18.047 1 96.69 280 ILE B CA 1
ATOM 5434 C C . ILE B 1 280 ? 19.312 -15.078 -19.406 1 96.69 280 ILE B C 1
ATOM 5436 O O . ILE B 1 280 ? 18.484 -15.828 -19.938 1 96.69 280 ILE B O 1
ATOM 5440 N N . GLY B 1 281 ? 19.766 -13.914 -19.953 1 93.69 281 GLY B N 1
ATOM 5441 C CA . GLY B 1 281 ? 19.312 -13.461 -21.266 1 93.69 281 GLY B CA 1
ATOM 5442 C C . GLY B 1 281 ? 18.797 -12.039 -21.25 1 93.69 281 GLY B C 1
ATOM 5443 O O . GLY B 1 281 ? 18.312 -11.555 -20.234 1 93.69 281 GLY B O 1
ATOM 5444 N N . PRO B 1 282 ? 18.906 -11.352 -22.344 1 92.62 282 PRO B N 1
ATOM 5445 C CA . PRO B 1 282 ? 18.5 -9.945 -22.422 1 92.62 282 PRO B CA 1
ATOM 5446 C C . PRO B 1 282 ? 17.016 -9.75 -22.141 1 92.62 282 PRO B C 1
ATOM 5448 O O . PRO B 1 282 ? 16.609 -8.703 -21.641 1 92.62 282 PRO B O 1
ATOM 5451 N N . GLN B 1 283 ? 16.234 -10.758 -22.406 1 91.19 283 GLN B N 1
ATOM 5452 C CA . GLN B 1 283 ? 14.789 -10.641 -22.219 1 91.19 283 GLN B CA 1
ATOM 5453 C C . GLN B 1 283 ? 14.43 -10.57 -20.734 1 91.19 283 GLN B C 1
ATOM 5455 O O . GLN B 1 283 ? 13.32 -10.164 -20.375 1 91.19 283 GLN B O 1
ATOM 5460 N N . PHE B 1 284 ? 15.391 -11.031 -19.906 1 93.31 284 PHE B N 1
ATOM 5461 C CA . PHE B 1 284 ? 15.117 -11.062 -18.484 1 93.31 284 PHE B CA 1
ATOM 5462 C C . PHE B 1 284 ? 15.797 -9.898 -17.766 1 93.31 284 PHE B C 1
ATOM 5464 O O . PHE B 1 284 ? 15.617 -9.711 -16.562 1 93.31 284 PHE B O 1
ATOM 5471 N N . ALA B 1 285 ? 16.594 -9.086 -18.531 1 91.75 285 ALA B N 1
ATOM 5472 C CA . ALA B 1 285 ? 17.312 -7.973 -17.922 1 91.75 285 ALA B CA 1
ATOM 5473 C C . ALA B 1 285 ? 16.359 -7.039 -17.188 1 91.75 285 ALA B C 1
ATOM 5475 O O . ALA B 1 285 ? 15.336 -6.633 -17.734 1 91.75 285 ALA B O 1
ATOM 5476 N N . GLY B 1 286 ? 16.672 -6.855 -15.938 1 89.56 286 GLY B N 1
ATOM 5477 C CA . GLY B 1 286 ? 15.898 -5.91 -15.148 1 89.56 286 GLY B CA 1
ATOM 5478 C C . GLY B 1 286 ? 14.609 -6.496 -14.602 1 89.56 286 GLY B C 1
ATOM 5479 O O . GLY B 1 286 ? 13.875 -5.824 -13.875 1 89.56 286 GLY B O 1
ATOM 5480 N N . ARG B 1 287 ? 14.305 -7.727 -14.891 1 91.12 287 ARG B N 1
ATOM 5481 C CA . ARG B 1 287 ? 13.078 -8.352 -14.391 1 91.12 287 ARG B CA 1
ATOM 5482 C C . ARG B 1 287 ? 13.312 -9.023 -13.047 1 91.12 287 ARG B C 1
ATOM 5484 O O . ARG B 1 287 ? 14.109 -9.961 -12.945 1 91.12 287 ARG B O 1
ATOM 5491 N N . ILE B 1 288 ? 12.633 -8.477 -12.078 1 92.88 288 ILE B N 1
ATOM 5492 C CA . ILE B 1 288 ? 12.789 -9 -10.734 1 92.88 288 ILE B CA 1
ATOM 5493 C C . ILE B 1 288 ? 11.484 -9.648 -10.273 1 92.88 288 ILE B C 1
ATOM 5495 O O . ILE B 1 288 ? 10.406 -9.062 -10.422 1 92.88 288 ILE B O 1
ATOM 5499 N N . TYR B 1 289 ? 11.586 -10.82 -9.789 1 94.06 289 TYR B N 1
ATOM 5500 C CA . TYR B 1 289 ? 10.461 -11.578 -9.242 1 94.06 289 TYR B CA 1
ATOM 5501 C C . TYR B 1 289 ? 10.703 -11.93 -7.777 1 94.06 289 TYR B C 1
ATOM 5503 O O . TYR B 1 289 ? 11.852 -11.961 -7.32 1 94.06 289 TYR B O 1
ATOM 5511 N N . LEU B 1 290 ? 9.719 -12.031 -7.07 1 94.25 290 LEU B N 1
ATOM 5512 C CA . LEU B 1 290 ? 9.719 -12.594 -5.723 1 94.25 290 LEU B CA 1
ATOM 5513 C C . LEU B 1 290 ? 8.758 -13.773 -5.625 1 94.25 290 LEU B C 1
ATOM 5515 O O . LEU B 1 290 ? 7.551 -13.617 -5.809 1 94.25 290 LEU B O 1
ATOM 5519 N N . LYS B 1 291 ? 9.289 -14.938 -5.398 1 93.56 291 LYS B N 1
ATOM 5520 C CA . LYS B 1 291 ? 8.516 -16.172 -5.312 1 93.56 291 LYS B CA 1
ATOM 5521 C C . LYS B 1 291 ? 7.684 -16.391 -6.574 1 93.56 291 LYS B C 1
ATOM 5523 O O . LYS B 1 291 ? 6.508 -16.75 -6.496 1 93.56 291 LYS B O 1
ATOM 5528 N N . GLY B 1 292 ? 8.305 -15.992 -7.641 1 94.75 292 GLY B N 1
ATOM 5529 C CA . GLY B 1 292 ? 7.746 -16.297 -8.945 1 94.75 292 GLY B CA 1
ATOM 5530 C C . GLY B 1 292 ? 6.859 -15.188 -9.484 1 94.75 292 GLY B C 1
ATOM 5531 O O . GLY B 1 292 ? 6.348 -15.273 -10.602 1 94.75 292 GLY B O 1
ATOM 5532 N N . LEU B 1 293 ? 6.664 -14.117 -8.719 1 95.62 293 LEU B N 1
ATOM 5533 C CA . LEU B 1 293 ? 5.773 -13.031 -9.117 1 95.62 293 LEU B CA 1
ATOM 5534 C C . LEU B 1 293 ? 6.555 -11.742 -9.344 1 95.62 293 LEU B C 1
ATOM 5536 O O . LEU B 1 293 ? 7.398 -11.367 -8.523 1 95.62 293 LEU B O 1
ATOM 5540 N N . ARG B 1 294 ? 6.246 -11.055 -10.414 1 93.56 294 ARG B N 1
ATOM 5541 C CA . ARG B 1 294 ? 6.945 -9.836 -10.805 1 93.56 294 ARG B CA 1
ATOM 5542 C C . ARG B 1 294 ? 6.773 -8.75 -9.75 1 93.56 294 ARG B C 1
ATOM 5544 O O . ARG B 1 294 ? 5.68 -8.57 -9.203 1 93.56 294 ARG B O 1
ATOM 5551 N N . VAL B 1 295 ? 7.828 -8.156 -9.383 1 90.75 295 VAL B N 1
ATOM 5552 C CA . VAL B 1 295 ? 7.797 -7.047 -8.43 1 90.75 295 VAL B CA 1
ATOM 5553 C C . VAL B 1 295 ? 8.414 -5.801 -9.062 1 90.75 295 VAL B C 1
ATOM 5555 O O . VAL B 1 295 ? 9.328 -5.906 -9.883 1 90.75 295 VAL B O 1
ATOM 5558 N N . SER B 1 296 ? 7.703 -4.754 -8.758 1 77.69 296 SER B N 1
ATOM 5559 C CA . SER B 1 296 ? 8.281 -3.512 -9.258 1 77.69 296 SER B CA 1
ATOM 5560 C C . SER B 1 296 ? 9.273 -2.924 -8.25 1 77.69 296 SER B C 1
ATOM 5562 O O . SER B 1 296 ? 9.227 -3.25 -7.062 1 77.69 296 SER B O 1
ATOM 5564 N N . GLY B 1 297 ? 10.281 -2.477 -8.648 1 65.81 297 GLY B N 1
ATOM 5565 C CA . GLY B 1 297 ? 11.227 -1.872 -7.723 1 65.81 297 GLY B CA 1
ATOM 5566 C C . GLY B 1 297 ? 11.781 -0.548 -8.211 1 65.81 297 GLY B C 1
ATOM 5567 O O . GLY B 1 297 ? 11.672 -0.223 -9.398 1 65.81 297 GLY B O 1
ATOM 5568 N N . HIS B 1 298 ? 11.906 0.352 -7.203 1 54.62 298 HIS B N 1
ATOM 5569 C CA . HIS B 1 298 ? 12.578 1.616 -7.48 1 54.62 298 HIS B CA 1
ATOM 5570 C C . HIS B 1 298 ? 14 1.387 -7.973 1 54.62 298 HIS B C 1
ATOM 5572 O O . HIS B 1 298 ? 14.844 0.869 -7.234 1 54.62 298 HIS B O 1
ATOM 5578 N N . GLY B 1 299 ? 14.078 0.514 -9.148 1 47.03 299 GLY B N 1
ATOM 5579 C CA . GLY B 1 299 ? 15.484 0.52 -9.492 1 47.03 299 GLY B CA 1
ATOM 5580 C C . GLY B 1 299 ? 16.156 1.863 -9.266 1 47.03 299 GLY B C 1
ATOM 5581 O O . GLY B 1 299 ? 15.477 2.889 -9.164 1 47.03 299 GLY B O 1
ATOM 5582 N N . LEU B 1 300 ? 17.266 1.821 -8.562 1 41.78 300 LEU B N 1
ATOM 5583 C CA . LEU B 1 300 ? 18.156 2.965 -8.578 1 41.78 300 LEU B CA 1
ATOM 5584 C C . LEU B 1 300 ? 18.219 3.594 -9.961 1 41.78 300 LEU B C 1
ATOM 5586 O O . LEU B 1 300 ? 18.422 2.895 -10.961 1 41.78 300 LEU B O 1
ATOM 5590 N N . ASP B 1 301 ? 17.906 4.973 -9.961 1 45.59 301 ASP B N 1
ATOM 5591 C CA . ASP B 1 301 ? 18.266 6.039 -10.891 1 45.59 301 ASP B CA 1
ATOM 5592 C C . ASP B 1 301 ? 18.422 5.5 -12.312 1 45.59 301 ASP B C 1
ATOM 5594 O O . ASP B 1 301 ? 19.438 5.719 -12.953 1 45.59 301 ASP B O 1
ATOM 5598 N N . GLY B 1 302 ? 17.469 4.52 -12.766 1 54.31 302 GLY B N 1
ATOM 5599 C CA . GLY B 1 302 ? 17.781 4.223 -14.156 1 54.31 302 GLY B CA 1
ATOM 5600 C C . GLY B 1 302 ? 18.656 2.996 -14.312 1 54.31 302 GLY B C 1
ATOM 5601 O O . GLY B 1 302 ? 18.922 2.557 -15.438 1 54.31 302 GLY B O 1
ATOM 5602 N N . VAL B 1 303 ? 19.281 2.668 -13.164 1 60.78 303 VAL B N 1
ATOM 5603 C CA . VAL B 1 303 ? 20.188 1.545 -13.383 1 60.78 303 VAL B CA 1
ATOM 5604 C C . VAL B 1 303 ? 19.422 0.231 -13.258 1 60.78 303 VAL B C 1
ATOM 5606 O O . VAL B 1 303 ? 18.672 0.035 -12.297 1 60.78 303 VAL B O 1
ATOM 5609 N N . THR B 1 304 ? 19.406 -0.483 -14.289 1 76.5 304 THR B N 1
ATOM 5610 C CA . THR B 1 304 ? 18.656 -1.729 -14.445 1 76.5 304 THR B CA 1
ATOM 5611 C C . THR B 1 304 ? 19.594 -2.932 -14.305 1 76.5 304 THR B C 1
ATOM 5613 O O . THR B 1 304 ? 20.781 -2.846 -14.633 1 76.5 304 THR B O 1
ATOM 5616 N N . TYR B 1 305 ? 19.125 -3.863 -13.547 1 90 305 TYR B N 1
ATOM 5617 C CA . TYR B 1 305 ? 19.812 -5.148 -13.508 1 90 305 TYR B CA 1
ATOM 5618 C C . TYR B 1 305 ? 20.141 -5.637 -14.914 1 90 305 TYR B C 1
ATOM 5620 O O . TYR B 1 305 ? 19.312 -5.5 -15.828 1 90 305 TYR B O 1
ATOM 5628 N N . SER B 1 306 ? 21.344 -6.074 -14.992 1 93.56 306 SER B N 1
ATOM 5629 C CA . SER B 1 306 ? 21.734 -6.676 -16.266 1 93.56 306 SER B CA 1
ATOM 5630 C C . SER B 1 306 ? 21.078 -8.047 -16.453 1 93.56 306 SER B C 1
ATOM 5632 O O . SER B 1 306 ? 20.906 -8.508 -17.578 1 93.56 306 SER B O 1
ATOM 5634 N N . TYR B 1 307 ? 20.781 -8.695 -15.359 1 95.88 307 TYR B N 1
ATOM 5635 C CA . TYR B 1 307 ? 20.125 -10.008 -15.359 1 95.88 307 TYR B CA 1
ATOM 5636 C C . TYR B 1 307 ? 18.797 -9.953 -14.641 1 95.88 307 TYR B C 1
ATOM 5638 O O . TYR B 1 307 ? 18.438 -8.93 -14.047 1 95.88 307 TYR B O 1
ATOM 5646 N N . GLY B 1 308 ? 18.031 -11.055 -14.836 1 95.31 308 GLY B N 1
ATOM 5647 C CA . GLY B 1 308 ? 16.797 -11.211 -14.07 1 95.31 308 GLY B CA 1
ATOM 5648 C C . GLY B 1 308 ? 16.984 -12.086 -12.836 1 95.31 308 GLY B C 1
ATOM 5649 O O . GLY B 1 308 ? 17.891 -12.906 -12.781 1 95.31 308 GLY B O 1
ATOM 5650 N N . TYR B 1 309 ? 16.188 -11.797 -11.852 1 96.25 309 TYR B N 1
ATOM 5651 C CA . TYR B 1 309 ? 16.266 -12.562 -10.617 1 96.25 309 TYR B CA 1
ATOM 5652 C C . TYR B 1 309 ? 14.867 -12.93 -10.109 1 96.25 309 TYR B C 1
ATOM 5654 O O . TYR B 1 309 ? 13.938 -12.125 -10.195 1 96.25 309 TYR B O 1
ATOM 5662 N N . ASP B 1 310 ? 14.641 -14.117 -9.617 1 95.69 310 ASP B N 1
ATOM 5663 C CA . ASP B 1 310 ? 13.492 -14.523 -8.82 1 95.69 310 ASP B CA 1
ATOM 5664 C C . ASP B 1 310 ? 13.898 -14.852 -7.383 1 95.69 310 ASP B C 1
ATOM 5666 O O . ASP B 1 310 ? 14.336 -15.961 -7.094 1 95.69 310 ASP B O 1
ATOM 5670 N N . PHE B 1 311 ? 13.719 -13.898 -6.512 1 95.06 311 PHE B N 1
ATOM 5671 C CA . PHE B 1 311 ? 14.18 -14.031 -5.133 1 95.06 311 PHE B CA 1
ATOM 5672 C C . PHE B 1 311 ? 13.312 -15.023 -4.367 1 95.06 311 PHE B C 1
ATOM 5674 O O . PHE B 1 311 ? 12.086 -15.031 -4.516 1 95.06 311 PHE B O 1
ATOM 5681 N N . ALA B 1 312 ? 13.938 -15.828 -3.527 1 94.38 312 ALA B N 1
ATOM 5682 C CA . ALA B 1 312 ? 13.234 -16.812 -2.713 1 94.38 312 ALA B CA 1
ATOM 5683 C C . ALA B 1 312 ? 12.656 -16.172 -1.455 1 94.38 312 ALA B C 1
ATOM 5685 O O . ALA B 1 312 ? 11.719 -16.703 -0.85 1 94.38 312 ALA B O 1
ATOM 5686 N N . SER B 1 313 ? 13.227 -15.086 -1.111 1 91.12 313 SER B N 1
ATOM 5687 C CA . SER B 1 313 ? 12.789 -14.367 0.082 1 91.12 313 SER B CA 1
ATOM 5688 C C . SER B 1 313 ? 12.867 -12.859 -0.117 1 91.12 313 SER B C 1
ATOM 5690 O O . SER B 1 313 ? 13.641 -12.383 -0.954 1 91.12 313 SER B O 1
ATOM 5692 N N . GLY B 1 314 ? 12.055 -12.25 0.605 1 89.31 314 GLY B N 1
ATOM 5693 C CA . GLY B 1 314 ? 11.984 -10.797 0.53 1 89.31 314 GLY B CA 1
ATOM 5694 C C . GLY B 1 314 ? 10.664 -10.234 1.014 1 89.31 314 GLY B C 1
ATOM 5695 O O . GLY B 1 314 ? 9.797 -10.977 1.481 1 89.31 314 GLY B O 1
ATOM 5696 N N . ARG B 1 315 ? 10.57 -8.891 0.972 1 86.25 315 ARG B N 1
ATOM 5697 C CA . ARG B 1 315 ? 9.359 -8.203 1.414 1 86.25 315 ARG B CA 1
ATOM 5698 C C . ARG B 1 315 ? 8.867 -7.219 0.355 1 86.25 315 ARG B C 1
ATOM 5700 O O . ARG B 1 315 ? 9.672 -6.578 -0.326 1 86.25 315 ARG B O 1
ATOM 5707 N N . ILE B 1 316 ? 7.578 -7.203 0.231 1 88.75 316 ILE B N 1
ATOM 5708 C CA . ILE B 1 316 ? 6.977 -6.246 -0.688 1 88.75 316 ILE B CA 1
ATOM 5709 C C . ILE B 1 316 ? 5.906 -5.434 0.041 1 88.75 316 ILE B C 1
ATOM 5711 O O . ILE B 1 316 ? 5.328 -5.898 1.027 1 88.75 316 ILE B O 1
ATOM 5715 N N . ASN B 1 317 ? 5.688 -4.266 -0.395 1 90.38 317 ASN B N 1
ATOM 5716 C CA . ASN B 1 317 ? 4.648 -3.424 0.188 1 90.38 317 ASN B CA 1
ATOM 5717 C C . ASN B 1 317 ? 3.285 -3.699 -0.44 1 90.38 317 ASN B C 1
ATOM 5719 O O . ASN B 1 317 ? 3.145 -4.613 -1.254 1 90.38 317 ASN B O 1
ATOM 5723 N N . ARG B 1 318 ? 2.227 -2.973 -0.056 1 92.12 318 ARG B N 1
ATOM 5724 C CA . ARG B 1 318 ? 0.862 -3.225 -0.507 1 92.12 318 ARG B CA 1
ATOM 5725 C C . ARG B 1 318 ? 0.713 -2.922 -1.994 1 92.12 318 ARG B C 1
ATOM 5727 O O . ARG B 1 318 ? -0.197 -3.434 -2.65 1 92.12 318 ARG B O 1
ATOM 5734 N N . ASP B 1 319 ? 1.579 -2.133 -2.518 1 91.62 319 ASP B N 1
ATOM 5735 C CA . ASP B 1 319 ? 1.559 -1.827 -3.945 1 91.62 319 ASP B CA 1
ATOM 5736 C C . ASP B 1 319 ? 2.475 -2.77 -4.723 1 91.62 319 ASP B C 1
ATOM 5738 O O . ASP B 1 319 ? 2.762 -2.535 -5.898 1 91.62 319 ASP B O 1
ATOM 5742 N N . ARG B 1 320 ? 3.021 -3.775 -4.004 1 90.94 320 ARG B N 1
ATOM 5743 C CA . ARG B 1 320 ? 3.82 -4.863 -4.555 1 90.94 320 ARG B CA 1
ATOM 5744 C C . ARG B 1 320 ? 5.152 -4.348 -5.09 1 90.94 320 ARG B C 1
ATOM 5746 O O . ARG B 1 320 ? 5.645 -4.824 -6.113 1 90.94 320 ARG B O 1
ATOM 5753 N N . GLU B 1 321 ? 5.617 -3.383 -4.402 1 86.81 321 GLU B N 1
ATOM 5754 C CA . GLU B 1 321 ? 6.973 -2.895 -4.645 1 86.81 321 GLU B CA 1
ATOM 5755 C C . GLU B 1 321 ? 7.969 -3.518 -3.672 1 86.81 321 GLU B C 1
ATOM 5757 O O . GLU B 1 321 ? 7.648 -3.725 -2.498 1 86.81 321 GLU B O 1
ATOM 5762 N N . ARG B 1 322 ? 9.07 -3.76 -4.164 1 81.94 322 ARG B N 1
ATOM 5763 C CA . ARG B 1 322 ? 10.102 -4.367 -3.33 1 81.94 322 ARG B CA 1
ATOM 5764 C C . ARG B 1 322 ? 10.508 -3.432 -2.197 1 81.94 322 ARG B C 1
ATOM 5766 O O . ARG B 1 322 ? 10.672 -2.227 -2.404 1 81.94 322 ARG B O 1
ATOM 5773 N N . MET B 1 323 ? 10.672 -3.998 -1.024 1 70.25 323 MET B N 1
ATOM 5774 C CA . MET B 1 323 ? 10.984 -3.223 0.173 1 70.25 323 MET B CA 1
ATOM 5775 C C . MET B 1 323 ? 12.344 -3.604 0.735 1 70.25 323 MET B C 1
ATOM 5777 O O . MET B 1 323 ? 12.75 -3.102 1.784 1 70.25 323 MET B O 1
ATOM 5781 N N . MET B 1 324 ? 13.055 -4.406 0.088 1 73.56 324 MET B N 1
ATOM 5782 C CA . MET B 1 324 ? 14.344 -4.836 0.637 1 73.56 324 MET B CA 1
ATOM 5783 C C . MET B 1 324 ? 15.352 -3.691 0.614 1 73.56 324 MET B C 1
ATOM 5785 O O . MET B 1 324 ? 15.398 -2.922 -0.345 1 73.56 324 MET B O 1
ATOM 5789 N N . LYS B 1 325 ? 16.047 -3.668 1.696 1 76.06 325 LYS B N 1
ATOM 5790 C CA . LYS B 1 325 ? 17.203 -2.771 1.704 1 76.06 325 LYS B CA 1
ATOM 5791 C C . LYS B 1 325 ? 18.203 -3.152 0.618 1 76.06 325 LYS B C 1
ATOM 5793 O O . LYS B 1 325 ? 18.328 -4.328 0.267 1 76.06 325 LYS B O 1
ATOM 5798 N N . GLN B 1 326 ? 18.859 -2.256 0.176 1 77.94 326 GLN B N 1
ATOM 5799 C CA . GLN B 1 326 ? 19.781 -2.48 -0.923 1 77.94 326 GLN B CA 1
ATOM 5800 C C . GLN B 1 326 ? 20.844 -3.518 -0.547 1 77.94 326 GLN B C 1
ATOM 5802 O O . GLN B 1 326 ? 21.172 -4.398 -1.348 1 77.94 326 GLN B O 1
ATOM 5807 N N . ARG B 1 327 ? 21.375 -3.391 0.646 1 82.75 327 ARG B N 1
ATOM 5808 C CA . ARG B 1 327 ? 22.422 -4.309 1.073 1 82.75 327 ARG B CA 1
ATOM 5809 C C . ARG B 1 327 ? 21.875 -5.73 1.202 1 82.75 327 ARG B C 1
ATOM 5811 O O . ARG B 1 327 ? 22.578 -6.695 0.893 1 82.75 327 ARG B O 1
ATOM 5818 N N . GLU B 1 328 ? 20.672 -5.785 1.702 1 86.69 328 GLU B N 1
ATOM 5819 C CA . GLU B 1 328 ? 20.047 -7.098 1.812 1 86.69 328 GLU B CA 1
ATOM 5820 C C . GLU B 1 328 ? 19.844 -7.723 0.438 1 86.69 328 GLU B C 1
ATOM 5822 O O . GLU B 1 328 ? 20.125 -8.906 0.238 1 86.69 328 GLU B O 1
ATOM 5827 N N . GLU B 1 329 ? 19.359 -6.938 -0.406 1 89.12 329 GLU B N 1
ATOM 5828 C CA . GLU B 1 329 ? 19.172 -7.406 -1.776 1 89.12 329 GLU B CA 1
ATOM 5829 C C . GLU B 1 329 ? 20.5 -7.797 -2.418 1 89.12 329 GLU B C 1
ATOM 5831 O O . GLU B 1 329 ? 20.594 -8.828 -3.088 1 89.12 329 GLU B O 1
ATOM 5836 N N . ALA B 1 330 ? 21.5 -6.953 -2.191 1 91.12 330 ALA B N 1
ATOM 5837 C CA . ALA B 1 330 ? 22.828 -7.23 -2.723 1 91.12 330 ALA B CA 1
ATOM 5838 C C . ALA B 1 330 ? 23.359 -8.555 -2.193 1 91.12 330 ALA B C 1
ATOM 5840 O O . ALA B 1 330 ? 24.016 -9.305 -2.926 1 91.12 330 ALA B O 1
ATOM 5841 N N . ARG B 1 331 ? 23.109 -8.82 -0.974 1 94.06 331 ARG B N 1
ATOM 5842 C CA . ARG B 1 331 ? 23.547 -10.062 -0.366 1 94.06 331 ARG B CA 1
ATOM 5843 C C . ARG B 1 331 ? 22.891 -11.266 -1.03 1 94.06 331 ARG B C 1
ATOM 5845 O O . ARG B 1 331 ? 23.547 -12.273 -1.313 1 94.06 331 ARG B O 1
ATOM 5852 N N . ILE B 1 332 ? 21.625 -11.156 -1.271 1 95.5 332 ILE B N 1
ATOM 5853 C CA . ILE B 1 332 ? 20.875 -12.234 -1.926 1 95.5 332 ILE B CA 1
ATOM 5854 C C . ILE B 1 332 ? 21.422 -12.453 -3.334 1 95.5 332 ILE B C 1
ATOM 5856 O O . ILE B 1 332 ? 21.688 -13.594 -3.732 1 95.5 332 ILE B O 1
ATOM 5860 N N . VAL B 1 333 ? 21.625 -11.352 -4.023 1 96.44 333 VAL B N 1
ATOM 5861 C CA . VAL B 1 333 ? 22.141 -11.422 -5.391 1 96.44 333 VAL B CA 1
ATOM 5862 C C . VAL B 1 333 ? 23.531 -12.055 -5.398 1 96.44 333 VAL B C 1
ATOM 5864 O O . VAL B 1 333 ? 23.812 -12.93 -6.219 1 96.44 333 VAL B O 1
ATOM 5867 N N . ALA B 1 334 ? 24.375 -11.641 -4.453 1 97.19 334 ALA B N 1
ATOM 5868 C CA . ALA B 1 334 ? 25.703 -12.203 -4.34 1 97.19 334 ALA B CA 1
ATOM 5869 C C . ALA B 1 334 ? 25.656 -13.711 -4.082 1 97.19 334 ALA B C 1
ATOM 5871 O O . ALA B 1 334 ? 26.406 -14.477 -4.672 1 97.19 334 ALA B O 1
ATOM 5872 N N . SER B 1 335 ? 24.75 -14.094 -3.246 1 97.5 335 SER B N 1
ATOM 5873 C CA . SER B 1 335 ? 24.594 -15.508 -2.922 1 97.5 335 SER B CA 1
ATOM 5874 C C . SER B 1 335 ? 24.109 -16.297 -4.129 1 97.5 335 SER B C 1
ATOM 5876 O O . SER B 1 335 ? 24.562 -17.438 -4.355 1 97.5 335 SER B O 1
ATOM 5878 N N . ILE B 1 336 ? 23.188 -15.758 -4.859 1 98 336 ILE B N 1
ATOM 5879 C CA . ILE B 1 336 ? 22.688 -16.391 -6.074 1 98 336 ILE B CA 1
ATOM 5880 C C . ILE B 1 336 ? 23.844 -16.609 -7.055 1 98 336 ILE B C 1
ATOM 5882 O O . ILE B 1 336 ? 24.016 -17.703 -7.59 1 98 336 ILE B O 1
ATOM 5886 N N . TRP B 1 337 ? 24.656 -15.594 -7.266 1 97.94 337 TRP B N 1
ATOM 5887 C CA . TRP B 1 337 ? 25.75 -15.664 -8.227 1 97.94 337 TRP B CA 1
ATOM 5888 C C . TRP B 1 337 ? 26.812 -16.672 -7.766 1 97.94 337 TRP B C 1
ATOM 5890 O O . TRP B 1 337 ? 27.391 -17.391 -8.586 1 97.94 337 TRP B O 1
ATOM 5900 N N . GLU B 1 338 ? 27.078 -16.672 -6.457 1 97.62 338 GLU B N 1
ATOM 5901 C CA . GLU B 1 338 ? 28.047 -17.625 -5.93 1 97.62 338 GLU B CA 1
ATOM 5902 C C . GLU B 1 338 ? 27.656 -19.062 -6.266 1 97.62 338 GLU B C 1
ATOM 5904 O O . GLU B 1 338 ? 28.469 -19.844 -6.766 1 97.62 338 GLU B O 1
ATOM 5909 N N . LEU B 1 339 ? 26.422 -19.375 -6.059 1 97.56 339 LEU B N 1
ATOM 5910 C CA . LEU B 1 339 ? 25.938 -20.719 -6.332 1 97.56 339 LEU B CA 1
ATOM 5911 C C . LEU B 1 339 ? 25.828 -20.969 -7.832 1 97.56 339 LEU B C 1
ATOM 5913 O O . LEU B 1 339 ? 26.047 -22.078 -8.305 1 97.56 339 LEU B O 1
ATOM 5917 N N . ALA B 1 340 ? 25.453 -19.938 -8.586 1 97.56 340 ALA B N 1
ATOM 5918 C CA . ALA B 1 340 ? 25.328 -20.062 -10.039 1 97.56 340 ALA B CA 1
ATOM 5919 C C . ALA B 1 340 ? 26.672 -20.406 -10.672 1 97.56 340 ALA B C 1
ATOM 5921 O O . ALA B 1 340 ? 26.75 -21.281 -11.531 1 97.56 340 ALA B O 1
ATOM 5922 N N . VAL B 1 341 ? 27.75 -19.766 -10.227 1 96.5 341 VAL B N 1
ATOM 5923 C CA . VAL B 1 341 ? 29.078 -19.969 -10.797 1 96.5 341 VAL B CA 1
ATOM 5924 C C . VAL B 1 341 ? 29.609 -21.34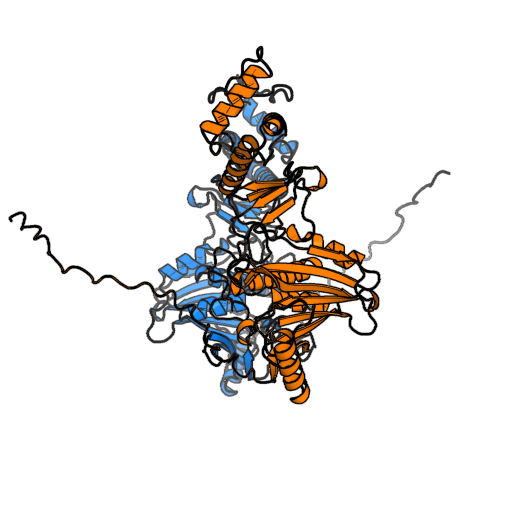4 -10.383 1 96.5 341 VAL B C 1
ATOM 5926 O O . VAL B 1 341 ? 30.328 -21.984 -11.148 1 96.5 341 VAL B O 1
ATOM 5929 N N . ALA B 1 342 ? 29.219 -21.719 -9.203 1 95.88 342 ALA B N 1
ATOM 5930 C CA . ALA B 1 342 ? 29.594 -23.062 -8.773 1 95.88 342 ALA B CA 1
ATOM 5931 C C . ALA B 1 342 ? 28.953 -24.125 -9.664 1 95.88 342 ALA B C 1
ATOM 5933 O O . ALA B 1 342 ? 29.578 -25.141 -9.977 1 95.88 342 ALA B O 1
ATOM 5934 N N . GLU B 1 343 ? 27.766 -23.891 -10.109 1 96.31 343 GLU B N 1
ATOM 5935 C CA . GLU B 1 343 ? 27.031 -24.828 -10.953 1 96.31 343 GLU B CA 1
ATOM 5936 C C . GLU B 1 343 ? 27.484 -24.719 -12.406 1 96.31 343 GLU B C 1
ATOM 5938 O O . GLU B 1 343 ? 27.594 -25.734 -13.102 1 96.31 343 GLU B O 1
ATOM 5943 N N . ARG B 1 344 ? 27.703 -23.5 -12.859 1 96.69 344 ARG B N 1
ATOM 5944 C CA . ARG B 1 344 ? 28.141 -23.219 -14.219 1 96.69 344 ARG B CA 1
ATOM 5945 C C . ARG B 1 344 ? 29.328 -22.281 -14.227 1 96.69 344 ARG B C 1
ATOM 5947 O O . ARG B 1 344 ? 29.172 -21.078 -14.453 1 96.69 344 ARG B O 1
ATOM 5954 N N . PRO B 1 345 ? 30.5 -22.781 -14.203 1 94 345 PRO B N 1
ATOM 5955 C CA . PRO B 1 345 ? 31.703 -21.969 -14.055 1 94 345 PRO B CA 1
ATOM 5956 C C . PRO B 1 345 ? 31.891 -20.984 -15.211 1 94 345 PRO B C 1
ATOM 5958 O O . PRO B 1 345 ? 32.531 -19.953 -15.047 1 94 345 PRO B O 1
ATOM 5961 N N . GLU B 1 346 ? 31.312 -21.25 -16.328 1 93.31 346 GLU B N 1
ATOM 5962 C CA . GLU B 1 346 ? 31.453 -20.375 -17.484 1 93.31 346 GLU B CA 1
ATOM 5963 C C . GLU B 1 346 ? 30.812 -19.016 -17.219 1 93.31 346 GLU B C 1
ATOM 5965 O O . GLU B 1 346 ? 31.109 -18.031 -17.906 1 93.31 346 GLU B O 1
ATOM 5970 N N . LEU B 1 347 ? 30.016 -18.953 -16.188 1 95.88 347 LEU B N 1
ATOM 5971 C CA . LEU B 1 347 ? 29.312 -17.719 -15.844 1 95.88 347 LEU B CA 1
ATOM 5972 C C . LEU B 1 347 ? 30.25 -16.766 -15.109 1 95.88 347 LEU B C 1
ATOM 5974 O O . LEU B 1 347 ? 29.922 -15.594 -14.914 1 95.88 347 LEU B O 1
ATOM 5978 N N . THR B 1 348 ? 31.438 -17.297 -14.727 1 96.06 348 THR B N 1
ATOM 5979 C CA . THR B 1 348 ? 32.406 -16.438 -14.039 1 96.06 348 THR B CA 1
ATOM 5980 C C . THR B 1 348 ? 32.781 -15.242 -14.898 1 96.06 348 THR B C 1
ATOM 5982 O O . THR B 1 348 ? 32.844 -14.117 -14.406 1 96.06 348 THR B O 1
ATOM 5985 N N . LYS B 1 349 ? 32.969 -15.492 -16.156 1 94.81 349 LYS B N 1
ATOM 5986 C CA . LYS B 1 349 ? 33.281 -14.414 -17.078 1 94.81 349 LYS B CA 1
ATOM 5987 C C . LYS B 1 349 ? 32.188 -13.352 -17.109 1 94.81 349 LYS B C 1
ATOM 5989 O O . LYS B 1 349 ? 32.5 -12.156 -17.109 1 94.81 349 LYS B O 1
ATOM 5994 N N . GLU B 1 350 ? 31 -13.805 -17.109 1 95.31 350 GLU B N 1
ATOM 5995 C CA . GLU B 1 350 ? 29.859 -12.898 -17.125 1 95.31 350 GLU B CA 1
ATOM 5996 C C . GLU B 1 350 ? 29.766 -12.094 -15.836 1 95.31 350 GLU B C 1
ATOM 5998 O O . GLU B 1 350 ? 29.469 -10.898 -15.859 1 95.31 350 GLU B O 1
ATOM 6003 N N . TYR B 1 351 ? 29.984 -12.758 -14.727 1 96.19 351 TYR B N 1
ATOM 6004 C CA . TYR B 1 351 ? 29.953 -12.078 -13.438 1 96.19 351 TYR B CA 1
ATOM 6005 C C . TYR B 1 351 ? 31.016 -10.984 -13.383 1 96.19 351 TYR B C 1
ATOM 6007 O O . TYR B 1 351 ? 30.734 -9.867 -12.93 1 96.19 351 TYR B O 1
ATOM 6015 N N . VAL B 1 352 ? 32.188 -11.258 -13.859 1 93.62 352 VAL B N 1
ATOM 6016 C CA . VAL B 1 352 ? 33.312 -10.312 -13.852 1 93.62 352 VAL B CA 1
ATOM 6017 C C . VAL B 1 352 ? 32.969 -9.117 -14.75 1 93.62 352 VAL B C 1
ATOM 6019 O O . VAL B 1 352 ? 33.281 -7.977 -14.414 1 93.62 352 VAL B O 1
ATOM 6022 N N . ARG B 1 353 ? 32.312 -9.344 -15.812 1 93.25 353 ARG B N 1
ATOM 6023 C CA . ARG B 1 353 ? 31.953 -8.297 -16.75 1 93.25 353 ARG B CA 1
ATOM 6024 C C . ARG B 1 353 ? 30.969 -7.309 -16.125 1 93.25 353 ARG B C 1
ATOM 6026 O O . ARG B 1 353 ? 30.891 -6.156 -16.547 1 93.25 353 ARG B O 1
ATOM 6033 N N . LEU B 1 354 ? 30.219 -7.742 -15.117 1 94.12 354 LEU B N 1
ATOM 6034 C CA . LEU B 1 354 ? 29.25 -6.887 -14.461 1 94.12 354 LEU B CA 1
ATOM 6035 C C . LEU B 1 354 ? 29.922 -5.719 -13.758 1 94.12 354 LEU B C 1
ATOM 6037 O O . LEU B 1 354 ? 29.312 -4.668 -13.555 1 94.12 354 LEU B O 1
ATOM 6041 N N . PHE B 1 355 ? 31.141 -5.895 -13.383 1 88.94 355 PHE B N 1
ATOM 6042 C CA . PHE B 1 355 ? 31.891 -4.848 -12.68 1 88.94 355 PHE B CA 1
ATOM 6043 C C . PHE B 1 355 ? 32.25 -3.719 -13.641 1 88.94 355 PHE B C 1
ATOM 6045 O O . PHE B 1 355 ? 32.625 -2.625 -13.203 1 88.94 355 PHE B O 1
ATOM 6052 N N . ASP B 1 356 ? 32.125 -4.02 -14.914 1 86.81 356 ASP B N 1
ATOM 6053 C CA . ASP B 1 356 ? 32.406 -2.996 -15.922 1 86.81 356 ASP B CA 1
ATOM 6054 C C . ASP B 1 356 ? 31.188 -2.115 -16.156 1 86.81 356 ASP B C 1
ATOM 6056 O O . ASP B 1 356 ? 31.297 -1.061 -16.797 1 86.81 356 ASP B O 1
ATOM 6060 N N . VAL B 1 357 ? 30.125 -2.564 -15.695 1 84.38 357 VAL B N 1
ATOM 6061 C CA . VAL B 1 357 ? 28.891 -1.79 -15.844 1 84.38 357 VAL B CA 1
ATOM 6062 C C . VAL B 1 357 ? 28.812 -0.746 -14.734 1 84.38 357 VAL B C 1
ATOM 6064 O O . VAL B 1 357 ? 28.875 -1.084 -13.547 1 84.38 357 VAL B O 1
ATOM 6067 N N . VAL B 1 358 ? 28.641 0.527 -15.078 1 75.88 358 VAL B N 1
ATOM 6068 C CA . VAL B 1 358 ? 28.625 1.631 -14.125 1 75.88 358 VAL B CA 1
ATOM 6069 C C . VAL B 1 358 ? 27.422 1.478 -13.188 1 75.88 358 VAL B C 1
ATOM 6071 O O . VAL B 1 358 ? 26.281 1.38 -13.648 1 75.88 358 VAL B O 1
ATOM 6074 N N . ARG B 1 359 ? 27.703 1.366 -11.875 1 76.69 359 ARG B N 1
ATOM 6075 C CA . ARG B 1 359 ? 26.688 1.307 -10.828 1 76.69 359 ARG B CA 1
ATOM 6076 C C . ARG B 1 359 ? 25.766 0.108 -11.023 1 76.69 359 ARG B C 1
ATOM 6078 O O . ARG B 1 359 ? 24.547 0.22 -10.852 1 76.69 359 ARG B O 1
ATOM 6085 N N . SER B 1 360 ? 26.344 -1.006 -11.438 1 85.88 360 SER B N 1
ATOM 6086 C CA . SER B 1 360 ? 25.578 -2.221 -11.648 1 85.88 360 SER B CA 1
ATOM 6087 C C . SER B 1 360 ? 24.984 -2.736 -10.344 1 85.88 360 SER B C 1
ATOM 6089 O O . SER B 1 360 ? 25.719 -3.041 -9.398 1 85.88 360 SER B O 1
ATOM 6091 N N . PRO B 1 361 ? 23.734 -2.908 -10.336 1 87.75 361 PRO B N 1
ATOM 6092 C CA . PRO B 1 361 ? 23.125 -3.471 -9.125 1 87.75 361 PRO B CA 1
ATOM 6093 C C . PRO B 1 361 ? 23.453 -4.949 -8.938 1 87.75 361 PRO B C 1
ATOM 6095 O O . PRO B 1 361 ? 23.359 -5.473 -7.824 1 87.75 361 PRO B O 1
ATOM 6098 N N . ASP B 1 362 ? 23.859 -5.582 -9.977 1 93.94 362 ASP B N 1
ATOM 6099 C CA . ASP B 1 362 ? 24.172 -7.004 -9.922 1 93.94 362 ASP B CA 1
ATOM 6100 C C . ASP B 1 362 ? 25.375 -7.27 -9.016 1 93.94 362 ASP B C 1
ATOM 6102 O O . ASP B 1 362 ? 25.531 -8.375 -8.492 1 93.94 362 ASP B O 1
ATOM 6106 N N . VAL B 1 363 ? 26.219 -6.211 -8.906 1 93.69 363 VAL B N 1
ATOM 6107 C CA . VAL B 1 363 ? 27.422 -6.371 -8.094 1 93.69 363 VAL B CA 1
ATOM 6108 C C . VAL B 1 363 ? 27.5 -5.254 -7.055 1 93.69 363 VAL B C 1
ATOM 6110 O O . VAL B 1 363 ? 28.594 -4.836 -6.664 1 93.69 363 VAL B O 1
ATOM 6113 N N . ALA B 1 364 ? 26.312 -4.758 -6.723 1 86.06 364 ALA B N 1
ATOM 6114 C CA . ALA B 1 364 ? 26.266 -3.725 -5.691 1 86.06 364 ALA B CA 1
ATOM 6115 C C . ALA B 1 364 ? 26.812 -4.246 -4.367 1 86.06 364 ALA B C 1
ATOM 6117 O O . ALA B 1 364 ? 26.531 -5.379 -3.973 1 86.06 364 ALA B O 1
ATOM 6118 N N . PHE B 1 365 ? 27.625 -3.473 -3.703 1 84.31 365 PHE B N 1
ATOM 6119 C CA . PHE B 1 365 ? 28.188 -3.781 -2.395 1 84.31 365 PHE B CA 1
ATOM 6120 C C . PHE B 1 365 ? 29.031 -5.055 -2.453 1 84.31 365 PHE B C 1
ATOM 6122 O O . PHE B 1 365 ? 29.141 -5.781 -1.462 1 84.31 365 PHE B O 1
ATOM 6129 N N . ALA B 1 366 ? 29.516 -5.375 -3.6 1 90.38 366 ALA B N 1
ATOM 6130 C CA . ALA B 1 366 ? 30.266 -6.617 -3.752 1 90.38 366 ALA B CA 1
ATOM 6131 C C . ALA B 1 366 ? 31.406 -6.691 -2.756 1 90.38 366 ALA B C 1
ATOM 6133 O O . ALA B 1 366 ? 31.766 -7.777 -2.275 1 90.38 366 ALA B O 1
ATOM 6134 N N . ASP B 1 367 ? 31.969 -5.594 -2.424 1 86.5 367 ASP B N 1
ATOM 6135 C CA . ASP B 1 367 ? 33.125 -5.527 -1.532 1 86.5 367 ASP B CA 1
ATOM 6136 C C . ASP B 1 367 ? 32.75 -5.992 -0.124 1 86.5 367 ASP B C 1
ATOM 6138 O O . ASP B 1 367 ? 33.625 -6.391 0.649 1 86.5 367 ASP B O 1
ATOM 6142 N N . THR B 1 368 ? 31.453 -6 0.189 1 88.25 368 THR B N 1
ATOM 6143 C CA . THR B 1 368 ? 31.078 -6.324 1.558 1 88.25 368 THR B CA 1
ATOM 6144 C C . THR B 1 368 ? 30.219 -7.582 1.592 1 88.25 368 THR B C 1
ATOM 6146 O O . THR B 1 368 ? 30.188 -8.297 2.598 1 88.25 368 THR B O 1
ATOM 6149 N N . VAL B 1 369 ? 29.547 -7.918 0.492 1 92.81 369 VAL B N 1
ATOM 6150 C CA . VAL B 1 369 ? 28.531 -8.945 0.597 1 92.81 369 VAL B CA 1
ATOM 6151 C C . VAL B 1 369 ? 29.016 -10.234 -0.059 1 92.81 369 VAL B C 1
ATOM 6153 O O . VAL B 1 369 ? 28.469 -11.312 0.177 1 92.81 369 VAL B O 1
ATOM 6156 N N . VAL B 1 370 ? 30 -10.156 -0.865 1 94.06 370 VAL B N 1
ATOM 6157 C CA . VAL B 1 370 ? 30.516 -11.344 -1.54 1 94.06 370 VAL B CA 1
ATOM 6158 C C . VAL B 1 370 ? 31.328 -12.188 -0.557 1 94.06 370 VAL B C 1
ATOM 6160 O O . VAL B 1 370 ? 32.094 -11.656 0.232 1 94.06 370 VAL B O 1
ATOM 6163 N N . SER B 1 371 ? 31.125 -13.477 -0.592 1 94.12 371 SER B N 1
ATOM 6164 C CA . SER B 1 371 ? 31.844 -14.375 0.306 1 94.12 371 SER B CA 1
ATOM 6165 C C . SER B 1 371 ? 33.312 -14.445 -0.054 1 94.12 371 SER B C 1
ATOM 6167 O O . SER B 1 371 ? 33.719 -14.109 -1.174 1 94.12 371 SER B O 1
ATOM 6169 N N . LYS B 1 372 ? 34.125 -14.906 0.914 1 93.06 372 LYS B N 1
ATOM 6170 C CA . LYS B 1 372 ? 35.531 -15.109 0.67 1 93.06 372 LYS B CA 1
ATOM 6171 C C . LYS B 1 372 ? 35.781 -16.125 -0.445 1 93.06 372 LYS B C 1
ATOM 6173 O O . LYS B 1 372 ? 36.625 -15.922 -1.308 1 93.06 372 LYS B O 1
ATOM 6178 N N . ASN B 1 373 ? 35.031 -17.156 -0.449 1 93.88 373 ASN B N 1
ATOM 6179 C CA . ASN B 1 373 ? 35.125 -18.203 -1.463 1 93.88 373 ASN B CA 1
ATOM 6180 C C . ASN B 1 373 ? 34.906 -17.641 -2.865 1 93.88 373 ASN B C 1
ATOM 6182 O O . ASN B 1 373 ? 35.656 -17.938 -3.793 1 93.88 373 ASN B O 1
ATOM 6186 N N . MET B 1 374 ? 33.875 -16.844 -2.994 1 94.38 374 MET B N 1
ATOM 6187 C CA . MET B 1 374 ? 33.531 -16.266 -4.289 1 94.38 374 MET B CA 1
ATOM 6188 C C . MET B 1 374 ? 34.625 -15.266 -4.723 1 94.38 374 MET B C 1
ATOM 6190 O O . MET B 1 374 ? 35 -15.219 -5.898 1 94.38 374 MET B O 1
ATOM 6194 N N . ALA B 1 375 ? 35.094 -14.492 -3.775 1 93.25 375 ALA B N 1
ATOM 6195 C CA . ALA B 1 375 ? 36.156 -13.523 -4.074 1 93.25 375 ALA B CA 1
ATOM 6196 C C . ALA B 1 375 ? 37.406 -14.219 -4.566 1 93.25 375 ALA B C 1
ATOM 6198 O O . ALA B 1 375 ? 38.031 -13.781 -5.539 1 93.25 375 ALA B O 1
ATOM 6199 N N . GLU B 1 376 ? 37.75 -15.25 -3.932 1 91.94 376 GLU B N 1
ATOM 6200 C CA . GLU B 1 376 ? 38.906 -16.031 -4.324 1 91.94 376 GLU B CA 1
ATOM 6201 C C . GLU B 1 376 ? 38.719 -16.641 -5.707 1 91.94 376 GLU B C 1
ATOM 6203 O O . GLU B 1 376 ? 39.656 -16.656 -6.516 1 91.94 376 GLU B O 1
ATOM 6208 N N . HIS B 1 377 ? 37.594 -17.141 -5.922 1 93.38 377 HIS B N 1
ATOM 6209 C CA . HIS B 1 377 ? 37.281 -17.734 -7.219 1 93.38 377 HIS B CA 1
ATOM 6210 C C . HIS B 1 377 ? 37.406 -16.703 -8.336 1 93.38 377 HIS B C 1
ATOM 6212 O O . HIS B 1 377 ? 38.031 -17 -9.375 1 93.38 377 HIS B O 1
ATOM 6218 N N . VAL B 1 378 ? 36.875 -15.547 -8.156 1 92.25 378 VAL B N 1
ATOM 6219 C CA . VAL B 1 378 ? 36.969 -14.477 -9.141 1 92.25 378 VAL B CA 1
ATOM 6220 C C . VAL B 1 378 ? 38.406 -14.039 -9.336 1 92.25 378 VAL B C 1
ATOM 6222 O O . VAL B 1 378 ? 38.844 -13.797 -10.469 1 92.25 378 VAL B O 1
ATOM 6225 N N . TRP B 1 379 ? 39.094 -14.055 -8.18 1 88.75 379 TRP B N 1
ATOM 6226 C CA . TRP B 1 379 ? 40.531 -13.688 -8.234 1 88.75 379 TRP B CA 1
ATOM 6227 C C . TRP B 1 379 ? 41.312 -14.664 -9.109 1 88.75 379 TRP B C 1
ATOM 6229 O O . TRP B 1 379 ? 42.094 -14.25 -9.961 1 88.75 379 TRP B O 1
ATOM 6239 N N . GLN B 1 380 ? 41.062 -15.883 -8.93 1 89.06 380 GLN B N 1
ATOM 6240 C CA . GLN B 1 380 ? 41.719 -16.906 -9.727 1 89.06 380 GLN B CA 1
ATOM 6241 C C . GLN B 1 380 ? 41.375 -16.781 -11.203 1 89.06 380 GLN B C 1
ATOM 6243 O O . GLN B 1 380 ? 42.25 -16.953 -12.07 1 89.06 380 GLN B O 1
ATOM 6248 N N . TYR B 1 381 ? 40.188 -16.516 -11.43 1 91.12 381 TYR B N 1
ATOM 6249 C CA . TYR B 1 381 ? 39.75 -16.312 -12.812 1 91.12 381 TYR B CA 1
ATOM 6250 C C . TYR B 1 381 ? 40.469 -15.141 -13.445 1 91.12 381 TYR B C 1
ATOM 6252 O O . TYR B 1 381 ? 40.906 -15.219 -14.602 1 91.12 381 TYR B O 1
ATOM 6260 N N . LEU B 1 382 ? 40.625 -14.031 -12.719 1 88 382 LEU B N 1
ATOM 6261 C CA . LEU B 1 382 ? 41.25 -12.82 -13.227 1 88 382 LEU B CA 1
ATOM 6262 C C . LEU B 1 382 ? 42.75 -13.055 -13.469 1 88 382 LEU B C 1
ATOM 6264 O O . LEU B 1 382 ? 43.281 -12.57 -14.453 1 88 382 LEU B O 1
ATOM 6268 N N . LEU B 1 383 ? 43.312 -13.836 -12.602 1 85.06 383 LEU B N 1
ATOM 6269 C CA . LEU B 1 383 ? 44.719 -14.164 -12.758 1 85.06 383 LEU B CA 1
ATOM 6270 C C . LEU B 1 383 ? 44.938 -14.984 -14.023 1 85.06 383 LEU B C 1
ATOM 6272 O O . LEU B 1 383 ? 45.938 -14.789 -14.727 1 85.06 383 LEU B O 1
ATOM 6276 N N . ASN B 1 384 ? 44.062 -15.773 -14.289 1 87.06 384 ASN B N 1
ATOM 6277 C CA . ASN B 1 384 ? 44.188 -16.656 -15.445 1 87.06 384 ASN B CA 1
ATOM 6278 C C . ASN B 1 384 ? 43.812 -15.938 -16.734 1 87.06 384 ASN B C 1
ATOM 6280 O O . ASN B 1 384 ? 44.406 -16.203 -17.781 1 87.06 384 ASN B O 1
ATOM 6284 N N . SER B 1 385 ? 42.875 -15.055 -16.656 1 82.94 385 SER B N 1
ATOM 6285 C CA . SER B 1 385 ? 42.375 -14.391 -17.844 1 82.94 385 SER B CA 1
ATOM 6286 C C . SER B 1 385 ? 43.281 -13.219 -18.25 1 82.94 385 SER B C 1
ATOM 6288 O O . SER B 1 385 ? 43.312 -12.852 -19.422 1 82.94 385 SER B O 1
ATOM 6290 N N . ALA B 1 386 ? 43.781 -12.469 -17.297 1 75.25 386 ALA B N 1
ATOM 6291 C CA . ALA B 1 386 ? 44.688 -11.359 -17.562 1 75.25 386 ALA B CA 1
ATOM 6292 C C . ALA B 1 386 ? 45.969 -11.477 -16.766 1 75.25 386 ALA B C 1
ATOM 6294 O O . ALA B 1 386 ? 46.188 -10.703 -15.828 1 75.25 386 ALA B O 1
ATOM 6295 N N . PRO B 1 387 ? 46.75 -12.414 -17.156 1 64.69 387 PRO B N 1
ATOM 6296 C CA . PRO B 1 387 ? 47.938 -12.711 -16.359 1 64.69 387 PRO B CA 1
ATOM 6297 C C . PRO B 1 387 ? 48.844 -11.5 -16.203 1 64.69 387 PRO B C 1
ATOM 6299 O O . PRO B 1 387 ? 49.594 -11.398 -15.219 1 64.69 387 PRO B O 1
ATOM 6302 N N . ASP B 1 388 ? 48.719 -10.539 -17.109 1 66 388 ASP B N 1
ATOM 6303 C CA . ASP B 1 388 ? 49.656 -9.414 -17.094 1 66 388 ASP B CA 1
ATOM 6304 C C . ASP B 1 388 ? 49.031 -8.195 -16.422 1 66 388 ASP B C 1
ATOM 6306 O O . ASP B 1 388 ? 49.656 -7.117 -16.391 1 66 388 ASP B O 1
ATOM 6310 N N . CYS B 1 389 ? 47.781 -8.352 -15.906 1 56.94 389 CYS B N 1
ATOM 6311 C CA . CYS B 1 389 ? 47.094 -7.207 -15.312 1 56.94 389 CYS B CA 1
ATOM 6312 C C . CYS B 1 389 ? 47.281 -7.195 -13.797 1 56.94 389 CYS B C 1
ATOM 6314 O O . CYS B 1 389 ? 47.312 -8.25 -13.164 1 56.94 389 CYS B O 1
ATOM 6316 N N . PHE B 1 390 ? 47.875 -5.996 -13.156 1 53.38 390 PHE B N 1
ATOM 6317 C CA . PHE B 1 390 ? 47.969 -5.777 -11.719 1 53.38 390 PHE B CA 1
ATOM 6318 C C . PHE B 1 390 ? 46.625 -5.316 -11.156 1 53.38 390 PHE B C 1
ATOM 6320 O O . PHE B 1 390 ? 46.094 -4.297 -11.586 1 53.38 390 PHE B O 1
ATOM 6327 N N . PHE B 1 391 ? 45.906 -6.207 -10.547 1 52.66 391 PHE B N 1
ATOM 6328 C CA . PHE B 1 391 ? 44.625 -5.852 -9.938 1 52.66 391 PHE B CA 1
ATOM 6329 C C . PHE B 1 391 ? 44.844 -5.262 -8.547 1 52.66 391 PHE B C 1
ATOM 6331 O O . PHE B 1 391 ? 45.625 -5.777 -7.762 1 52.66 391 PHE B O 1
ATOM 6338 N N . TYR B 1 392 ? 44.875 -3.906 -8.375 1 47.62 392 TYR B N 1
ATOM 6339 C CA . TYR B 1 392 ? 45.062 -3.342 -7.047 1 47.62 392 TYR B CA 1
ATOM 6340 C C . TYR B 1 392 ? 43.781 -2.773 -6.492 1 47.62 392 TYR B C 1
ATOM 6342 O O . TYR B 1 392 ? 42.875 -2.41 -7.25 1 47.62 392 TYR B O 1
ATOM 6350 N N . ALA B 1 393 ? 43.406 -3.199 -5.359 1 48.53 393 ALA B N 1
ATOM 6351 C CA . ALA B 1 393 ? 42.312 -2.58 -4.621 1 48.53 393 ALA B CA 1
ATOM 6352 C C . ALA B 1 393 ? 42.5 -1.07 -4.508 1 48.53 393 ALA B C 1
ATOM 6354 O O . ALA B 1 393 ? 43.656 -0.59 -4.441 1 48.53 393 ALA B O 1
ATOM 6355 N N . GLU B 1 394 ? 41.656 -0.285 -5.012 1 46.16 394 GLU B N 1
ATOM 6356 C CA . GLU B 1 394 ? 41.812 1.151 -4.801 1 46.16 394 GLU B CA 1
ATOM 6357 C C . GLU B 1 394 ? 42.312 1.451 -3.396 1 46.16 394 GLU B C 1
ATOM 6359 O O . GLU B 1 394 ? 41.938 0.806 -2.428 1 46.16 394 GLU B O 1
ATOM 6364 N N . ASP B 1 395 ? 43.5 1.911 -3.367 1 39.53 395 ASP B N 1
ATOM 6365 C CA . ASP B 1 395 ? 44 2.418 -2.096 1 39.53 395 ASP B CA 1
ATOM 6366 C C . ASP B 1 395 ? 42.906 3.199 -1.349 1 39.53 395 ASP B C 1
ATOM 6368 O O . ASP B 1 395 ? 42.375 4.172 -1.875 1 39.53 395 ASP B O 1
ATOM 6372 N N . PRO B 1 396 ? 42.312 2.555 -0.423 1 41.91 396 PRO B N 1
ATOM 6373 C CA . PRO B 1 396 ? 41.281 3.275 0.354 1 41.91 396 PRO B CA 1
ATOM 6374 C C . PRO B 1 396 ? 41.625 4.758 0.527 1 41.91 396 PRO B C 1
ATOM 6376 O O . PRO B 1 396 ? 40.75 5.566 0.797 1 41.91 396 PRO B O 1
ATOM 6379 N N . ASP B 1 397 ? 42.875 5.023 0.562 1 38.19 397 ASP B N 1
ATOM 6380 C CA . ASP B 1 397 ? 43.406 6.367 0.811 1 38.19 397 ASP B CA 1
ATOM 6381 C C . ASP B 1 397 ? 43.438 7.195 -0.473 1 38.19 397 ASP B C 1
ATOM 6383 O O . ASP B 1 397 ? 43.906 8.336 -0.474 1 38.19 397 ASP B O 1
ATOM 6387 N N . SER B 1 398 ? 43.125 6.672 -1.569 1 37.28 398 SER B N 1
ATOM 6388 C CA . SER B 1 398 ? 43.188 7.496 -2.773 1 37.28 398 SER B CA 1
ATOM 6389 C C . SER B 1 398 ? 41.844 8.156 -3.049 1 37.28 398 SER B C 1
ATOM 6391 O O . SER B 1 398 ? 40.781 7.512 -2.93 1 37.28 398 SER B O 1
ATOM 6393 N N . ARG B 1 399 ? 41.625 9.461 -2.711 1 34.09 399 ARG B N 1
ATOM 6394 C CA . ARG B 1 399 ? 40.406 10.289 -2.865 1 34.09 399 ARG B CA 1
ATOM 6395 C C . ARG B 1 399 ? 40.25 10.734 -4.312 1 34.09 399 ARG B C 1
ATOM 6397 O O . ARG B 1 399 ? 41.094 11.469 -4.848 1 34.09 399 ARG B O 1
ATOM 6404 N N . PRO B 1 400 ? 39.531 9.984 -5.121 1 32.66 400 PRO B N 1
ATOM 6405 C CA . PRO B 1 400 ? 39.312 10.625 -6.414 1 32.66 400 PRO B CA 1
ATOM 6406 C C . PRO B 1 400 ? 38.625 11.977 -6.285 1 32.66 400 PRO B C 1
ATOM 6408 O O . PRO B 1 400 ? 37.812 12.172 -5.391 1 32.66 400 PRO B O 1
ATOM 6411 N N . ILE B 1 401 ? 39.281 13.055 -6.555 1 29.27 401 ILE B N 1
ATOM 6412 C CA . ILE B 1 401 ? 38.594 14.336 -6.594 1 29.27 401 ILE B CA 1
ATOM 6413 C C . ILE B 1 401 ? 37.75 14.43 -7.863 1 29.27 401 ILE B C 1
ATOM 6415 O O . ILE B 1 401 ? 38.219 14.133 -8.961 1 29.27 401 ILE B O 1
#

Radius of gyration: 32.27 Å; Cα contacts (8 Å, |Δi|>4): 1428; chains: 2; bounding box: 82×105×98 Å

Sequence (802 aa):
MPPSKRQRVKEEPDPSDSGGSEYGVESDKGDHHENVAPGIHMLGLSQDYVPSWTEGDAFREWYQNWKDSIIQTFNLNPRPFILEQNTTDSDIQITIHRKIQIGADRSQKELLGYIKFIKQTGTLELANFSAALDPRHLSLGGTTKRDGSKTAGTHGEGFKVAALVMTRNNRVVHIEASSVYWRFGFRGDNKDKLACQITKPATSTIKKHHDSLLSETKNGRARKNLTSYVHRDVIVRISTSKGHESIKEQQFWDWSSVAIDLHCPSPEKIIRTEHGDLLIGPQFAGRIYLKGLRVSGHGLDGVTYSYGYDFASGRINRDRERMMKQREEARIVASIWELAVAERPELTKEYVRLFDVVRSPDVAFADTVVSKNMAEHVWQYLLNSAPDCFFYAEDPDSRPIMPPSKRQRVKEEPDPSDSGGSEYGVESDKGDHHENVAPGIHMLGLSQDYVPSWTEGDAFREWYQNWKDSIIQTFNLNPRPFILEQNTTDSDIQITIHRKIQIGADRSQKELLGYIKFIKQTGTLELANFSAALDPRHLSLGGTTKRDGSKTAGTHGEGFKVAALVMTRNNRVVHIEASSVYWRFGFRGDNKDKLACQITKPATSTIKKHHDSLLSETKNGRARKNLTSYVHRDVIVRISTSKGHESIKEQQFWDWSSVAIDLHCPSPEKIIRTEHGDLLIGPQFAGRIYLKGLRVSGHGLDGVTYSYGYDFASGRINRDRERMMKQREEARIVASIWELAVAERPELTKEYVRLFDVVRSPDVAFADTVVSKNMAEHVWQYLLNSAPDCFFYAEDPDSRPI

Secondary structure (DSSP, 8-state):
-----------------------------------PPPEEEEEEEETTSSTT--HHHHHHHHHHHHHHHHHHHHT--SSS---EEEE-SSEEEEEEEEEEE-SSS-EEEEEEEEEEEETTTTEEEEEETT----GGGGSBT--S-TT-SS----SS-HHHHHHHHHHHTTEEEEEEETTEEEEEEEETTTT-EEEEEEEPPPHHHHHHHHHHHHHHTGGGPPP-SS---TTT-EEEEEEE-TTSPPPPHHHHHHHHTTBGGGGPPPGGGEEEETTEEEE-SGGGTT-EEETTEE-B---STTPPPSSEEEESS--B-TT-BB---HHHHHHHHHHHHHHHHHH-TTHHHHHHHGGGSTT-GGGTTHHHHS-HHHHHHHHHHHHHH-TT-------TT----/-----------------------------------PPPEEEEEEEETTSSTT--HHHHHHHHHHHHHHHHHHHHT--SSS---EEEE-SSEEEEEEEEEEE-SSS-EEEEEEEEEEEETTTTEEEEEETT----GGGGSBT--S-TT-SS----SS-HHHHHHHHHHHTTEEEEEEETTEEEEEEEETTTT-EEEEEEEPPPHHHHHHHHHHHHHHTGGGPPP-SS---TTT-EEEEEEE-TTSPPPPHHHHHHHHTTBGGGGPPPGGGEEEETTEEEE-SGGGTT-EEETTEE-B---STTPPPSSEEEESS--B-TT-BB---HHHHHHHHHHHHHHHHHH-TTHHHHHHHGGGSTT-GGGTTHHHHS-HHHHHHHHHHHHHH-TT-------TT----

Solvent-accessible surface area (backbone atoms only — not comparable to full-atom values): 44499 Å² total; per-residue (Å²): 133,83,86,70,77,84,77,81,82,73,84,87,80,80,80,82,74,86,68,78,73,72,75,69,71,74,69,77,70,73,82,70,65,69,86,70,75,66,48,78,43,65,36,21,34,26,69,55,39,67,72,85,59,43,64,42,54,20,45,43,31,49,50,50,52,48,51,35,49,45,30,62,67,67,68,48,67,67,79,76,58,71,64,46,77,48,76,56,96,55,33,40,39,36,36,33,67,47,82,41,78,54,72,95,86,38,71,41,70,24,54,46,34,37,38,37,37,34,56,89,70,16,31,38,36,44,33,31,52,73,36,70,64,56,80,67,54,59,22,31,22,42,54,89,33,58,84,41,84,78,39,78,55,61,63,28,42,51,58,61,54,20,48,47,44,34,42,72,69,48,29,38,47,40,32,32,24,39,53,28,36,41,36,58,45,60,34,73,97,79,47,40,31,36,28,39,40,33,42,69,64,57,69,67,57,53,49,50,38,52,51,51,50,51,62,56,34,47,96,75,38,58,47,76,68,100,68,80,33,39,72,46,8,29,35,42,35,40,34,46,37,89,96,52,80,54,52,46,71,68,54,51,53,59,30,43,68,37,28,46,54,80,59,59,67,56,73,91,28,45,42,84,48,92,52,15,30,45,29,56,50,77,90,29,37,50,42,40,22,50,70,44,32,58,40,49,59,76,47,53,58,83,47,56,35,74,44,12,37,31,28,59,69,84,50,60,48,94,83,42,30,57,58,60,40,48,51,60,46,23,32,43,46,33,51,31,50,48,54,42,29,71,75,40,59,77,45,46,62,57,58,58,52,44,73,72,39,82,78,30,57,72,56,37,61,43,92,74,46,47,50,70,69,50,50,49,51,52,48,54,49,46,49,69,74,38,71,84,60,85,81,48,72,66,54,86,82,62,75,82,77,134,83,87,76,83,83,78,75,77,76,79,75,82,76,72,84,74,76,73,74,76,70,75,70,70,74,68,77,71,73,81,70,64,67,85,71,74,67,46,77,42,65,36,23,34,26,68,55,38,67,70,84,60,44,64,42,55,22,45,41,29,48,50,49,51,47,52,36,48,45,29,63,67,68,67,48,67,66,79,76,57,71,63,47,77,49,75,56,96,56,33,40,39,37,37,34,69,46,82,39,77,53,70,95,86,36,72,42,71,25,53,46,35,38,37,37,37,36,57,90,66,16,31,39,36,43,34,32,52,71,35,70,65,56,79,67,56,59,21,30,21,40,56,88,35,59,82,40,86,77,40,79,56,62,63,28,41,50,57,61,53,18,48,47,44,34,42,73,71,49,28,37,48,39,32,32,24,38,54,27,36,41,37,57,46,60,35,73,97,80,48,40,31,36,26,38,40,33,42,70,65,57,69,66,57,53,50,49,38,52,50,52,50,51,62,56,35,47,95,76,38,57,46,77,66,100,69,82,33,40,71,45,8,29,34,42,34,39,36,48,37,89,94,53,80,53,50,45,72,67,54,50,55,58,28,44,67,36,28,47,53,80,60,60,68,55,73,91,28,45,43,84,47,92,54,15,29,46,31,56,50,78,91,29,37,49,41,39,24,49,71,43,32,58,40,50,58,76,47,54,58,83,46,56,34,71,44,12,37,30,27,58,67,84,50,60,48,93,82,44,30,58,59,59,38,49,51,59,49,23,33,42,46,34,52,32,50,48,54,42,29,70,75,38,58,78,45,46,62,58,57,58,52,43,74,72,41,85,80,29,57,71,56,37,62,44,91,75,46,47,50,71,69,48,51,51,51,53,48,54,49,46,49,69,73,39,70,87,60,85,82,48,73,63,55,87,82,63,74,83,77

Nearest PDB structures (foldseek):
  4m5t-assembly3_E  TM=3.444E-01  e=1.373E+00  Homo sapiens
  3l1f-assembly1_A-2  TM=3.321E-01  e=1.453E+00  Bos taurus
  3l1e-assembly1_A-2  TM=2.881E-01  e=1.453E+00  Bos taurus
  6zp7-assembly1_B  TM=2.525E-01  e=1.628E+00  Severe acute respiratory syndrome coronavirus 2
  4m5t-assembly3_E  TM=3.446E-01  e=1.344E+00  Homo sapiens

Foldseek 3Di:
DDPDDPDDDDDDDDPDDPPPVPPPPPPCPDLPLDDDDFDKFFLQDFLCPPVVDALLQLLLLVVLVLLQQLCVQVVDQLPPQAWDWDDDPFKIKIWGWDWDDDPDPDIDIATQWIWMQGAVQLKIKTKGFQDADDPLLSYWQSDPCQPPLRGDDHGSCRNNVSLSNLASVQKWKWKQGQQWIWTWFADDPVSGTIMIGIGHDDPVLLVVLVVVVCVQCPPNHHHDDNDDHRNGMMMIMMFGHPPDDTNHPVNVVVSCVQFCNSVPDDPVQWDQDPFWIKGHDQVQKQFEAESRGTAAEPPPPPAIARTYIHGSDADADPVRHGDDDLLRVLLSLLVNVQVVCVVPVVCLVVLVCQVVPPPHSSCPPVVPRHDPVNVVSNVVVCCVVCVPDDDDDPPPPDDDD/DDPDDPPPPPDDDPDDPPPPVPPPPPPCPDLPLDDDDFDKFFLQDFLCPPVVDALLQLLLLVVLVLLQQLCVQVVDQLPPQAWDWDDDPFKIKIWGWDWDDDPDPDIDIATQWIWMQGAVQLKIKTKGFQDADDPLLSYWQPDPCQPPLRGDDHGSCRNNVSLSNLASVQKWKWKQGQQWIWTWFADDPVSGTIMIGIGHDDPVLLVVLVVVVCVQCPPNHHHDDNDDHRNGMMMIMMFGHPPDDHNHPVNVVVSCVQFCNSVPDDPVQWDQDPQWIKGHDQVQKQFEAESRGTAAEPPPPPAIARTYIHGSDADADPVRHGDDDLLRVLLSLLVNVQVVCVVPVVCLVVLVCQVVPPPHSSCPPVVPRHDPVNVVSNVVVCCVVCVPDDDDDPPPPDDDD

Organism: Colletotrichum gloeosporioides (NCBI:txid474922)